Protein AF-0000000079569475 (afdb_homodimer)

Radius of gyration: 32.29 Å; Cα contacts (8 Å, |Δi|>4): 1795; chains: 2; bounding box: 72×107×86 Å

Organism: NCBI:txid1891644

Foldseek 3Di:
DDDLVCLVVPVVLLLVQCVLLVHHSVLSVQLNVLVVQLVVLVVQLVVLVVVLVVLVVCLVVDDPVCNVVSVVVNVVSVVVNVVSVVSNVVSVVSNVVSLLRRFFGADPPFGGDDQPRWAFDDWDADFDDAPDQFDFLLVLCVQLQQKAQVVLCVVPRAQGIGGDDVNVLLLQLLVVLLCVLQVVVPAAEAEFEQKDAVLLCSLQSCPDPNVQFWDADPVVRITGAQDQQSRVLLVQFQHADAQVVHKHKHWYKDKHATPCPPCPPPPRRFNQDGGIFIFTKMKIKGALVCLVVVQVVLVVLLVVLCVQQVFIWIKIWGGSNYQHRQFSTKIFTWTQFPNVRDTHTWKMKGWRRLRSQVSRVYWYQDPVGDTDRITMMMMTNGTSRNSSSRQLRRQADPQSKGAGRPSSCVSSVNDGISDRDD/DDDLVCLVVPVVLLLVQCVLLVHHSVLSVQLNVLVVQLVVLVVQLVVLVVVLVVLVVCCVVDDPVCNVVSVVVNVVSVVVNVVSVVSNVVSVVSNVVSLLRRFFGADPPFGGDDQPRWAFDDWDADFDDAPDQFDFLLVLCVQLQQKAQVVLCVVPRAQGIGGDDVNVLLLQLLVVLLCVLQVVVPAAEAEFEQKDAVLLCSLQSCPDPNVQFWDADPVVRITGAQDQASRVLLVQFQHADAQVVHKHKHWYKDKHATPCPPCPPPPRRFNQDGGIFIFTKMKIKGALVCLVVVQVVLVVLLVVLCVQQVFIWIKIWGGSNYQHRQFSTKIFTWTQFPNVRDTHTWKMKGWRRLRSQVSRVYWYQDPVGDTDRITMMMMTNGTSRNSSSRQLRRQADPQSKGAGRPSSCVSSVNDGISDRDD

InterPro domains:
  IPR002314 Aminoacyl-tRNA synthetase, class II (G/ P/ S/T) [PF00587] (218-395)
  IPR002317 Serine-tRNA ligase, type1 [MF_00176] (1-417)
  IPR002317 Serine-tRNA ligase, type1 [PIRSF001529] (1-419)
  IPR002317 Serine-tRNA ligase, type1 [PR00981] (260-272)
  IPR002317 Serine-tRNA ligase, type1 [PR00981] (272-285)
  IPR002317 Serine-tRNA ligase, type1 [PR00981] (312-325)
  IPR002317 Serine-tRNA ligase, type1 [PR00981] (329-345)
  IPR002317 Serine-tRNA ligase, type1 [PR00981] (347-363)
  IPR002317 Serine-tRNA ligase, type1 [PTHR11778] (1-419)
  IPR002317 Serine-tRNA ligase, type1 [TIGR00414] (1-412)
  IPR006195 Aminoacyl-tRNA synthetase, class II [PS50862] (186-405)
  IPR010978 Class I and II aminoacyl-tRNA synthetase, tRNA-binding arm [SSF46589] (1-111)
  IPR015866 Serine-tRNA synthetase, type1, N-terminal [PF02403] (1-99)
  IPR033729 Serine-tRNA ligase catalytic core domain [cd00770] (119-412)
  IPR042103 Serine-tRNA synthetase, type1, N-terminal domain superfamily [G3DSA:1.10.287.40] (1-99)
  IPR045864 Class II Aminoacyl-tRNA synthetase/Biotinyl protein ligase (BPL) and lipoyl protein ligase (LPL) [G3DSA:3.30.930.10] (105-421)
  IPR045864 Class II Aminoacyl-tRNA synthetase/Biotinyl protein ligase (BPL) and lipoyl protein ligase (LPL) [SSF55681] (115-414)

Solvent-accessible surface area (backbone atoms only — not comparable to full-atom values): 41611 Å² total; per-residue (Å²): 62,73,61,63,69,52,45,72,75,38,45,68,58,47,23,49,37,32,43,31,32,73,39,68,39,60,43,46,53,49,31,53,50,28,49,52,49,25,54,49,30,43,50,53,23,53,52,41,47,52,49,43,53,52,44,55,55,45,52,77,69,41,47,83,85,50,29,62,62,45,50,53,50,45,53,52,38,51,52,50,30,53,51,27,46,53,47,23,51,51,26,48,51,49,29,52,53,34,42,72,66,44,55,41,64,56,47,90,84,58,34,51,36,43,79,85,38,42,45,79,74,46,75,43,76,67,74,80,87,69,97,54,86,67,57,42,34,44,61,45,30,49,64,49,39,25,34,40,49,71,45,13,26,70,30,43,30,82,44,35,45,27,28,25,42,66,28,25,48,46,50,55,23,50,53,51,50,52,47,64,56,39,43,84,69,60,26,39,37,28,35,44,58,39,52,28,28,61,65,28,37,50,22,57,50,48,44,72,90,40,44,68,36,37,48,57,28,73,94,74,57,32,28,40,32,65,43,44,58,38,53,61,62,29,53,51,45,68,32,73,48,84,54,88,91,40,64,51,41,33,37,24,36,24,57,21,27,31,60,59,64,87,49,80,88,56,64,56,66,51,56,64,47,47,38,63,47,45,34,36,24,36,39,34,42,30,56,58,90,47,40,68,64,52,41,50,49,49,48,50,52,38,51,50,51,40,51,51,55,69,48,25,30,32,34,30,40,45,5,39,39,56,43,59,48,37,27,22,46,37,41,33,39,21,35,54,32,64,51,73,71,43,70,42,80,59,31,44,31,29,32,21,45,41,20,38,20,55,55,31,46,22,25,24,61,49,98,86,64,48,79,39,65,22,13,35,35,42,25,38,67,39,39,46,42,44,50,52,36,46,47,44,27,58,34,46,44,94,85,63,27,27,52,45,37,75,74,52,14,71,56,54,80,59,44,53,61,51,58,57,75,128,61,73,61,64,68,52,46,72,74,39,43,68,59,48,24,50,35,33,44,31,33,72,38,68,38,61,44,46,52,50,30,51,50,28,49,52,50,24,55,49,28,44,49,51,24,53,51,41,46,53,50,42,54,52,44,55,55,44,50,76,68,41,47,85,84,51,31,62,61,45,48,53,48,45,53,52,39,52,53,48,30,52,52,27,45,51,47,24,52,51,26,48,50,49,31,52,54,32,42,71,66,45,56,42,63,56,47,90,86,57,34,52,36,43,79,84,38,43,44,80,74,46,76,42,76,66,76,77,86,68,96,55,86,65,57,43,33,44,61,45,29,49,64,49,40,25,35,40,49,69,45,14,26,69,29,43,31,83,45,34,46,27,29,24,43,66,28,25,49,45,48,55,22,50,54,51,50,52,48,66,58,38,44,83,71,62,23,39,39,27,34,44,58,40,52,27,28,61,65,28,38,47,22,55,49,47,45,71,91,39,44,68,35,38,47,58,28,73,94,74,57,33,28,40,31,65,43,45,59,37,52,60,64,28,53,52,46,69,32,73,48,85,53,87,92,40,63,50,40,33,36,26,36,23,56,22,27,31,60,59,64,88,49,78,88,57,66,56,65,50,57,64,48,47,39,62,47,46,34,36,23,36,38,35,43,31,55,58,89,48,41,67,63,50,42,51,50,49,46,51,52,36,51,50,52,40,51,50,55,70,49,25,29,32,34,30,40,46,4,39,39,58,42,61,48,36,28,23,46,38,39,34,38,20,35,54,31,63,51,73,69,45,69,43,81,57,32,43,31,29,32,20,46,42,20,36,21,55,54,32,44,23,25,24,60,49,98,87,64,48,81,40,64,23,14,36,34,41,24,39,67,40,38,45,43,44,49,51,38,47,46,44,28,57,34,48,44,91,87,64,26,26,52,44,38,75,73,52,14,71,56,56,80,58,44,52,60,52,59,55,75,127

pLDDT: mean 95.94, std 5.84, range [53.47, 98.94]

Structure (mmCIF, N/CA/C/O backbone):
data_AF-0000000079569475-model_v1
#
loop_
_entity.id
_entity.type
_entity.pdbx_description
1 polymer 'Serine--tRNA ligase'
#
loop_
_atom_site.group_PDB
_atom_site.id
_atom_site.type_symbol
_atom_site.label_atom_id
_atom_site.label_alt_id
_atom_site.label_comp_id
_atom_site.label_asym_id
_atom_site.label_entity_id
_atom_site.label_seq_id
_atom_site.pdbx_PDB_ins_code
_atom_site.Cartn_x
_atom_site.Cartn_y
_atom_site.Cartn_z
_atom_site.occupancy
_atom_site.B_iso_or_equiv
_atom_site.auth_seq_id
_atom_site.auth_comp_id
_atom_site.auth_asym_id
_atom_site.auth_atom_id
_atom_site.pdbx_PDB_model_num
ATOM 1 N N . MET A 1 1 ? -2.961 20.125 18.625 1 87.81 1 MET A N 1
ATOM 2 C CA . MET A 1 1 ? -3.369 20.578 19.953 1 87.81 1 MET A CA 1
ATOM 3 C C . MET A 1 1 ? -3.922 21.984 19.906 1 87.81 1 MET A C 1
ATOM 5 O O . MET A 1 1 ? -3.766 22.688 18.891 1 87.81 1 MET A O 1
ATOM 9 N N . ILE A 1 2 ? -4.598 22.344 21.047 1 92.94 2 ILE A N 1
ATOM 10 C CA . ILE A 1 2 ? -5.164 23.672 21.156 1 92.94 2 ILE A CA 1
ATOM 11 C C . ILE A 1 2 ? -4.168 24.609 21.844 1 92.94 2 ILE A C 1
ATOM 13 O O . ILE A 1 2 ? -3.432 24.172 22.734 1 92.94 2 ILE A O 1
ATOM 17 N N . ASP A 1 3 ? -4.152 25.828 21.406 1 94.38 3 ASP A N 1
ATOM 18 C CA . ASP A 1 3 ? -3.318 26.844 22.031 1 94.38 3 ASP A CA 1
ATOM 19 C C . ASP A 1 3 ? -3.689 27.016 23.5 1 94.38 3 ASP A C 1
ATOM 21 O O . ASP A 1 3 ? -4.805 27.438 23.828 1 94.38 3 ASP A O 1
ATOM 25 N N . LEU A 1 4 ? -2.76 26.828 24.344 1 95.56 4 LEU A N 1
ATOM 26 C CA . LEU A 1 4 ? -3.023 26.859 25.781 1 95.56 4 LEU A CA 1
ATOM 27 C C . LEU A 1 4 ? -3.404 28.281 26.219 1 95.56 4 LEU A C 1
ATOM 29 O O . LEU A 1 4 ? -4.195 28.453 27.141 1 95.56 4 LEU A O 1
ATOM 33 N N . ARG A 1 5 ? -2.803 29.266 25.609 1 95.44 5 ARG A N 1
ATOM 34 C CA . ARG A 1 5 ? -3.193 30.625 25.906 1 95.44 5 ARG A CA 1
ATOM 35 C C . ARG A 1 5 ? -4.672 30.859 25.609 1 95.44 5 ARG A C 1
ATOM 37 O O . ARG A 1 5 ? -5.363 31.547 26.375 1 95.44 5 ARG A O 1
ATOM 44 N N . TYR A 1 6 ? -5.078 30.312 24.516 1 96.06 6 TYR A N 1
ATOM 45 C CA . TYR A 1 6 ? -6.492 30.422 24.172 1 96.06 6 TYR A CA 1
ATOM 46 C C . TYR A 1 6 ? -7.359 29.734 25.219 1 96.06 6 TYR A C 1
ATOM 48 O O . TYR A 1 6 ? -8.422 30.25 25.594 1 96.06 6 TYR A O 1
ATOM 56 N N . VAL A 1 7 ? -6.938 28.594 25.688 1 96.62 7 VAL A N 1
ATOM 57 C CA . VAL A 1 7 ? -7.668 27.844 26.688 1 96.62 7 VAL A CA 1
ATOM 58 C C . VAL A 1 7 ? -7.82 28.672 27.953 1 96.62 7 VAL A C 1
ATOM 60 O O . VAL A 1 7 ? -8.898 28.719 28.547 1 96.62 7 VAL A O 1
ATOM 63 N N . ARG A 1 8 ? -6.82 29.422 28.312 1 96.5 8 ARG A N 1
ATOM 64 C CA . ARG A 1 8 ? -6.832 30.234 29.516 1 96.5 8 ARG A CA 1
ATOM 65 C C . ARG A 1 8 ? -7.781 31.422 29.375 1 96.5 8 ARG A C 1
ATOM 67 O O . ARG A 1 8 ? -8.516 31.75 30.312 1 96.5 8 ARG A O 1
ATOM 74 N N . ASP A 1 9 ? -7.754 31.953 28.203 1 97.44 9 ASP A N 1
ATOM 75 C CA . ASP A 1 9 ? -8.469 33.188 27.984 1 97.44 9 ASP A CA 1
ATOM 76 C C . ASP A 1 9 ? -9.914 32.938 27.562 1 97.44 9 ASP A C 1
ATOM 78 O O . ASP A 1 9 ? -10.781 33.812 27.734 1 97.44 9 ASP A O 1
ATOM 82 N N . HIS A 1 10 ? -10.188 31.781 27 1 97.5 10 HIS A N 1
ATOM 83 C CA . HIS A 1 10 ? -11.5 31.516 26.422 1 97.5 10 HIS A CA 1
ATOM 84 C C . HIS A 1 10 ? -12 30.125 26.828 1 97.5 10 HIS A C 1
ATOM 86 O O . HIS A 1 10 ? -12.438 29.359 25.984 1 97.5 10 HIS A O 1
ATOM 92 N N . LEU A 1 11 ? -11.914 29.766 28.109 1 98 11 LEU A N 1
ATOM 93 C CA . LEU A 1 11 ? -12.25 28.438 28.609 1 98 11 LEU A CA 1
ATOM 94 C C . LEU A 1 11 ? -13.703 28.094 28.281 1 98 11 LEU A C 1
ATOM 96 O O . LEU A 1 11 ? -14.008 26.938 27.969 1 98 11 LEU A O 1
ATOM 100 N N . ASP A 1 12 ? -14.609 29.094 28.359 1 98.06 12 ASP A N 1
ATOM 101 C CA . ASP A 1 12 ? -16.031 28.859 28.094 1 98.06 12 ASP A CA 1
ATOM 102 C C . ASP A 1 12 ? -16.25 28.422 26.641 1 98.06 12 ASP A C 1
ATOM 104 O O . ASP A 1 12 ? -17.109 27.578 26.359 1 98.06 12 ASP A O 1
ATOM 108 N N . GLU A 1 13 ? -15.523 29.016 25.75 1 97.62 13 GLU A N 1
ATOM 109 C CA . GLU A 1 13 ? -15.617 28.656 24.344 1 97.62 13 GLU A CA 1
ATOM 110 C C . GLU A 1 13 ? -15.109 27.234 24.109 1 97.62 13 GLU A C 1
ATOM 112 O O . GLU A 1 13 ? -15.656 26.5 23.281 1 97.62 13 GLU A O 1
ATOM 117 N N . VAL A 1 14 ? -14.047 26.875 24.828 1 98.19 14 VAL A N 1
ATOM 118 C CA . VAL A 1 14 ? -13.492 25.531 24.703 1 98.19 14 VAL A CA 1
ATOM 119 C C . VAL A 1 14 ? -14.508 24.516 25.203 1 98.19 14 VAL A C 1
ATOM 121 O O . VAL A 1 14 ? -14.742 23.484 24.562 1 98.19 14 VAL A O 1
ATOM 124 N N . ARG A 1 15 ? -15.172 24.828 26.328 1 98.12 15 ARG A N 1
ATOM 125 C CA . ARG A 1 15 ? -16.219 23.984 26.891 1 98.12 15 ARG A CA 1
ATOM 126 C C . ARG A 1 15 ? -17.359 23.797 25.875 1 98.12 15 ARG A C 1
ATOM 128 O O . ARG A 1 15 ? -17.781 22.656 25.625 1 98.12 15 ARG A O 1
ATOM 135 N N . ALA A 1 16 ? -17.75 24.891 25.344 1 97.94 16 ALA A N 1
ATOM 136 C CA . ALA A 1 16 ? -18.891 24.875 24.438 1 97.94 16 ALA A CA 1
ATOM 137 C C . ALA A 1 16 ? -18.578 24.047 23.188 1 97.94 16 ALA A C 1
ATOM 139 O O . ALA A 1 16 ? -19.438 23.328 22.672 1 97.94 16 ALA A O 1
ATOM 140 N N . SER A 1 17 ? -17.375 24.219 22.672 1 98.06 17 SER A N 1
ATOM 141 C CA . SER A 1 17 ? -16.953 23.469 21.484 1 98.06 17 SER A CA 1
ATOM 142 C C . SER A 1 17 ? -16.953 21.969 21.766 1 98.06 17 SER A C 1
ATOM 144 O O . SER A 1 17 ? -17.469 21.188 20.953 1 98.06 17 SER A O 1
ATOM 146 N N . GLN A 1 18 ? -16.359 21.547 22.906 1 97.94 18 GLN A N 1
ATOM 147 C CA . GLN A 1 18 ? -16.344 20.141 23.266 1 97.94 18 GLN A CA 1
ATOM 148 C C . GLN A 1 18 ? -17.75 19.594 23.438 1 97.94 18 GLN A C 1
ATOM 150 O O . GLN A 1 18 ? -18.047 18.484 23 1 97.94 18 GLN A O 1
ATOM 155 N N . GLN A 1 19 ? -18.609 20.406 24 1 97.81 19 GLN A N 1
ATOM 156 C CA . GLN A 1 19 ? -20 20 24.188 1 97.81 19 GLN A CA 1
ATOM 157 C C . GLN A 1 19 ? -20.703 19.812 22.828 1 97.81 19 GLN A C 1
ATOM 159 O O . GLN A 1 19 ? -21.438 18.828 22.641 1 97.81 19 GLN A O 1
ATOM 164 N N . ALA A 1 20 ? -20.516 20.734 21.969 1 97.88 20 ALA A N 1
ATOM 165 C CA . ALA A 1 20 ? -21.109 20.641 20.641 1 97.88 20 ALA A CA 1
ATOM 166 C C . ALA A 1 20 ? -20.656 19.359 19.938 1 97.88 20 ALA A C 1
ATOM 168 O O . ALA A 1 20 ? -21.406 18.781 19.141 1 97.88 20 ALA A O 1
ATOM 169 N N . ARG A 1 21 ? -19.453 18.859 20.234 1 97.56 21 ARG A N 1
ATOM 170 C CA . ARG A 1 21 ? -18.875 17.656 19.625 1 97.56 21 ARG A CA 1
ATOM 171 C C . ARG A 1 21 ? -19.359 16.391 20.328 1 97.56 21 ARG A C 1
ATOM 173 O O . ARG A 1 21 ? -19.047 15.281 19.906 1 97.56 21 ARG A O 1
ATOM 180 N N . GLY A 1 22 ? -20.078 16.578 21.391 1 96.81 22 GLY A N 1
ATOM 181 C CA . GLY A 1 22 ? -20.516 15.438 22.172 1 96.81 22 GLY A CA 1
ATOM 182 C C . GLY A 1 22 ? -19.453 14.922 23.141 1 96.81 22 GLY A C 1
ATOM 183 O O . GLY A 1 22 ? -19.516 13.773 23.578 1 96.81 22 GLY A O 1
ATOM 184 N N . ILE A 1 23 ? -18.469 15.719 23.422 1 95.69 23 ILE A N 1
ATOM 185 C CA . ILE A 1 23 ? -17.406 15.383 24.344 1 95.69 23 ILE A CA 1
ATOM 186 C C . ILE A 1 23 ? -17.672 16.016 25.703 1 95.69 23 ILE A C 1
ATOM 188 O O . ILE A 1 23 ? -18.25 17.109 25.781 1 95.69 23 ILE A O 1
ATOM 192 N N . ASP A 1 24 ? -17.281 15.352 26.797 1 96.75 24 ASP A N 1
ATOM 193 C CA . ASP A 1 24 ? -17.422 15.898 28.141 1 96.75 24 ASP A CA 1
ATOM 194 C C . ASP A 1 24 ? -16.688 17.234 28.281 1 96.75 24 ASP A C 1
ATOM 196 O O . ASP A 1 24 ? -15.461 17.281 28.156 1 96.75 24 ASP A O 1
ATOM 200 N N . PRO A 1 25 ? -17.422 18.266 28.562 1 96.62 25 PRO A N 1
ATOM 201 C CA . PRO A 1 25 ? -16.781 19.578 28.688 1 96.62 25 PRO A CA 1
ATOM 202 C C . PRO A 1 25 ? -15.727 19.609 29.797 1 96.62 25 PRO A C 1
ATOM 204 O O . PRO A 1 25 ? -14.875 20.516 29.812 1 96.62 25 PRO A O 1
ATOM 207 N N . GLN A 1 26 ? -15.781 18.594 30.656 1 97.56 26 GLN A N 1
ATOM 208 C CA . GLN A 1 26 ? -14.797 18.5 31.719 1 97.56 26 GLN A CA 1
ATOM 209 C C . GLN A 1 26 ? -13.383 18.391 31.156 1 97.56 26 GLN A C 1
ATOM 211 O O . GLN A 1 26 ? -12.414 18.75 31.828 1 97.56 26 GLN A O 1
ATOM 216 N N . THR A 1 27 ? -13.312 17.938 29.938 1 97.19 27 THR A N 1
ATOM 217 C CA . THR A 1 27 ? -12.008 17.828 29.312 1 97.19 27 THR A CA 1
ATOM 218 C C . THR A 1 27 ? -11.336 19.203 29.203 1 97.19 27 THR A C 1
ATOM 220 O O . THR A 1 27 ? -10.117 19.312 29.359 1 97.19 27 THR A O 1
ATOM 223 N N . ALA A 1 28 ? -12.102 20.25 28.953 1 97.75 28 ALA A N 1
ATOM 224 C CA . ALA A 1 28 ? -11.586 21.609 28.875 1 97.75 28 ALA A CA 1
ATOM 225 C C . ALA A 1 28 ? -11.055 22.062 30.234 1 97.75 28 ALA A C 1
ATOM 227 O O . ALA A 1 28 ? -9.977 22.641 30.328 1 97.75 28 ALA A O 1
ATOM 228 N N . ASP A 1 29 ? -11.758 21.719 31.297 1 98.06 29 ASP A N 1
ATOM 229 C CA . ASP A 1 29 ? -11.352 22.078 32.656 1 98.06 29 ASP A CA 1
ATOM 230 C C . ASP A 1 29 ? -10.094 21.328 33.062 1 98.06 29 ASP A C 1
ATOM 232 O O . ASP A 1 29 ? -9.195 21.906 33.688 1 98.06 29 ASP A O 1
ATOM 236 N N . ASP A 1 30 ? -10.141 20.109 32.75 1 98.12 30 ASP A N 1
ATOM 237 C CA . ASP A 1 30 ? -8.977 19.297 33.062 1 98.12 30 ASP A CA 1
ATOM 238 C C . ASP A 1 30 ? -7.723 19.828 32.375 1 98.12 30 ASP A C 1
ATOM 240 O O . ASP A 1 30 ? -6.637 19.828 32.969 1 98.12 30 ASP A O 1
ATOM 244 N N . LEU A 1 31 ? -7.891 20.297 31.156 1 98.12 31 LEU A N 1
ATOM 245 C CA . LEU A 1 31 ? -6.758 20.875 30.438 1 98.12 31 LEU A CA 1
ATOM 246 C C . LEU A 1 31 ? -6.289 22.156 31.094 1 98.12 31 LEU A C 1
ATOM 248 O O . LEU A 1 31 ? -5.086 22.375 31.266 1 98.12 31 LEU A O 1
ATOM 252 N N . ALA A 1 32 ? -7.195 23 31.438 1 98.06 32 ALA A N 1
ATOM 253 C CA . ALA A 1 32 ? -6.852 24.25 32.125 1 98.06 32 ALA A CA 1
ATOM 254 C C . ALA A 1 32 ? -6.129 23.969 33.438 1 98.06 32 ALA A C 1
ATOM 256 O O . ALA A 1 32 ? -5.148 24.656 33.75 1 98.06 32 ALA A O 1
ATOM 257 N N . ALA A 1 33 ? -6.617 22.984 34.188 1 98.19 33 ALA A N 1
ATOM 258 C CA . ALA A 1 33 ? -6.012 22.625 35.469 1 98.19 33 ALA A CA 1
ATOM 259 C C . ALA A 1 33 ? -4.605 22.062 35.25 1 98.19 33 ALA A C 1
ATOM 261 O O . ALA A 1 33 ? -3.691 22.375 36.031 1 98.19 33 ALA A O 1
ATOM 262 N N . ALA A 1 34 ? -4.52 21.219 34.25 1 98.38 34 ALA A N 1
ATOM 263 C CA . ALA A 1 34 ? -3.211 20.641 33.969 1 98.38 34 ALA A CA 1
ATOM 264 C C . ALA A 1 34 ? -2.211 21.734 33.562 1 98.38 34 ALA A C 1
ATOM 266 O O . ALA A 1 34 ? -1.036 21.656 33.938 1 98.38 34 ALA A O 1
ATOM 267 N N . ASP A 1 35 ? -2.641 22.672 32.781 1 98.06 35 ASP A N 1
ATOM 268 C CA . ASP A 1 35 ? -1.786 23.781 32.375 1 98.06 35 ASP A CA 1
ATOM 269 C C . ASP A 1 35 ? -1.324 24.594 33.594 1 98.06 35 ASP A C 1
ATOM 271 O O . ASP A 1 35 ? -0.147 24.953 33.688 1 98.06 35 ASP A O 1
ATOM 275 N N . ALA A 1 36 ? -2.213 24.875 34.469 1 97.88 36 ALA A N 1
ATOM 276 C CA . ALA A 1 36 ? -1.89 25.625 35.688 1 97.88 36 ALA A CA 1
ATOM 277 C C . ALA A 1 36 ? -0.897 24.859 36.562 1 97.88 36 ALA A C 1
ATOM 279 O O . ALA A 1 36 ? 0.044 25.453 37.094 1 97.88 36 ALA A O 1
ATOM 280 N N . SER A 1 37 ? -1.201 23.609 36.719 1 98.12 37 SER A N 1
ATOM 281 C CA . SER A 1 37 ? -0.318 22.766 37.5 1 98.12 37 SER A CA 1
ATOM 282 C C . SER A 1 37 ? 1.093 22.734 36.938 1 98.12 37 SER A C 1
ATOM 284 O O . SER A 1 37 ? 2.076 22.797 37.656 1 98.12 37 SER A O 1
ATOM 286 N N . ARG A 1 38 ? 1.157 22.594 35.656 1 98.06 38 ARG A N 1
ATOM 287 C CA . ARG A 1 38 ? 2.457 22.562 35 1 98.06 38 ARG A CA 1
ATOM 288 C C . ARG A 1 38 ? 3.205 23.875 35.188 1 98.06 38 ARG A C 1
ATOM 290 O O . ARG A 1 38 ? 4.398 23.875 35.5 1 98.06 38 ARG A O 1
ATOM 297 N N . ARG A 1 39 ? 2.555 25 35 1 97.31 39 ARG A N 1
ATOM 298 C CA . ARG A 1 39 ? 3.174 26.312 35.156 1 97.31 39 ARG A CA 1
ATOM 299 C C . ARG A 1 39 ? 3.678 26.5 36.562 1 97.31 39 ARG A C 1
ATOM 301 O O . ARG A 1 39 ? 4.781 27.016 36.781 1 97.31 39 ARG A O 1
ATOM 308 N N . SER A 1 40 ? 2.961 26.047 37.531 1 97.94 40 SER A N 1
ATOM 309 C CA . SER A 1 40 ? 3.348 26.141 38.938 1 97.94 40 SER A CA 1
ATOM 310 C C . SER A 1 40 ? 4.555 25.266 39.25 1 97.94 40 SER A C 1
ATOM 312 O O . SER A 1 40 ? 5.48 25.688 39.938 1 97.94 40 SER A O 1
ATOM 314 N N . ALA A 1 41 ? 4.43 24.047 38.719 1 98 41 ALA A N 1
ATOM 315 C CA . ALA A 1 41 ? 5.516 23.109 38.969 1 98 41 ALA A CA 1
ATOM 316 C C . ALA A 1 41 ? 6.82 23.594 38.375 1 98 41 ALA A C 1
ATOM 318 O O . ALA A 1 41 ? 7.887 23.484 38.969 1 98 41 ALA A O 1
ATOM 319 N N . VAL A 1 42 ? 6.77 24.125 37.219 1 97.62 42 VAL A N 1
ATOM 320 C CA . VAL A 1 42 ? 7.949 24.625 36.531 1 97.62 42 VAL A CA 1
ATOM 321 C C . VAL A 1 42 ? 8.508 25.844 37.25 1 97.62 42 VAL A C 1
ATOM 323 O O . VAL A 1 42 ? 9.719 25.969 37.406 1 97.62 42 VAL A O 1
ATOM 326 N N . ALA A 1 43 ? 7.645 26.688 37.719 1 97.31 43 ALA A N 1
ATOM 327 C CA . ALA A 1 43 ? 8.07 27.859 38.469 1 97.31 43 ALA A CA 1
ATOM 328 C C . ALA A 1 43 ? 8.773 27.469 39.781 1 97.31 43 ALA A C 1
ATOM 330 O O . ALA A 1 43 ? 9.781 28.062 40.156 1 97.31 43 ALA A O 1
ATOM 331 N N . ALA A 1 44 ? 8.195 26.516 40.406 1 97.25 44 ALA A N 1
ATOM 332 C CA . ALA A 1 44 ? 8.797 26.016 41.656 1 97.25 44 ALA A CA 1
ATOM 333 C C . ALA A 1 44 ? 10.188 25.438 41.375 1 97.25 44 ALA A C 1
ATOM 335 O O . ALA A 1 44 ? 11.125 25.688 42.156 1 97.25 44 ALA A O 1
ATOM 336 N N . PHE A 1 45 ? 10.305 24.672 40.406 1 97.56 45 PHE A N 1
ATOM 337 C CA . PHE A 1 45 ? 11.57 24.047 40.031 1 97.56 45 PHE A CA 1
ATOM 338 C C . PHE A 1 45 ? 12.617 25.109 39.719 1 97.56 45 PHE A C 1
ATOM 340 O O . PHE A 1 45 ? 13.742 25.047 40.219 1 97.56 45 PHE A O 1
ATOM 347 N N . GLU A 1 46 ? 12.18 26.094 38.906 1 97.31 46 GLU A N 1
ATOM 348 C CA . GLU A 1 46 ? 13.109 27.141 38.5 1 97.31 46 GLU A CA 1
ATOM 349 C C . GLU A 1 46 ? 13.539 27.984 39.719 1 97.31 46 GLU A C 1
ATOM 351 O O . GLU A 1 46 ? 14.695 28.406 39.781 1 97.31 46 GLU A O 1
ATOM 356 N N . SER A 1 47 ? 12.664 28.234 40.594 1 97.44 47 SER A N 1
ATOM 357 C CA . SER A 1 47 ? 12.977 28.984 41.812 1 97.44 47 SER A CA 1
ATOM 358 C C . SER A 1 47 ? 13.984 28.25 42.688 1 97.44 47 SER A C 1
ATOM 360 O O . SER A 1 47 ? 14.938 28.859 43.188 1 97.44 47 SER A O 1
ATOM 362 N N . LEU A 1 48 ? 13.742 26.938 42.875 1 97 48 LEU A N 1
ATOM 363 C CA . LEU A 1 48 ? 14.641 26.125 43.688 1 97 48 LEU A CA 1
ATOM 364 C C . LEU A 1 48 ? 16.016 26.016 43.031 1 97 48 LEU A C 1
ATOM 366 O O . LEU A 1 48 ? 17.031 26.016 43.719 1 97 48 LEU A O 1
ATOM 370 N N . ARG A 1 49 ? 16.016 25.938 41.75 1 96.12 49 ARG A N 1
ATOM 371 C CA . ARG A 1 49 ? 17.281 25.875 41.031 1 96.12 49 ARG A CA 1
ATOM 372 C C . ARG A 1 49 ? 18.078 27.172 41.188 1 96.12 49 ARG A C 1
ATOM 374 O O . ARG A 1 49 ? 19.297 27.141 41.344 1 96.12 49 ARG A O 1
ATOM 381 N N . ALA A 1 50 ? 17.375 28.281 41.156 1 96.12 50 ALA A N 1
ATOM 382 C CA . ALA A 1 50 ? 18.016 29.578 41.375 1 96.12 50 ALA A CA 1
ATOM 383 C C . ALA A 1 50 ? 18.578 29.688 42.781 1 96.12 50 ALA A C 1
ATOM 385 O O . ALA A 1 50 ? 19.688 30.188 42.969 1 96.12 50 ALA A O 1
ATOM 386 N N . GLU A 1 51 ? 17.812 29.234 43.719 1 96 51 GLU A N 1
ATOM 387 C CA . GLU A 1 51 ? 18.281 29.219 45.094 1 96 51 GLU A CA 1
ATOM 388 C C . GLU A 1 51 ? 19.5 28.312 45.281 1 96 51 GLU A C 1
ATOM 390 O O . GLU A 1 51 ? 20.453 28.656 45.969 1 96 51 GLU A O 1
ATOM 395 N N . GLN A 1 52 ? 19.469 27.188 44.656 1 94.81 52 GLN A N 1
ATOM 396 C CA . GLN A 1 52 ? 20.578 26.25 44.719 1 94.81 52 GLN A CA 1
ATOM 397 C C . GLN A 1 52 ? 21.844 26.859 44.156 1 94.81 52 GLN A C 1
ATOM 399 O O . GLN A 1 52 ? 22.938 26.672 44.719 1 94.81 52 GLN A O 1
ATOM 404 N N . LYS A 1 53 ? 21.672 27.578 43.094 1 93.94 53 LYS A N 1
ATOM 405 C CA . LYS A 1 53 ? 22.812 28.25 42.5 1 93.94 53 LYS A CA 1
ATOM 406 C C . LYS A 1 53 ? 23.391 29.297 43.438 1 93.94 53 LYS A C 1
ATOM 408 O O . LYS A 1 53 ? 24.609 29.422 43.562 1 93.94 53 LYS A O 1
ATOM 413 N N . GLN A 1 54 ? 22.531 30 44.125 1 94.94 54 GLN A N 1
ATOM 414 C CA . GLN A 1 54 ? 22.953 31.016 45.094 1 94.94 54 GLN A CA 1
ATOM 415 C C . GLN A 1 54 ? 23.688 30.391 46.281 1 94.94 54 GLN A C 1
ATOM 417 O O . GLN A 1 54 ? 24.734 30.891 46.688 1 94.94 54 GLN A O 1
ATOM 422 N N . VAL A 1 55 ? 23.141 29.328 46.781 1 94.69 55 VAL A N 1
ATOM 423 C CA . VAL A 1 55 ? 23.75 28.641 47.906 1 94.69 55 VAL A CA 1
ATOM 424 C C . VAL A 1 55 ? 25.094 28.047 47.5 1 94.69 55 VAL A C 1
ATOM 426 O O . VAL A 1 55 ? 26.031 28.031 48.281 1 94.69 55 VAL A O 1
ATOM 429 N N . GLY A 1 56 ? 25.141 27.578 46.344 1 91.31 56 GLY A N 1
ATOM 430 C CA . GLY A 1 56 ? 26.406 27.062 45.812 1 91.31 56 GLY A CA 1
ATOM 431 C C . GLY A 1 56 ? 27.516 28.109 45.812 1 91.31 56 GLY A C 1
ATOM 432 O O . GLY A 1 56 ? 28.656 27.797 46.125 1 91.31 56 GLY A O 1
ATOM 433 N N . GLN A 1 57 ? 27.141 29.375 45.5 1 92.62 57 GLN A N 1
ATOM 434 C CA . GLN A 1 57 ? 28.094 30.469 45.5 1 92.62 57 GLN A CA 1
ATOM 435 C C . GLN A 1 57 ? 28.5 30.844 46.938 1 92.62 57 GLN A C 1
ATOM 437 O O . GLN A 1 57 ? 29.641 31.219 47.188 1 92.62 57 GLN A O 1
ATOM 442 N N . GLN A 1 58 ? 27.594 30.625 47.844 1 92.5 58 GLN A N 1
ATOM 443 C CA . GLN A 1 58 ? 27.875 30.922 49.25 1 92.5 58 GLN A CA 1
ATOM 444 C C . GLN A 1 58 ? 28.844 29.891 49.844 1 92.5 58 GLN A C 1
ATOM 446 O O . GLN A 1 58 ? 29.656 30.219 50.719 1 92.5 58 GLN A O 1
ATOM 451 N N . VAL A 1 59 ? 28.719 28.672 49.469 1 89.31 59 VAL A N 1
ATOM 452 C CA . VAL A 1 59 ? 29.609 27.625 49.938 1 89.31 59 VAL A CA 1
ATOM 453 C C . VAL A 1 59 ? 31.047 27.953 49.594 1 89.31 59 VAL A C 1
ATOM 455 O O . VAL A 1 59 ? 31.969 27.75 50.406 1 89.31 59 VAL A O 1
ATOM 458 N N . LYS A 1 60 ? 31.281 28.625 48.469 1 88 60 LYS A N 1
ATOM 459 C CA . LYS A 1 60 ? 32.625 28.938 47.969 1 88 60 LYS A CA 1
ATOM 460 C C . LYS A 1 60 ? 33.25 30.078 48.781 1 88 60 LYS A C 1
ATOM 462 O O . LYS A 1 60 ? 34.469 30.172 48.875 1 88 60 LYS A O 1
ATOM 467 N N . LYS A 1 61 ? 32.406 30.844 49.375 1 90.88 61 LYS A N 1
ATOM 468 C CA . LYS A 1 61 ? 32.875 32.031 50.062 1 90.88 61 LYS A CA 1
ATOM 469 C C . LYS A 1 61 ? 32.812 31.844 51.562 1 90.88 61 LYS A C 1
ATOM 471 O O . LYS A 1 61 ? 33.219 32.719 52.344 1 90.88 61 LYS A O 1
ATOM 476 N N . ALA A 1 62 ? 32.25 30.719 51.938 1 88.81 62 ALA A N 1
ATOM 477 C CA . ALA A 1 62 ? 31.922 30.516 53.344 1 88.81 62 ALA A CA 1
ATOM 478 C C . ALA A 1 62 ? 33.188 30.312 54.156 1 88.81 62 ALA A C 1
ATOM 480 O O . ALA A 1 62 ? 34.156 29.703 53.688 1 88.81 62 ALA A O 1
ATOM 481 N N . SER A 1 63 ? 33.125 30.828 55.312 1 91.38 63 SER A N 1
ATOM 482 C CA . SER A 1 63 ? 34.188 30.578 56.281 1 91.38 63 SER A CA 1
ATOM 483 C C . SER A 1 63 ? 34.125 29.156 56.812 1 91.38 63 SER A C 1
ATOM 485 O O . SER A 1 63 ? 33.125 28.469 56.625 1 91.38 63 SER A O 1
ATOM 487 N N . ALA A 1 64 ? 35.156 28.734 57.281 1 87.94 64 ALA A N 1
ATOM 488 C CA . ALA A 1 64 ? 35.25 27.375 57.812 1 87.94 64 ALA A CA 1
ATOM 489 C C . ALA A 1 64 ? 34.156 27.094 58.844 1 87.94 64 ALA A C 1
ATOM 491 O O . ALA A 1 64 ? 33.656 25.969 58.938 1 87.94 64 ALA A O 1
ATOM 492 N N . GLU A 1 65 ? 33.906 28.203 59.594 1 91.19 65 GLU A N 1
ATOM 493 C CA . GLU A 1 65 ? 32.906 28.094 60.656 1 91.19 65 GLU A CA 1
ATOM 494 C C . GLU A 1 65 ? 31.5 28 60.094 1 91.19 65 GLU A C 1
ATOM 496 O O . GLU A 1 65 ? 30.672 27.25 60.625 1 91.19 65 GLU A O 1
ATOM 501 N N . GLU A 1 66 ? 31.203 28.672 59 1 91.56 66 GLU A N 1
ATOM 502 C CA . GLU A 1 66 ? 29.875 28.766 58.438 1 91.56 66 GLU A CA 1
ATOM 503 C C . GLU A 1 66 ? 29.625 27.641 57.438 1 91.56 66 GLU A C 1
ATOM 505 O O . GLU A 1 66 ? 28.469 27.328 57.125 1 91.56 66 GLU A O 1
ATOM 510 N N . ARG A 1 67 ? 30.641 27 56.969 1 90.44 67 ARG A N 1
ATOM 511 C CA . ARG A 1 67 ? 30.609 26.094 55.812 1 90.44 67 ARG A CA 1
ATOM 512 C C . ARG A 1 67 ? 29.75 24.875 56.094 1 90.44 67 ARG A C 1
ATOM 514 O O . ARG A 1 67 ? 28.953 24.469 55.25 1 90.44 67 ARG A O 1
ATOM 521 N N . PRO A 1 68 ? 29.844 24.359 57.312 1 91.69 68 PRO A N 1
ATOM 522 C CA . PRO A 1 68 ? 29.031 23.156 57.531 1 91.69 68 PRO A CA 1
ATOM 523 C C . PRO A 1 68 ? 27.531 23.422 57.438 1 91.69 68 PRO A C 1
ATOM 525 O O . PRO A 1 68 ? 26.797 22.625 56.844 1 91.69 68 PRO A O 1
ATOM 528 N N . ALA A 1 69 ? 27.078 24.531 57.844 1 91.44 69 ALA A N 1
ATOM 529 C CA . ALA A 1 69 ? 25.656 24.891 57.781 1 91.44 69 ALA A CA 1
ATOM 530 C C . ALA A 1 69 ? 25.219 25.156 56.344 1 91.44 69 ALA A C 1
ATOM 532 O O . ALA A 1 69 ? 24.109 24.781 55.938 1 91.44 69 ALA A O 1
ATOM 533 N N . ILE A 1 70 ? 26.031 25.719 55.594 1 93.56 70 ILE A N 1
ATOM 534 C CA . ILE A 1 70 ? 25.734 26.031 54.188 1 93.56 70 ILE A CA 1
ATOM 535 C C . ILE A 1 70 ? 25.719 24.766 53.375 1 93.56 70 ILE A C 1
ATOM 537 O O . ILE A 1 70 ? 24.891 24.594 52.469 1 93.56 70 ILE A O 1
ATOM 541 N N . LEU A 1 71 ? 26.547 23.875 53.781 1 92.88 71 LEU A N 1
ATOM 542 C CA . LEU A 1 71 ? 26.625 22.594 53.062 1 92.88 71 LEU A CA 1
ATOM 543 C C . LEU A 1 71 ? 25.375 21.75 53.344 1 92.88 71 LEU A C 1
ATOM 545 O O . LEU A 1 71 ? 24.891 21.062 52.438 1 92.88 71 LEU A O 1
ATOM 549 N N . GLU A 1 72 ? 24.922 21.844 54.531 1 93 72 GLU A N 1
ATOM 550 C CA . GLU A 1 72 ? 23.688 21.141 54.844 1 93 72 GLU A CA 1
ATOM 551 C C . GLU A 1 72 ? 22.5 21.703 54.094 1 93 72 GLU A C 1
ATOM 553 O O . GLU A 1 72 ? 21.641 20.953 53.625 1 93 72 GLU A O 1
ATOM 558 N N . ARG A 1 73 ? 22.5 22.938 53.969 1 93 73 ARG A N 1
ATOM 559 C CA . ARG A 1 73 ? 21.453 23.594 53.188 1 93 73 ARG A CA 1
ATOM 560 C C . ARG A 1 73 ? 21.562 23.25 51.719 1 93 73 ARG A C 1
ATOM 562 O O . ARG A 1 73 ? 20.54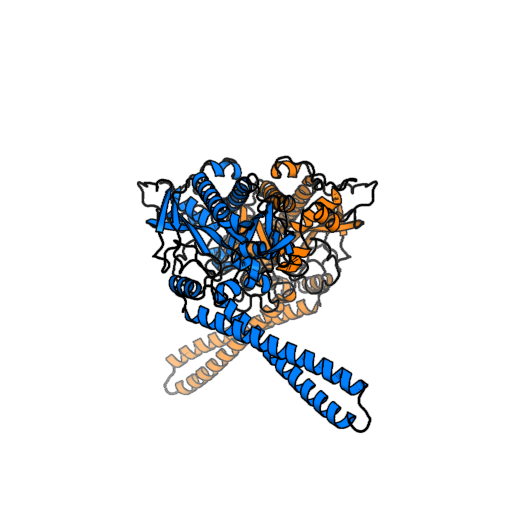7 23.016 51.031 1 93 73 ARG A O 1
ATOM 569 N N . ALA A 1 74 ? 22.734 23.203 51.25 1 91.81 74 ALA A N 1
ATOM 570 C CA . ALA A 1 74 ? 22.969 22.859 49.844 1 91.81 74 ALA A CA 1
ATOM 571 C C . ALA A 1 74 ? 22.5 21.438 49.531 1 91.81 74 ALA A C 1
ATOM 573 O O . ALA A 1 74 ? 21.922 21.188 48.469 1 91.81 74 ALA A O 1
ATOM 574 N N . LYS A 1 75 ? 22.703 20.609 50.5 1 92.81 75 LYS A N 1
ATOM 575 C CA . LYS A 1 75 ? 22.281 19.219 50.312 1 92.81 75 LYS A CA 1
ATOM 576 C C . LYS A 1 75 ? 20.75 19.109 50.312 1 92.81 75 LYS A C 1
ATOM 578 O O . LYS A 1 75 ? 20.188 18.406 49.469 1 92.81 75 LYS A O 1
ATOM 583 N N . SER A 1 76 ? 20.172 19.828 51.188 1 94.69 76 SER A N 1
ATOM 584 C CA . SER A 1 76 ? 18.719 19.844 51.25 1 94.69 76 SER A CA 1
ATOM 585 C C . SER A 1 76 ? 18.125 20.438 49.969 1 94.69 76 SER A C 1
ATOM 587 O O . SER A 1 76 ? 17.125 19.938 49.438 1 94.69 76 SER A O 1
ATOM 589 N N . LEU A 1 77 ? 18.734 21.453 49.469 1 95.5 77 LEU A N 1
ATOM 590 C CA . LEU A 1 77 ? 18.266 22.125 48.281 1 95.5 77 LEU A CA 1
ATOM 591 C C . LEU A 1 77 ? 18.422 21.219 47.031 1 95.5 77 LEU A C 1
ATOM 593 O O . LEU A 1 77 ? 17.578 21.25 46.125 1 95.5 77 LEU A O 1
ATOM 597 N N . ALA A 1 78 ? 19.469 20.484 47.062 1 94.62 78 ALA A N 1
ATOM 598 C CA . ALA A 1 78 ? 19.672 19.547 45.938 1 94.62 78 ALA A CA 1
ATOM 599 C C . ALA A 1 78 ? 18.562 18.516 45.875 1 94.62 78 ALA A C 1
ATOM 601 O O . ALA A 1 78 ? 18.094 18.156 44.812 1 94.62 78 ALA A O 1
ATOM 602 N N . ALA A 1 79 ? 18.156 18.062 47.031 1 96.31 79 ALA A N 1
ATOM 603 C CA . ALA A 1 79 ? 17.062 17.109 47.094 1 96.31 79 ALA A CA 1
ATOM 604 C C . ALA A 1 79 ? 15.742 17.75 46.688 1 96.31 79 ALA A C 1
ATOM 606 O O . ALA A 1 79 ? 14.922 17.125 46 1 96.31 79 ALA A O 1
ATOM 607 N N . ASP A 1 80 ? 15.594 18.969 47.062 1 96.62 80 ASP A N 1
ATOM 608 C CA . ASP A 1 80 ? 14.375 19.703 46.719 1 96.62 80 ASP A CA 1
ATOM 609 C C . ASP A 1 80 ? 14.305 19.953 45.188 1 96.62 80 ASP A C 1
ATOM 611 O O . ASP A 1 80 ? 13.227 19.859 44.594 1 96.62 80 ASP A O 1
ATOM 615 N N . VAL A 1 81 ? 15.398 20.266 44.625 1 97.06 81 VAL A N 1
ATOM 616 C CA . VAL A 1 81 ? 15.461 20.531 43.188 1 97.06 81 VAL A CA 1
ATOM 617 C C . VAL A 1 81 ? 15.125 19.25 42.406 1 97.06 81 VAL A C 1
ATOM 619 O O . VAL A 1 81 ? 14.375 19.297 41.438 1 97.06 81 VAL A O 1
ATOM 622 N N . LYS A 1 82 ? 15.664 18.156 42.906 1 97.06 82 LYS A N 1
ATOM 623 C CA . LYS A 1 82 ? 15.383 16.891 42.25 1 97.06 82 LYS A CA 1
ATOM 624 C C . LYS A 1 82 ? 13.898 16.547 42.344 1 97.06 82 LYS A C 1
ATOM 626 O O . LYS A 1 82 ? 13.312 16.094 41.344 1 97.06 82 LYS A O 1
ATOM 631 N N . SER A 1 83 ? 13.359 16.781 43.469 1 97.62 83 SER A N 1
ATOM 632 C CA . SER A 1 83 ? 11.93 16.516 43.656 1 97.62 83 SER A CA 1
ATOM 633 C C . SER A 1 83 ? 11.078 17.453 42.781 1 97.62 83 SER A C 1
ATOM 635 O O . SER A 1 83 ? 10.078 17.016 42.219 1 97.62 83 SER A O 1
ATOM 637 N N . ALA A 1 84 ? 11.461 18.703 42.688 1 97.56 84 ALA A N 1
ATOM 638 C CA . ALA A 1 84 ? 10.719 19.672 41.906 1 97.56 84 ALA A CA 1
ATOM 639 C C . ALA A 1 84 ? 10.836 19.359 40.406 1 97.56 84 ALA A C 1
ATOM 641 O O . ALA A 1 84 ? 9.891 19.562 39.656 1 97.56 84 ALA A O 1
ATOM 642 N N . GLU A 1 85 ? 11.945 18.891 40.062 1 97.06 85 GLU A N 1
ATOM 643 C CA . GLU A 1 85 ? 12.133 18.484 38.656 1 97.06 85 GLU A CA 1
ATOM 644 C C . GLU A 1 85 ? 11.219 17.312 38.312 1 97.06 85 GLU A C 1
ATOM 646 O O . GLU A 1 85 ? 10.594 17.312 37.25 1 97.06 85 GLU A O 1
ATOM 651 N N . ALA A 1 86 ? 11.172 16.391 39.156 1 97.88 86 ALA A N 1
ATOM 652 C CA . ALA A 1 86 ? 10.297 15.227 38.969 1 97.88 86 ALA A CA 1
ATOM 653 C C . ALA A 1 86 ? 8.836 15.656 38.875 1 97.88 86 ALA A C 1
ATOM 655 O O . ALA A 1 86 ? 8.07 15.109 38.094 1 97.88 86 ALA A O 1
ATOM 656 N N . ALA A 1 87 ? 8.516 16.562 39.719 1 97.38 87 ALA A N 1
ATOM 657 C CA . ALA A 1 87 ? 7.145 17.078 39.719 1 97.38 87 ALA A CA 1
ATOM 658 C C . ALA A 1 87 ? 6.84 17.828 38.406 1 97.38 87 ALA A C 1
ATOM 660 O O . ALA A 1 87 ? 5.734 17.719 37.875 1 97.38 87 ALA A O 1
ATOM 661 N N . ALA A 1 88 ? 7.754 18.578 37.938 1 97.69 88 ALA A N 1
ATOM 662 C CA . ALA A 1 88 ? 7.594 19.297 36.688 1 97.69 88 ALA A CA 1
ATOM 663 C C . ALA A 1 88 ? 7.445 18.328 35.531 1 97.69 88 ALA A C 1
ATOM 665 O O . ALA A 1 88 ? 6.617 18.547 34.625 1 97.69 88 ALA A O 1
ATOM 666 N N . ASP A 1 89 ? 8.188 17.312 35.562 1 97.81 89 ASP A N 1
ATOM 667 C CA . ASP A 1 89 ? 8.117 16.312 34.5 1 97.81 89 ASP A CA 1
ATOM 668 C C . ASP A 1 89 ? 6.77 15.594 34.531 1 97.81 89 ASP A C 1
ATOM 670 O O . ASP A 1 89 ? 6.18 15.352 33.469 1 97.81 89 ASP A O 1
ATOM 674 N N . ALA A 1 90 ? 6.379 15.266 35.656 1 97.81 90 ALA A N 1
ATOM 675 C CA . ALA A 1 90 ? 5.078 14.617 35.812 1 97.81 90 ALA A CA 1
ATOM 676 C C . ALA A 1 90 ? 3.953 15.531 35.312 1 97.81 90 ALA A C 1
ATOM 678 O O . ALA A 1 90 ? 2.994 15.078 34.688 1 97.81 90 ALA A O 1
ATOM 679 N N . ALA A 1 91 ? 4.07 16.797 35.688 1 97.88 91 ALA A N 1
ATOM 680 C CA . ALA A 1 91 ? 3.068 17.781 35.25 1 97.88 91 ALA A CA 1
ATOM 681 C C . ALA A 1 91 ? 3.072 17.938 33.75 1 97.88 91 ALA A C 1
ATOM 683 O O . ALA A 1 91 ? 2.021 18.156 33.125 1 97.88 91 ALA A O 1
ATOM 684 N N . ASP A 1 92 ? 4.191 17.844 33.219 1 97.12 92 ASP A N 1
ATOM 685 C CA . ASP A 1 92 ? 4.309 17.906 31.766 1 97.12 92 ASP A CA 1
ATOM 686 C C . ASP A 1 92 ? 3.586 16.719 31.109 1 97.12 92 ASP A C 1
ATOM 688 O O . ASP A 1 92 ? 2.889 16.891 30.109 1 97.12 92 ASP A O 1
ATOM 692 N N . GLY A 1 93 ? 3.791 15.625 31.641 1 96.5 93 GLY A N 1
ATOM 693 C CA . GLY A 1 93 ? 3.107 14.438 31.156 1 96.5 93 GLY A CA 1
ATOM 694 C C . GLY A 1 93 ? 1.597 14.531 31.266 1 96.5 93 GLY A C 1
ATOM 695 O O . GLY A 1 93 ? 0.875 14.164 30.344 1 96.5 93 GLY A O 1
ATOM 696 N N . ALA A 1 94 ? 1.177 15.008 32.344 1 96.88 94 ALA A N 1
ATOM 697 C CA . ALA A 1 94 ? -0.256 15.18 32.562 1 96.88 94 ALA A CA 1
ATOM 698 C C . ALA A 1 94 ? -0.847 16.188 31.594 1 96.88 94 ALA A C 1
ATOM 700 O O . ALA A 1 94 ? -1.978 16.031 31.141 1 96.88 94 ALA A O 1
ATOM 701 N N . LEU A 1 95 ? -0.101 17.219 31.375 1 97.06 95 LEU A N 1
ATOM 702 C CA . LEU A 1 95 ? -0.549 18.219 30.422 1 97.06 95 LEU A CA 1
ATOM 703 C C . LEU A 1 95 ? -0.685 17.609 29.016 1 97.06 95 LEU A C 1
ATOM 705 O O . LEU A 1 95 ? -1.677 17.859 28.328 1 97.06 95 LEU A O 1
ATOM 709 N N . ARG A 1 96 ? 0.242 16.828 28.625 1 93.81 96 ARG A N 1
ATOM 710 C CA . ARG A 1 96 ? 0.212 16.203 27.312 1 93.81 96 ARG A CA 1
ATOM 711 C C . ARG A 1 96 ? -0.995 15.273 27.172 1 93.81 96 ARG A C 1
ATOM 713 O O . ARG A 1 96 ? -1.645 15.242 26.125 1 93.81 96 ARG A O 1
ATOM 720 N N . GLU A 1 97 ? -1.211 14.602 28.172 1 93 97 GLU A N 1
ATOM 721 C CA . GLU A 1 97 ? -2.361 13.703 28.172 1 93 97 GLU A CA 1
ATOM 722 C C . GLU A 1 97 ? -3.668 14.477 28.047 1 93 97 GLU A C 1
ATOM 724 O O . GLU A 1 97 ? -4.547 14.102 27.266 1 93 97 GLU A O 1
ATOM 729 N N . ALA A 1 98 ? -3.787 15.5 28.844 1 95.56 98 ALA A N 1
ATOM 730 C CA . ALA A 1 98 ? -4.992 16.328 28.812 1 95.56 98 ALA A CA 1
ATOM 731 C C . ALA A 1 98 ? -5.164 16.984 27.438 1 95.56 98 ALA A C 1
ATOM 733 O O . ALA A 1 98 ? -6.285 17.109 26.938 1 95.56 98 ALA A O 1
ATOM 734 N N . GLN A 1 99 ? -4.074 17.422 26.891 1 94.38 99 GLN A N 1
ATOM 735 C CA . GLN A 1 99 ? -4.098 18.031 25.562 1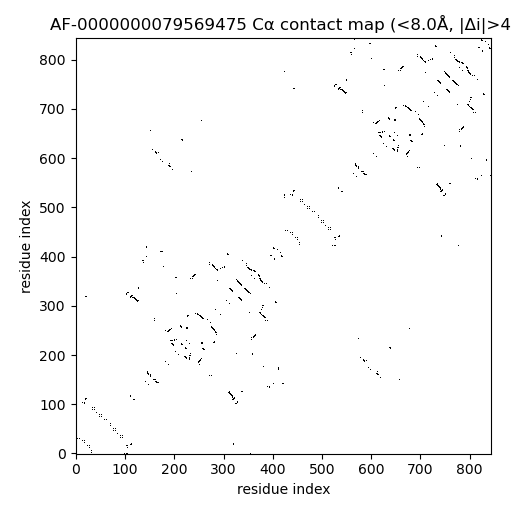 94.38 99 GLN A CA 1
ATOM 736 C C . GLN A 1 99 ? -4.617 17.047 24.516 1 94.38 99 GLN A C 1
ATOM 738 O O . GLN A 1 99 ? -5.355 17.438 23.609 1 94.38 99 GLN A O 1
ATOM 743 N N . GLY A 1 100 ? -4.266 15.828 24.641 1 91.44 100 GLY A N 1
ATOM 744 C CA . GLY A 1 100 ? -4.648 14.797 23.688 1 91.44 100 GLY A CA 1
ATOM 745 C C . GLY A 1 100 ? -6.137 14.5 23.688 1 91.44 100 GLY A C 1
ATOM 746 O O . GLY A 1 100 ? -6.68 14.016 22.703 1 91.44 100 GLY A O 1
ATOM 747 N N . LEU A 1 101 ? -6.816 14.906 24.75 1 92.5 101 LEU A N 1
ATOM 748 C CA . LEU A 1 101 ? -8.219 14.562 24.922 1 92.5 101 LEU A CA 1
ATOM 749 C C . LEU A 1 101 ? -9.125 15.688 24.422 1 92.5 101 LEU A C 1
ATOM 751 O O . LEU A 1 101 ? -10.328 15.484 24.234 1 92.5 101 LEU A O 1
ATOM 755 N N . VAL A 1 102 ? -8.562 16.828 24.25 1 95.31 102 VAL A N 1
ATOM 756 C CA . VAL A 1 102 ? -9.344 17.953 23.766 1 95.31 102 VAL A CA 1
ATOM 757 C C . VAL A 1 102 ? -9.281 18.031 22.25 1 95.31 102 VAL A C 1
ATOM 759 O O . VAL A 1 102 ? -8.195 18.094 21.672 1 95.31 102 VAL A O 1
ATOM 762 N N . HIS A 1 103 ? -10.445 17.969 21.641 1 96.06 103 HIS A N 1
ATOM 763 C CA . HIS A 1 103 ? -10.539 18.047 20.188 1 96.06 103 HIS A CA 1
ATOM 764 C C . HIS A 1 103 ? -10.445 19.5 19.719 1 96.06 103 HIS A C 1
ATOM 766 O O . HIS A 1 103 ? -10.602 20.422 20.516 1 96.06 103 HIS A O 1
ATOM 772 N N . ASN A 1 104 ? -10.102 19.656 18.484 1 97.38 104 ASN A N 1
ATOM 773 C CA . ASN A 1 104 ? -9.992 21 17.891 1 97.38 104 ASN A CA 1
ATOM 774 C C . ASN A 1 104 ? -11.258 21.812 18.125 1 97.38 104 ASN A C 1
ATOM 776 O O . ASN A 1 104 ? -12.344 21.25 18.281 1 97.38 104 ASN A O 1
ATOM 780 N N . LEU A 1 105 ? -11.109 23.141 18.234 1 97.69 105 LEU A N 1
ATOM 781 C CA . LEU A 1 105 ? -12.258 24.031 18.406 1 97.69 105 LEU A CA 1
ATOM 782 C C . LEU A 1 105 ? -13.047 24.141 17.109 1 97.69 105 LEU A C 1
ATOM 784 O O . LEU A 1 105 ? -12.469 24.312 16.031 1 97.69 105 LEU A O 1
ATOM 788 N N . ILE A 1 106 ? -14.344 24.031 17.203 1 98.12 106 ILE A N 1
ATOM 789 C CA . ILE A 1 106 ? -15.172 24.141 16 1 98.12 106 ILE A CA 1
ATOM 790 C C . ILE A 1 106 ? -15.242 25.594 15.539 1 98.12 106 ILE A C 1
ATOM 792 O O . ILE A 1 106 ? -15.156 26.5 16.359 1 98.12 106 ILE A O 1
ATOM 796 N N . ILE A 1 107 ? -15.297 25.797 14.289 1 97.62 107 ILE A N 1
ATOM 797 C CA . ILE A 1 107 ? -15.531 27.125 13.719 1 97.62 107 ILE A CA 1
ATOM 798 C C . ILE A 1 107 ? -16.984 27.531 13.93 1 97.62 107 ILE A C 1
ATOM 800 O O . ILE A 1 107 ? -17.891 26.672 13.922 1 97.62 107 ILE A O 1
ATOM 804 N N . ASP A 1 108 ? -17.188 28.797 14.117 1 96.12 108 ASP A N 1
ATOM 805 C CA . ASP A 1 108 ? -18.531 29.312 14.328 1 96.12 108 ASP A CA 1
ATOM 806 C C . ASP A 1 108 ? -19.469 28.891 13.203 1 96.12 108 ASP A C 1
ATOM 808 O O . ASP A 1 108 ? -19.078 28.906 12.031 1 96.12 108 ASP A O 1
ATOM 812 N N . GLY A 1 109 ? -20.625 28.422 13.602 1 96.75 109 GLY A N 1
ATOM 813 C CA . GLY A 1 109 ? -21.625 28.062 12.602 1 96.75 109 GLY A CA 1
ATOM 814 C C . GLY A 1 109 ? -21.703 26.578 12.328 1 96.75 109 GLY A C 1
ATOM 815 O O . GLY A 1 109 ? -22.672 26.094 11.734 1 96.75 109 GLY A O 1
ATOM 816 N N . VAL A 1 110 ? -20.719 25.766 12.758 1 98.31 110 VAL A N 1
ATOM 817 C CA . VAL A 1 110 ? -20.766 24.312 12.594 1 98.31 110 VAL A CA 1
ATOM 818 C C . VAL A 1 110 ? -21.938 23.75 13.375 1 98.31 110 VAL A C 1
ATOM 820 O O . VAL A 1 110 ? -22.109 24.047 14.562 1 98.31 110 VAL A O 1
ATOM 823 N N . PRO A 1 111 ? -22.75 22.969 12.703 1 98.19 111 PRO A N 1
ATOM 824 C CA . PRO A 1 111 ? -23.891 22.391 13.422 1 98.19 111 PRO A CA 1
ATOM 825 C C . PRO A 1 111 ? -23.453 21.469 14.57 1 98.19 111 PRO A C 1
ATOM 827 O O . PRO A 1 111 ? -22.531 20.672 14.414 1 98.19 111 PRO A O 1
ATOM 830 N N . ALA A 1 112 ? -24.141 21.594 15.695 1 97.56 112 ALA A N 1
ATOM 831 C CA . ALA A 1 112 ? -23.875 20.703 16.812 1 97.56 112 ALA A CA 1
ATOM 832 C C . ALA A 1 112 ? -24.547 19.344 16.609 1 97.56 112 ALA A C 1
ATOM 834 O O . ALA A 1 112 ? -25.5 19.234 15.836 1 97.56 112 ALA A O 1
ATOM 835 N N . GLY A 1 113 ? -24 18.344 17.25 1 96.12 113 GLY A N 1
ATOM 836 C CA . GLY A 1 113 ? -24.672 17.047 17.25 1 96.12 113 GLY A CA 1
ATOM 837 C C . GLY A 1 113 ? -23.891 15.969 16.531 1 96.12 113 GLY A C 1
ATOM 838 O O . GLY A 1 113 ? -22.672 16.094 16.359 1 96.12 113 GLY A O 1
ATOM 839 N N . GLY A 1 114 ? -24.625 14.883 16.266 1 94.69 114 GLY A N 1
ATOM 840 C CA . GLY A 1 114 ? -23.984 13.703 15.727 1 94.69 114 GLY A CA 1
ATOM 841 C C . GLY A 1 114 ? -24.141 13.57 14.227 1 94.69 114 GLY A C 1
ATOM 842 O O . GLY A 1 114 ? -24.406 14.562 13.539 1 94.69 114 GLY A O 1
ATOM 843 N N . GLU A 1 115 ? -23.922 12.43 13.711 1 94.06 115 GLU A N 1
ATOM 844 C CA . GLU A 1 115 ? -23.781 12.102 12.289 1 94.06 115 GLU A CA 1
ATOM 845 C C . GLU A 1 115 ? -25 12.586 11.5 1 94.06 115 GLU A C 1
ATOM 847 O O . GLU A 1 115 ? -24.875 13 10.352 1 94.06 115 GLU A O 1
ATOM 852 N N . ASP A 1 116 ? -26.172 12.648 12.117 1 96 116 ASP A N 1
ATOM 853 C CA . ASP A 1 116 ? -27.406 12.953 11.383 1 96 116 ASP A CA 1
ATOM 854 C C . ASP A 1 116 ? -27.766 14.43 11.516 1 96 116 ASP A C 1
ATOM 856 O O . ASP A 1 116 ? -28.734 14.891 10.906 1 96 116 ASP A O 1
ATOM 860 N N . ASP A 1 117 ? -26.984 15.203 12.188 1 98.12 117 ASP A N 1
ATOM 861 C CA . ASP A 1 117 ? -27.328 16.594 12.469 1 98.12 117 ASP A CA 1
ATOM 862 C C . ASP A 1 117 ? -26.609 17.547 11.5 1 98.12 117 ASP A C 1
ATOM 864 O O . ASP A 1 117 ? -26.422 18.719 11.805 1 98.12 117 ASP A O 1
ATOM 868 N N . PHE A 1 118 ? -26.188 16.969 10.375 1 98.5 118 PHE A N 1
ATOM 869 C CA . PHE A 1 118 ? -25.531 17.781 9.375 1 98.5 118 PHE A CA 1
ATOM 870 C C . PHE A 1 118 ? -26.516 18.75 8.727 1 98.5 118 PHE A C 1
ATOM 872 O O . PHE A 1 118 ? -27.734 18.594 8.875 1 98.5 118 PHE A O 1
ATOM 879 N N . VAL A 1 119 ? -26.016 19.828 8.07 1 98.62 119 VAL A N 1
ATOM 880 C CA . VAL A 1 119 ? -26.812 20.766 7.293 1 98.62 119 VAL A CA 1
ATOM 881 C C . VAL A 1 119 ? -26.484 20.625 5.809 1 98.62 119 VAL A C 1
ATOM 883 O O . VAL A 1 119 ? -25.312 20.688 5.422 1 98.62 119 VAL A O 1
ATOM 886 N N . THR A 1 120 ? -27.453 20.375 4.984 1 98.62 120 THR A N 1
ATOM 887 C CA . THR A 1 120 ? -27.234 20.344 3.539 1 98.62 120 THR A CA 1
ATOM 888 C C . THR A 1 120 ? -27.062 21.766 2.99 1 98.62 120 THR A C 1
ATOM 890 O O . THR A 1 120 ? -27.922 22.625 3.174 1 98.62 120 THR A O 1
ATOM 893 N N . LEU A 1 121 ? -25.953 21.938 2.387 1 98.56 121 LEU A N 1
ATOM 894 C CA . LEU A 1 121 ? -25.625 23.266 1.876 1 98.56 121 LEU A CA 1
ATOM 895 C C . LEU A 1 121 ? -26.094 23.422 0.435 1 98.56 121 LEU A C 1
ATOM 897 O O . LEU A 1 121 ? -26.562 24.5 0.044 1 98.56 121 LEU A O 1
ATOM 901 N N . GLU A 1 122 ? -25.906 22.391 -0.344 1 98.38 122 GLU A N 1
ATOM 902 C CA . GLU A 1 122 ? -26.172 22.453 -1.776 1 98.38 122 GLU A CA 1
ATOM 903 C C . GLU A 1 122 ? -26.406 21.062 -2.354 1 98.38 122 GLU A C 1
ATOM 905 O O . GLU A 1 122 ? -25.844 20.078 -1.855 1 98.38 122 GLU A O 1
ATOM 910 N N . THR A 1 123 ? -27.281 20.938 -3.307 1 98.44 123 THR A N 1
ATOM 911 C CA . THR A 1 123 ? -27.422 19.75 -4.141 1 98.44 123 THR A CA 1
ATOM 912 C C . THR A 1 123 ? -26.984 20.031 -5.574 1 98.44 123 THR A C 1
ATOM 914 O O . THR A 1 123 ? -27.438 21.016 -6.18 1 98.44 123 THR A O 1
ATOM 917 N N . VAL A 1 124 ? -26.094 19.25 -6.066 1 98.38 124 VAL A N 1
ATOM 918 C CA . VAL A 1 124 ? -25.5 19.469 -7.383 1 98.38 124 VAL A CA 1
ATOM 919 C C . VAL A 1 124 ? -25.828 18.297 -8.305 1 98.38 124 VAL A C 1
ATOM 921 O O . VAL A 1 124 ? -25.625 17.141 -7.934 1 98.38 124 VAL A O 1
ATOM 924 N N . GLY A 1 125 ? -26.281 18.594 -9.516 1 97.44 125 GLY A N 1
ATOM 925 C CA . GLY A 1 125 ? -26.656 17.547 -10.445 1 97.44 125 GLY A CA 1
ATOM 926 C C . GLY A 1 125 ? -28.016 16.953 -10.148 1 97.44 125 GLY A C 1
ATOM 927 O O . GLY A 1 125 ? -28.688 17.359 -9.203 1 97.44 125 GLY A O 1
ATOM 928 N N . THR A 1 126 ? -28.438 16.078 -11.039 1 96.69 126 THR A N 1
ATOM 929 C CA . THR A 1 126 ? -29.734 15.422 -10.922 1 96.69 126 THR A CA 1
ATOM 930 C C . THR A 1 126 ? -29.578 13.906 -10.898 1 96.69 126 THR A C 1
ATOM 932 O O . THR A 1 126 ? -28.984 13.328 -11.805 1 96.69 126 THR A O 1
ATOM 935 N N . PRO A 1 127 ? -30.062 13.367 -9.781 1 96.56 127 PRO A N 1
ATOM 936 C CA . PRO A 1 127 ? -30.062 11.906 -9.789 1 96.56 127 PRO A CA 1
ATOM 937 C C . PRO A 1 127 ? -30.703 11.32 -11.047 1 96.56 127 PRO A C 1
ATOM 939 O O . PRO A 1 127 ? -31.719 11.836 -11.516 1 96.56 127 PRO A O 1
ATOM 942 N N . PRO A 1 128 ? -30.109 10.32 -11.562 1 95.19 128 PRO A N 1
ATOM 943 C CA . PRO A 1 128 ? -30.703 9.742 -12.773 1 95.19 128 PRO A CA 1
ATOM 944 C C . PRO A 1 128 ? -32.031 9.062 -12.516 1 95.19 128 PRO A C 1
ATOM 946 O O . PRO A 1 128 ? -32.25 8.445 -11.461 1 95.19 128 PRO A O 1
ATOM 949 N N . GLU A 1 129 ? -32.938 9.219 -13.484 1 93.38 129 GLU A N 1
ATOM 950 C CA . GLU A 1 129 ? -34.188 8.477 -13.492 1 93.38 129 GLU A CA 1
ATOM 951 C C . GLU A 1 129 ? -34.062 7.191 -14.312 1 93.38 129 GLU A C 1
ATOM 953 O O . GLU A 1 129 ? -34.062 7.234 -15.539 1 93.38 129 GLU A O 1
ATOM 958 N N . LEU A 1 130 ? -34 6.109 -13.586 1 95.38 130 LEU A N 1
ATOM 959 C CA . LEU A 1 130 ? -33.812 4.828 -14.258 1 95.38 130 LEU A CA 1
ATOM 960 C C . LEU A 1 130 ? -35.156 4.148 -14.484 1 95.38 130 LEU A C 1
ATOM 962 O O . LEU A 1 130 ? -36 4.09 -13.578 1 95.38 130 LEU A O 1
ATOM 966 N N . ASP A 1 131 ? -35.438 3.693 -15.695 1 95.5 131 ASP A N 1
ATOM 967 C CA . ASP A 1 131 ? -36.719 3.033 -16.031 1 95.5 131 ASP A CA 1
ATOM 968 C C . ASP A 1 131 ? -36.594 1.521 -15.852 1 95.5 131 ASP A C 1
ATOM 970 O O . ASP A 1 131 ? -37.375 0.762 -16.422 1 95.5 131 ASP A O 1
ATOM 974 N N . PHE A 1 132 ? -35.594 1.125 -15.203 1 97.38 132 PHE A N 1
ATOM 975 C CA . PHE A 1 132 ? -35.375 -0.264 -14.836 1 97.38 132 PHE A CA 1
ATOM 976 C C . PHE A 1 132 ? -34.906 -0.363 -13.383 1 97.38 132 PHE A C 1
ATOM 978 O O . PHE A 1 132 ? -34.594 0.651 -12.758 1 97.38 132 PHE A O 1
ATOM 985 N N . GLU A 1 133 ? -34.969 -1.545 -12.875 1 96.81 133 GLU A N 1
ATOM 986 C CA . GLU A 1 133 ? -34.5 -1.752 -11.516 1 96.81 133 GLU A CA 1
ATOM 987 C C . GLU A 1 133 ? -32.969 -1.674 -11.453 1 96.81 133 GLU A C 1
ATOM 989 O O . GLU A 1 133 ? -32.281 -2.5 -12.047 1 96.81 133 GLU A O 1
ATOM 994 N N . PRO A 1 134 ? -32.469 -0.709 -10.758 1 97 134 PRO A N 1
ATOM 995 C CA . PRO A 1 134 ? -31 -0.575 -10.703 1 97 134 PRO A CA 1
ATOM 996 C C . PRO A 1 134 ? -30.328 -1.719 -9.945 1 97 134 PRO A C 1
ATOM 998 O O . PRO A 1 134 ? -30.859 -2.197 -8.945 1 97 134 PRO A O 1
ATOM 1001 N N . LYS A 1 135 ? -29.234 -2.166 -10.461 1 96.81 135 LYS A N 1
ATOM 1002 C CA . LYS A 1 135 ? -28.344 -3.084 -9.742 1 96.81 135 LYS A CA 1
ATOM 1003 C C . LYS A 1 135 ? -27.328 -2.322 -8.898 1 96.81 135 LYS A C 1
ATOM 1005 O O . LYS A 1 135 ? -26.938 -1.206 -9.25 1 96.81 135 LYS A O 1
ATOM 1010 N N . ASP A 1 136 ? -26.969 -2.83 -7.77 1 96.88 136 ASP A N 1
ATOM 1011 C CA . ASP A 1 136 ? -25.953 -2.148 -6.977 1 96.88 136 ASP A CA 1
ATOM 1012 C C . ASP A 1 136 ? -24.562 -2.383 -7.551 1 96.88 136 ASP A C 1
ATOM 1014 O O . ASP A 1 136 ? -24.391 -3.191 -8.469 1 96.88 136 ASP A O 1
ATOM 1018 N N . HIS A 1 137 ? -23.609 -1.671 -7.035 1 97.62 137 HIS A N 1
ATOM 1019 C CA . HIS A 1 137 ? -22.266 -1.707 -7.605 1 97.62 137 HIS A CA 1
ATOM 1020 C C . HIS A 1 137 ? -21.641 -3.088 -7.449 1 97.62 137 HIS A C 1
ATOM 1022 O O . HIS A 1 137 ? -20.797 -3.488 -8.258 1 97.62 137 HIS A O 1
ATOM 1028 N N . ASP A 1 138 ? -22 -3.824 -6.367 1 97 138 ASP A N 1
ATOM 1029 C CA . ASP A 1 138 ? -21.469 -5.168 -6.16 1 97 138 ASP A CA 1
ATOM 1030 C C . ASP A 1 138 ? -21.875 -6.105 -7.293 1 97 138 ASP A C 1
ATOM 1032 O O . ASP A 1 138 ? -21.031 -6.801 -7.867 1 97 138 ASP A O 1
ATOM 1036 N N . GLU A 1 139 ? -23.156 -6.098 -7.578 1 96.25 139 GLU A N 1
ATOM 1037 C CA . GLU A 1 139 ? -23.688 -6.934 -8.648 1 96.25 139 GLU A CA 1
ATOM 1038 C C . GLU A 1 139 ? -23.109 -6.539 -10 1 96.25 139 GLU A C 1
ATOM 1040 O O . GLU A 1 139 ? -22.688 -7.398 -10.773 1 96.25 139 GLU A O 1
ATOM 1045 N N . LEU A 1 140 ? -23.109 -5.293 -10.289 1 97.25 140 LEU A N 1
ATOM 1046 C CA . LEU A 1 140 ? -22.641 -4.789 -11.578 1 97.25 140 LEU A CA 1
ATOM 1047 C C . LEU A 1 140 ? -21.156 -5.059 -11.758 1 97.25 140 LEU A C 1
ATOM 1049 O O . LEU A 1 140 ? -20.734 -5.57 -12.805 1 97.25 140 LEU A O 1
ATOM 1053 N N . GLY A 1 141 ? -20.359 -4.648 -10.695 1 97.88 141 GLY A N 1
ATOM 1054 C CA . GLY A 1 141 ? -18.922 -4.812 -10.789 1 97.88 141 GLY A CA 1
ATOM 1055 C C . GLY A 1 141 ? -18.5 -6.258 -10.938 1 97.88 141 GLY A C 1
ATOM 1056 O O . GLY A 1 141 ? -17.562 -6.562 -11.68 1 97.88 141 GLY A O 1
ATOM 1057 N N . SER A 1 142 ? -19.156 -7.137 -10.234 1 96.56 142 SER A N 1
ATOM 1058 C CA . SER A 1 142 ? -18.859 -8.562 -10.352 1 96.56 142 SER A CA 1
ATOM 1059 C C . SER A 1 142 ? -19.219 -9.086 -11.734 1 96.56 142 SER A C 1
ATOM 1061 O O . SER A 1 142 ? -18.422 -9.82 -12.344 1 96.56 142 SER A O 1
ATOM 1063 N N . ALA A 1 143 ? -20.359 -8.695 -12.234 1 96.75 143 ALA A N 1
ATOM 1064 C CA . ALA A 1 143 ? -20.812 -9.172 -13.539 1 96.75 143 ALA A CA 1
ATOM 1065 C C . ALA A 1 143 ? -19.922 -8.656 -14.656 1 96.75 143 ALA A C 1
ATOM 1067 O O . ALA A 1 143 ? -19.703 -9.352 -15.656 1 96.75 143 ALA A O 1
ATOM 1068 N N . LEU A 1 144 ? -19.375 -7.488 -14.484 1 97.94 144 LEU A N 1
ATOM 1069 C CA . LEU A 1 144 ? -18.594 -6.828 -15.523 1 97.94 144 LEU A CA 1
ATOM 1070 C C . LEU A 1 144 ? -17.109 -7.168 -15.375 1 97.94 144 LEU A C 1
ATOM 1072 O O . LEU A 1 144 ? -16.312 -6.82 -16.25 1 97.94 144 LEU A O 1
ATOM 1076 N N . GLY A 1 145 ? -16.734 -7.848 -14.312 1 97.25 145 GLY A N 1
ATOM 1077 C CA . GLY A 1 145 ? -15.352 -8.203 -14.078 1 97.25 145 GLY A CA 1
ATOM 1078 C C . GLY A 1 145 ? -14.508 -7.027 -13.617 1 97.25 145 GLY A C 1
ATOM 1079 O O . GLY A 1 145 ? -13.305 -6.984 -13.875 1 97.25 145 GLY A O 1
ATOM 1080 N N . VAL A 1 146 ? -15.172 -6.078 -12.969 1 98.5 146 VAL A N 1
ATOM 1081 C CA . VAL A 1 146 ? -14.477 -4.898 -12.461 1 98.5 146 VAL A CA 1
ATOM 1082 C C . VAL A 1 146 ? -13.641 -5.273 -11.242 1 98.5 146 VAL A C 1
ATOM 1084 O O . VAL A 1 146 ? -12.531 -4.773 -11.062 1 98.5 146 VAL A O 1
ATOM 1087 N N . PHE A 1 147 ? -14.188 -6.105 -10.406 1 98.56 147 PHE A N 1
ATOM 1088 C CA . PHE A 1 147 ? -13.453 -6.582 -9.234 1 98.56 147 PHE A CA 1
ATOM 1089 C C . PHE A 1 147 ? -13.836 -8.023 -8.906 1 98.56 147 PHE A C 1
ATOM 1091 O O . PHE A 1 147 ? -14.82 -8.547 -9.438 1 98.56 147 PHE A O 1
ATOM 1098 N N . ASP A 1 148 ? -13.062 -8.703 -8.164 1 98.5 148 ASP A N 1
ATOM 1099 C CA . ASP A 1 148 ? -13.273 -10.062 -7.676 1 98.5 148 ASP A CA 1
ATOM 1100 C C . ASP A 1 148 ? -13.227 -10.117 -6.148 1 98.5 148 ASP A C 1
ATOM 1102 O O . ASP A 1 148 ? -12.148 -10.055 -5.555 1 98.5 148 ASP A O 1
ATOM 1106 N N . ILE A 1 149 ? -14.344 -10.242 -5.531 1 97.75 149 ILE A N 1
ATOM 1107 C CA . ILE A 1 149 ? -14.461 -10.164 -4.078 1 97.75 149 ILE A CA 1
ATOM 1108 C C . ILE A 1 149 ? -14.219 -11.547 -3.471 1 97.75 149 ILE A C 1
ATOM 1110 O O . ILE A 1 149 ? -13.461 -11.68 -2.506 1 97.75 149 ILE A O 1
ATOM 1114 N N . PRO A 1 150 ? -14.781 -12.633 -4.059 1 97.81 150 PRO A N 1
ATOM 1115 C CA . PRO A 1 150 ? -14.516 -13.953 -3.488 1 97.81 150 PRO A CA 1
ATOM 1116 C C . PRO A 1 150 ? -13.031 -14.289 -3.449 1 97.81 150 PRO A C 1
ATOM 1118 O O . PRO A 1 150 ? -12.531 -14.789 -2.436 1 97.81 150 PRO A O 1
ATOM 1121 N N . ARG A 1 151 ? -12.32 -14.023 -4.48 1 98.5 151 ARG A N 1
ATOM 1122 C CA . ARG A 1 151 ? -10.891 -14.328 -4.484 1 98.5 151 ARG A CA 1
ATOM 1123 C C . ARG A 1 151 ? -10.125 -13.375 -3.564 1 98.5 151 ARG A C 1
ATOM 1125 O O . ARG A 1 151 ? -9.133 -13.766 -2.951 1 98.5 151 ARG A O 1
ATOM 1132 N N . GLY A 1 152 ? -10.617 -12.07 -3.445 1 98.31 152 GLY A N 1
ATOM 1133 C CA . GLY A 1 152 ? -10.055 -11.195 -2.43 1 98.31 152 GLY A CA 1
ATOM 1134 C C . GLY A 1 152 ? -10.18 -11.75 -1.023 1 98.31 152 GLY A C 1
ATOM 1135 O O . GLY A 1 152 ? -9.219 -11.727 -0.253 1 98.31 152 GLY A O 1
ATOM 1136 N N . ALA A 1 153 ? -11.367 -12.227 -0.76 1 97.5 153 ALA A N 1
ATOM 1137 C CA . ALA A 1 153 ? -11.617 -12.805 0.559 1 97.5 153 ALA A CA 1
ATOM 1138 C C . ALA A 1 153 ? -10.758 -14.039 0.789 1 97.5 153 ALA A C 1
ATOM 1140 O O . ALA A 1 153 ? -10.266 -14.266 1.896 1 97.5 153 ALA A O 1
ATOM 1141 N N . LYS A 1 154 ? -10.586 -14.797 -0.202 1 98.19 154 LYS A N 1
ATOM 1142 C CA . LYS A 1 154 ? -9.781 -16.016 -0.122 1 98.19 154 LYS A CA 1
ATOM 1143 C C . LYS A 1 154 ? -8.328 -15.688 0.199 1 98.19 154 LYS A C 1
ATOM 1145 O O . LYS A 1 154 ? -7.727 -16.312 1.079 1 98.19 154 LYS A O 1
ATOM 1150 N N . VAL A 1 155 ? -7.785 -14.727 -0.423 1 98.38 155 VAL A N 1
ATOM 1151 C CA . VAL A 1 155 ? -6.355 -14.445 -0.377 1 98.38 155 VAL A CA 1
ATOM 1152 C C . VAL A 1 155 ? -6.039 -13.57 0.835 1 98.38 155 VAL A C 1
ATOM 1154 O O . VAL A 1 155 ? -4.992 -13.734 1.468 1 98.38 155 VAL A O 1
ATOM 1157 N N . SER A 1 156 ? -6.98 -12.641 1.19 1 98.25 156 SER A N 1
ATOM 1158 C CA . SER A 1 156 ? -6.637 -11.609 2.164 1 98.25 156 SER A CA 1
ATOM 1159 C C . SER A 1 156 ? -7.668 -11.539 3.283 1 98.25 156 SER A C 1
ATOM 1161 O O . SER A 1 156 ? -7.453 -10.867 4.297 1 98.25 156 SER A O 1
ATOM 1163 N N . GLY A 1 157 ? -8.781 -12.188 3.164 1 96.62 157 GLY A N 1
ATOM 1164 C CA . GLY A 1 157 ? -9.852 -12.102 4.148 1 96.62 157 GLY A CA 1
ATOM 1165 C C . GLY A 1 157 ? -11.031 -11.273 3.676 1 96.62 157 GLY A C 1
ATOM 1166 O O . GLY A 1 157 ? -10.961 -10.625 2.631 1 96.62 157 GLY A O 1
ATOM 1167 N N . ALA A 1 158 ? -12.047 -11.297 4.453 1 95.12 158 ALA A N 1
ATOM 1168 C CA . ALA A 1 158 ? -13.281 -10.594 4.121 1 95.12 158 ALA A CA 1
ATOM 1169 C C . ALA A 1 158 ? -13.016 -9.102 3.916 1 95.12 158 ALA A C 1
ATOM 1171 O O . ALA A 1 158 ? -12.172 -8.516 4.594 1 95.12 158 ALA A O 1
ATOM 1172 N N . ARG A 1 159 ? -13.695 -8.469 2.951 1 96.06 159 ARG A N 1
ATOM 1173 C CA . ARG A 1 159 ? -13.695 -7.043 2.652 1 96.06 159 ARG A CA 1
ATOM 1174 C C . ARG A 1 159 ? -12.383 -6.625 1.998 1 96.06 159 ARG A C 1
ATOM 1176 O O . ARG A 1 159 ? -12.039 -5.441 1.99 1 96.06 159 ARG A O 1
ATOM 1183 N N . PHE A 1 160 ? -11.656 -7.609 1.588 1 97.69 160 PHE A N 1
ATOM 1184 C CA . PHE A 1 160 ? -10.617 -7.379 0.591 1 97.69 160 PHE A CA 1
ATOM 1185 C C . PHE A 1 160 ? -11.125 -7.719 -0.806 1 97.69 160 PHE A C 1
ATOM 1187 O O . PHE A 1 160 ? -12.188 -8.328 -0.957 1 97.69 160 PHE A O 1
ATOM 1194 N N . TYR A 1 161 ? -10.383 -7.305 -1.825 1 98.44 161 TYR A N 1
ATOM 1195 C CA . TYR A 1 161 ? -10.805 -7.469 -3.211 1 98.44 161 TYR A CA 1
ATOM 1196 C C . TYR A 1 161 ? -9.617 -7.379 -4.16 1 98.44 161 TYR A C 1
ATOM 1198 O O . TYR A 1 161 ? -8.523 -6.984 -3.758 1 98.44 161 TYR A O 1
ATOM 1206 N N . PHE A 1 162 ? -9.805 -7.887 -5.375 1 98.81 162 PHE A N 1
ATOM 1207 C CA . PHE A 1 162 ? -8.953 -7.578 -6.516 1 98.81 162 PHE A CA 1
ATOM 1208 C C . PHE A 1 162 ? -9.688 -6.684 -7.508 1 98.81 162 PHE A C 1
ATOM 1210 O O . PHE A 1 162 ? -10.867 -6.895 -7.797 1 98.81 162 PHE A O 1
ATOM 1217 N N . LEU A 1 163 ? -9.07 -5.609 -7.969 1 98.88 163 LEU A N 1
ATOM 1218 C CA . LEU A 1 163 ? -9.547 -5.023 -9.219 1 98.88 163 LEU A CA 1
ATOM 1219 C C . LEU A 1 163 ? -8.984 -5.77 -10.422 1 98.88 163 LEU A C 1
ATOM 1221 O O . LEU A 1 163 ? -7.797 -6.082 -10.461 1 98.88 163 LEU A O 1
ATOM 1225 N N . THR A 1 164 ? -9.852 -6.07 -11.406 1 98.56 164 THR A N 1
ATOM 1226 C CA . THR A 1 164 ? -9.43 -6.91 -12.516 1 98.56 164 THR A CA 1
ATOM 1227 C C . THR A 1 164 ? -9.836 -6.285 -13.852 1 98.56 164 THR A C 1
ATOM 1229 O O . THR A 1 164 ? -10.883 -5.637 -13.945 1 98.56 164 THR A O 1
ATOM 1232 N N . GLY A 1 165 ? -8.984 -6.484 -14.875 1 98 165 GLY A N 1
ATOM 1233 C CA . GLY A 1 165 ? -9.336 -6.02 -16.203 1 98 165 GLY A CA 1
ATOM 1234 C C . GLY A 1 165 ? -9.711 -4.551 -16.25 1 98 165 GLY A C 1
ATOM 1235 O O . GLY A 1 165 ? -8.906 -3.693 -15.867 1 98 165 GLY A O 1
ATOM 1236 N N . ILE A 1 166 ? -10.93 -4.277 -16.531 1 98.12 166 ILE A N 1
ATOM 1237 C CA . ILE A 1 166 ? -11.398 -2.908 -16.688 1 98.12 166 ILE A CA 1
ATOM 1238 C C . ILE A 1 166 ? -11.406 -2.203 -15.328 1 98.12 166 ILE A C 1
ATOM 1240 O O . ILE A 1 166 ? -11.203 -0.99 -15.25 1 98.12 166 ILE A O 1
ATOM 1244 N N . GLY A 1 167 ? -11.594 -3.02 -14.242 1 98.62 167 GLY A N 1
ATOM 1245 C CA . GLY A 1 167 ? -11.523 -2.436 -12.906 1 98.62 167 GLY A CA 1
ATOM 1246 C C . GLY A 1 167 ? -10.148 -1.878 -12.578 1 98.62 167 GLY A C 1
ATOM 1247 O O . GLY A 1 167 ? -10.039 -0.777 -12.031 1 98.62 167 GLY A O 1
ATOM 1248 N N . ALA A 1 168 ? -9.117 -2.648 -12.914 1 98.75 168 ALA A N 1
ATOM 1249 C CA . ALA A 1 168 ? -7.754 -2.17 -12.719 1 98.75 168 ALA A CA 1
ATOM 1250 C C . ALA A 1 168 ? -7.473 -0.948 -13.594 1 98.75 168 ALA A C 1
ATOM 1252 O O . ALA A 1 168 ? -6.867 0.021 -13.133 1 98.75 168 ALA A O 1
ATOM 1253 N N . GLN A 1 169 ? -7.906 -0.963 -14.789 1 98.56 169 GLN A N 1
ATOM 1254 C CA . GLN A 1 169 ? -7.715 0.165 -15.695 1 98.56 169 GLN A CA 1
ATOM 1255 C C . GLN A 1 169 ? -8.43 1.411 -15.18 1 98.56 169 GLN A C 1
ATOM 1257 O O . GLN A 1 169 ? -7.926 2.527 -15.32 1 98.56 169 GLN A O 1
ATOM 1262 N N . LEU A 1 170 ? -9.586 1.208 -14.562 1 98.75 170 LEU A N 1
ATOM 1263 C CA . LEU A 1 170 ? -10.328 2.316 -13.977 1 98.75 170 LEU A CA 1
ATOM 1264 C C . LEU A 1 170 ? -9.539 2.969 -12.852 1 98.75 170 LEU A C 1
ATOM 1266 O O . LEU A 1 170 ? -9.547 4.191 -12.711 1 98.75 170 LEU A O 1
ATOM 1270 N N . GLU A 1 171 ? -8.922 2.17 -12.062 1 98.69 171 GLU A N 1
ATOM 1271 C CA . GLU A 1 171 ? -8.109 2.736 -10.984 1 98.69 171 GLU A CA 1
ATOM 1272 C C . GLU A 1 171 ? -7.012 3.637 -11.539 1 98.69 171 GLU A C 1
ATOM 1274 O O . GLU A 1 171 ? -6.84 4.77 -11.086 1 98.69 171 GLU A O 1
ATOM 1279 N N . PHE A 1 172 ? -6.266 3.17 -12.523 1 98.69 172 PHE A N 1
ATOM 1280 C CA . PHE A 1 172 ? -5.188 3.967 -13.102 1 98.69 172 PHE A CA 1
ATOM 1281 C C . PHE A 1 172 ? -5.738 5.227 -13.758 1 98.69 172 PHE A C 1
ATOM 1283 O O . PHE A 1 172 ? -5.148 6.301 -13.641 1 98.69 172 PHE A O 1
ATOM 1290 N N . ALA A 1 173 ? -6.883 5.066 -14.391 1 98.81 173 ALA A N 1
ATOM 1291 C CA . ALA A 1 173 ? -7.516 6.207 -15.039 1 98.81 173 ALA A CA 1
ATOM 1292 C C . ALA A 1 173 ? -7.902 7.277 -14.023 1 98.81 173 ALA A C 1
ATOM 1294 O O . ALA A 1 173 ? -7.68 8.469 -14.258 1 98.81 173 ALA A O 1
ATOM 1295 N N . LEU A 1 174 ? -8.453 6.836 -12.938 1 98.88 174 LEU A N 1
ATOM 1296 C CA . LEU A 1 174 ? -8.914 7.762 -11.906 1 98.88 174 LEU A CA 1
ATOM 1297 C C . LEU A 1 174 ? -7.738 8.477 -11.258 1 98.88 174 LEU A C 1
ATOM 1299 O O . LEU A 1 174 ? -7.812 9.68 -10.977 1 98.88 174 LEU A O 1
ATOM 1303 N N . ILE A 1 175 ? -6.648 7.762 -11 1 98.81 175 ILE A N 1
ATOM 1304 C CA . ILE A 1 175 ? -5.445 8.375 -10.438 1 98.81 175 ILE A CA 1
ATOM 1305 C C . ILE A 1 175 ? -4.918 9.445 -11.391 1 98.81 175 ILE A C 1
ATOM 1307 O O . ILE A 1 175 ? -4.656 10.57 -10.977 1 98.81 175 ILE A O 1
ATOM 1311 N N . ASN A 1 176 ? -4.809 9.094 -12.641 1 98.69 176 ASN A N 1
ATOM 1312 C CA . ASN A 1 176 ? -4.273 10.016 -13.641 1 98.69 176 ASN A CA 1
ATOM 1313 C C . ASN A 1 176 ? -5.191 11.227 -13.836 1 98.69 176 ASN A C 1
ATOM 1315 O O . ASN A 1 176 ? -4.715 12.352 -14 1 98.69 176 ASN A O 1
ATOM 1319 N N . PHE A 1 177 ? -6.465 10.977 -13.844 1 98.81 177 PHE A N 1
ATOM 1320 C CA . PHE A 1 177 ? -7.426 12.062 -13.961 1 98.81 177 PHE A CA 1
ATOM 1321 C C . PHE A 1 177 ? -7.312 13.016 -12.781 1 98.81 177 PHE A C 1
ATOM 1323 O O . PHE A 1 177 ? -7.273 14.234 -12.961 1 98.81 177 PHE A O 1
ATOM 1330 N N . ALA A 1 178 ? -7.258 12.453 -11.578 1 98.81 178 ALA A N 1
ATOM 1331 C CA . ALA A 1 178 ? -7.105 13.266 -10.375 1 98.81 178 ALA A CA 1
ATOM 1332 C C . ALA A 1 178 ? -5.852 14.133 -10.453 1 98.81 178 ALA A C 1
ATOM 1334 O O . ALA A 1 178 ? -5.898 15.328 -10.156 1 98.81 178 ALA A O 1
ATOM 1335 N N . MET A 1 179 ? -4.75 13.57 -10.867 1 98.69 179 MET A N 1
ATOM 1336 C CA . MET A 1 179 ? -3.492 14.297 -10.961 1 98.69 179 MET A CA 1
ATOM 1337 C C . MET A 1 179 ? -3.568 15.375 -12.039 1 98.69 179 MET A C 1
ATOM 1339 O O . MET A 1 179 ? -3.021 16.469 -11.867 1 98.69 179 MET A O 1
ATOM 1343 N N . SER A 1 180 ? -4.258 15.047 -13.117 1 98.12 180 SER A N 1
ATOM 1344 C CA . SER A 1 180 ? -4.402 16 -14.211 1 98.12 180 SER A CA 1
ATOM 1345 C C . SER A 1 180 ? -5.191 17.234 -13.773 1 98.12 180 SER A C 1
ATOM 1347 O O . SER A 1 180 ? -5.051 18.312 -14.352 1 98.12 180 SER A O 1
ATOM 1349 N N . LYS A 1 181 ? -6.031 17.078 -12.75 1 98.06 181 LYS A N 1
ATOM 1350 C CA . LYS A 1 181 ? -6.781 18.203 -12.195 1 98.06 181 LYS A CA 1
ATOM 1351 C C . LYS A 1 181 ? -5.961 18.953 -11.141 1 98.06 181 LYS A C 1
ATOM 1353 O O . LYS A 1 181 ? -5.969 20.188 -11.102 1 98.06 181 LYS A O 1
ATOM 1358 N N . ALA A 1 182 ? -5.191 18.25 -10.367 1 98.5 182 ALA A N 1
ATOM 1359 C CA . ALA A 1 182 ? -4.496 18.812 -9.211 1 98.5 182 ALA A CA 1
ATOM 1360 C C . ALA A 1 182 ? -3.281 19.625 -9.648 1 98.5 182 ALA A C 1
ATOM 1362 O O . ALA A 1 182 ? -3.068 20.734 -9.164 1 98.5 182 ALA A O 1
ATOM 1363 N N . ILE A 1 183 ? -2.514 19.125 -10.586 1 97.94 183 ILE A N 1
ATOM 1364 C CA . ILE A 1 183 ? -1.204 19.672 -10.898 1 97.94 183 ILE A CA 1
ATOM 1365 C C . ILE A 1 183 ? -1.368 21.078 -11.5 1 97.94 183 ILE A C 1
ATOM 1367 O O . ILE A 1 183 ? -0.732 22.031 -11.055 1 97.94 183 ILE A O 1
ATOM 1371 N N . PRO A 1 184 ? -2.307 21.297 -12.477 1 97.38 184 PRO A N 1
ATOM 1372 C CA . PRO A 1 184 ? -2.486 22.656 -13.016 1 97.38 184 PRO A CA 1
ATOM 1373 C C . PRO A 1 184 ? -3.008 23.641 -11.977 1 97.38 184 PRO A C 1
ATOM 1375 O O . PRO A 1 184 ? -2.887 24.859 -12.156 1 97.38 184 PRO A O 1
ATOM 1378 N N . ASN A 1 185 ? -3.541 23.125 -10.883 1 97.06 185 ASN A N 1
ATOM 1379 C CA . ASN A 1 185 ? -4.059 23.984 -9.828 1 97.06 185 ASN A CA 1
ATOM 1380 C C . ASN A 1 185 ? -3.02 24.219 -8.727 1 97.06 185 ASN A C 1
ATOM 1382 O O . ASN A 1 185 ? -3.365 24.609 -7.613 1 97.06 185 ASN A O 1
ATOM 1386 N N . GLY A 1 186 ? -1.84 23.906 -9.047 1 97.25 186 GLY A N 1
ATOM 1387 C CA . GLY A 1 186 ? -0.737 24.312 -8.188 1 97.25 186 GLY A CA 1
ATOM 13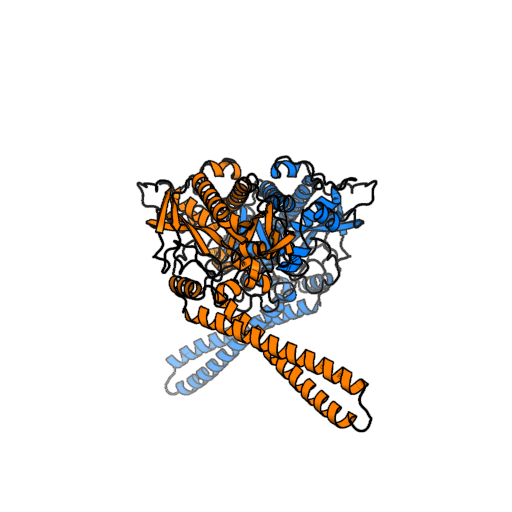88 C C . GLY A 1 186 ? -0.354 23.25 -7.172 1 97.25 186 GLY A C 1
ATOM 1389 O O . GLY A 1 186 ? 0.454 23.5 -6.273 1 97.25 186 GLY A O 1
ATOM 1390 N N . PHE A 1 187 ? -0.864 22.078 -7.254 1 98.75 187 PHE A N 1
ATOM 1391 C CA . PHE A 1 187 ? -0.503 21 -6.332 1 98.75 187 PHE A CA 1
ATOM 1392 C C . PHE A 1 187 ? 0.779 20.312 -6.777 1 98.75 187 PHE A C 1
ATOM 1394 O O . PHE A 1 187 ? 0.968 20.047 -7.969 1 98.75 187 PHE A O 1
ATOM 1401 N N . THR A 1 188 ? 1.692 20.062 -5.855 1 98.69 188 THR A N 1
ATOM 1402 C CA . THR A 1 188 ? 2.822 19.172 -6.074 1 98.69 188 THR A CA 1
ATOM 1403 C C . THR A 1 188 ? 2.41 17.719 -5.867 1 98.69 188 THR A C 1
ATOM 1405 O O . THR A 1 188 ? 1.948 17.344 -4.785 1 98.69 188 THR A O 1
ATOM 1408 N N . PRO A 1 189 ? 2.506 16.906 -6.926 1 98.75 189 PRO A N 1
ATOM 1409 C CA . PRO A 1 189 ? 2.184 15.492 -6.711 1 98.75 189 PRO A CA 1
ATOM 1410 C C . PRO A 1 189 ? 3.178 14.797 -5.789 1 98.75 189 PRO A C 1
ATOM 1412 O O . PRO A 1 189 ? 4.379 15.078 -5.844 1 98.75 189 PRO A O 1
ATOM 1415 N N . ILE A 1 190 ? 2.656 13.938 -4.922 1 98.88 190 ILE A N 1
ATOM 1416 C CA . ILE A 1 190 ? 3.457 13.188 -3.965 1 98.88 190 ILE A CA 1
ATOM 1417 C C . ILE A 1 190 ? 3.008 11.727 -3.955 1 98.88 190 ILE A C 1
ATOM 1419 O O . ILE A 1 190 ? 1.811 11.438 -4.027 1 98.88 190 ILE A O 1
ATOM 1423 N N . VAL A 1 191 ? 3.916 10.789 -4.031 1 98.88 191 VAL A N 1
ATOM 1424 C CA . VAL A 1 191 ? 3.664 9.414 -3.613 1 98.88 191 VAL A CA 1
ATOM 1425 C C . VAL A 1 191 ? 4.223 9.188 -2.211 1 98.88 191 VAL A C 1
ATOM 1427 O O . VAL A 1 191 ? 5.43 9.305 -1.988 1 98.88 191 VAL A O 1
ATOM 1430 N N . ALA A 1 192 ? 3.373 8.906 -1.284 1 98.62 192 ALA A N 1
ATOM 1431 C CA . ALA A 1 192 ? 3.732 8.875 0.131 1 98.62 192 ALA A CA 1
ATOM 1432 C C . ALA A 1 192 ? 3.762 7.445 0.657 1 98.62 192 ALA A C 1
ATOM 1434 O O . ALA A 1 192 ? 3.037 6.578 0.158 1 98.62 192 ALA A O 1
ATOM 1435 N N . PRO A 1 193 ? 4.609 7.145 1.626 1 98 193 PRO A N 1
ATOM 1436 C CA . PRO A 1 193 ? 4.613 5.812 2.236 1 98 193 PRO A CA 1
ATOM 1437 C C . PRO A 1 193 ? 3.32 5.5 2.982 1 98 193 PRO A C 1
ATOM 1439 O O . PRO A 1 193 ? 2.648 6.414 3.471 1 98 193 PRO A O 1
ATOM 1442 N N . ALA A 1 194 ? 3.049 4.207 3.043 1 97.44 194 ALA A N 1
ATOM 1443 C CA . ALA A 1 194 ? 1.827 3.768 3.713 1 97.44 194 ALA A CA 1
ATOM 1444 C C . ALA A 1 194 ? 2.115 3.316 5.141 1 97.44 194 ALA A C 1
ATOM 1446 O O . ALA A 1 194 ? 1.193 3.002 5.898 1 97.44 194 ALA A O 1
ATOM 1447 N N . LEU A 1 195 ? 3.377 3.217 5.57 1 98.19 195 LEU A N 1
ATOM 1448 C CA . LEU A 1 195 ? 3.826 2.941 6.93 1 98.19 195 LEU A CA 1
ATOM 1449 C C . LEU A 1 195 ? 4.43 4.188 7.566 1 98.19 195 LEU A C 1
ATOM 1451 O O . LEU A 1 195 ? 5.309 4.824 6.984 1 98.19 195 LEU A O 1
ATOM 1455 N N . VAL A 1 196 ? 3.955 4.488 8.766 1 98.19 196 VAL A N 1
ATOM 1456 C CA . VAL A 1 196 ? 4.465 5.695 9.414 1 98.19 196 VAL A CA 1
ATOM 1457 C C . VAL A 1 196 ? 4.773 5.398 10.883 1 98.19 196 VAL A C 1
ATOM 1459 O O . VAL A 1 196 ? 4.25 4.441 11.453 1 98.19 196 VAL A O 1
ATOM 1462 N N . ARG A 1 197 ? 5.578 6.227 11.422 1 97.88 197 ARG A N 1
ATOM 1463 C CA . ARG A 1 197 ? 5.906 6.168 12.844 1 97.88 197 ARG A CA 1
ATOM 1464 C C . ARG A 1 197 ? 4.746 6.668 13.695 1 97.88 197 ARG A C 1
ATOM 1466 O O . ARG A 1 197 ? 3.867 7.379 13.203 1 97.88 197 ARG A O 1
ATOM 1473 N N . PRO A 1 198 ? 4.762 6.309 14.984 1 96.06 198 PRO A N 1
ATOM 1474 C CA . PRO A 1 198 ? 3.691 6.75 15.883 1 96.06 198 PRO A CA 1
ATOM 1475 C C . PRO A 1 198 ? 3.549 8.266 15.93 1 96.06 198 PRO A C 1
ATOM 1477 O O . PRO A 1 198 ? 2.438 8.781 16.062 1 96.06 198 PRO A O 1
ATOM 1480 N N . GLU A 1 199 ? 4.594 8.984 15.789 1 95.31 199 GLU A N 1
ATOM 1481 C CA . GLU A 1 199 ? 4.578 10.438 15.891 1 95.31 199 GLU A CA 1
ATOM 1482 C C . GLU A 1 199 ? 3.707 11.055 14.797 1 95.31 199 GLU A C 1
ATOM 1484 O O . GLU A 1 199 ? 2.992 12.031 15.047 1 95.31 199 GLU A O 1
ATOM 1489 N N . ALA A 1 200 ? 3.783 10.469 13.633 1 95.62 200 ALA A N 1
ATOM 1490 C CA . ALA A 1 200 ? 2.969 10.969 12.531 1 95.62 200 ALA A CA 1
ATOM 1491 C C . ALA A 1 200 ? 1.486 10.703 12.773 1 95.62 200 ALA A C 1
ATOM 1493 O O . ALA A 1 200 ? 0.641 11.555 12.477 1 95.62 200 ALA A O 1
ATOM 1494 N N . MET A 1 201 ? 1.207 9.562 13.328 1 94.06 201 MET A N 1
ATOM 1495 C CA . MET A 1 201 ? -0.174 9.219 13.656 1 94.06 201 MET A CA 1
ATOM 1496 C C . MET A 1 201 ? -0.718 10.133 14.75 1 94.06 201 MET A C 1
ATOM 1498 O O . MET A 1 201 ? -1.814 10.68 14.617 1 94.06 201 MET A O 1
ATOM 1502 N N . GLU A 1 202 ? 0.034 10.297 15.766 1 92.12 202 GLU A N 1
ATOM 1503 C CA . GLU A 1 202 ? -0.362 11.141 16.891 1 92.12 202 GLU A CA 1
ATOM 1504 C C . GLU A 1 202 ? -0.534 12.594 16.453 1 92.12 202 GLU A C 1
ATOM 1506 O O . GLU A 1 202 ? -1.44 13.281 16.938 1 92.12 202 GLU A O 1
ATOM 1511 N N . GLY A 1 203 ? 0.357 12.953 15.594 1 92.31 203 GLY A N 1
ATOM 1512 C CA . GLY A 1 203 ? 0.343 14.336 15.141 1 92.31 203 GLY A CA 1
ATOM 1513 C C . GLY A 1 203 ? -0.921 14.703 14.391 1 92.31 203 GLY A C 1
ATOM 1514 O O . GLY A 1 203 ? -1.335 15.867 14.391 1 92.31 203 GLY A O 1
ATOM 1515 N N . THR A 1 204 ? -1.521 13.734 13.805 1 92.38 204 THR A N 1
ATOM 1516 C CA . THR A 1 204 ? -2.723 14.008 13.023 1 92.38 204 THR A CA 1
ATOM 1517 C C . THR A 1 204 ? -3.977 13.711 13.836 1 92.38 204 THR A C 1
ATOM 1519 O O . THR A 1 204 ? -5.098 13.938 13.375 1 92.38 204 THR A O 1
ATOM 1522 N N . GLY A 1 205 ? -3.809 13.18 14.992 1 87.12 205 GLY A N 1
ATOM 1523 C CA . GLY A 1 205 ? -4.934 12.906 15.875 1 87.12 205 GLY A CA 1
ATOM 1524 C C . GLY A 1 205 ? -5.531 11.523 15.664 1 87.12 205 GLY A C 1
ATOM 1525 O O . GLY A 1 205 ? -6.668 11.266 16.062 1 87.12 205 GLY A O 1
ATOM 1526 N N . PHE A 1 206 ? -4.773 10.656 15.062 1 84.12 206 PHE A N 1
ATOM 1527 C CA . PHE A 1 206 ? -5.375 9.383 14.703 1 84.12 206 PHE A CA 1
ATOM 1528 C C . PHE A 1 206 ? -4.98 8.297 15.703 1 84.12 206 PHE A C 1
ATOM 1530 O O . PHE A 1 206 ? -5.406 7.148 15.578 1 84.12 206 PHE A O 1
ATOM 1537 N N . LEU A 1 207 ? -4.137 8.719 16.547 1 80 207 LEU A N 1
ATOM 1538 C CA . LEU A 1 207 ? -3.85 7.777 17.625 1 80 207 LEU A CA 1
ATOM 1539 C C . LEU A 1 207 ? -4.688 8.094 18.859 1 80 207 LEU A C 1
ATOM 1541 O O . LEU A 1 207 ? -5.312 9.148 18.938 1 80 207 LEU A O 1
ATOM 1545 N N . GLY A 1 208 ? -4.953 7.168 19.734 1 71.31 208 GLY A N 1
ATOM 1546 C CA . GLY A 1 208 ? -5.848 7.305 20.875 1 71.31 208 GLY A CA 1
ATOM 1547 C C . GLY A 1 208 ? -7.172 6.59 20.688 1 71.31 208 GLY A C 1
ATOM 1548 O O . GLY A 1 208 ? -7.215 5.359 20.625 1 71.31 208 GLY A O 1
ATOM 1549 N N . ALA A 1 209 ? -8.141 7.574 20.344 1 62.5 209 ALA A N 1
ATOM 1550 C CA . ALA A 1 209 ? -9.484 7.031 20.203 1 62.5 209 ALA A CA 1
ATOM 1551 C C . ALA A 1 209 ? -9.617 6.184 18.938 1 62.5 209 ALA A C 1
ATOM 1553 O O . ALA A 1 209 ? -10.461 5.285 18.875 1 62.5 209 ALA A O 1
ATOM 1554 N N . HIS A 1 210 ? -8.727 6.379 17.984 1 70.94 210 HIS A N 1
ATOM 1555 C CA . HIS A 1 210 ? -8.867 5.711 16.703 1 70.94 210 HIS A CA 1
ATOM 1556 C C . HIS A 1 210 ? -7.875 4.562 16.562 1 70.94 210 HIS A C 1
ATOM 1558 O O . HIS A 1 210 ? -7.746 3.971 15.492 1 70.94 210 HIS A O 1
ATOM 1564 N N . ALA A 1 211 ? -7.309 4.184 17.641 1 75.94 211 ALA A N 1
ATOM 1565 C CA . ALA A 1 211 ? -6.254 3.174 17.609 1 75.94 211 ALA A CA 1
ATOM 1566 C C . ALA A 1 211 ? -6.793 1.829 17.125 1 75.94 211 ALA A C 1
ATOM 1568 O O . ALA A 1 211 ? -6.09 1.084 16.438 1 75.94 211 ALA A O 1
ATOM 1569 N N . ASP A 1 212 ? -8.016 1.649 17.328 1 81.19 212 ASP A N 1
ATOM 1570 C CA . ASP A 1 212 ? -8.609 0.372 16.938 1 81.19 212 ASP A CA 1
ATOM 1571 C C . ASP A 1 212 ? -8.883 0.329 15.445 1 81.19 212 ASP A C 1
ATOM 1573 O O . ASP A 1 212 ? -9.102 -0.744 14.875 1 81.19 212 ASP A O 1
ATOM 1577 N N . GLU A 1 213 ? -8.836 1.486 14.805 1 87.25 213 GLU A N 1
ATOM 1578 C CA . GLU A 1 213 ? -9.203 1.577 13.391 1 87.25 213 GLU A CA 1
ATOM 1579 C C . GLU A 1 213 ? -7.969 1.47 12.5 1 87.25 213 GLU A C 1
ATOM 1581 O O . GLU A 1 213 ? -8.086 1.382 11.273 1 87.25 213 GLU A O 1
ATOM 1586 N N . VAL A 1 214 ? -6.84 1.368 13.156 1 91.81 214 VAL A N 1
ATOM 1587 C CA . VAL A 1 214 ? -5.633 1.365 12.336 1 91.81 214 VAL A CA 1
ATOM 1588 C C . VAL A 1 214 ? -4.844 0.082 12.586 1 91.81 214 VAL A C 1
ATOM 1590 O O . VAL A 1 214 ? -4.957 -0.528 13.648 1 91.81 214 VAL A O 1
ATOM 1593 N N . TYR A 1 215 ? -4.113 -0.363 11.594 1 96.25 215 TYR A N 1
ATOM 1594 C CA . TYR A 1 215 ? -3.229 -1.519 11.695 1 96.25 215 TYR A CA 1
ATOM 1595 C C . TYR A 1 215 ? -1.891 -1.127 12.312 1 96.25 215 TYR A C 1
ATOM 1597 O O . TYR A 1 215 ? -1.283 -0.131 11.914 1 96.25 215 TYR A O 1
ATOM 1605 N N . HIS A 1 216 ? -1.495 -1.889 13.312 1 95.69 216 HIS A N 1
ATOM 1606 C CA . HIS A 1 216 ? -0.227 -1.651 13.992 1 95.69 216 HIS A CA 1
ATOM 1607 C C . HIS A 1 216 ? 0.715 -2.84 13.828 1 95.69 216 HIS A C 1
ATOM 1609 O O . HIS A 1 216 ? 0.312 -3.988 14.023 1 95.69 216 HIS A O 1
ATOM 1615 N N . LEU A 1 217 ? 1.943 -2.596 13.336 1 96.19 217 LEU A N 1
ATOM 1616 C CA . LEU A 1 217 ? 3.02 -3.58 13.312 1 96.19 217 LEU A CA 1
ATOM 1617 C C . LEU A 1 217 ? 3.822 -3.537 14.602 1 96.19 217 LEU A C 1
ATOM 1619 O O . LEU A 1 217 ? 4.801 -2.791 14.711 1 96.19 217 LEU A O 1
ATOM 1623 N N . GLU A 1 218 ? 3.574 -4.379 15.484 1 93.12 218 GLU A N 1
ATOM 1624 C CA . GLU A 1 218 ? 4.078 -4.309 16.859 1 93.12 218 GLU A CA 1
ATOM 1625 C C . GLU A 1 218 ? 5.594 -4.457 16.891 1 93.12 218 GLU A C 1
ATOM 1627 O O . GLU A 1 218 ? 6.277 -3.721 17.609 1 93.12 218 GLU A O 1
ATOM 1632 N N . ASN A 1 219 ? 6.137 -5.391 16.078 1 91.25 219 ASN A N 1
ATOM 1633 C CA . ASN A 1 219 ? 7.566 -5.68 16.094 1 91.25 219 ASN A CA 1
ATOM 1634 C C . ASN A 1 219 ? 8.383 -4.512 15.562 1 91.25 219 ASN A C 1
ATOM 1636 O O . ASN A 1 219 ? 9.547 -4.336 15.93 1 91.25 219 ASN A O 1
ATOM 1640 N N . ASP A 1 220 ? 7.762 -3.678 14.781 1 93.88 220 ASP A N 1
ATOM 1641 C CA . ASP A 1 220 ? 8.469 -2.584 14.117 1 93.88 220 ASP A CA 1
ATOM 1642 C C . ASP A 1 220 ? 8.031 -1.231 14.68 1 93.88 220 ASP A C 1
ATOM 1644 O O . ASP A 1 220 ? 8.688 -0.215 14.445 1 93.88 220 ASP A O 1
ATOM 1648 N N . ASP A 1 221 ? 6.977 -1.22 15.406 1 95.75 221 ASP A N 1
ATOM 1649 C CA . ASP A 1 221 ? 6.324 -0.033 15.953 1 95.75 221 ASP A CA 1
ATOM 1650 C C . ASP A 1 221 ? 5.98 0.96 14.844 1 95.75 221 ASP A C 1
ATOM 1652 O O . ASP A 1 221 ? 6.352 2.133 14.914 1 95.75 221 ASP A O 1
ATOM 1656 N N . LEU A 1 222 ? 5.418 0.503 13.773 1 97.25 222 LEU A N 1
ATOM 1657 C CA . LEU A 1 222 ? 4.91 1.271 12.641 1 97.25 222 LEU A CA 1
ATOM 1658 C C . LEU A 1 222 ? 3.406 1.077 12.484 1 97.25 222 LEU A C 1
ATOM 1660 O O . LEU A 1 222 ? 2.84 0.117 13.016 1 97.25 222 LEU A O 1
ATOM 1664 N N . TYR A 1 223 ? 2.801 2.023 11.844 1 97.25 223 TYR A N 1
ATOM 1665 C CA . TYR A 1 223 ? 1.365 1.969 11.586 1 97.25 223 TYR A CA 1
ATOM 1666 C C . TYR A 1 223 ? 1.072 2.062 10.094 1 97.25 223 TYR A C 1
ATOM 1668 O O . TYR A 1 223 ? 1.726 2.818 9.375 1 97.25 223 TYR A O 1
ATOM 1676 N N . LEU A 1 224 ? 0.152 1.229 9.609 1 97.81 224 LEU A N 1
ATOM 1677 C CA . LEU A 1 224 ? -0.438 1.46 8.297 1 97.81 224 LEU A CA 1
ATOM 1678 C C . LEU A 1 224 ? -1.44 2.607 8.344 1 97.81 224 LEU A C 1
ATOM 1680 O O . LEU A 1 224 ? -2.273 2.67 9.258 1 97.81 224 LEU A O 1
ATOM 1684 N N . VAL A 1 225 ? -1.388 3.502 7.402 1 97.06 225 VAL A N 1
ATOM 1685 C CA . VAL A 1 225 ? -2.189 4.719 7.484 1 97.06 225 VAL A CA 1
ATOM 1686 C C . VAL A 1 225 ? -3.586 4.453 6.926 1 97.06 225 VAL A C 1
ATOM 1688 O O . VAL A 1 225 ? -3.744 3.711 5.953 1 97.06 225 VAL A O 1
ATOM 1691 N N . GLY A 1 226 ? -4.578 5.078 7.52 1 96 226 GLY A N 1
ATOM 1692 C CA . GLY A 1 226 ? -5.953 4.965 7.051 1 96 226 GLY A CA 1
ATOM 1693 C C . GLY A 1 226 ? -6.316 6.012 6.02 1 96 226 GLY A C 1
ATOM 1694 O O . GLY A 1 226 ? -7.418 5.992 5.469 1 96 226 GLY A O 1
ATOM 1695 N N . THR A 1 227 ? -5.422 6.961 5.836 1 96.19 227 THR A N 1
ATOM 1696 C CA . THR A 1 227 ? -5.562 8.039 4.863 1 96.19 227 THR A CA 1
ATOM 1697 C C . THR A 1 227 ? -4.199 8.609 4.488 1 96.19 227 THR A C 1
ATOM 1699 O O . THR A 1 227 ? -3.293 8.672 5.32 1 96.19 227 THR A O 1
ATOM 1702 N N . SER A 1 228 ? -4.102 9.078 3.24 1 97.19 228 SER A N 1
ATOM 1703 C CA . SER A 1 228 ? -2.865 9.703 2.783 1 97.19 228 SER A CA 1
ATOM 1704 C C . SER A 1 228 ? -2.602 11.008 3.523 1 97.19 228 SER A C 1
ATOM 1706 O O . SER A 1 228 ? -1.488 11.539 3.482 1 97.19 228 SER A O 1
ATOM 1708 N N . GLU A 1 229 ? -3.533 11.539 4.293 1 97.62 229 GLU A N 1
ATOM 1709 C CA . GLU A 1 229 ? -3.404 12.742 5.109 1 97.62 229 GLU A CA 1
ATOM 1710 C C . GLU A 1 229 ? -2.26 12.609 6.109 1 97.62 229 GLU A C 1
ATOM 1712 O O . GLU A 1 229 ? -1.528 13.57 6.355 1 97.62 229 GLU A O 1
ATOM 1717 N N . VAL A 1 230 ? -2.053 11.406 6.609 1 97.62 230 VAL A N 1
ATOM 1718 C CA . VAL A 1 230 ? -1.146 11.203 7.734 1 97.62 230 VAL A CA 1
ATOM 1719 C C . VAL A 1 230 ? 0.292 11.461 7.289 1 97.62 230 VAL A C 1
ATOM 1721 O O . VAL A 1 230 ? 0.98 12.312 7.859 1 97.62 230 VAL A O 1
ATOM 1724 N N . PRO A 1 231 ? 0.735 10.75 6.219 1 98.56 231 PRO A N 1
ATOM 1725 C CA . PRO A 1 231 ? 2.109 11.055 5.812 1 98.56 231 PRO A CA 1
ATOM 1726 C C . PRO A 1 231 ? 2.268 12.469 5.258 1 98.56 231 PRO A C 1
ATOM 1728 O O . PRO A 1 231 ? 3.326 13.078 5.414 1 98.56 231 PRO A O 1
ATOM 1731 N N . LEU A 1 232 ? 1.282 13.039 4.633 1 98.75 232 LEU A N 1
ATOM 1732 C CA . LEU A 1 232 ? 1.368 14.398 4.105 1 98.75 232 LEU A CA 1
ATOM 1733 C C . LEU A 1 232 ? 1.461 15.414 5.234 1 98.75 232 LEU A C 1
ATOM 1735 O O . LEU A 1 232 ? 2.213 16.391 5.141 1 98.75 232 LEU A O 1
ATOM 1739 N N . ALA A 1 233 ? 0.687 15.164 6.293 1 98.44 233 ALA A N 1
ATOM 1740 C CA . ALA A 1 233 ? 0.77 16.031 7.461 1 98.44 233 ALA A CA 1
A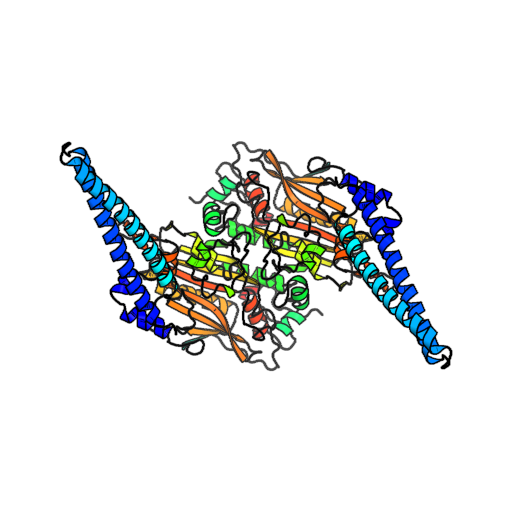TOM 1741 C C . ALA A 1 233 ? 2.154 15.969 8.094 1 98.44 233 ALA A C 1
ATOM 1743 O O . ALA A 1 233 ? 2.678 16.984 8.562 1 98.44 233 ALA A O 1
ATOM 1744 N N . GLY A 1 234 ? 2.73 14.797 8.141 1 98.5 234 GLY A N 1
ATOM 1745 C CA . GLY A 1 234 ? 4.035 14.594 8.75 1 98.5 234 GLY A CA 1
ATOM 1746 C C . GLY A 1 234 ? 5.18 15.086 7.879 1 98.5 234 GLY A C 1
ATOM 1747 O O . GLY A 1 234 ? 6.309 15.227 8.352 1 98.5 234 GLY A O 1
ATOM 1748 N N . PHE A 1 235 ? 4.953 15.445 6.598 1 98.81 235 PHE A N 1
ATOM 1749 C CA . PHE A 1 235 ? 5.969 15.758 5.602 1 98.81 235 PHE A CA 1
ATOM 1750 C C . PHE A 1 235 ? 6.859 16.906 6.078 1 98.81 235 PHE A C 1
ATOM 1752 O O . PHE A 1 235 ? 8.086 16.812 5.98 1 98.81 235 PHE A O 1
ATOM 1759 N N . HIS A 1 236 ? 6.277 17.938 6.695 1 98.81 236 HIS A N 1
ATOM 1760 C CA . HIS A 1 236 ? 7.027 19.094 7.148 1 98.81 236 HIS A CA 1
ATOM 1761 C C . HIS A 1 236 ? 7.098 19.156 8.672 1 98.81 236 HIS A C 1
ATOM 1763 O O . HIS A 1 236 ? 7.273 20.219 9.25 1 98.81 236 HIS A O 1
ATOM 1769 N N . SER A 1 237 ? 6.887 18.016 9.383 1 98.62 237 SER A N 1
ATOM 1770 C CA . SER A 1 237 ? 6.949 18 10.844 1 98.62 237 SER A CA 1
ATOM 1771 C C . SER A 1 237 ? 8.281 18.547 11.344 1 98.62 237 SER A C 1
ATOM 1773 O O . SER A 1 237 ? 9.336 18.25 10.781 1 98.62 237 SER A O 1
ATOM 1775 N N . GLY A 1 238 ? 8.211 19.453 12.297 1 98.25 238 GLY A N 1
ATOM 1776 C CA . GLY A 1 238 ? 9.391 20.016 12.938 1 98.25 238 GLY A CA 1
ATOM 1777 C C . GLY A 1 238 ? 10.07 21.094 12.109 1 98.25 238 GLY A C 1
ATOM 1778 O O . GLY A 1 238 ? 11.172 21.531 12.438 1 98.25 238 GLY A O 1
ATOM 1779 N N . GLU A 1 239 ? 9.383 21.531 11.062 1 98.69 239 GLU A N 1
ATOM 1780 C CA . GLU A 1 239 ? 10.039 22.469 10.164 1 98.69 239 GLU A CA 1
ATOM 1781 C C . GLU A 1 239 ? 9.391 23.859 10.242 1 98.69 239 GLU A C 1
ATOM 1783 O O . GLU A 1 239 ? 8.258 23.984 10.719 1 98.69 239 GLU A O 1
ATOM 1788 N N . ILE A 1 240 ? 10.133 24.844 9.922 1 98.62 240 ILE A N 1
ATOM 1789 C CA . ILE A 1 240 ? 9.602 26.156 9.578 1 98.62 240 ILE A CA 1
ATOM 1790 C C . ILE A 1 240 ? 9.469 26.281 8.062 1 98.62 240 ILE A C 1
ATOM 1792 O O . ILE A 1 240 ? 10.469 26.422 7.355 1 98.62 240 ILE A O 1
ATOM 1796 N N . VAL A 1 241 ? 8.305 26.25 7.531 1 98.5 241 VAL A N 1
ATOM 1797 C CA . VAL A 1 241 ? 8.07 26.25 6.094 1 98.5 241 VAL A CA 1
ATOM 1798 C C . VAL A 1 241 ? 7.957 27.688 5.586 1 98.5 241 VAL A C 1
ATOM 1800 O O . VAL A 1 241 ? 7.648 28.609 6.352 1 98.5 241 VAL A O 1
ATOM 1803 N N . ASP A 1 242 ? 8.227 27.859 4.348 1 97.69 242 ASP A N 1
ATOM 1804 C CA . ASP A 1 242 ? 8.125 29.172 3.699 1 97.69 242 ASP A CA 1
ATOM 1805 C C . ASP A 1 242 ? 6.746 29.359 3.07 1 97.69 242 ASP A C 1
ATOM 1807 O O . ASP A 1 242 ? 6.422 28.719 2.068 1 97.69 242 ASP A O 1
ATOM 1811 N N . LEU A 1 243 ? 5.949 30.234 3.592 1 98.06 243 LEU A N 1
ATOM 1812 C CA . LEU A 1 243 ? 4.609 30.5 3.082 1 98.06 243 LEU A CA 1
ATOM 1813 C C . LEU A 1 243 ? 4.52 31.922 2.504 1 98.06 243 LEU A C 1
ATOM 1815 O O . LEU A 1 243 ? 3.426 32.469 2.355 1 98.06 243 LEU A O 1
ATOM 1819 N N . ALA A 1 244 ? 5.672 32.5 2.195 1 95.44 244 ALA A N 1
ATOM 1820 C CA . ALA A 1 244 ? 5.715 33.875 1.702 1 95.44 244 ALA A CA 1
ATOM 1821 C C . ALA A 1 244 ? 4.988 34 0.366 1 95.44 244 ALA A C 1
ATOM 1823 O O . ALA A 1 244 ? 4.344 35.031 0.094 1 95.44 244 ALA A O 1
ATOM 1824 N N . ASP A 1 245 ? 5.09 32.969 -0.479 1 93.94 245 ASP A N 1
ATOM 1825 C CA . ASP A 1 245 ? 4.5 33 -1.812 1 93.94 245 ASP A CA 1
ATOM 1826 C C . ASP A 1 245 ? 3.141 32.281 -1.831 1 93.94 245 ASP A C 1
ATOM 1828 O O . ASP A 1 245 ? 2.648 31.906 -2.895 1 93.94 245 ASP A O 1
ATOM 1832 N N . GLY A 1 246 ? 2.572 32.094 -0.656 1 96.5 246 GLY A N 1
ATOM 1833 C CA . GLY A 1 246 ? 1.27 31.469 -0.59 1 96.5 246 GLY A CA 1
ATOM 1834 C C . GLY A 1 246 ? 1.317 30.078 0.025 1 96.5 246 GLY A C 1
ATOM 1835 O O . GLY A 1 246 ? 2.361 29.656 0.524 1 96.5 246 GLY A O 1
ATOM 1836 N N . PRO A 1 247 ? 0.188 29.422 -0.026 1 98.56 247 PRO A N 1
ATOM 1837 C CA . PRO A 1 247 ? 0.088 28.094 0.585 1 98.56 247 PRO A CA 1
ATOM 1838 C C . PRO A 1 247 ? 0.929 27.047 -0.14 1 98.56 247 PRO A C 1
ATOM 1840 O O . PRO A 1 247 ? 1.188 27.172 -1.339 1 98.56 247 PRO A O 1
ATOM 1843 N N . LEU A 1 248 ? 1.434 26.047 0.579 1 98.75 248 LEU A N 1
ATOM 1844 C CA . LEU A 1 248 ? 1.985 24.828 0.005 1 98.75 248 LEU A CA 1
ATOM 1845 C C . LEU A 1 248 ? 0.89 23.797 -0.223 1 98.75 248 LEU A C 1
ATOM 1847 O O . LEU A 1 248 ? 0.191 23.406 0.717 1 98.75 248 LEU A O 1
ATOM 1851 N N . ARG A 1 249 ? 0.692 23.391 -1.451 1 98.81 249 ARG A N 1
ATOM 1852 C CA . ARG A 1 249 ? -0.361 22.438 -1.814 1 98.81 249 ARG A CA 1
ATOM 1853 C C . ARG A 1 249 ? 0.228 21.141 -2.354 1 98.81 249 ARG A C 1
ATOM 1855 O O . ARG A 1 249 ? 1.047 21.156 -3.275 1 98.81 249 ARG A O 1
ATOM 1862 N N . TYR A 1 250 ? -0.217 20.016 -1.798 1 98.88 250 TYR A N 1
ATOM 1863 C CA . TYR A 1 250 ? 0.238 18.688 -2.219 1 98.88 250 TYR A CA 1
ATOM 1864 C C . TYR A 1 250 ? -0.94 17.812 -2.619 1 98.88 250 TYR A C 1
ATOM 1866 O O . TYR A 1 250 ? -2.014 17.891 -2.018 1 98.88 250 TYR A O 1
ATOM 1874 N N . ALA A 1 251 ? -0.798 17.031 -3.686 1 98.88 251 ALA A N 1
ATOM 1875 C CA . ALA A 1 251 ? -1.682 15.93 -4.047 1 98.88 251 ALA A CA 1
ATOM 1876 C C . ALA A 1 251 ? -0.999 14.578 -3.818 1 98.88 251 ALA A C 1
ATOM 1878 O O . ALA A 1 251 ? -0.149 14.164 -4.609 1 98.88 251 ALA A O 1
ATOM 1879 N N . GLY A 1 252 ? -1.398 13.922 -2.734 1 98.81 252 GLY A N 1
ATOM 1880 C CA . GLY A 1 252 ? -0.691 12.727 -2.303 1 98.81 252 GLY A CA 1
ATOM 1881 C C . GLY A 1 252 ? -1.433 11.438 -2.625 1 98.81 252 GLY A C 1
ATOM 1882 O O . GLY A 1 252 ? -2.607 11.297 -2.281 1 98.81 252 GLY A O 1
ATOM 1883 N N . PHE A 1 253 ? -0.732 10.578 -3.34 1 98.75 253 PHE A N 1
ATOM 1884 C CA . PHE A 1 253 ? -1.218 9.219 -3.562 1 98.75 253 PHE A CA 1
ATOM 1885 C C . PHE A 1 253 ? -0.618 8.258 -2.547 1 98.75 253 PHE A C 1
ATOM 1887 O O . PHE A 1 253 ? 0.586 8.297 -2.283 1 98.75 253 PHE A O 1
ATOM 1894 N N . SER A 1 254 ? -1.454 7.395 -1.987 1 97.94 254 SER A N 1
ATOM 1895 C CA . SER A 1 254 ? -0.982 6.293 -1.159 1 97.94 254 SER A CA 1
ATOM 1896 C C . SER A 1 254 ? -2.047 5.207 -1.021 1 97.94 254 SER A C 1
ATOM 1898 O O . SER A 1 254 ? -3.234 5.469 -1.233 1 97.94 254 SER A O 1
ATOM 1900 N N . SER A 1 255 ? -1.605 4.008 -0.737 1 97.94 255 SER A N 1
ATOM 1901 C CA . SER A 1 255 ? -2.527 2.996 -0.228 1 97.94 255 SER A CA 1
ATOM 1902 C C . SER A 1 255 ? -2.945 3.303 1.206 1 97.94 255 SER A C 1
ATOM 1904 O O . SER A 1 255 ? -2.145 3.801 2 1 97.94 255 SER A O 1
ATOM 1906 N N . CYS A 1 256 ? -4.129 3.043 1.467 1 97.88 256 CYS A N 1
ATOM 1907 C CA . CYS A 1 256 ? -4.699 3.258 2.791 1 97.88 256 CYS A CA 1
ATOM 1908 C C . CYS A 1 256 ? -5.301 1.971 3.342 1 97.88 256 CYS A C 1
ATOM 1910 O O . CYS A 1 256 ? -5.781 1.129 2.582 1 97.88 256 CYS A O 1
ATOM 1912 N N . PHE A 1 257 ? -5.273 1.839 4.648 1 97.5 257 PHE A N 1
ATOM 1913 C CA . PHE A 1 257 ? -5.688 0.626 5.344 1 97.5 257 PHE A CA 1
ATOM 1914 C C . PHE A 1 257 ? -6.566 0.963 6.543 1 97.5 257 PHE A C 1
ATOM 1916 O O . PHE A 1 257 ? -6.184 1.767 7.395 1 97.5 257 PHE A O 1
ATOM 1923 N N . ARG A 1 258 ? -7.742 0.38 6.613 1 95.62 258 ARG A N 1
ATOM 1924 C CA . ARG A 1 258 ? -8.656 0.58 7.734 1 95.62 258 ARG A CA 1
ATOM 1925 C C . ARG A 1 258 ? -9.148 -0.755 8.281 1 95.62 258 ARG A C 1
ATOM 1927 O O . ARG A 1 258 ? -9.602 -1.614 7.52 1 95.62 258 ARG A O 1
ATOM 1934 N N . ARG A 1 259 ? -9.07 -0.926 9.539 1 92.94 259 ARG A N 1
ATOM 1935 C CA . ARG A 1 259 ? -9.5 -2.172 10.164 1 92.94 259 ARG A CA 1
ATOM 1936 C C . ARG A 1 259 ? -11.023 -2.283 10.172 1 92.94 259 ARG A C 1
ATOM 1938 O O . ARG A 1 259 ? -11.57 -3.385 10.25 1 92.94 259 ARG A O 1
ATOM 1945 N N . GLU A 1 260 ? -11.672 -1.071 10.078 1 88.19 260 GLU A N 1
ATOM 1946 C CA . GLU A 1 260 ? -13.133 -1.028 10.133 1 88.19 260 GLU A CA 1
ATOM 1947 C C . GLU A 1 260 ? -13.664 -1.778 11.352 1 88.19 260 GLU A C 1
ATOM 1949 O O . GLU A 1 260 ? -14.609 -2.557 11.242 1 88.19 260 GLU A O 1
ATOM 1954 N N . ALA A 1 261 ? -13.039 -1.528 12.445 1 76.62 261 ALA A N 1
ATOM 1955 C CA . ALA A 1 261 ? -13.438 -2.217 13.672 1 76.62 261 ALA A CA 1
ATOM 1956 C C . ALA A 1 261 ? -14.875 -1.876 14.055 1 76.62 261 ALA A C 1
ATOM 1958 O O . ALA A 1 261 ? -15.266 -0.707 14.031 1 76.62 261 ALA A O 1
ATOM 1959 N N . GLY A 1 262 ? -15.703 -2.838 14.297 1 67.38 262 GLY A N 1
ATOM 1960 C CA . GLY A 1 262 ? -17.047 -2.604 14.789 1 67.38 262 GLY A CA 1
ATOM 1961 C C . GLY A 1 262 ? -18.078 -2.502 13.68 1 67.38 262 GLY A C 1
ATOM 1962 O O . GLY A 1 262 ? -19.266 -2.27 13.938 1 67.38 262 GLY A O 1
ATOM 1963 N N . SER A 1 263 ? -17.656 -2.445 12.438 1 68.62 263 SER A N 1
ATOM 1964 C CA . SER A 1 263 ? -18.578 -2.273 11.328 1 68.62 263 SER A CA 1
ATOM 1965 C C . SER A 1 263 ? -19.125 -3.615 10.844 1 68.62 263 SER A C 1
ATOM 1967 O O . SER A 1 263 ? -19.547 -3.744 9.695 1 68.62 263 SER A O 1
ATOM 1969 N N . TYR A 1 264 ? -19.344 -4.484 11.758 1 64.56 264 TYR A N 1
ATOM 1970 C CA . TYR A 1 264 ? -19.828 -5.801 11.359 1 64.56 264 TYR A CA 1
ATOM 1971 C C . TYR A 1 264 ? -21.25 -5.707 10.812 1 64.56 264 TYR A C 1
ATOM 1973 O O . TYR A 1 264 ? -22.109 -5.055 11.406 1 64.56 264 TYR A O 1
ATOM 1981 N N . GLY A 1 265 ? -21.469 -6.16 9.477 1 62.78 265 GLY A N 1
ATOM 1982 C CA . GLY A 1 265 ? -22.781 -6.277 8.883 1 62.78 265 GLY A CA 1
ATOM 1983 C C . GLY A 1 265 ? -23.188 -5.047 8.094 1 62.78 265 GLY A C 1
ATOM 1984 O O . GLY A 1 265 ? -24.125 -5.098 7.285 1 62.78 265 GLY A O 1
ATOM 1985 N N . LYS A 1 266 ? -22.578 -3.955 8.289 1 66.75 266 LYS A N 1
ATOM 1986 C CA . LYS A 1 266 ? -23.016 -2.73 7.625 1 66.75 266 LYS A CA 1
ATOM 1987 C C . LYS A 1 266 ? -22.188 -2.461 6.375 1 66.75 266 LYS A C 1
ATOM 1989 O O . LYS A 1 266 ? -20.953 -2.424 6.438 1 66.75 266 LYS A O 1
ATOM 1994 N N . ASP A 1 267 ? -22.859 -2.254 5.207 1 74 267 ASP A N 1
ATOM 1995 C CA . ASP A 1 267 ? -22.297 -1.803 3.941 1 74 267 ASP A CA 1
ATOM 1996 C C . ASP A 1 267 ? -21.109 -2.672 3.533 1 74 267 ASP A C 1
ATOM 1998 O O . ASP A 1 267 ? -20.047 -2.156 3.156 1 74 267 ASP A O 1
ATOM 2002 N N . THR A 1 268 ? -21.281 -3.947 3.719 1 78.12 268 THR A N 1
ATOM 2003 C CA . THR A 1 268 ? -20.156 -4.852 3.492 1 78.12 268 THR A CA 1
ATOM 2004 C C . THR A 1 268 ? -20.172 -5.375 2.059 1 78.12 268 THR A C 1
ATOM 2006 O O . THR A 1 268 ? -19.203 -6.012 1.618 1 78.12 268 THR A O 1
ATOM 2009 N N . LYS A 1 269 ? -21.203 -4.957 1.457 1 86.88 269 LYS A N 1
ATOM 2010 C CA . LYS A 1 269 ? -21.25 -5.461 0.088 1 86.88 269 LYS A CA 1
ATOM 2011 C C . LYS A 1 269 ? -20.375 -4.633 -0.839 1 86.88 269 LYS A C 1
ATOM 2013 O O . LYS A 1 269 ? -20.312 -3.406 -0.726 1 86.88 269 LYS A O 1
ATOM 2018 N N . GLY A 1 270 ? -19.641 -5.348 -1.669 1 94.56 270 GLY A N 1
ATOM 2019 C CA . GLY A 1 270 ? -18.875 -4.676 -2.709 1 94.56 270 GLY A CA 1
ATOM 2020 C C . GLY A 1 270 ? -17.578 -4.062 -2.199 1 94.56 270 GLY A C 1
ATOM 2021 O O . GLY A 1 270 ? -16.859 -4.68 -1.412 1 94.56 270 GLY A O 1
ATOM 2022 N N . ILE A 1 271 ? -17.281 -2.891 -2.771 1 97.44 271 ILE A N 1
ATOM 2023 C CA . ILE A 1 271 ? -15.961 -2.346 -2.482 1 97.44 271 ILE A CA 1
ATOM 2024 C C . ILE A 1 271 ? -16.094 -0.957 -1.864 1 97.44 271 ILE A C 1
ATOM 2026 O O . ILE A 1 271 ? -15.172 -0.145 -1.933 1 97.44 271 ILE A O 1
ATOM 2030 N N . PHE A 1 272 ? -17.266 -0.646 -1.266 1 96.06 272 PHE A N 1
ATOM 2031 C CA . PHE A 1 272 ? -17.5 0.672 -0.688 1 96.06 272 PHE A CA 1
ATOM 2032 C C . PHE A 1 272 ? -16.812 0.804 0.662 1 96.06 272 PHE A C 1
ATOM 2034 O O . PHE A 1 272 ? -16.234 1.851 0.971 1 96.06 272 PHE A O 1
ATOM 2041 N N . ARG A 1 273 ? -16.922 -0.167 1.546 1 95.19 273 ARG A N 1
ATOM 2042 C CA . ARG A 1 273 ? -16.266 -0.248 2.84 1 95.19 273 ARG A CA 1
ATOM 2043 C C . ARG A 1 273 ? -15.305 -1.438 2.891 1 95.19 273 ARG A C 1
ATOM 2045 O O . ARG A 1 273 ? -15.742 -2.586 2.982 1 95.19 273 ARG A O 1
ATOM 2052 N N . VAL A 1 274 ? -14 -1.135 2.781 1 96.81 274 VAL A N 1
ATOM 2053 C CA . VAL A 1 274 ? -13 -2.184 2.611 1 96.81 274 VAL A CA 1
ATOM 2054 C C . VAL A 1 274 ? -11.805 -1.916 3.523 1 96.81 274 VAL A C 1
ATOM 2056 O O . VAL A 1 274 ? -11.664 -0.817 4.066 1 96.81 274 VAL A O 1
ATOM 2059 N N . HIS A 1 275 ? -10.961 -2.863 3.695 1 96.88 275 HIS A N 1
ATOM 2060 C CA . HIS A 1 275 ? -9.797 -2.771 4.574 1 96.88 275 HIS A CA 1
ATOM 2061 C C . HIS A 1 275 ? -8.617 -2.111 3.865 1 96.88 275 HIS A C 1
ATOM 2063 O O . HIS A 1 275 ? -7.688 -1.637 4.516 1 96.88 275 HIS A O 1
ATOM 2069 N N . TRP A 1 276 ? -8.695 -2.086 2.57 1 97.31 276 TRP A N 1
ATOM 2070 C CA . TRP A 1 276 ? -7.59 -1.579 1.764 1 97.31 276 TRP A CA 1
ATOM 2071 C C . TRP A 1 276 ? -8.109 -0.868 0.518 1 97.31 276 TRP A C 1
ATOM 2073 O O . TRP A 1 276 ? -9.016 -1.359 -0.153 1 97.31 276 TRP A O 1
ATOM 2083 N N . PHE A 1 277 ? -7.594 0.31 0.254 1 97.94 277 PHE A N 1
ATOM 2084 C CA . PHE A 1 277 ? -7.93 1.054 -0.955 1 97.94 277 PHE A CA 1
ATOM 2085 C C . PHE A 1 277 ? -6.863 2.1 -1.26 1 97.94 277 PHE A C 1
ATOM 2087 O O . PHE A 1 277 ? -6.051 2.434 -0.397 1 97.94 277 PHE A O 1
ATOM 2094 N N . ASP A 1 278 ? -6.84 2.619 -2.457 1 98.44 278 ASP A N 1
ATOM 2095 C CA . ASP A 1 278 ? -5.941 3.705 -2.836 1 98.44 278 ASP A CA 1
ATOM 2096 C C . ASP A 1 278 ? -6.684 5.039 -2.877 1 98.44 278 ASP A C 1
ATOM 2098 O O . ASP A 1 278 ? -7.902 5.078 -3.061 1 98.44 278 ASP A O 1
ATOM 2102 N N . LYS A 1 279 ? -5.906 6.047 -2.586 1 98.31 279 LYS A N 1
ATOM 2103 C CA . LYS A 1 279 ? -6.539 7.359 -2.477 1 98.31 279 LYS A CA 1
ATOM 2104 C C . LYS A 1 279 ? -5.598 8.461 -2.955 1 98.31 279 LYS A C 1
ATOM 2106 O O . LYS A 1 279 ? -4.379 8.359 -2.803 1 98.31 279 LYS A O 1
ATOM 2111 N N . VAL A 1 280 ? -6.164 9.484 -3.643 1 98.81 280 VAL A N 1
ATOM 2112 C CA . VAL A 1 280 ? -5.48 10.75 -3.871 1 98.81 280 VAL A CA 1
ATOM 2113 C C . VAL A 1 280 ? -6.023 11.812 -2.916 1 98.81 280 VAL A C 1
ATOM 2115 O O . VAL A 1 280 ? -7.203 12.156 -2.971 1 98.81 280 VAL A O 1
ATOM 2118 N N . GLU A 1 281 ? -5.133 12.32 -2.082 1 98.69 281 GLU A N 1
ATOM 2119 C CA . GLU A 1 281 ? -5.488 13.289 -1.047 1 98.69 281 GLU A CA 1
ATOM 2120 C C . GLU A 1 281 ? -4.871 14.656 -1.333 1 98.69 281 GLU A C 1
ATOM 2122 O O . GLU A 1 281 ? -3.705 14.742 -1.725 1 98.69 281 GLU A O 1
ATOM 2127 N N . MET A 1 282 ? -5.703 15.672 -1.24 1 98.94 282 MET A N 1
ATOM 2128 C CA . MET A 1 282 ? -5.172 17.031 -1.234 1 98.94 282 MET A CA 1
ATOM 2129 C C . MET A 1 282 ? -4.777 17.453 0.176 1 98.94 282 MET A C 1
ATOM 2131 O O . MET A 1 282 ? -5.477 17.141 1.142 1 98.94 282 MET A O 1
ATOM 2135 N N . PHE A 1 283 ? -3.674 18.109 0.325 1 98.94 283 PHE A N 1
ATOM 2136 C CA . PHE A 1 283 ? -3.205 18.594 1.618 1 98.94 283 PHE A CA 1
ATOM 2137 C C . PHE A 1 283 ? -2.549 19.953 1.479 1 98.94 283 PHE A C 1
ATOM 2139 O O . PHE A 1 283 ? -1.745 20.172 0.572 1 98.94 283 PHE A O 1
ATOM 2146 N N . VAL A 1 284 ? -2.873 20.875 2.395 1 98.88 284 VAL A N 1
ATOM 2147 C CA . VAL A 1 284 ? -2.416 22.25 2.277 1 98.88 284 VAL A CA 1
ATOM 2148 C C . VAL A 1 284 ? -1.82 22.719 3.605 1 98.88 284 VAL A C 1
ATOM 2150 O O . VAL A 1 284 ? -2.377 22.438 4.672 1 98.88 284 VAL A O 1
ATOM 2153 N N . TYR A 1 285 ? -0.635 23.312 3.574 1 98.88 285 TYR A N 1
ATOM 2154 C CA . TYR A 1 285 ? -0.107 24.172 4.633 1 98.88 285 TYR A CA 1
ATOM 2155 C C . TYR A 1 285 ? -0.306 25.641 4.293 1 98.88 285 TYR A C 1
ATOM 2157 O O . TYR A 1 285 ? 0.05 26.094 3.199 1 98.88 285 TYR A O 1
ATOM 2165 N N . CYS A 1 286 ? -0.82 26.422 5.195 1 98.81 286 CYS A N 1
ATOM 2166 C CA . CYS A 1 286 ? -1.024 27.828 4.895 1 98.81 286 CYS A CA 1
ATOM 2167 C C . CYS A 1 286 ? -1.01 28.672 6.168 1 98.81 286 CYS A C 1
ATOM 2169 O O . CYS A 1 286 ? -0.845 28.141 7.266 1 98.81 286 CYS A O 1
ATOM 2171 N N . LYS A 1 287 ? -1.023 30 5.996 1 98.5 287 LYS A N 1
ATOM 2172 C CA . LYS A 1 287 ? -1.244 30.891 7.137 1 98.5 287 LYS A CA 1
ATOM 2173 C C . LYS A 1 287 ? -2.658 30.734 7.688 1 98.5 287 LYS A C 1
ATOM 2175 O O . LYS A 1 287 ? -3.613 30.562 6.926 1 98.5 287 LYS A O 1
ATOM 2180 N N . PRO A 1 288 ? -2.787 30.781 9.039 1 98 288 PRO A N 1
ATOM 2181 C CA . PRO A 1 288 ? -4.113 30.609 9.633 1 98 288 PRO A CA 1
ATOM 2182 C C . PRO A 1 288 ? -5.164 31.531 9.031 1 98 288 PRO A C 1
ATOM 2184 O O . PRO A 1 288 ? -6.32 31.141 8.859 1 98 288 PRO A O 1
ATOM 2187 N N . GLU A 1 289 ? -4.777 32.719 8.617 1 97.62 289 GLU A N 1
ATOM 2188 C CA . GLU A 1 289 ? -5.73 33.688 8.094 1 97.62 289 GLU A CA 1
ATOM 2189 C C . GLU A 1 289 ? -6.23 33.281 6.711 1 97.62 289 GLU A C 1
ATOM 2191 O O . GLU A 1 289 ? -7.258 33.781 6.242 1 97.62 289 GLU A O 1
ATOM 2196 N N . ASP A 1 290 ? -5.512 32.344 5.992 1 98.19 290 ASP A N 1
ATOM 2197 C CA . ASP A 1 290 ? -5.879 31.891 4.652 1 98.19 290 ASP A CA 1
ATOM 2198 C C . ASP A 1 290 ? -6.676 30.578 4.715 1 98.19 290 ASP A C 1
ATOM 2200 O O . ASP A 1 290 ? -7.199 30.125 3.697 1 98.19 290 ASP A O 1
ATOM 2204 N N . ALA A 1 291 ? -6.84 30.016 5.879 1 98.69 291 ALA A N 1
ATOM 2205 C CA . ALA A 1 291 ? -7.316 28.641 6.023 1 98.69 291 ALA A CA 1
ATOM 2206 C C . ALA A 1 291 ? -8.758 28.5 5.535 1 98.69 291 ALA A C 1
ATOM 2208 O O . ALA A 1 291 ? -9.102 27.531 4.852 1 98.69 291 ALA A O 1
ATOM 2209 N N . GLU A 1 292 ? -9.617 29.453 5.883 1 98.44 292 GLU A N 1
ATOM 2210 C CA . GLU A 1 292 ? -11.023 29.359 5.48 1 98.44 292 GLU A CA 1
ATOM 2211 C C . GLU A 1 292 ? -11.164 29.438 3.961 1 98.44 292 GLU A C 1
ATOM 2213 O O . GLU A 1 292 ? -11.938 28.688 3.367 1 98.44 292 GLU A O 1
ATOM 2218 N N . ALA A 1 293 ? -10.453 30.359 3.34 1 98.56 293 ALA A N 1
ATOM 2219 C CA . ALA A 1 293 ? -10.492 30.469 1.884 1 98.56 293 ALA A CA 1
ATOM 2220 C C . ALA A 1 293 ? -9.938 29.219 1.216 1 98.56 293 ALA A C 1
ATOM 2222 O O . ALA A 1 293 ? -10.453 28.781 0.191 1 98.56 293 ALA A O 1
ATOM 2223 N N . GLU A 1 294 ? -8.836 28.672 1.757 1 98.69 294 GLU A N 1
ATOM 2224 C CA . GLU A 1 294 ? -8.258 27.438 1.221 1 98.69 294 GLU A CA 1
ATOM 2225 C C . GLU A 1 294 ? -9.219 26.266 1.361 1 98.69 294 GLU A C 1
ATOM 2227 O O . GLU A 1 294 ? -9.273 25.391 0.497 1 98.69 294 GLU A O 1
ATOM 2232 N N . HIS A 1 295 ? -9.938 26.25 2.453 1 98.88 295 HIS A N 1
ATOM 2233 C CA . HIS A 1 295 ? -10.938 25.219 2.662 1 98.88 295 HIS A CA 1
ATOM 2234 C C . HIS A 1 295 ? -12 25.25 1.566 1 98.88 295 HIS A C 1
ATOM 2236 O O . HIS A 1 295 ? -12.367 24.203 1.022 1 98.88 295 HIS A O 1
ATOM 2242 N N . GLN A 1 296 ? -12.438 26.438 1.276 1 98.75 296 GLN A N 1
ATOM 2243 C CA . GLN A 1 296 ? -13.422 26.594 0.21 1 98.75 296 GLN A CA 1
ATOM 2244 C C . GLN A 1 296 ? -12.852 26.156 -1.136 1 98.75 296 GLN A C 1
ATOM 2246 O O . GLN A 1 296 ? -13.547 25.531 -1.945 1 98.75 296 GLN A O 1
ATOM 2251 N N . ARG A 1 297 ? -11.617 26.453 -1.43 1 98.69 297 ARG A N 1
ATOM 2252 C CA . ARG A 1 297 ? -10.977 26.031 -2.674 1 98.69 297 ARG A CA 1
ATOM 2253 C C . ARG A 1 297 ? -10.938 24.516 -2.789 1 98.69 297 ARG A C 1
ATOM 2255 O O . ARG A 1 297 ? -11.188 23.969 -3.861 1 98.69 297 ARG A O 1
ATOM 2262 N N . LEU A 1 298 ? -10.578 23.859 -1.669 1 98.88 298 LEU A N 1
ATOM 2263 C CA . LEU A 1 298 ? -10.57 22.391 -1.671 1 98.88 298 LEU A CA 1
ATOM 2264 C C . LEU A 1 298 ? -11.945 21.844 -2.018 1 98.88 298 LEU A C 1
ATOM 2266 O O . LEU A 1 298 ? -12.062 20.922 -2.828 1 98.88 298 LEU A O 1
ATOM 2270 N N . LEU A 1 299 ? -12.945 22.422 -1.376 1 98.81 299 LEU A N 1
ATOM 2271 C CA . LEU A 1 299 ? -14.312 21.984 -1.664 1 98.81 299 LEU A CA 1
ATOM 2272 C C . LEU A 1 299 ? -14.648 22.203 -3.135 1 98.81 299 LEU A C 1
ATOM 2274 O O . LEU A 1 299 ? -15.289 21.359 -3.76 1 98.81 299 LEU A O 1
ATOM 2278 N N . ASP A 1 300 ? -14.242 23.344 -3.682 1 98.75 300 ASP A N 1
ATOM 2279 C CA . ASP A 1 300 ? -14.523 23.672 -5.078 1 98.75 300 ASP A CA 1
ATOM 2280 C C . ASP A 1 300 ? -13.859 22.656 -6.016 1 98.75 300 ASP A C 1
ATOM 2282 O O . ASP A 1 300 ? -14.438 22.281 -7.035 1 98.75 300 ASP A O 1
ATOM 2286 N N . TRP A 1 301 ? -12.688 22.25 -5.695 1 98.56 301 TRP A N 1
ATOM 2287 C CA . TRP A 1 301 ? -12 21.25 -6.523 1 98.56 301 TRP A CA 1
ATOM 2288 C C . TRP A 1 301 ? -12.688 19.906 -6.434 1 98.56 301 TRP A C 1
ATOM 2290 O O . TRP A 1 301 ? -12.758 19.172 -7.422 1 98.56 301 TRP A O 1
ATOM 2300 N N . GLU A 1 302 ? -13.172 19.531 -5.207 1 98.69 302 GLU A N 1
ATOM 2301 C CA . GLU A 1 302 ? -13.969 18.312 -5.078 1 98.69 302 GLU A CA 1
ATOM 2302 C C . GLU A 1 302 ? -15.227 18.391 -5.938 1 98.69 302 GLU A C 1
ATOM 2304 O O . GLU A 1 302 ? -15.562 17.422 -6.637 1 98.69 302 GLU A O 1
ATOM 2309 N N . ARG A 1 303 ? -15.883 19.547 -5.863 1 98.38 303 ARG A N 1
ATOM 2310 C CA . ARG A 1 303 ? -17.094 19.766 -6.656 1 98.38 303 ARG A CA 1
ATOM 2311 C C . ARG A 1 303 ? -16.797 19.609 -8.148 1 98.38 303 ARG A C 1
ATOM 2313 O O . ARG A 1 303 ? -17.531 18.938 -8.859 1 98.38 303 ARG A O 1
ATOM 2320 N N . GLU A 1 304 ? -15.727 20.203 -8.586 1 98.38 304 GLU A N 1
ATOM 2321 C CA . GLU A 1 304 ? -15.336 20.125 -9.984 1 98.38 304 GLU A CA 1
ATOM 2322 C C . GLU A 1 304 ? -15.055 18.688 -10.406 1 98.38 304 GLU A C 1
ATOM 2324 O O . GLU A 1 304 ? -15.461 18.25 -11.484 1 98.38 304 GLU A O 1
ATOM 2329 N N . PHE A 1 305 ? -14.359 17.984 -9.594 1 98.75 305 PHE A N 1
ATOM 2330 C CA . PHE A 1 305 ? -13.984 16.594 -9.883 1 98.75 305 PHE A CA 1
ATOM 2331 C C . PHE A 1 305 ? -15.219 15.719 -10.023 1 98.75 305 PHE A C 1
ATOM 2333 O O . PHE A 1 305 ? -15.352 14.969 -10.992 1 98.75 305 PHE A O 1
ATOM 2340 N N . LEU A 1 306 ? -16.141 15.797 -9.078 1 98.81 306 LEU A N 1
ATOM 2341 C CA . LEU A 1 306 ? -17.344 14.984 -9.086 1 98.81 306 LEU A CA 1
ATOM 2342 C C . LEU A 1 306 ? -18.25 15.367 -10.242 1 98.81 306 LEU A C 1
ATOM 2344 O O . LEU A 1 306 ? -18.875 14.508 -10.867 1 98.81 306 LEU A O 1
ATOM 2348 N N . THR A 1 307 ? -18.312 16.688 -10.531 1 98.75 307 THR A N 1
ATOM 2349 C CA . THR A 1 307 ? -19.109 17.156 -11.664 1 98.75 307 THR A CA 1
ATOM 2350 C C . THR A 1 307 ? -18.547 16.609 -12.977 1 98.75 307 THR A C 1
ATOM 2352 O O . THR A 1 307 ? -19.297 16.203 -13.852 1 98.75 307 THR A O 1
ATOM 2355 N N . ALA A 1 308 ? -17.219 16.594 -13.078 1 98.81 308 ALA A N 1
ATOM 2356 C CA . ALA A 1 308 ? -16.578 16.078 -14.281 1 98.81 308 ALA A CA 1
ATOM 2357 C C . ALA A 1 308 ? -16.875 14.594 -14.469 1 98.81 308 ALA A C 1
ATOM 2359 O O . ALA A 1 308 ? -16.969 14.109 -15.594 1 98.81 308 ALA A O 1
ATOM 2360 N N . LEU A 1 309 ? -17.078 13.867 -13.383 1 98.81 309 LEU A N 1
ATOM 2361 C CA . LEU A 1 309 ? -17.391 12.438 -13.438 1 98.81 309 LEU A CA 1
ATOM 2362 C C . LEU A 1 309 ? -18.891 12.211 -13.609 1 98.81 309 LEU A C 1
ATOM 2364 O O . LEU A 1 309 ? -19.344 11.07 -13.641 1 98.81 309 LEU A O 1
ATOM 2368 N N . GLU A 1 310 ? -19.656 13.344 -13.719 1 98.69 310 GLU A N 1
ATOM 2369 C CA . GLU A 1 310 ? -21.094 13.305 -13.945 1 98.69 310 GLU A CA 1
ATOM 2370 C C . GLU A 1 310 ? -21.812 12.539 -12.836 1 98.69 310 GLU A C 1
ATOM 2372 O O . GLU A 1 310 ? -22.672 11.695 -13.117 1 98.69 310 GLU A O 1
ATOM 2377 N N . LEU A 1 311 ? -21.422 12.812 -11.609 1 98.88 311 LEU A N 1
ATOM 2378 C CA . LEU A 1 311 ? -22.062 12.227 -10.43 1 98.88 311 LEU A CA 1
ATOM 2379 C C . LEU A 1 311 ? -22.938 13.242 -9.727 1 98.88 311 LEU A C 1
ATOM 2381 O O . LEU A 1 311 ? -22.484 14.352 -9.406 1 98.88 311 LEU A O 1
ATOM 2385 N N . PRO A 1 312 ? -24.203 12.938 -9.492 1 98.81 312 PRO A N 1
ATOM 2386 C CA . PRO A 1 312 ? -25.031 13.812 -8.664 1 98.81 312 PRO A CA 1
ATOM 2387 C C . PRO A 1 312 ? -24.688 13.727 -7.176 1 98.81 312 PRO A C 1
ATOM 2389 O O . PRO A 1 312 ? -24.547 12.625 -6.641 1 98.81 312 PRO A O 1
ATOM 2392 N N . PHE A 1 313 ? -24.547 14.891 -6.535 1 98.81 313 PHE A N 1
ATOM 2393 C CA . PHE A 1 313 ? -24.141 14.844 -5.133 1 98.81 313 PHE A CA 1
ATOM 2394 C C . PHE A 1 313 ? -24.719 16.016 -4.359 1 98.81 313 PHE A C 1
ATOM 2396 O O . PHE A 1 313 ? -25.25 16.953 -4.957 1 98.81 313 PHE A O 1
ATOM 2403 N N . ARG A 1 314 ? -24.703 15.898 -3.084 1 98.81 314 ARG A N 1
ATOM 2404 C CA . ARG A 1 314 ? -25 17.016 -2.184 1 98.81 314 ARG A CA 1
ATOM 2405 C C . ARG A 1 314 ? -23.781 17.359 -1.322 1 98.81 314 ARG A C 1
ATOM 2407 O O . ARG A 1 314 ? -22.922 16.5 -1.098 1 98.81 314 ARG A O 1
ATOM 2414 N N . ILE A 1 315 ? -23.703 18.594 -0.979 1 98.88 315 ILE A N 1
ATOM 2415 C CA . ILE A 1 315 ? -22.656 19.078 -0.075 1 98.88 315 ILE A CA 1
ATOM 2416 C C . ILE A 1 315 ? -23.25 19.312 1.311 1 98.88 315 ILE A C 1
ATOM 2418 O O . ILE A 1 315 ? -24.25 20.031 1.451 1 98.88 315 ILE A O 1
ATOM 2422 N N . ILE A 1 316 ? -22.672 18.719 2.283 1 98.81 316 ILE A N 1
ATOM 2423 C CA . ILE A 1 316 ? -23.188 18.906 3.631 1 98.81 316 ILE A CA 1
ATOM 2424 C C . ILE A 1 316 ? -22.109 19.516 4.523 1 98.81 316 ILE A C 1
ATOM 2426 O O . ILE A 1 316 ? -20.922 19.312 4.293 1 98.81 316 ILE A O 1
ATOM 2430 N N . ASP A 1 317 ? -22.547 20.328 5.453 1 98.81 317 ASP A N 1
ATOM 2431 C CA . ASP A 1 317 ? -21.734 20.766 6.586 1 98.81 317 ASP A CA 1
ATOM 2432 C C . ASP A 1 317 ? -21.812 19.766 7.738 1 98.81 317 ASP A C 1
ATOM 2434 O O . ASP A 1 317 ? -22.859 19.672 8.398 1 98.81 317 ASP A O 1
ATOM 2438 N N . VAL A 1 318 ? -20.75 19.062 7.969 1 98.75 318 VAL A N 1
ATOM 2439 C CA . VAL A 1 318 ? -20.75 17.953 8.906 1 98.75 318 VAL A CA 1
ATOM 2440 C C . VAL A 1 318 ? -20.953 18.469 10.328 1 98.75 318 VAL A C 1
ATOM 2442 O O . VAL A 1 318 ? -20.391 19.5 10.711 1 98.75 318 VAL A O 1
ATOM 2445 N N . ALA A 1 319 ? -21.703 17.781 11.094 1 98.69 319 ALA A N 1
ATOM 2446 C CA . ALA A 1 319 ? -21.969 18.172 12.477 1 98.69 319 ALA A CA 1
ATOM 2447 C C . ALA A 1 319 ? -20.734 17.969 13.352 1 98.69 319 ALA A C 1
ATOM 2449 O O . ALA A 1 319 ? -19.922 17.094 13.078 1 98.69 319 ALA A O 1
ATOM 2450 N N . ALA A 1 320 ? -20.688 18.672 14.391 1 98.38 320 ALA A N 1
ATOM 2451 C CA . ALA A 1 320 ? -19.516 18.766 15.25 1 98.38 320 ALA A CA 1
ATOM 2452 C C . ALA A 1 320 ? -19.125 17.391 15.789 1 98.38 320 ALA A C 1
ATOM 2454 O O . ALA A 1 320 ? -17.938 17.062 15.898 1 98.38 320 ALA A O 1
ATOM 2455 N N . GLY A 1 321 ? -20.109 16.609 16.109 1 97.38 321 GLY A N 1
ATOM 2456 C CA . GLY A 1 321 ? -19.844 15.305 16.688 1 97.38 321 GLY A CA 1
ATOM 2457 C C . GLY A 1 321 ? -19.234 14.32 15.711 1 97.38 321 GLY A C 1
ATOM 2458 O O . GLY A 1 321 ? -18.703 13.281 16.109 1 97.38 321 GLY A O 1
ATOM 2459 N N . ASP A 1 322 ? -19.219 14.703 14.414 1 96.81 322 ASP A N 1
ATOM 2460 C CA . ASP A 1 322 ? -18.734 13.797 13.375 1 96.81 322 ASP A CA 1
ATOM 2461 C C . ASP A 1 322 ? -17.516 14.367 12.672 1 96.81 322 ASP A C 1
ATOM 2463 O O . ASP A 1 322 ? -17.125 13.891 11.609 1 96.81 322 ASP A O 1
ATOM 2467 N N . LEU A 1 323 ? -16.891 15.32 13.242 1 96.88 323 LEU A N 1
ATOM 2468 C CA . LEU A 1 323 ? -15.766 15.992 12.602 1 96.88 323 LEU A CA 1
ATOM 2469 C C . LEU A 1 323 ? -14.484 15.203 12.781 1 96.88 323 LEU A C 1
ATOM 2471 O O . LEU A 1 323 ? -13.523 15.375 12.023 1 96.88 323 LEU A O 1
ATOM 2475 N N . GLY A 1 324 ? -14.438 14.359 13.734 1 93.06 324 GLY A N 1
ATOM 2476 C CA . GLY A 1 324 ? -13.156 13.828 14.188 1 93.06 324 GLY A CA 1
ATOM 2477 C C . GLY A 1 324 ? -12.406 14.789 15.094 1 93.06 324 GLY A C 1
ATOM 2478 O O . GLY A 1 324 ? -12.852 15.914 15.32 1 93.06 324 GLY A O 1
ATOM 2479 N N . SER A 1 325 ? -11.266 14.438 15.555 1 94.31 325 SER A N 1
ATOM 2480 C CA . SER A 1 325 ? -10.555 15.203 16.578 1 94.31 325 SER A CA 1
ATOM 2481 C C . SER A 1 325 ? -9.891 16.438 15.969 1 94.31 325 SER A C 1
ATOM 2483 O O . SER A 1 325 ? -9.781 17.469 16.625 1 94.31 325 SER A O 1
ATOM 2485 N N . SER A 1 326 ? -9.492 16.344 14.688 1 95.81 326 SER A N 1
ATOM 2486 C CA . SER A 1 326 ? -8.594 17.359 14.148 1 95.81 326 SER A CA 1
ATOM 2487 C C . SER A 1 326 ? -9.375 18.469 13.43 1 95.81 326 SER A C 1
ATOM 2489 O O . SER A 1 326 ? -8.977 19.641 13.469 1 95.81 326 SER A O 1
ATOM 2491 N N . ALA A 1 327 ? -10.469 18.172 12.781 1 97.81 327 ALA A N 1
ATOM 2492 C CA . ALA A 1 327 ? -11.172 19.125 11.922 1 97.81 327 ALA A CA 1
ATOM 2493 C C . ALA A 1 327 ? -11.961 20.141 12.75 1 97.81 327 ALA A C 1
ATOM 2495 O O . ALA A 1 327 ? -12.664 19.766 13.695 1 97.81 327 ALA A O 1
ATOM 2496 N N . ALA A 1 328 ? -11.82 21.406 12.438 1 98.5 328 ALA A N 1
ATOM 2497 C CA . ALA A 1 328 ? -12.641 22.469 13.016 1 98.5 328 ALA A CA 1
ATOM 2498 C C . ALA A 1 328 ? -13.945 22.641 12.242 1 98.5 328 ALA A C 1
ATOM 2500 O O . ALA A 1 328 ? -14.953 23.078 12.797 1 98.5 328 ALA A O 1
ATOM 2501 N N . ARG A 1 329 ? -13.898 22.344 11.008 1 98.81 329 ARG A N 1
ATOM 2502 C CA . ARG A 1 329 ? -15.031 22.266 10.094 1 98.81 329 ARG A CA 1
ATOM 2503 C C . ARG A 1 329 ? -14.75 21.281 8.961 1 98.81 329 ARG A C 1
ATOM 2505 O O . ARG A 1 329 ? -13.602 21.141 8.531 1 98.81 329 ARG A O 1
ATOM 2512 N N . LYS A 1 330 ? -15.75 20.625 8.492 1 98.75 330 LYS A N 1
ATOM 2513 C CA . LYS A 1 330 ? -15.648 19.609 7.441 1 98.75 330 LYS A CA 1
ATOM 2514 C C . LYS A 1 330 ? -16.844 19.672 6.504 1 98.75 330 LYS A C 1
ATOM 2516 O O . LYS A 1 330 ? -17.984 19.828 6.953 1 98.75 330 LYS A O 1
ATOM 2521 N N . TYR A 1 331 ? -16.594 19.625 5.23 1 98.88 331 TYR A N 1
ATOM 2522 C CA . TYR A 1 331 ? -17.625 19.438 4.219 1 98.88 331 TYR A CA 1
ATOM 2523 C C . TYR A 1 331 ? -17.5 18.062 3.564 1 98.88 331 TYR A C 1
ATOM 2525 O O . TYR A 1 331 ? -16.406 17.625 3.236 1 98.88 331 TYR A O 1
ATOM 2533 N N . ASP A 1 332 ? -18.625 17.406 3.455 1 98.75 332 ASP A N 1
ATOM 2534 C CA . ASP A 1 332 ? -18.656 16.156 2.699 1 98.75 332 ASP A CA 1
ATOM 2535 C C . ASP A 1 332 ? -19.438 16.328 1.392 1 98.75 332 ASP A C 1
ATOM 2537 O O . ASP A 1 332 ? -20.438 17.031 1.353 1 98.75 332 ASP A O 1
ATOM 2541 N N . CYS A 1 333 ? -18.922 15.797 0.359 1 98.88 333 CYS A N 1
ATOM 2542 C CA . CYS A 1 333 ? -19.703 15.562 -0.849 1 98.88 333 CYS A CA 1
ATOM 2543 C C . CYS A 1 333 ? -20.234 14.133 -0.885 1 98.88 333 CYS A C 1
ATOM 2545 O O . CYS A 1 333 ? -19.453 13.18 -0.912 1 98.88 333 CYS A O 1
ATOM 2547 N N . GLU A 1 334 ? -21.547 14.055 -0.816 1 98.81 334 GLU A N 1
ATOM 2548 C CA . GLU A 1 334 ? -22.203 12.75 -0.823 1 98.81 334 GLU A CA 1
ATOM 2549 C C . GLU A 1 334 ? -22.906 12.5 -2.15 1 98.81 334 GLU A C 1
ATOM 2551 O O . GLU A 1 334 ? -23.75 13.297 -2.572 1 98.81 334 GLU A O 1
ATOM 2556 N N . VAL A 1 335 ? -22.609 11.406 -2.811 1 98.81 335 VAL A N 1
ATOM 2557 C CA . VAL A 1 335 ? -23.141 11.078 -4.125 1 98.81 335 VAL A CA 1
ATOM 2558 C C . VAL A 1 335 ? -24.406 10.234 -3.969 1 98.81 335 VAL A C 1
ATOM 2560 O O . VAL A 1 335 ? -24.484 9.391 -3.076 1 98.81 335 VAL A O 1
ATOM 2563 N N . TRP A 1 336 ? -25.344 10.516 -4.809 1 98.44 336 TRP A N 1
ATOM 2564 C CA . TRP A 1 336 ? -26.578 9.734 -4.836 1 98.44 336 TRP A CA 1
ATOM 2565 C C . TRP A 1 336 ? -26.344 8.359 -5.445 1 98.44 336 TRP A C 1
ATOM 2567 O O . TRP A 1 336 ? -25.812 8.25 -6.559 1 98.44 336 TRP A O 1
ATOM 2577 N N . PHE A 1 337 ? -26.656 7.336 -4.711 1 97.75 337 PHE A N 1
ATOM 2578 C CA . PHE A 1 337 ? -26.625 5.969 -5.223 1 97.75 337 PHE A CA 1
ATOM 2579 C C . PHE A 1 337 ? -28.031 5.496 -5.594 1 97.75 337 PHE A C 1
ATOM 2581 O O . PHE A 1 337 ? -28.812 5.125 -4.719 1 97.75 337 PHE A O 1
ATOM 2588 N N . PRO A 1 338 ? -28.312 5.383 -6.84 1 97.94 338 PRO A N 1
ATOM 2589 C CA . PRO A 1 338 ? -29.656 4.977 -7.277 1 97.94 338 PRO A CA 1
ATOM 2590 C C . PRO A 1 338 ? -30.078 3.629 -6.703 1 97.94 338 PRO A C 1
ATOM 2592 O O . PRO A 1 338 ? -31.234 3.467 -6.293 1 97.94 338 PRO A O 1
ATOM 2595 N N . SER A 1 339 ? -29.219 2.699 -6.633 1 96.56 339 SER A N 1
ATOM 2596 C CA . SER A 1 339 ? -29.562 1.362 -6.16 1 96.56 339 SER A CA 1
ATOM 2597 C C . SER A 1 339 ? -29.938 1.376 -4.684 1 96.56 339 SER A C 1
ATOM 2599 O O . SER A 1 339 ? -30.75 0.561 -4.234 1 96.56 339 SER A O 1
ATOM 2601 N N . GLN A 1 340 ? -29.359 2.266 -3.967 1 95.56 340 GLN A N 1
ATOM 2602 C CA . GLN A 1 340 ? -29.594 2.352 -2.527 1 95.56 340 GLN A CA 1
ATOM 2603 C C . GLN A 1 340 ? -30.594 3.453 -2.193 1 95.56 340 GLN A C 1
ATOM 2605 O O . GLN A 1 340 ? -31.094 3.521 -1.068 1 95.56 340 GLN A O 1
ATOM 2610 N N . GLN A 1 341 ? -30.844 4.242 -3.084 1 96.25 341 GLN A N 1
ATOM 2611 C CA . GLN A 1 341 ? -31.75 5.379 -2.916 1 96.25 341 GLN A CA 1
ATOM 2612 C C . GLN A 1 341 ? -31.344 6.238 -1.723 1 96.25 341 GLN A C 1
ATOM 2614 O O . GLN A 1 341 ? -32.188 6.574 -0.877 1 96.25 341 GLN A O 1
ATOM 2619 N N . ARG A 1 342 ? -30.062 6.555 -1.675 1 96.56 342 ARG A N 1
ATOM 2620 C CA . ARG A 1 342 ? -29.547 7.43 -0.625 1 96.56 342 ARG A CA 1
ATOM 2621 C C . ARG A 1 342 ? -28.219 8.047 -1.026 1 96.56 342 ARG A C 1
ATOM 2623 O O . ARG A 1 342 ? -27.578 7.59 -1.973 1 96.56 342 ARG A O 1
ATOM 2630 N N . TYR A 1 343 ? -27.891 9.086 -0.347 1 97.81 343 TYR A N 1
ATOM 2631 C CA . TYR A 1 343 ? -26.594 9.742 -0.502 1 97.81 343 TYR A CA 1
ATOM 2632 C C . TYR A 1 343 ? -25.531 9.047 0.331 1 97.81 343 TYR A C 1
ATOM 2634 O O . TYR A 1 343 ? -25.781 8.633 1.465 1 97.81 343 TYR A O 1
ATOM 2642 N N . ARG A 1 344 ? -24.344 8.852 -0.286 1 97.38 344 ARG A N 1
ATOM 2643 C CA . ARG A 1 344 ? -23.188 8.281 0.397 1 97.38 344 ARG A CA 1
ATOM 2644 C C . ARG A 1 344 ? -21.969 9.188 0.25 1 97.38 344 ARG A C 1
ATOM 2646 O O . ARG A 1 344 ? -21.734 9.75 -0.82 1 97.38 344 ARG A O 1
ATOM 2653 N N . GLU A 1 345 ? -21.188 9.25 1.304 1 97.56 345 GLU A N 1
ATOM 2654 C CA . GLU A 1 345 ? -20 10.109 1.299 1 97.56 345 GLU A CA 1
ATOM 2655 C C . GLU A 1 345 ? -18.953 9.602 0.305 1 97.56 345 GLU A C 1
ATOM 2657 O O . GLU A 1 345 ? -18.531 8.445 0.374 1 97.56 345 GLU A O 1
ATOM 2662 N N . LEU A 1 346 ? -18.5 10.484 -0.528 1 98.25 346 LEU A N 1
ATOM 2663 C CA . LEU A 1 346 ? -17.422 10.141 -1.461 1 98.25 346 LEU A CA 1
ATOM 2664 C C . LEU A 1 346 ? -16.172 10.953 -1.171 1 98.25 346 LEU A C 1
ATOM 2666 O O . LEU A 1 346 ? -15.055 10.438 -1.279 1 98.25 346 LEU A O 1
ATOM 2670 N N . THR A 1 347 ? -16.328 12.219 -0.948 1 98.56 347 THR A N 1
ATOM 2671 C CA . THR A 1 347 ? -15.195 13.07 -0.61 1 98.56 347 THR A CA 1
ATOM 2672 C C . THR A 1 347 ? -15.492 13.898 0.635 1 98.56 347 THR A C 1
ATOM 2674 O O . THR A 1 347 ? -16.656 14.094 0.993 1 98.56 347 THR A O 1
ATOM 2677 N N . SER A 1 348 ? -14.406 14.242 1.302 1 98.44 348 SER A N 1
ATOM 2678 C CA . SER A 1 348 ? -14.469 15.133 2.457 1 98.44 348 SER A CA 1
ATOM 2679 C C . SER A 1 348 ? -13.281 16.094 2.475 1 98.44 348 SER A C 1
ATOM 2681 O O . SER A 1 348 ? -12.211 15.781 1.952 1 98.44 348 SER A O 1
ATOM 2683 N N . THR A 1 349 ? -13.5 17.297 2.908 1 98.75 349 THR A N 1
ATOM 2684 C CA . THR A 1 349 ? -12.414 18.25 3.117 1 98.75 349 THR A CA 1
ATOM 2685 C C . THR A 1 349 ? -12.523 18.906 4.492 1 98.75 349 THR A C 1
ATOM 2687 O O . THR A 1 349 ? -13.625 19.156 4.973 1 98.75 349 THR A O 1
ATOM 2690 N N . SER A 1 350 ? -11.391 19.109 5.133 1 98.75 350 SER A N 1
ATOM 2691 C CA . SER A 1 350 ? -11.367 19.578 6.516 1 98.75 350 SER A CA 1
ATOM 2692 C C . SER A 1 350 ? -10.422 20.75 6.695 1 98.75 350 SER A C 1
ATOM 2694 O O . SER A 1 350 ? -9.352 20.781 6.082 1 98.75 350 SER A O 1
ATOM 2696 N N . ASN A 1 351 ? -10.875 21.703 7.441 1 98.81 351 ASN A N 1
ATOM 2697 C CA . ASN A 1 351 ? -10.023 22.734 8.016 1 98.81 351 ASN A CA 1
ATOM 2698 C C . ASN A 1 351 ? -9.57 22.375 9.422 1 98.81 351 ASN A C 1
ATOM 2700 O O . ASN A 1 351 ? -10.383 22.328 10.352 1 98.81 351 ASN A O 1
ATOM 2704 N N . CYS A 1 352 ? -8.281 22.172 9.594 1 98.56 352 CYS A N 1
ATOM 2705 C CA . CYS A 1 352 ? -7.789 21.734 10.891 1 98.56 352 CYS A CA 1
ATOM 2706 C C . CYS A 1 352 ? -7.133 22.875 11.648 1 98.56 352 CYS A C 1
ATOM 2708 O O . CYS A 1 352 ? -6.492 22.672 12.68 1 98.56 352 CYS A O 1
ATOM 2710 N N . THR A 1 353 ? -7.27 24.109 11.086 1 98.31 353 THR A N 1
ATOM 2711 C CA . THR A 1 353 ? -6.652 25.281 11.719 1 98.31 353 THR A CA 1
ATOM 2712 C C . THR A 1 353 ? -5.211 24.969 12.117 1 98.31 353 THR A C 1
ATOM 2714 O O . THR A 1 353 ? -4.441 24.438 11.32 1 98.31 353 THR A O 1
ATOM 2717 N N . THR A 1 354 ? -4.828 25.312 13.305 1 98.19 354 THR A N 1
ATOM 2718 C CA . THR A 1 354 ? -3.436 25.109 13.688 1 98.19 354 THR A CA 1
ATOM 2719 C C . THR A 1 354 ? -3.279 23.828 14.5 1 98.19 354 THR A C 1
ATOM 2721 O O . THR A 1 354 ? -2.199 23.547 15.023 1 98.19 354 THR A O 1
ATOM 2724 N N . TYR A 1 355 ? -4.332 22.984 14.656 1 97.56 355 TYR A N 1
ATOM 2725 C CA . TYR A 1 355 ? -4.414 21.844 15.555 1 97.56 355 TYR A CA 1
ATOM 2726 C C . TYR A 1 355 ? -3.33 20.812 15.227 1 97.56 355 TYR A C 1
ATOM 2728 O O . TYR A 1 355 ? -2.545 20.438 16.109 1 97.56 355 TYR A O 1
ATOM 2736 N N . GLN A 1 356 ? -3.232 20.375 13.938 1 97.62 356 GLN A N 1
ATOM 2737 C CA . GLN A 1 356 ? -2.246 19.375 13.531 1 97.62 356 GLN A CA 1
ATOM 2738 C C . GLN A 1 356 ? -0.84 19.969 13.523 1 97.62 356 GLN A C 1
ATOM 2740 O O . GLN A 1 356 ? 0.116 19.328 13.953 1 97.62 356 GLN A O 1
ATOM 2745 N N . ALA A 1 357 ? -0.764 21.188 13.023 1 98.31 357 ALA A N 1
ATOM 2746 C CA . ALA A 1 357 ? 0.543 21.828 12.898 1 98.31 357 ALA A CA 1
ATOM 2747 C C . ALA A 1 357 ? 1.188 22.031 14.266 1 98.31 357 ALA A C 1
ATOM 2749 O O . ALA A 1 357 ? 2.408 21.938 14.406 1 98.31 357 ALA A O 1
ATOM 2750 N N . ARG A 1 358 ? 0.407 22.359 15.297 1 96.81 358 ARG A N 1
ATOM 2751 C CA . ARG A 1 358 ? 0.931 22.5 16.656 1 96.81 358 ARG A CA 1
ATOM 2752 C C . ARG A 1 358 ? 1.484 21.172 17.156 1 96.81 358 ARG A C 1
ATOM 2754 O O . ARG A 1 358 ? 2.537 21.141 17.797 1 96.81 358 ARG A O 1
ATOM 2761 N N . ARG A 1 359 ? 0.759 20.141 16.906 1 95.81 359 ARG A N 1
ATOM 2762 C CA . ARG A 1 359 ? 1.159 18.812 17.359 1 95.81 359 ARG A CA 1
ATOM 2763 C C . ARG A 1 359 ? 2.416 18.344 16.625 1 95.81 359 ARG A C 1
ATOM 2765 O O . ARG A 1 359 ? 3.238 17.625 17.203 1 95.81 359 ARG A O 1
ATOM 2772 N N . LEU A 1 360 ? 2.592 18.812 15.359 1 97.88 360 LEU A N 1
ATOM 2773 C CA . LEU A 1 360 ? 3.676 18.328 14.508 1 97.88 360 LEU A CA 1
ATOM 2774 C C . LEU A 1 360 ? 4.82 19.328 14.461 1 97.88 360 LEU A C 1
ATOM 2776 O O . LEU A 1 360 ? 5.852 19.078 13.836 1 97.88 360 LEU A O 1
ATOM 2780 N N . GLY A 1 361 ? 4.652 20.422 15.148 1 97.81 361 GLY A N 1
ATOM 2781 C CA . GLY A 1 361 ? 5.695 21.438 15.211 1 97.81 361 GLY A CA 1
ATOM 2782 C C . GLY A 1 361 ? 5.945 22.125 13.875 1 97.81 361 GLY A C 1
ATOM 2783 O O . GLY A 1 361 ? 7.094 22.359 13.5 1 97.81 361 GLY A O 1
ATOM 2784 N N . ILE A 1 362 ? 4.906 22.375 13.109 1 98.69 362 ILE A N 1
ATOM 2785 C CA . ILE A 1 362 ? 5.039 23.016 11.805 1 98.69 362 ILE A CA 1
ATOM 2786 C C . ILE A 1 362 ? 4.758 24.516 11.938 1 98.69 362 ILE A C 1
ATOM 2788 O O . ILE A 1 362 ? 3.658 24.922 12.328 1 98.69 362 ILE A O 1
ATOM 2792 N N . ARG A 1 363 ? 5.719 25.312 11.57 1 98.75 363 ARG A N 1
ATOM 2793 C CA . ARG A 1 363 ? 5.621 26.766 11.734 1 98.75 363 ARG A CA 1
ATOM 2794 C C . ARG A 1 363 ? 6 27.484 10.445 1 98.75 363 ARG A C 1
ATOM 2796 O O . ARG A 1 363 ? 6.375 26.859 9.461 1 98.75 363 ARG A O 1
ATOM 2803 N N . TYR A 1 364 ? 5.73 28.75 10.344 1 98.69 364 TYR A N 1
ATOM 2804 C CA . TYR A 1 364 ? 6.172 29.672 9.312 1 98.69 364 TYR A CA 1
ATOM 2805 C C . TYR A 1 364 ? 6.59 31 9.914 1 98.69 364 TYR A C 1
ATOM 2807 O O . TYR A 1 364 ? 6.309 31.281 11.086 1 98.69 364 TYR A O 1
ATOM 2815 N N . ARG A 1 365 ? 7.363 31.766 9.227 1 97.94 365 ARG A N 1
ATOM 2816 C CA . ARG A 1 365 ? 7.742 33.094 9.695 1 97.94 365 ARG A CA 1
ATOM 2817 C C . ARG A 1 365 ? 6.785 34.156 9.164 1 97.94 365 ARG A C 1
ATOM 2819 O O . ARG A 1 365 ? 6.52 34.219 7.965 1 97.94 365 ARG A O 1
ATOM 2826 N N . ASP A 1 366 ? 6.289 34.969 10.055 1 95.81 366 ASP A N 1
ATOM 2827 C CA . ASP A 1 366 ? 5.391 36.031 9.641 1 95.81 366 ASP A CA 1
ATOM 2828 C C . ASP A 1 366 ? 6.172 37.219 9.086 1 95.81 366 ASP A C 1
ATOM 2830 O O . ASP A 1 366 ? 7.367 37.094 8.805 1 95.81 366 ASP A O 1
ATOM 2834 N N . ALA A 1 367 ? 5.488 38.312 8.844 1 93.88 367 ALA A N 1
ATOM 2835 C CA . ALA A 1 367 ? 6.086 39.5 8.219 1 93.88 367 ALA A CA 1
ATOM 2836 C C . ALA A 1 367 ? 7.207 40.062 9.078 1 93.88 367 ALA A C 1
ATOM 2838 O O . ALA A 1 367 ? 8.148 40.688 8.562 1 93.88 367 ALA A O 1
ATOM 2839 N N . ASP A 1 368 ? 7.25 39.844 10.398 1 95.62 368 ASP A N 1
ATOM 2840 C CA . ASP A 1 368 ? 8.25 40.344 11.336 1 95.62 368 ASP A CA 1
ATOM 2841 C C . ASP A 1 368 ? 9.336 39.312 11.586 1 95.62 368 ASP A C 1
ATOM 2843 O O . ASP A 1 368 ? 10.211 39.5 12.438 1 95.62 368 ASP A O 1
ATOM 2847 N N . GLY A 1 369 ? 9.211 38.188 10.945 1 95.19 369 GLY A N 1
ATOM 2848 C CA . GLY A 1 369 ? 10.219 37.156 11.086 1 95.19 369 GLY A CA 1
ATOM 2849 C C . GLY A 1 369 ? 9.984 36.25 12.281 1 95.19 369 GLY A C 1
ATOM 2850 O O . GLY A 1 369 ? 10.82 35.406 12.586 1 95.19 369 GLY A O 1
ATOM 2851 N N . LYS A 1 370 ? 8.883 36.375 12.93 1 96.81 370 LYS A N 1
ATOM 2852 C CA . LYS A 1 370 ? 8.578 35.562 14.102 1 96.81 370 LYS A CA 1
ATOM 2853 C C . LYS A 1 370 ? 7.906 34.25 13.719 1 96.81 370 LYS A C 1
ATOM 2855 O O . LYS A 1 370 ? 7 34.25 12.883 1 96.81 370 LYS A O 1
ATOM 2860 N N . PRO A 1 371 ? 8.289 33.25 14.359 1 97.75 371 PRO A N 1
ATOM 2861 C CA . PRO A 1 371 ? 7.648 31.969 14.07 1 97.75 371 PRO A CA 1
ATOM 2862 C C . PRO A 1 371 ? 6.199 31.922 14.539 1 97.75 371 PRO A C 1
ATOM 2864 O O . PRO A 1 371 ? 5.887 32.344 15.648 1 97.75 371 PRO A O 1
ATOM 2867 N N . GLN A 1 372 ? 5.363 31.516 13.641 1 98 372 GLN A N 1
ATOM 2868 C CA . GLN A 1 372 ? 3.951 31.266 13.914 1 98 372 GLN A CA 1
ATOM 2869 C C . GLN A 1 372 ? 3.555 29.844 13.516 1 98 372 GLN A C 1
ATOM 2871 O O . GLN A 1 372 ? 4.18 29.25 12.641 1 98 372 GLN A O 1
ATOM 2876 N N . VAL A 1 373 ? 2.562 29.344 14.172 1 98.44 373 VAL A N 1
ATOM 2877 C CA . VAL A 1 373 ? 2.094 28 13.844 1 98.44 373 VAL A CA 1
ATOM 2878 C C . VAL A 1 373 ? 1.28 28.047 12.555 1 98.44 373 VAL A C 1
ATOM 2880 O O . VAL A 1 373 ? 0.405 28.891 12.391 1 98.44 373 VAL A O 1
ATOM 2883 N N . ALA A 1 374 ? 1.528 27.156 11.594 1 98.75 374 ALA A N 1
ATOM 2884 C CA . ALA A 1 374 ? 0.798 27.062 10.328 1 98.75 374 ALA A CA 1
ATOM 2885 C C . ALA A 1 374 ? -0.571 26.422 10.531 1 98.75 374 ALA A C 1
ATOM 2887 O O . ALA A 1 374 ? -0.869 25.906 11.602 1 98.75 374 ALA A O 1
ATOM 2888 N N . ALA A 1 375 ? -1.406 26.562 9.57 1 98.75 375 ALA A N 1
ATOM 2889 C CA . ALA A 1 375 ? -2.654 25.812 9.492 1 98.75 375 ALA A CA 1
ATOM 2890 C C . ALA A 1 375 ? -2.549 24.688 8.469 1 98.75 375 ALA A C 1
ATOM 2892 O O . ALA A 1 375 ? -1.767 24.766 7.516 1 98.75 375 ALA A O 1
ATOM 2893 N N . THR A 1 376 ? -3.291 23.641 8.68 1 98.81 376 THR A N 1
ATOM 2894 C CA . THR A 1 376 ? -3.316 22.516 7.742 1 98.81 376 THR A CA 1
ATOM 2895 C C . THR A 1 376 ? -4.746 22.219 7.301 1 98.81 376 THR A C 1
ATOM 2897 O O . THR A 1 376 ? -5.691 22.406 8.062 1 98.81 376 THR A O 1
ATOM 2900 N N . LEU A 1 377 ? -4.91 21.891 6.09 1 98.88 377 LEU A N 1
ATOM 2901 C CA . LEU A 1 377 ? -6.172 21.453 5.504 1 98.88 377 LEU A CA 1
ATOM 2902 C C . LEU A 1 377 ? -5.977 20.188 4.68 1 98.88 377 LEU A C 1
ATOM 2904 O O . LEU A 1 377 ? -4.895 19.953 4.137 1 98.88 377 LEU A O 1
ATOM 2908 N N . ASN A 1 378 ? -6.953 19.375 4.66 1 98.69 378 ASN A N 1
ATOM 2909 C CA . ASN A 1 378 ? -6.949 18.172 3.826 1 98.69 378 ASN A CA 1
ATOM 2910 C C . ASN A 1 378 ? -8.266 18.016 3.066 1 98.69 378 ASN A C 1
ATOM 2912 O O . ASN A 1 378 ? -9.273 18.625 3.43 1 98.69 378 ASN A O 1
ATOM 2916 N N . GLY A 1 379 ? -8.234 17.266 1.997 1 98.75 379 GLY A N 1
ATOM 2917 C CA . GLY A 1 379 ? -9.398 16.953 1.195 1 98.75 379 GLY A CA 1
ATOM 2918 C C . GLY A 1 379 ? -9.203 15.742 0.304 1 98.75 379 GLY A C 1
ATOM 2919 O O . GLY A 1 379 ? -8.156 15.594 -0.329 1 98.75 379 GLY A O 1
ATOM 2920 N N . THR A 1 380 ? -10.188 14.883 0.291 1 98.62 380 THR A N 1
ATOM 2921 C CA . THR A 1 380 ? -10.18 13.75 -0.631 1 98.62 380 THR A CA 1
ATOM 2922 C C . THR A 1 380 ? -10.43 14.219 -2.062 1 98.62 380 THR A C 1
ATOM 2924 O O . THR A 1 380 ? -11.484 14.781 -2.355 1 98.62 380 THR A O 1
ATOM 2927 N N . LEU A 1 381 ? -9.477 14.023 -2.877 1 98.44 381 LEU A N 1
ATOM 2928 C CA . LEU A 1 381 ? -9.75 14.281 -4.285 1 98.44 381 LEU A CA 1
ATOM 2929 C C . LEU A 1 381 ? -10.383 13.062 -4.949 1 98.44 381 LEU A C 1
ATOM 2931 O O . LEU A 1 381 ? -11.398 13.18 -5.637 1 98.44 381 LEU A O 1
ATOM 2935 N N . CYS A 1 382 ? -9.805 11.891 -4.598 1 98.62 382 CYS A N 1
ATOM 2936 C CA . CYS A 1 382 ? -10.367 10.672 -5.164 1 98.62 382 CYS A CA 1
ATOM 2937 C C . CYS A 1 382 ? -10.125 9.484 -4.246 1 98.62 382 CYS A C 1
ATOM 2939 O O . CYS A 1 382 ? -8.977 9.078 -4.043 1 98.62 382 CYS A O 1
ATOM 2941 N N . ALA A 1 383 ? -11.148 8.961 -3.695 1 97.88 383 ALA A N 1
ATOM 2942 C CA . ALA A 1 383 ? -11.117 7.625 -3.105 1 97.88 383 ALA A CA 1
ATOM 2943 C C . ALA A 1 383 ? -11.492 6.562 -4.133 1 97.88 383 ALA A C 1
ATOM 2945 O O . ALA A 1 383 ? -12.656 6.445 -4.516 1 97.88 383 ALA A O 1
ATOM 2946 N N . ILE A 1 384 ? -10.578 5.73 -4.504 1 98.5 384 ILE A N 1
ATOM 2947 C CA . ILE A 1 384 ? -10.672 4.938 -5.727 1 98.5 384 ILE A CA 1
ATOM 2948 C C . ILE A 1 384 ? -11.883 4.016 -5.656 1 98.5 384 ILE A C 1
ATOM 2950 O O . ILE A 1 384 ? -12.734 4.035 -6.551 1 98.5 384 ILE A O 1
ATOM 2954 N N . THR A 1 385 ? -12.031 3.256 -4.57 1 98.25 385 THR A N 1
ATOM 2955 C CA . THR A 1 385 ? -13.055 2.219 -4.516 1 98.25 385 THR A CA 1
ATOM 2956 C C . THR A 1 385 ? -14.445 2.836 -4.441 1 98.25 385 THR A C 1
ATOM 2958 O O . THR A 1 385 ? -15.367 2.395 -5.133 1 98.25 385 THR A O 1
ATOM 2961 N N . ARG A 1 386 ? -14.648 3.887 -3.627 1 98.06 386 ARG A N 1
ATOM 2962 C CA . ARG A 1 386 ? -15.953 4.543 -3.543 1 98.06 386 ARG A CA 1
ATOM 2963 C C . ARG A 1 386 ? -16.328 5.191 -4.871 1 98.06 386 ARG A C 1
ATOM 2965 O O . ARG A 1 386 ? -17.5 5.203 -5.254 1 98.06 386 ARG A O 1
ATOM 2972 N N . THR A 1 387 ? -15.328 5.723 -5.535 1 98.88 387 THR A N 1
ATOM 2973 C CA . THR A 1 387 ? -15.578 6.371 -6.816 1 98.88 387 THR A CA 1
ATOM 2974 C C . THR A 1 387 ? -15.977 5.348 -7.875 1 98.88 387 THR A C 1
ATOM 2976 O O . THR A 1 387 ? -16.906 5.578 -8.648 1 98.88 387 THR A O 1
ATOM 2979 N N . ILE A 1 388 ? -15.266 4.199 -7.891 1 98.88 388 ILE A N 1
ATOM 2980 C CA . ILE A 1 388 ? -15.641 3.135 -8.82 1 98.88 388 ILE A CA 1
ATOM 2981 C C . ILE A 1 388 ? -17.062 2.676 -8.523 1 98.88 388 ILE A C 1
ATOM 2983 O O . ILE A 1 388 ? -17.875 2.51 -9.445 1 98.88 388 ILE A O 1
ATOM 2987 N N . ALA A 1 389 ? -17.391 2.492 -7.242 1 98.62 389 ALA A N 1
ATOM 2988 C CA . ALA A 1 389 ? -18.734 2.078 -6.859 1 98.62 389 ALA A CA 1
ATOM 2989 C C . ALA A 1 389 ? -19.781 3.08 -7.348 1 98.62 389 ALA A C 1
ATOM 2991 O O . ALA A 1 389 ? -20.828 2.689 -7.867 1 98.62 389 ALA A O 1
ATOM 2992 N N . ALA A 1 390 ? -19.5 4.359 -7.184 1 98.75 390 ALA A N 1
ATOM 2993 C CA . ALA A 1 390 ? -20.422 5.41 -7.609 1 98.75 390 ALA A CA 1
ATOM 2994 C C . ALA A 1 390 ? -20.594 5.395 -9.125 1 98.75 390 ALA A C 1
ATOM 2996 O O . ALA A 1 390 ? -21.719 5.516 -9.617 1 98.75 390 ALA A O 1
ATOM 2997 N N . LEU A 1 391 ? -19.516 5.258 -9.867 1 98.81 391 LEU A N 1
ATOM 2998 C CA . LEU A 1 391 ? -19.578 5.227 -11.32 1 98.81 391 LEU A CA 1
ATOM 2999 C C . LEU A 1 391 ? -20.453 4.074 -11.805 1 98.81 391 LEU A C 1
ATOM 3001 O O . LEU A 1 391 ? -21.297 4.258 -12.688 1 98.81 391 LEU A O 1
ATOM 3005 N N . LEU A 1 392 ? -20.234 2.893 -11.219 1 98.69 392 LEU A N 1
ATOM 3006 C CA . LEU A 1 392 ? -21.016 1.715 -11.594 1 98.69 392 LEU A CA 1
ATOM 3007 C C . LEU A 1 392 ? -22.5 1.925 -11.312 1 98.69 392 LEU A C 1
ATOM 3009 O O . LEU A 1 392 ? -23.344 1.587 -12.141 1 98.69 392 LEU A O 1
ATOM 3013 N N . ASP A 1 393 ? -22.812 2.527 -10.148 1 98.31 393 ASP A N 1
ATOM 3014 C CA . ASP A 1 393 ? -24.188 2.674 -9.68 1 98.31 393 ASP A CA 1
ATOM 3015 C C . ASP A 1 393 ? -24.922 3.746 -10.477 1 98.31 393 ASP A C 1
ATOM 3017 O O . ASP A 1 393 ? -26.062 3.533 -10.914 1 98.31 393 ASP A O 1
ATOM 3021 N N . VAL A 1 394 ? -24.297 4.828 -10.727 1 98.56 394 VAL A N 1
ATOM 3022 C CA . VAL A 1 394 ? -24.938 6.012 -11.281 1 98.56 394 VAL A CA 1
ATOM 3023 C C . VAL A 1 394 ? -25.062 5.879 -12.797 1 98.56 394 VAL A C 1
ATOM 3025 O O . VAL A 1 394 ? -26.062 6.277 -13.391 1 98.56 394 VAL A O 1
ATOM 3028 N N . HIS A 1 395 ? -24.078 5.293 -13.469 1 98.56 395 HIS A N 1
ATOM 3029 C CA . HIS A 1 395 ? -24.016 5.348 -14.922 1 98.56 395 HIS A CA 1
ATOM 3030 C C . HIS A 1 395 ? -24.453 4.023 -15.539 1 98.56 395 HIS A C 1
ATOM 3032 O O . HIS A 1 395 ? -24.219 3.783 -16.734 1 98.56 395 HIS A O 1
ATOM 3038 N N . GLN A 1 396 ? -25.078 3.15 -14.727 1 98.5 396 GLN A N 1
ATOM 3039 C CA . GLN A 1 396 ? -25.531 1.859 -15.234 1 98.5 396 GLN A CA 1
ATOM 3040 C C . GLN A 1 396 ? -26.609 2.035 -16.297 1 98.5 396 GLN A C 1
ATOM 3042 O O . GLN A 1 396 ? -27.359 3.012 -16.266 1 98.5 396 GLN A O 1
ATOM 3047 N N . GLN A 1 397 ? -26.625 1.099 -17.203 1 97.38 397 GLN A N 1
ATOM 3048 C CA . GLN A 1 397 ? -27.641 1.05 -18.25 1 97.38 397 GLN A CA 1
ATOM 3049 C C . GLN A 1 397 ? -28.531 -0.18 -18.094 1 97.38 397 GLN A C 1
ATOM 3051 O O . GLN A 1 397 ? -28.203 -1.104 -17.344 1 97.38 397 GLN A O 1
ATOM 3056 N N . ALA A 1 398 ? -29.594 -0.153 -18.828 1 96.56 398 ALA A N 1
ATOM 3057 C CA . ALA A 1 398 ? -30.594 -1.208 -18.703 1 96.56 398 ALA A CA 1
ATOM 3058 C C . ALA A 1 398 ? -30.016 -2.568 -19.062 1 96.56 398 ALA A C 1
ATOM 3060 O O . ALA A 1 398 ? -30.391 -3.59 -18.484 1 96.56 398 ALA A O 1
ATOM 3061 N N . ASP A 1 399 ? -29.078 -2.57 -19.938 1 96.25 399 ASP A N 1
ATOM 3062 C CA . ASP A 1 399 ? -28.516 -3.836 -20.422 1 96.25 399 ASP A CA 1
ATOM 3063 C C . ASP A 1 399 ? -27.375 -4.309 -19.531 1 96.25 399 ASP A C 1
ATOM 3065 O O . ASP A 1 399 ? -26.719 -5.309 -19.828 1 96.25 399 ASP A O 1
ATOM 3069 N N . GLY A 1 400 ? -27.078 -3.588 -18.484 1 96.19 400 GLY A N 1
ATOM 3070 C CA . GLY A 1 400 ? -26.031 -3.986 -17.547 1 96.19 400 GLY A CA 1
ATOM 3071 C C . GLY A 1 400 ? -24.688 -3.344 -17.844 1 96.19 400 GLY A C 1
ATOM 3072 O O . GLY A 1 400 ? -23.75 -3.479 -17.062 1 96.19 400 GLY A O 1
ATOM 3073 N N . SER A 1 401 ? -24.578 -2.674 -18.984 1 98 401 SER A N 1
ATOM 3074 C CA . SER A 1 401 ? -23.375 -1.913 -19.266 1 98 401 SER A CA 1
ATOM 3075 C C . SER A 1 401 ? -23.312 -0.633 -18.438 1 98 401 SER A C 1
ATOM 3077 O O . SER A 1 401 ? -24.297 -0.263 -17.797 1 98 401 SER A O 1
ATOM 3079 N N . VAL A 1 402 ? -22.141 -0.089 -18.375 1 98.62 402 VAL A N 1
ATOM 3080 C CA . VAL A 1 402 ? -21.938 1.148 -17.625 1 98.62 402 VAL A CA 1
ATOM 3081 C C . VAL A 1 402 ? -21.281 2.197 -18.531 1 98.62 402 VAL A C 1
ATOM 3083 O O . VAL A 1 402 ? -20.219 1.957 -19.094 1 98.62 402 VAL A O 1
ATOM 3086 N N . ARG A 1 403 ? -21.922 3.332 -18.656 1 98.56 403 ARG A N 1
ATOM 3087 C CA . ARG A 1 403 ? -21.359 4.434 -19.422 1 98.56 403 ARG A CA 1
ATOM 3088 C C . ARG A 1 403 ? -20.172 5.07 -18.688 1 98.56 403 ARG A C 1
ATOM 3090 O O . ARG A 1 403 ? -20.203 5.227 -17.469 1 98.56 403 ARG A O 1
ATOM 3097 N N . ILE A 1 404 ? -19.109 5.367 -19.406 1 98.75 404 ILE A N 1
ATOM 3098 C CA . ILE A 1 404 ? -17.953 6.055 -18.844 1 98.75 404 ILE A CA 1
ATOM 3099 C C . ILE A 1 404 ? -18.078 7.559 -19.078 1 98.75 404 ILE A C 1
ATOM 3101 O O . ILE A 1 404 ? -18.266 8.008 -20.219 1 98.75 404 ILE A O 1
ATOM 3105 N N . PRO A 1 405 ? -18 8.352 -17.984 1 98.69 405 PRO A N 1
ATOM 3106 C CA . PRO A 1 405 ? -18.062 9.805 -18.156 1 98.69 405 PRO A CA 1
ATOM 3107 C C . PRO A 1 405 ? -17.047 10.328 -19.156 1 98.69 405 PRO A C 1
ATOM 3109 O O . PRO A 1 405 ? -15.922 9.828 -19.234 1 98.69 405 PRO A O 1
ATOM 3112 N N . GLN A 1 406 ? -17.422 11.383 -19.859 1 98.62 406 GLN A N 1
ATOM 3113 C CA . GLN A 1 406 ? -16.609 11.93 -20.953 1 98.62 406 GLN A CA 1
ATOM 3114 C C . GLN A 1 406 ? -15.211 12.297 -20.469 1 98.62 406 GLN A C 1
ATOM 3116 O O . GLN A 1 406 ? -14.219 12.016 -21.141 1 98.62 406 GLN A O 1
ATOM 3121 N N . ALA A 1 407 ? -15.117 12.844 -19.344 1 98.62 407 ALA A N 1
ATOM 3122 C CA . ALA A 1 407 ? -13.852 13.359 -18.812 1 98.62 407 ALA A CA 1
ATOM 3123 C C . ALA A 1 407 ? -12.875 12.227 -18.531 1 98.62 407 ALA A C 1
ATOM 3125 O O . ALA A 1 407 ? -11.664 12.43 -18.516 1 98.62 407 ALA A O 1
ATOM 3126 N N . LEU A 1 408 ? -13.406 11.031 -18.312 1 98.56 408 LEU A N 1
ATOM 3127 C CA . LEU A 1 408 ? -12.578 9.898 -17.922 1 98.56 408 LEU A CA 1
ATOM 3128 C C . LEU A 1 408 ? -12.148 9.086 -19.125 1 98.56 408 LEU A C 1
ATOM 3130 O O . LEU A 1 408 ? -11.203 8.305 -19.062 1 98.56 408 LEU A O 1
ATOM 3134 N N . GLN A 1 409 ? -12.852 9.234 -20.266 1 98.75 409 GLN A N 1
ATOM 3135 C CA . GLN A 1 409 ? -12.688 8.406 -21.453 1 98.75 409 GLN A CA 1
ATOM 3136 C C . GLN A 1 409 ? -11.266 8.492 -22 1 98.75 409 GLN A C 1
ATOM 3138 O O . GLN A 1 409 ? -10.672 7.477 -22.375 1 98.75 409 GLN A O 1
ATOM 3143 N N . PRO A 1 410 ? -10.594 9.703 -22 1 98.12 410 PRO A N 1
ATOM 3144 C CA . PRO A 1 410 ? -9.227 9.766 -22.516 1 98.12 410 PRO A CA 1
ATOM 3145 C C . PRO A 1 410 ? -8.25 8.906 -21.719 1 98.12 410 PRO A C 1
ATOM 3147 O O . PRO A 1 410 ? -7.254 8.422 -22.25 1 98.12 410 PRO A O 1
ATOM 3150 N N . PHE A 1 411 ? -8.508 8.664 -20.484 1 98.25 411 PHE A N 1
ATOM 3151 C CA . PHE A 1 411 ? -7.613 7.922 -19.609 1 98.25 411 PHE A CA 1
ATOM 3152 C C . PHE A 1 411 ? -7.863 6.422 -19.734 1 98.25 411 PHE A C 1
ATOM 3154 O O . PHE A 1 411 ? -7.137 5.621 -19.141 1 98.25 411 PHE A O 1
ATOM 3161 N N . LEU A 1 412 ? -8.906 6.074 -20.469 1 98.06 412 LEU A N 1
ATOM 3162 C CA . LEU A 1 412 ? -9.234 4.676 -20.719 1 98.06 412 LEU A CA 1
ATOM 3163 C C . LEU A 1 412 ? -9.164 4.359 -22.203 1 98.06 412 LEU A C 1
ATOM 3165 O O . LEU A 1 412 ? -9.891 3.488 -22.688 1 98.06 412 LEU A O 1
ATOM 3169 N N . GLY A 1 413 ? -8.367 5.113 -22.969 1 95.88 413 GLY A N 1
ATOM 3170 C CA . GLY A 1 413 ? -8.172 4.871 -24.375 1 95.88 413 GLY A CA 1
ATOM 3171 C C . GLY A 1 413 ? -9.375 5.238 -25.219 1 95.88 413 GLY A C 1
ATOM 3172 O O . GLY A 1 413 ? -9.578 4.684 -26.312 1 95.88 413 GLY A O 1
ATOM 3173 N N . GLY A 1 414 ? -10.227 6.055 -24.719 1 97.88 414 GLY A N 1
ATOM 3174 C CA . GLY A 1 414 ? -11.398 6.492 -25.453 1 97.88 414 GLY A CA 1
ATOM 3175 C C . GLY A 1 414 ? -12.602 5.594 -25.25 1 97.88 414 GLY A C 1
ATOM 3176 O O . GLY A 1 414 ? -13.648 5.801 -25.859 1 97.88 414 GLY A O 1
ATOM 3177 N N . LEU A 1 415 ? -12.492 4.633 -24.328 1 97.62 415 LEU A N 1
ATOM 3178 C CA . LEU A 1 415 ? -13.594 3.719 -24.062 1 97.62 415 LEU A CA 1
ATOM 3179 C C . LEU A 1 415 ? -14.812 4.473 -23.531 1 97.62 415 LEU A C 1
ATOM 3181 O O . LEU A 1 415 ? -14.688 5.285 -22.609 1 97.62 415 LEU A O 1
ATOM 3185 N N . GLU A 1 416 ? -15.977 4.184 -24.062 1 98.38 416 GLU A N 1
ATOM 3186 C CA . GLU A 1 416 ? -17.172 4.949 -23.719 1 98.38 416 GLU A CA 1
ATOM 3187 C C . GLU A 1 416 ? -18.094 4.148 -22.812 1 98.38 416 GLU A C 1
ATOM 3189 O O . GLU A 1 416 ? -18.969 4.719 -22.156 1 98.38 416 GLU A O 1
ATOM 3194 N N . THR A 1 417 ? -17.938 2.814 -22.922 1 98.31 417 THR A N 1
ATOM 3195 C CA . THR A 1 417 ? -18.859 1.953 -22.172 1 98.31 417 THR A CA 1
ATOM 3196 C C . THR A 1 417 ? -18.141 0.687 -21.703 1 98.31 417 THR A C 1
ATOM 3198 O O . THR A 1 417 ? -17.328 0.123 -22.438 1 98.31 417 THR A O 1
ATOM 3201 N N . ILE A 1 418 ? -18.359 0.348 -20.453 1 98.19 418 ILE A N 1
ATOM 3202 C CA . ILE A 1 418 ? -17.969 -0.97 -19.984 1 98.19 418 ILE A CA 1
ATOM 3203 C C . ILE A 1 418 ? -19.047 -1.99 -20.297 1 98.19 418 ILE A C 1
ATOM 3205 O O . ILE A 1 418 ? -20.172 -1.886 -19.781 1 98.19 418 ILE A O 1
ATOM 3209 N N . GLU A 1 419 ? -18.734 -2.959 -21.031 1 95.19 419 GLU A N 1
ATOM 3210 C CA . GLU A 1 419 ? -19.734 -3.922 -21.484 1 95.19 419 GLU A CA 1
ATOM 3211 C C . GLU A 1 419 ? -19.531 -5.281 -20.812 1 95.19 419 GLU A C 1
ATOM 3213 O O . GLU A 1 419 ? -18.406 -5.672 -20.531 1 95.19 419 GLU A O 1
ATOM 3218 N N . PRO A 1 420 ? -20.672 -5.848 -20.547 1 85 420 PRO A N 1
ATOM 3219 C CA . PRO A 1 420 ? -20.531 -7.219 -20.047 1 85 420 PRO A CA 1
ATOM 3220 C C . PRO A 1 420 ? -19.75 -8.109 -21.016 1 85 420 PRO A C 1
ATOM 3222 O O . PRO A 1 420 ? -19.812 -7.902 -22.234 1 85 420 PRO A O 1
ATOM 3225 N N . ARG A 1 421 ? -18.938 -8.922 -20.391 1 68.56 421 ARG A N 1
ATOM 3226 C CA . ARG A 1 421 ? -18.219 -9.867 -21.234 1 68.56 421 ARG A CA 1
ATOM 3227 C C . ARG A 1 421 ? -19.172 -10.828 -21.922 1 68.56 421 ARG A C 1
ATOM 3229 O O . ARG A 1 421 ? -20.094 -11.352 -21.281 1 68.56 421 ARG A O 1
ATOM 3236 N N . ARG A 1 422 ? -19.359 -10.75 -23.344 1 53.47 422 ARG A N 1
ATOM 3237 C CA . ARG A 1 422 ? -20.172 -11.719 -24.078 1 53.47 422 ARG A CA 1
ATOM 3238 C C . ARG A 1 422 ? -19.656 -13.133 -23.875 1 53.47 422 ARG A C 1
ATOM 3240 O O . ARG A 1 422 ? -18.453 -13.344 -23.688 1 53.47 422 ARG A O 1
ATOM 3247 N N . MET B 1 1 ? 5.309 -27.281 -3.451 1 87.94 1 MET B N 1
ATOM 3248 C CA . MET B 1 1 ? 5.934 -28.516 -2.996 1 87.94 1 MET B CA 1
ATOM 3249 C C . MET B 1 1 ? 6.352 -29.391 -4.18 1 87.94 1 MET B C 1
ATOM 3251 O O . MET B 1 1 ? 5.961 -29.125 -5.316 1 87.94 1 MET B O 1
ATOM 3255 N N . ILE B 1 2 ? 7.195 -30.406 -3.807 1 92.94 2 ILE B N 1
ATOM 3256 C CA . ILE B 1 2 ? 7.656 -31.344 -4.832 1 92.94 2 ILE B CA 1
ATOM 3257 C C . ILE B 1 2 ? 6.738 -32.562 -4.867 1 92.94 2 ILE B C 1
ATOM 3259 O O . ILE B 1 2 ? 6.238 -33 -3.832 1 92.94 2 ILE B O 1
ATOM 3263 N N . ASP B 1 3 ? 6.523 -33.062 -6.066 1 94.38 3 ASP B N 1
ATOM 3264 C CA . ASP B 1 3 ? 5.746 -34.281 -6.234 1 94.38 3 ASP B CA 1
ATOM 3265 C C . ASP B 1 3 ? 6.383 -35.438 -5.477 1 94.38 3 ASP B C 1
ATOM 3267 O O . ASP B 1 3 ? 7.496 -35.844 -5.797 1 94.38 3 ASP B O 1
ATOM 3271 N N . LEU B 1 4 ? 5.66 -36 -4.602 1 95.62 4 LEU B N 1
ATOM 3272 C CA . LEU B 1 4 ? 6.195 -37.062 -3.756 1 95.62 4 LEU B CA 1
ATOM 3273 C C . LEU B 1 4 ? 6.527 -38.312 -4.582 1 95.62 4 LEU B C 1
ATOM 3275 O O . LEU B 1 4 ? 7.465 -39.031 -4.258 1 95.62 4 LEU B O 1
ATOM 3279 N N . ARG B 1 5 ? 5.734 -38.562 -5.586 1 95.38 5 ARG B N 1
ATOM 3280 C CA . ARG B 1 5 ? 6.059 -39.656 -6.473 1 95.38 5 ARG B CA 1
ATOM 3281 C C . ARG B 1 5 ? 7.426 -39.469 -7.117 1 95.38 5 ARG B C 1
ATOM 3283 O O . ARG B 1 5 ? 8.188 -40.438 -7.258 1 95.38 5 ARG B O 1
ATOM 3290 N N . TYR B 1 6 ? 7.66 -38.281 -7.508 1 96 6 TYR B N 1
ATOM 3291 C CA . TYR B 1 6 ? 8.961 -37.969 -8.086 1 96 6 TYR B CA 1
ATOM 3292 C C . TYR B 1 6 ? 10.078 -38.188 -7.066 1 96 6 TYR B C 1
ATOM 3294 O O . TYR B 1 6 ? 11.141 -38.719 -7.402 1 96 6 TYR B O 1
ATOM 3302 N N . VAL B 1 7 ? 9.852 -37.812 -5.855 1 96.62 7 VAL B N 1
ATOM 3303 C CA . VAL B 1 7 ? 10.82 -37.969 -4.781 1 96.62 7 VAL B CA 1
ATOM 3304 C C . VAL B 1 7 ? 11.148 -39.469 -4.609 1 96.62 7 VAL B C 1
ATOM 3306 O O . VAL B 1 7 ? 12.312 -39.844 -4.461 1 96.62 7 VAL B O 1
ATOM 3309 N N . ARG B 1 8 ? 10.18 -40.312 -4.727 1 96.44 8 ARG B N 1
ATOM 3310 C CA . ARG B 1 8 ? 10.352 -41.75 -4.547 1 96.44 8 ARG B CA 1
ATOM 3311 C C . ARG B 1 8 ? 11.148 -42.344 -5.695 1 96.44 8 ARG B C 1
ATOM 3313 O O . ARG B 1 8 ? 12.023 -43.188 -5.477 1 96.44 8 ARG B O 1
ATOM 3320 N N . ASP B 1 9 ? 10.844 -41.844 -6.84 1 97.44 9 ASP B N 1
ATOM 3321 C CA . ASP B 1 9 ? 11.391 -42.469 -8.039 1 97.44 9 ASP B CA 1
ATOM 3322 C C . ASP B 1 9 ? 12.75 -41.844 -8.406 1 97.44 9 ASP B C 1
ATOM 3324 O O . ASP B 1 9 ? 13.547 -42.5 -9.109 1 97.44 9 ASP B O 1
ATOM 3328 N N . HIS B 1 10 ? 12.992 -40.656 -7.977 1 97.5 10 HIS B N 1
ATOM 3329 C CA . HIS B 1 10 ? 14.188 -39.938 -8.406 1 97.5 10 HIS B CA 1
ATOM 3330 C C . HIS B 1 10 ? 14.883 -39.25 -7.23 1 97.5 10 HIS B C 1
ATOM 3332 O O . HIS B 1 10 ? 15.203 -38.062 -7.301 1 97.5 10 HIS B O 1
ATOM 3338 N N . LEU B 1 11 ? 15.078 -39.969 -6.113 1 98 11 LEU B N 1
ATOM 3339 C CA . LEU B 1 11 ? 15.625 -39.406 -4.883 1 98 11 LEU B CA 1
ATOM 3340 C C . LEU B 1 11 ? 17 -38.781 -5.117 1 98 11 LEU B C 1
ATOM 3342 O O . LEU B 1 11 ? 17.344 -37.75 -4.539 1 98 11 LEU B O 1
ATOM 3346 N N . ASP B 1 12 ? 17.812 -39.438 -5.98 1 98.06 12 ASP B N 1
ATOM 3347 C CA . ASP B 1 12 ? 19.172 -38.969 -6.262 1 98.06 12 ASP B CA 1
ATOM 3348 C C . ASP B 1 12 ? 19.141 -37.594 -6.93 1 98.06 12 ASP B C 1
ATOM 3350 O O . ASP B 1 12 ? 19.984 -36.75 -6.656 1 98.06 12 ASP B O 1
ATOM 3354 N N . GLU B 1 13 ? 18.203 -37.375 -7.801 1 97.62 13 GLU B N 1
ATOM 3355 C CA . GLU B 1 13 ? 18.047 -36.094 -8.461 1 97.62 13 GLU B CA 1
ATOM 3356 C C . GLU B 1 13 ? 17.625 -35 -7.473 1 97.62 13 GLU B C 1
ATOM 3358 O O . GLU B 1 13 ? 18.062 -33.875 -7.57 1 97.62 13 GLU B O 1
ATOM 3363 N N . VAL B 1 14 ? 16.766 -35.406 -6.539 1 98.12 14 VAL B N 1
ATOM 3364 C CA . VAL B 1 14 ? 16.312 -34.469 -5.52 1 98.12 14 VAL B CA 1
ATOM 3365 C C . VAL B 1 14 ? 17.5 -34.062 -4.641 1 98.12 14 VAL B C 1
ATOM 3367 O O . VAL B 1 14 ? 17.688 -32.875 -4.355 1 98.12 14 VAL B O 1
ATOM 3370 N N . ARG B 1 15 ? 18.328 -35.031 -4.273 1 98.12 15 ARG B N 1
ATOM 3371 C CA . ARG B 1 15 ? 19.531 -34.781 -3.496 1 98.12 15 ARG B CA 1
ATOM 3372 C C . ARG B 1 15 ? 20.469 -33.812 -4.23 1 98.12 15 ARG B C 1
ATOM 3374 O O . ARG B 1 15 ? 20.938 -32.812 -3.65 1 98.12 15 ARG B O 1
ATOM 3381 N N . ALA B 1 16 ? 20.656 -34.125 -5.465 1 97.94 16 ALA B N 1
ATOM 3382 C CA . ALA B 1 16 ? 21.594 -33.344 -6.27 1 97.94 16 ALA B CA 1
ATOM 3383 C C . ALA B 1 16 ? 21.109 -31.891 -6.418 1 97.94 16 ALA B C 1
ATOM 3385 O O . ALA B 1 16 ? 21.906 -30.953 -6.395 1 97.94 16 ALA B O 1
ATOM 3386 N N . SER B 1 17 ? 19.828 -31.734 -6.641 1 98.06 17 SER B N 1
ATOM 3387 C CA . SER B 1 17 ? 19.234 -30.406 -6.766 1 98.06 17 SER B CA 1
ATOM 3388 C C . SER B 1 17 ? 19.422 -29.594 -5.488 1 98.06 17 SER B C 1
ATOM 3390 O O . SER B 1 17 ? 19.828 -28.422 -5.539 1 98.06 17 SER B O 1
ATOM 3392 N N . GLN B 1 18 ? 19.094 -30.203 -4.32 1 97.94 18 GLN B N 1
ATOM 3393 C CA . GLN B 1 18 ? 19.281 -29.516 -3.049 1 97.94 18 GLN B CA 1
ATOM 3394 C C . GLN B 1 18 ? 20.734 -29.156 -2.824 1 97.94 18 GLN B C 1
ATOM 3396 O O . GLN B 1 18 ? 21.047 -28.062 -2.35 1 97.94 18 GLN B O 1
ATOM 3401 N N . GLN B 1 19 ? 21.625 -30.031 -3.209 1 97.81 19 GLN B N 1
ATOM 3402 C CA . GLN B 1 19 ? 23.047 -29.766 -3.08 1 97.81 19 GLN B CA 1
ATOM 3403 C C . GLN B 1 19 ? 23.484 -28.578 -3.941 1 97.81 19 GLN B C 1
ATOM 3405 O O . GLN B 1 19 ? 24.25 -27.734 -3.492 1 97.81 19 GLN B O 1
ATOM 3410 N N . ALA B 1 20 ? 23.047 -28.594 -5.152 1 97.88 20 ALA B N 1
ATOM 3411 C CA . ALA B 1 20 ? 23.375 -27.5 -6.059 1 97.88 20 ALA B CA 1
ATOM 3412 C C . ALA B 1 20 ? 22.906 -26.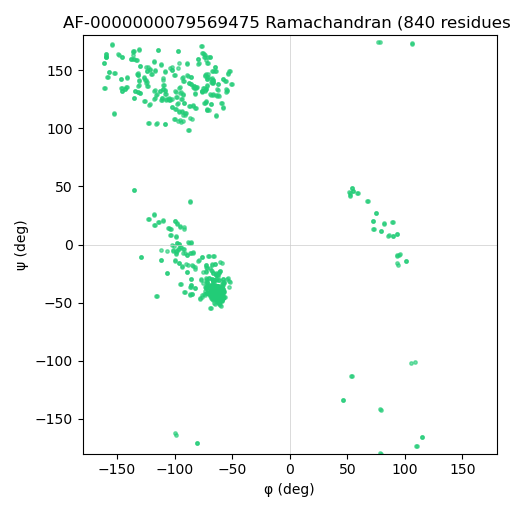172 -5.492 1 97.88 20 ALA B C 1
ATOM 3414 O O . ALA B 1 20 ? 23.531 -25.125 -5.73 1 97.88 20 ALA B O 1
ATOM 3415 N N . ARG B 1 21 ? 21.828 -26.156 -4.688 1 97.5 21 ARG B N 1
ATOM 3416 C CA . ARG B 1 21 ? 21.234 -24.953 -4.09 1 97.5 21 ARG B CA 1
ATOM 3417 C C . ARG B 1 21 ? 21.969 -24.578 -2.799 1 97.5 21 ARG B C 1
ATOM 3419 O O . ARG B 1 21 ? 21.672 -23.547 -2.197 1 97.5 21 ARG B O 1
ATOM 3426 N N . GLY B 1 22 ? 22.859 -25.422 -2.385 1 96.75 22 GLY B N 1
ATOM 3427 C CA . GLY B 1 22 ? 23.531 -25.188 -1.123 1 96.75 22 GLY B CA 1
ATOM 3428 C C . GLY B 1 22 ? 22.734 -25.641 0.082 1 96.75 22 GLY B C 1
ATOM 3429 O O . GLY B 1 22 ? 22.969 -25.188 1.201 1 96.75 22 GLY B O 1
ATOM 3430 N N . ILE B 1 23 ? 21.766 -26.484 -0.124 1 95.62 23 ILE B N 1
ATOM 3431 C CA . ILE B 1 23 ? 20.938 -27.031 0.934 1 95.62 23 ILE B CA 1
ATOM 3432 C C . ILE B 1 23 ? 21.422 -28.438 1.29 1 95.62 23 ILE B C 1
ATOM 3434 O O . ILE B 1 23 ? 21.891 -29.172 0.424 1 95.62 23 ILE B O 1
ATOM 3438 N N . ASP B 1 24 ? 21.312 -28.812 2.578 1 96.75 24 ASP B N 1
ATOM 3439 C CA . ASP B 1 24 ? 21.672 -30.156 3.018 1 96.75 24 ASP B CA 1
ATOM 3440 C C . ASP B 1 24 ? 20.859 -31.219 2.273 1 96.75 24 ASP B C 1
ATOM 3442 O O . ASP B 1 24 ? 19.625 -31.266 2.396 1 96.75 24 ASP B O 1
ATOM 3446 N N . PRO B 1 25 ? 21.547 -32.062 1.535 1 96.69 25 PRO B N 1
ATOM 3447 C CA . PRO B 1 25 ? 20.828 -33.094 0.784 1 96.69 25 PRO B CA 1
ATOM 3448 C C . PRO B 1 25 ? 20.016 -34 1.686 1 96.69 25 PRO B C 1
ATOM 3450 O O . PRO B 1 25 ? 19.109 -34.719 1.213 1 96.69 25 PRO B O 1
ATOM 3453 N N . GLN B 1 26 ? 20.328 -33.938 2.982 1 97.62 26 GLN B N 1
ATOM 3454 C CA . GLN B 1 26 ? 19.578 -34.75 3.941 1 97.62 26 GLN B CA 1
ATOM 3455 C C . GLN B 1 26 ? 18.109 -34.406 3.938 1 97.62 26 GLN B C 1
ATOM 3457 O O . GLN B 1 26 ? 17.25 -35.219 4.297 1 97.62 26 GLN B O 1
ATOM 3462 N N . THR B 1 27 ? 17.828 -33.219 3.486 1 97.19 27 THR B N 1
ATOM 3463 C CA . THR B 1 27 ? 16.438 -32.781 3.416 1 97.19 27 THR B CA 1
ATOM 3464 C C . THR B 1 27 ? 15.648 -33.688 2.475 1 97.19 27 THR B C 1
ATOM 3466 O O . THR B 1 27 ? 14.477 -34 2.725 1 97.19 27 THR B O 1
ATOM 3469 N N . ALA B 1 28 ? 16.25 -34.125 1.388 1 97.75 28 ALA B N 1
ATOM 3470 C CA . ALA B 1 28 ? 15.617 -35.062 0.443 1 97.75 28 ALA B CA 1
ATOM 3471 C C . ALA B 1 28 ? 15.32 -36.406 1.096 1 97.75 28 ALA B C 1
ATOM 3473 O O . ALA B 1 28 ? 14.234 -36.969 0.934 1 97.75 28 ALA B O 1
ATOM 3474 N N . ASP B 1 29 ? 16.25 -36.875 1.896 1 98.06 29 ASP B N 1
ATOM 3475 C CA . ASP B 1 29 ? 16.094 -38.156 2.584 1 98.06 29 ASP B CA 1
ATOM 3476 C C . ASP B 1 29 ? 15.008 -38.062 3.656 1 98.06 29 ASP B C 1
ATOM 3478 O O . ASP B 1 29 ? 14.211 -39 3.82 1 98.06 29 ASP B O 1
ATOM 3482 N N . ASP B 1 30 ? 15.102 -37 4.336 1 98.12 30 ASP B N 1
ATOM 3483 C CA . ASP B 1 30 ? 14.094 -36.812 5.371 1 98.12 30 ASP B CA 1
ATOM 3484 C C . ASP B 1 30 ? 12.695 -36.781 4.773 1 98.12 30 ASP B C 1
ATOM 3486 O O . ASP B 1 30 ? 11.75 -37.281 5.367 1 98.12 30 ASP B O 1
ATOM 3490 N N . LEU B 1 31 ? 12.57 -36.156 3.604 1 98.12 31 LEU B N 1
ATOM 3491 C CA . LEU B 1 31 ? 11.273 -36.125 2.938 1 98.12 31 LEU B CA 1
ATOM 3492 C C . LEU B 1 31 ? 10.828 -37.5 2.51 1 98.12 31 LEU B C 1
ATOM 3494 O O . LEU B 1 31 ? 9.672 -37.875 2.709 1 98.12 31 LEU B O 1
ATOM 3498 N N . ALA B 1 32 ? 11.711 -38.25 1.947 1 98.06 32 ALA B N 1
ATOM 3499 C CA . ALA B 1 32 ? 11.398 -39.594 1.532 1 98.06 32 ALA B CA 1
ATOM 3500 C C . ALA B 1 32 ? 10.977 -40.469 2.725 1 98.06 32 ALA B C 1
ATOM 3502 O O . ALA B 1 32 ? 10.016 -41.219 2.633 1 98.06 32 ALA B O 1
ATOM 3503 N N . ALA B 1 33 ? 11.688 -40.312 3.834 1 98.19 33 ALA B N 1
ATOM 3504 C CA . ALA B 1 33 ? 11.375 -41.062 5.051 1 98.19 33 ALA B CA 1
ATOM 3505 C C . ALA B 1 33 ? 10.008 -40.656 5.605 1 98.19 33 ALA B C 1
ATOM 3507 O O . ALA B 1 33 ? 9.242 -41.5 6.055 1 98.19 33 ALA B O 1
ATOM 3508 N N . ALA B 1 34 ? 9.805 -39.344 5.602 1 98.38 34 ALA B N 1
ATOM 3509 C CA . ALA B 1 34 ? 8.523 -38.875 6.094 1 98.38 34 ALA B CA 1
ATOM 3510 C C . ALA B 1 34 ? 7.371 -39.406 5.234 1 98.38 34 ALA B C 1
ATOM 3512 O O . ALA B 1 34 ? 6.305 -39.719 5.758 1 98.38 34 ALA B O 1
ATOM 3513 N N . ASP B 1 35 ? 7.559 -39.406 3.951 1 98.06 35 ASP B N 1
ATOM 3514 C CA . ASP B 1 35 ? 6.547 -39.938 3.035 1 98.06 35 ASP B CA 1
ATOM 3515 C C . ASP B 1 35 ? 6.262 -41.406 3.311 1 98.06 35 ASP B C 1
ATOM 3517 O O . ASP B 1 35 ? 5.102 -41.812 3.359 1 98.06 35 ASP B O 1
ATOM 3521 N N . ALA B 1 36 ? 7.285 -42.156 3.51 1 97.88 36 ALA B N 1
ATOM 3522 C CA . ALA B 1 36 ? 7.141 -43.594 3.805 1 97.88 36 ALA B CA 1
ATOM 3523 C C . ALA B 1 36 ? 6.41 -43.812 5.129 1 97.88 36 ALA B C 1
ATOM 3525 O O . ALA B 1 36 ? 5.547 -44.688 5.23 1 97.88 36 ALA B O 1
ATOM 3526 N N . SER B 1 37 ? 6.848 -43.062 6.09 1 98.12 37 SER B N 1
ATOM 3527 C CA . SER B 1 37 ? 6.215 -43.156 7.402 1 98.12 37 SER B CA 1
ATOM 3528 C C . SER B 1 37 ? 4.727 -42.812 7.328 1 98.12 37 SER B C 1
ATOM 3530 O O . SER B 1 37 ? 3.908 -43.5 7.957 1 98.12 37 SER B O 1
ATOM 3532 N N . ARG B 1 38 ? 4.426 -41.812 6.625 1 98.12 38 ARG B N 1
ATOM 3533 C CA . ARG B 1 38 ? 3.031 -41.406 6.484 1 98.12 38 ARG B CA 1
ATOM 3534 C C . ARG B 1 38 ? 2.221 -42.5 5.777 1 98.12 38 ARG B C 1
ATOM 3536 O O . ARG B 1 38 ? 1.115 -42.844 6.211 1 98.12 38 ARG B O 1
ATOM 3543 N N . ARG B 1 39 ? 2.727 -43.031 4.699 1 97.38 39 ARG B N 1
ATOM 3544 C CA . ARG B 1 39 ? 2.041 -44.094 3.963 1 97.38 39 ARG B CA 1
ATOM 3545 C C . ARG B 1 39 ? 1.812 -45.312 4.848 1 97.38 39 ARG B C 1
ATOM 3547 O O . ARG B 1 39 ? 0.732 -45.906 4.824 1 97.38 39 ARG B O 1
ATOM 3554 N N . SER B 1 40 ? 2.74 -45.656 5.656 1 97.94 40 SER B N 1
ATOM 3555 C CA . SER B 1 40 ? 2.631 -46.781 6.574 1 97.94 40 SER B CA 1
ATOM 3556 C C . SER B 1 40 ? 1.588 -46.531 7.652 1 97.94 40 SER B C 1
ATOM 3558 O O . SER B 1 40 ? 0.781 -47.406 7.973 1 97.94 40 SER B O 1
ATOM 3560 N N . ALA B 1 41 ? 1.707 -45.344 8.195 1 98 41 ALA B N 1
ATOM 3561 C CA . ALA B 1 41 ? 0.778 -44.969 9.258 1 98 41 ALA B CA 1
ATOM 3562 C C . ALA B 1 41 ? -0.661 -44.969 8.758 1 98 41 ALA B C 1
ATOM 3564 O O . ALA B 1 41 ? -1.573 -45.438 9.445 1 98 41 ALA B O 1
ATOM 3565 N N . VAL B 1 42 ? -0.886 -44.469 7.629 1 97.69 42 VAL B N 1
ATOM 3566 C CA . VAL B 1 42 ? -2.221 -44.375 7.047 1 97.69 42 VAL B CA 1
ATOM 3567 C C . VAL B 1 42 ? -2.727 -45.781 6.73 1 97.69 42 VAL B C 1
ATOM 3569 O O . VAL B 1 42 ? -3.893 -46.125 6.98 1 97.69 42 VAL B O 1
ATOM 3572 N N . ALA B 1 43 ? -1.852 -46.625 6.238 1 97.44 43 ALA B N 1
ATOM 3573 C CA . ALA B 1 43 ? -2.223 -48.031 5.945 1 97.44 43 ALA B CA 1
ATOM 3574 C C . ALA B 1 43 ? -2.621 -48.75 7.215 1 97.44 43 ALA B C 1
ATOM 3576 O O . ALA B 1 43 ? -3.588 -49.531 7.219 1 97.44 43 ALA B O 1
ATOM 3577 N N . ALA B 1 44 ? -1.843 -48.5 8.203 1 97.19 44 ALA B N 1
ATOM 3578 C CA . ALA B 1 44 ? -2.145 -49.156 9.492 1 97.19 44 ALA B CA 1
ATOM 3579 C C . ALA B 1 44 ? -3.496 -48.688 10.023 1 97.19 44 ALA B C 1
ATOM 3581 O O . ALA B 1 44 ? -4.285 -49.469 10.523 1 97.19 44 ALA B O 1
ATOM 3582 N N . PHE B 1 45 ? -3.719 -47.438 9.945 1 97.44 45 PHE B N 1
ATOM 3583 C CA . PHE B 1 45 ? -4.977 -46.844 10.398 1 97.44 45 PHE B CA 1
ATOM 3584 C C . PHE B 1 45 ? -6.152 -47.438 9.625 1 97.44 45 PHE B C 1
ATOM 3586 O O . PHE B 1 45 ? -7.141 -47.875 10.219 1 97.44 45 PHE B O 1
ATOM 3593 N N . GLU B 1 46 ? -6 -47.5 8.336 1 97.31 46 GLU B N 1
ATOM 3594 C CA . GLU B 1 46 ? -7.078 -48 7.484 1 97.31 46 GLU B CA 1
ATOM 3595 C C . GLU B 1 46 ? -7.336 -49.469 7.73 1 97.31 46 GLU B C 1
ATOM 3597 O O . GLU B 1 46 ? -8.484 -49.938 7.699 1 97.31 46 GLU B O 1
ATOM 3602 N N . SER B 1 47 ? -6.332 -50.219 7.961 1 97.44 47 SER B N 1
ATOM 3603 C CA . SER B 1 47 ? -6.461 -51.656 8.25 1 97.44 47 SER B CA 1
ATOM 3604 C C . SER B 1 47 ? -7.215 -51.875 9.555 1 97.44 47 SER B C 1
ATOM 3606 O O . SER B 1 47 ? -8.109 -52.719 9.617 1 97.44 47 SER B O 1
ATOM 3608 N N . LEU B 1 48 ? -6.836 -51.094 10.57 1 97 48 LEU B N 1
ATOM 3609 C CA . LEU B 1 48 ? -7.484 -51.219 11.875 1 97 48 LEU B CA 1
ATOM 3610 C C . LEU B 1 48 ? -8.945 -50.812 11.797 1 97 48 LEU B C 1
ATOM 3612 O O . LEU B 1 48 ? -9.805 -51.406 12.438 1 97 48 LEU B O 1
ATOM 3616 N N . ARG B 1 49 ? -9.195 -49.812 11.039 1 96.12 49 ARG B N 1
ATOM 3617 C CA . ARG B 1 49 ? -10.57 -49.344 10.859 1 96.12 49 ARG B CA 1
ATOM 3618 C C . ARG B 1 49 ? -11.422 -50.406 10.164 1 96.12 49 ARG B C 1
ATOM 3620 O O . ARG B 1 49 ? -12.586 -50.594 10.531 1 96.12 49 ARG B O 1
ATOM 3627 N N . ALA B 1 50 ? -10.836 -51.094 9.211 1 96.12 50 ALA B N 1
ATOM 3628 C CA . ALA B 1 50 ? -11.531 -52.156 8.516 1 96.12 50 ALA B CA 1
ATOM 3629 C C . ALA B 1 50 ? -11.82 -53.312 9.469 1 96.1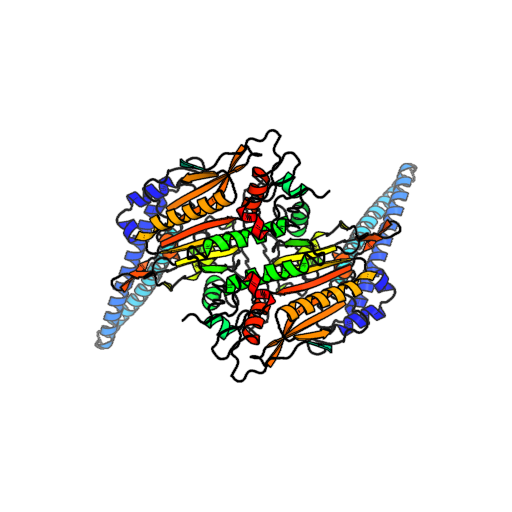2 50 ALA B C 1
ATOM 3631 O O . ALA B 1 50 ? -12.914 -53.906 9.438 1 96.12 50 ALA B O 1
ATOM 3632 N N . GLU B 1 51 ? -10.852 -53.625 10.25 1 96 51 GLU B N 1
ATOM 3633 C CA . GLU B 1 51 ? -11.031 -54.688 11.242 1 96 51 GLU B CA 1
ATOM 3634 C C . GLU B 1 51 ? -12.109 -54.281 12.258 1 96 51 GLU B C 1
ATOM 3636 O O . GLU B 1 51 ? -12.93 -55.125 12.648 1 96 51 GLU B O 1
ATOM 3641 N N . GLN B 1 52 ? -12.086 -53.062 12.688 1 94.81 52 GLN B N 1
ATOM 3642 C CA . GLN B 1 52 ? -13.078 -52.594 13.641 1 94.81 52 GLN B CA 1
ATOM 3643 C C . GLN B 1 52 ? -14.484 -52.688 13.07 1 94.81 52 GLN B C 1
ATOM 3645 O O . GLN B 1 52 ? -15.422 -53.062 13.781 1 94.81 52 GLN B O 1
ATOM 3650 N N . LYS B 1 53 ? -14.578 -52.406 11.828 1 93.88 53 LYS B N 1
ATOM 3651 C CA . LYS B 1 53 ? -15.875 -52.5 11.172 1 93.88 53 LYS B CA 1
ATOM 3652 C C . LYS B 1 53 ? -16.359 -53.938 11.125 1 93.88 53 LYS B C 1
ATOM 3654 O O . LYS B 1 53 ? -17.531 -54.219 11.352 1 93.88 53 LYS B O 1
ATOM 3659 N N . GLN B 1 54 ? -15.43 -54.844 10.891 1 95 54 GLN B N 1
ATOM 3660 C CA . GLN B 1 54 ? -15.758 -56.25 10.836 1 95 54 GLN B CA 1
ATOM 3661 C C . GLN B 1 54 ? -16.188 -56.781 12.203 1 95 54 GLN B C 1
ATOM 3663 O O . GLN B 1 54 ? -17.156 -57.531 12.32 1 95 54 GLN B O 1
ATOM 3668 N N . VAL B 1 55 ? -15.445 -56.375 13.211 1 94.69 55 VAL B N 1
ATOM 3669 C CA . VAL B 1 55 ? -15.758 -56.812 14.57 1 94.69 55 VAL B CA 1
ATOM 3670 C C . VAL B 1 55 ? -17.094 -56.219 15.008 1 94.69 55 VAL B C 1
ATOM 3672 O O . VAL B 1 55 ? -17.875 -56.875 15.711 1 94.69 55 VAL B O 1
ATOM 3675 N N . GLY B 1 56 ? -17.328 -55.062 14.625 1 91.19 56 GLY B N 1
ATOM 3676 C CA . GLY B 1 56 ? -18.609 -54.438 14.922 1 91.19 56 GLY B CA 1
ATOM 3677 C C . GLY B 1 56 ? -19.781 -55.219 14.359 1 91.19 56 GLY B C 1
ATOM 3678 O O . GLY B 1 56 ? -20.812 -55.375 15.023 1 91.19 56 GLY B O 1
ATOM 3679 N N . GLN B 1 57 ? -19.594 -55.844 13.156 1 92.69 57 GLN B N 1
ATOM 3680 C CA . GLN B 1 57 ? -20.625 -56.656 12.531 1 92.69 57 GLN B CA 1
ATOM 3681 C C . GLN B 1 57 ? -20.781 -57.969 13.266 1 92.69 57 GLN B C 1
ATOM 3683 O O . GLN B 1 57 ? -21.891 -58.531 13.359 1 92.69 57 GLN B O 1
ATOM 3688 N N . GLN B 1 58 ? -19.719 -58.406 13.852 1 92.44 58 GLN B N 1
ATOM 3689 C CA . GLN B 1 58 ? -19.734 -59.656 14.594 1 92.44 58 GLN B CA 1
ATOM 3690 C C . GLN B 1 58 ? -20.469 -59.5 15.93 1 92.44 58 GLN B C 1
ATOM 3692 O O . GLN B 1 58 ? -21.109 -60.438 16.406 1 92.44 58 GLN B O 1
ATOM 3697 N N . VAL B 1 59 ? -20.297 -58.344 16.547 1 88.81 59 VAL B N 1
ATOM 3698 C CA . VAL B 1 59 ? -20.969 -58.062 17.812 1 88.81 59 VAL B CA 1
ATOM 3699 C C . VAL B 1 59 ? -22.484 -58.156 17.625 1 88.81 59 VAL B C 1
ATOM 3701 O O . VAL B 1 59 ? -23.203 -58.688 18.469 1 88.81 59 VAL B O 1
ATOM 3704 N N . LYS B 1 60 ? -22.906 -57.688 16.406 1 85.19 60 LYS B N 1
ATOM 3705 C CA . LYS B 1 60 ? -24.344 -57.688 16.109 1 85.19 60 LYS B CA 1
ATOM 3706 C C . LYS B 1 60 ? -24.891 -59.094 15.945 1 85.19 60 LYS B C 1
ATOM 3708 O O . LYS B 1 60 ? -26.078 -59.312 16.141 1 85.19 60 LYS B O 1
ATOM 3713 N N . LYS B 1 61 ? -24.094 -60.094 15.672 1 90.31 61 LYS B N 1
ATOM 3714 C CA . LYS B 1 61 ? -24.531 -61.469 15.352 1 90.31 61 LYS B CA 1
ATOM 3715 C C . LYS B 1 61 ? -24.141 -62.438 16.453 1 90.31 61 LYS B C 1
ATOM 3717 O O . LYS B 1 61 ? -24.469 -63.625 16.375 1 90.31 61 LYS B O 1
ATOM 3722 N N . ALA B 1 62 ? -23.453 -61.938 17.359 1 88.75 62 ALA B N 1
ATOM 3723 C CA . ALA B 1 62 ? -22.859 -62.812 18.359 1 88.75 62 ALA B CA 1
ATOM 3724 C C . ALA B 1 62 ? -23.922 -63.375 19.297 1 88.75 62 ALA B C 1
ATOM 3726 O O . ALA B 1 62 ? -24.906 -62.719 19.609 1 88.75 62 ALA B O 1
ATOM 3727 N N . SER B 1 63 ? -23.656 -64.625 19.656 1 91.38 63 SER B N 1
ATOM 3728 C CA . SER B 1 63 ? -24.5 -65.25 20.672 1 91.38 63 SER B CA 1
ATOM 3729 C C . SER B 1 63 ? -24.219 -64.625 22.047 1 91.38 63 SER B C 1
ATOM 3731 O O . SER B 1 63 ? -23.203 -63.969 22.25 1 91.38 63 SER B O 1
ATOM 3733 N N . ALA B 1 64 ? -25.094 -64.812 22.875 1 87.56 64 ALA B N 1
ATOM 3734 C CA . ALA B 1 64 ? -24.969 -64.25 24.234 1 87.56 64 ALA B CA 1
ATOM 3735 C C . ALA B 1 64 ? -23.672 -64.75 24.891 1 87.56 64 ALA B C 1
ATOM 3737 O O . ALA B 1 64 ? -23.078 -64 25.688 1 87.56 64 ALA B O 1
ATOM 3738 N N . GLU B 1 65 ? -23.375 -66 24.484 1 91.44 65 GLU B N 1
ATOM 3739 C CA . GLU B 1 65 ? -22.188 -66.625 25.078 1 91.44 65 GLU B CA 1
ATOM 3740 C C . GLU B 1 65 ? -20.906 -66.062 24.5 1 91.44 65 GLU B C 1
ATOM 3742 O O . GLU B 1 65 ? -19.922 -65.812 25.219 1 91.44 65 GLU B O 1
ATOM 3747 N N . GLU B 1 66 ? -20.891 -65.688 23.234 1 91.62 66 GLU B N 1
ATOM 3748 C CA . GLU B 1 66 ? -19.719 -65.188 22.516 1 91.62 66 GLU B CA 1
ATOM 3749 C C . GLU B 1 66 ? -19.562 -63.688 22.656 1 91.62 66 GLU B C 1
ATOM 3751 O O . GLU B 1 66 ? -18.469 -63.156 22.469 1 91.62 66 GLU B O 1
ATOM 3756 N N . ARG B 1 67 ? -20.578 -63 23.047 1 90.38 67 ARG B N 1
ATOM 3757 C CA . ARG B 1 67 ? -20.703 -61.531 22.969 1 90.38 67 ARG B CA 1
ATOM 3758 C C . ARG B 1 67 ? -19.688 -60.844 23.875 1 90.38 67 ARG B C 1
ATOM 3760 O O . ARG B 1 67 ? -19.031 -59.875 23.469 1 90.38 67 ARG B O 1
ATOM 3767 N N . PRO B 1 68 ? -19.484 -61.406 25.031 1 91.88 68 PRO B N 1
ATOM 3768 C CA . PRO B 1 68 ? -18.531 -60.688 25.906 1 91.88 68 PRO B CA 1
ATOM 3769 C C . PRO B 1 68 ? -17.125 -60.656 25.344 1 91.88 68 PRO B C 1
ATOM 3771 O O . PRO B 1 68 ? -16.453 -59.625 25.406 1 91.88 68 PRO B O 1
ATOM 3774 N N . ALA B 1 69 ? -16.703 -61.656 24.703 1 91.5 69 ALA B N 1
ATOM 3775 C CA . ALA B 1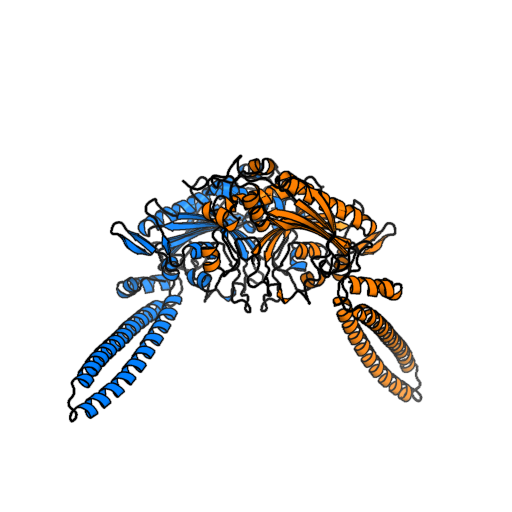 69 ? -15.359 -61.719 24.125 1 91.5 69 ALA B CA 1
ATOM 3776 C C . ALA B 1 69 ? -15.234 -60.812 22.906 1 91.5 69 ALA B C 1
ATOM 3778 O O . ALA B 1 69 ? -14.195 -60.188 22.703 1 91.5 69 ALA B O 1
ATOM 3779 N N . ILE B 1 70 ? -16.234 -60.719 22.172 1 93.44 70 ILE B N 1
ATOM 3780 C CA . ILE B 1 70 ? -16.234 -59.875 20.969 1 93.44 70 ILE B CA 1
ATOM 3781 C C . ILE B 1 70 ? -16.281 -58.406 21.375 1 93.44 70 ILE B C 1
ATOM 3783 O O . ILE B 1 70 ? -15.625 -57.594 20.734 1 93.44 70 ILE B O 1
ATOM 3787 N N . LEU B 1 71 ? -16.891 -58.188 22.453 1 92.69 71 LEU B N 1
ATOM 3788 C CA . LEU B 1 71 ? -16.984 -56.812 22.953 1 92.69 71 LEU B CA 1
ATOM 3789 C C . LEU B 1 71 ? -15.641 -56.344 23.484 1 92.69 71 LEU B C 1
ATOM 3791 O O . LEU B 1 71 ? -15.273 -55.188 23.312 1 92.69 71 LEU B O 1
ATOM 3795 N N . GLU B 1 72 ? -14.977 -57.219 24.094 1 93.19 72 GLU B N 1
ATOM 3796 C CA . GLU B 1 72 ? -13.648 -56.875 24.578 1 93.19 72 GLU B CA 1
ATOM 3797 C C . GLU B 1 72 ? -12.688 -56.594 23.438 1 93.19 72 GLU B C 1
ATOM 3799 O O . GLU B 1 72 ? -11.867 -55.688 23.516 1 93.19 72 GLU B O 1
ATOM 3804 N N . ARG B 1 73 ? -12.844 -57.344 22.453 1 93 73 ARG B N 1
ATOM 3805 C CA . ARG B 1 73 ? -12.031 -57.125 21.25 1 93 73 ARG B CA 1
ATOM 3806 C C . ARG B 1 73 ? -12.398 -55.812 20.562 1 93 73 ARG B C 1
ATOM 3808 O O . ARG B 1 73 ? -11.516 -55.094 20.125 1 93 73 ARG B O 1
ATOM 3815 N N . ALA B 1 74 ? -13.609 -55.562 20.547 1 91.75 74 ALA B N 1
ATOM 3816 C CA . ALA B 1 74 ? -14.094 -54.312 19.938 1 91.75 74 ALA B CA 1
ATOM 3817 C C . ALA B 1 74 ? -13.555 -53.094 20.688 1 91.75 74 ALA B C 1
ATOM 3819 O O . ALA B 1 74 ? -13.188 -52.094 20.062 1 91.75 74 ALA B O 1
ATOM 3820 N N . LYS B 1 75 ? -13.508 -53.25 21.953 1 92.88 75 LYS B N 1
ATOM 3821 C CA . LYS B 1 75 ? -13 -52.156 22.781 1 92.88 75 LYS B CA 1
ATOM 3822 C C . LYS B 1 75 ? -11.508 -51.938 22.547 1 92.88 75 LYS B C 1
ATOM 3824 O O . LYS B 1 75 ? -11.055 -50.781 22.406 1 92.88 75 LYS B O 1
ATOM 3829 N N . SER B 1 76 ? -10.844 -53 22.469 1 94.75 76 SER B N 1
ATOM 3830 C CA . SER B 1 76 ? -9.406 -52.906 22.203 1 94.75 76 SER B CA 1
ATOM 3831 C C . SER B 1 76 ? -9.133 -52.344 20.828 1 94.75 76 SER B C 1
ATOM 3833 O O . SER B 1 76 ? -8.227 -51.531 20.656 1 94.75 76 SER B O 1
ATOM 3835 N N . LEU B 1 77 ? -9.922 -52.719 19.891 1 95.38 77 LEU B N 1
ATOM 3836 C CA . LEU B 1 77 ? -9.742 -52.25 18.516 1 95.38 77 LEU B CA 1
ATOM 3837 C C . LEU B 1 77 ? -10.062 -50.75 18.406 1 95.38 77 LEU B C 1
ATOM 3839 O O . LEU B 1 77 ? -9.422 -50.031 17.641 1 95.38 77 LEU B O 1
ATOM 3843 N N . ALA B 1 78 ? -11.008 -50.344 19.172 1 94.5 78 ALA B N 1
ATOM 3844 C CA . ALA B 1 78 ? -11.352 -48.938 19.172 1 94.5 78 ALA B CA 1
ATOM 3845 C C . ALA B 1 78 ? -10.18 -48.094 19.688 1 94.5 78 ALA B C 1
ATOM 3847 O O . ALA B 1 78 ? -9.906 -47 19.156 1 94.5 78 ALA B O 1
ATOM 3848 N N . ALA B 1 79 ? -9.539 -48.594 20.672 1 96.25 79 ALA B N 1
ATOM 3849 C CA . ALA B 1 79 ? -8.367 -47.906 21.203 1 96.25 79 ALA B CA 1
ATOM 3850 C C . ALA B 1 79 ? -7.215 -47.906 20.203 1 96.25 79 ALA B C 1
ATOM 3852 O O . ALA B 1 79 ? -6.488 -46.938 20.078 1 96.25 79 ALA B O 1
ATOM 3853 N N . ASP B 1 80 ? -7.117 -49 19.516 1 96.56 80 ASP B N 1
ATOM 3854 C CA . ASP B 1 80 ? -6.066 -49.125 18.516 1 96.56 80 ASP B CA 1
ATOM 3855 C C . ASP B 1 80 ? -6.309 -48.188 17.344 1 96.56 80 ASP B C 1
ATOM 3857 O O . ASP B 1 80 ? -5.371 -47.594 16.812 1 96.56 80 ASP B O 1
ATOM 3861 N N . VAL B 1 81 ? -7.52 -48.062 16.938 1 97 81 VAL B N 1
ATOM 3862 C CA . VAL B 1 81 ? -7.887 -47.188 15.836 1 97 81 VAL B CA 1
ATOM 3863 C C . VAL B 1 81 ? -7.598 -45.75 16.203 1 97 81 VAL B C 1
ATOM 3865 O O . VAL B 1 81 ? -7.059 -44.969 15.398 1 97 81 VAL B O 1
ATOM 3868 N N . LYS B 1 82 ? -7.914 -45.406 17.422 1 97 82 LYS B N 1
ATOM 3869 C CA . LYS B 1 82 ? -7.652 -44.062 17.891 1 97 82 LYS B CA 1
ATOM 3870 C C . LYS B 1 82 ? -6.156 -43.75 17.906 1 97 82 LYS B C 1
ATOM 3872 O O . LYS B 1 82 ? -5.734 -42.656 17.484 1 97 82 LYS B O 1
ATOM 3877 N N . SER B 1 83 ? -5.445 -44.688 18.344 1 97.69 83 SER B N 1
ATOM 3878 C CA . SER B 1 83 ? -3.996 -44.531 18.391 1 97.69 83 SER B CA 1
ATOM 3879 C C . SER B 1 83 ? -3.412 -44.438 16.984 1 97.69 83 SER B C 1
ATOM 3881 O O . SER B 1 83 ? -2.514 -43.625 16.734 1 97.69 83 SER B O 1
ATOM 3883 N N . ALA B 1 84 ? -3.902 -45.25 16.094 1 97.56 84 ALA B N 1
ATOM 3884 C CA . ALA B 1 84 ? -3.428 -45.25 14.703 1 97.56 84 ALA B CA 1
ATOM 3885 C C . ALA B 1 84 ? -3.803 -43.969 13.992 1 97.56 84 ALA B C 1
ATOM 3887 O O . ALA B 1 84 ? -3.045 -43.469 13.156 1 97.56 84 ALA B O 1
ATOM 3888 N N . GLU B 1 85 ? -4.922 -43.469 14.32 1 97 85 GLU B N 1
ATOM 3889 C CA . GLU B 1 85 ? -5.34 -42.188 13.758 1 97 85 GLU B CA 1
ATOM 3890 C C . GLU B 1 85 ? -4.414 -41.062 14.211 1 97 85 GLU B C 1
ATOM 3892 O O . GLU B 1 85 ? -4.012 -40.219 13.398 1 97 85 GLU B O 1
ATOM 3897 N N . ALA B 1 86 ? -4.117 -41.094 15.438 1 97.88 86 ALA B N 1
ATOM 3898 C CA . ALA B 1 86 ? -3.203 -40.094 15.984 1 97.88 86 ALA B CA 1
ATOM 3899 C C . ALA B 1 86 ? -1.827 -40.188 15.336 1 97.88 86 ALA B C 1
ATOM 3901 O O . ALA B 1 86 ? -1.188 -39.156 15.055 1 97.88 86 ALA B O 1
ATOM 3902 N N . ALA B 1 87 ? -1.431 -41.375 15.125 1 97.38 87 ALA B N 1
ATOM 3903 C CA . ALA B 1 87 ? -0.141 -41.594 14.477 1 97.38 87 ALA B CA 1
ATOM 3904 C C . ALA B 1 87 ? -0.16 -41.125 13.031 1 97.38 87 ALA B C 1
ATOM 3906 O O . ALA B 1 87 ? 0.822 -40.562 12.547 1 97.38 87 ALA B O 1
ATOM 3907 N N . ALA B 1 88 ? -1.211 -41.344 12.359 1 97.69 88 ALA B N 1
ATOM 3908 C CA . ALA B 1 88 ? -1.364 -40.906 10.977 1 97.69 88 ALA B CA 1
ATOM 3909 C C . ALA B 1 88 ? -1.367 -39.375 10.898 1 97.69 88 ALA B C 1
ATOM 3911 O O . ALA B 1 88 ? -0.748 -38.812 10.008 1 97.69 88 ALA B O 1
ATOM 3912 N N . ASP B 1 89 ? -1.996 -38.812 11.82 1 97.81 89 ASP B N 1
ATOM 3913 C CA . ASP B 1 89 ? -2.043 -37.344 11.875 1 97.81 89 ASP B CA 1
ATOM 3914 C C . ASP B 1 89 ? -0.658 -36.75 12.141 1 97.81 89 ASP B C 1
ATOM 3916 O O . ASP B 1 89 ? -0.266 -35.75 11.523 1 97.81 89 ASP B O 1
ATOM 3920 N N . ALA B 1 90 ? -0.026 -37.344 13.039 1 97.88 90 ALA B N 1
ATOM 3921 C CA . ALA B 1 90 ? 1.331 -36.906 13.352 1 97.88 90 ALA B CA 1
ATOM 3922 C C . ALA B 1 90 ? 2.254 -37.062 12.148 1 97.88 90 ALA B C 1
ATOM 3924 O O . ALA B 1 90 ? 3.109 -36.219 11.891 1 97.88 90 ALA B O 1
ATOM 3925 N N . ALA B 1 91 ? 2.1 -38.188 11.469 1 97.94 91 ALA B N 1
ATOM 3926 C CA . ALA B 1 91 ? 2.908 -38.438 10.273 1 97.94 91 ALA B CA 1
ATOM 3927 C C . ALA B 1 91 ? 2.592 -37.438 9.172 1 97.94 91 ALA B C 1
ATOM 3929 O O . ALA B 1 91 ? 3.479 -37.031 8.414 1 97.94 91 ALA B O 1
ATOM 3930 N N . ASP B 1 92 ? 1.403 -37.094 9.125 1 97.12 92 ASP B N 1
ATOM 3931 C CA . ASP B 1 92 ? 0.998 -36.062 8.172 1 97.12 92 ASP B CA 1
ATOM 3932 C C . ASP B 1 92 ? 1.679 -34.719 8.469 1 97.12 92 ASP B C 1
ATOM 3934 O O . ASP B 1 92 ? 2.146 -34.062 7.559 1 97.12 92 ASP B O 1
ATOM 3938 N N . GLY B 1 93 ? 1.688 -34.406 9.672 1 96.5 93 GLY B N 1
ATOM 3939 C CA . GLY B 1 93 ? 2.363 -33.188 10.086 1 96.5 93 GLY B CA 1
ATOM 3940 C C . GLY B 1 93 ? 3.852 -33.188 9.789 1 96.5 93 GLY B C 1
ATOM 3941 O O . GLY B 1 93 ? 4.402 -32.219 9.305 1 96.5 93 GLY B O 1
ATOM 3942 N N . ALA B 1 94 ? 4.426 -34.281 10.055 1 96.88 94 ALA B N 1
ATOM 3943 C CA . ALA B 1 94 ? 5.852 -34.438 9.789 1 96.88 94 ALA B CA 1
ATOM 3944 C C . ALA B 1 94 ? 6.148 -34.344 8.297 1 96.88 94 ALA B C 1
ATOM 3946 O O . ALA B 1 94 ? 7.176 -33.781 7.891 1 96.88 94 ALA B O 1
ATOM 3947 N N . LEU B 1 95 ? 5.293 -34.938 7.543 1 97.12 95 LEU B N 1
ATOM 3948 C CA . LEU B 1 95 ? 5.453 -34.875 6.094 1 97.12 95 LEU B CA 1
ATOM 3949 C C . LEU B 1 95 ? 5.363 -33.438 5.609 1 97.12 95 LEU B C 1
ATOM 3951 O O . LEU B 1 95 ? 6.172 -33 4.785 1 97.12 95 LEU B O 1
ATOM 3955 N N . ARG B 1 96 ? 4.441 -32.688 6.113 1 93.81 96 ARG B N 1
ATOM 3956 C CA . ARG B 1 96 ? 4.27 -31.281 5.723 1 93.81 96 ARG B CA 1
ATOM 3957 C C . ARG B 1 96 ? 5.5 -30.453 6.074 1 93.81 96 ARG B C 1
ATOM 3959 O O . ARG B 1 96 ? 5.934 -29.609 5.289 1 93.81 96 ARG B O 1
ATOM 3966 N N . GLU B 1 97 ? 5.969 -30.734 7.184 1 93 97 GLU B N 1
ATOM 3967 C CA . GLU B 1 97 ? 7.168 -30.016 7.617 1 93 97 GLU B CA 1
ATOM 3968 C C . GLU B 1 97 ? 8.352 -30.328 6.707 1 93 97 GLU B C 1
ATOM 3970 O O . GLU B 1 97 ? 9.094 -29.438 6.305 1 93 97 GLU B O 1
ATOM 3975 N N . ALA B 1 98 ? 8.539 -31.594 6.441 1 95.56 98 ALA B N 1
ATOM 3976 C CA . ALA B 1 98 ? 9.633 -32 5.574 1 95.56 98 ALA B CA 1
ATOM 3977 C C . ALA B 1 98 ? 9.477 -31.438 4.168 1 95.56 98 ALA B C 1
ATOM 3979 O O . ALA B 1 98 ? 10.461 -31.062 3.531 1 95.56 98 ALA B O 1
ATOM 3980 N N . GLN B 1 99 ? 8.258 -31.422 3.705 1 94.44 99 GLN B N 1
ATOM 3981 C CA . GLN B 1 99 ? 7.973 -30.844 2.393 1 94.44 99 GLN B CA 1
ATOM 3982 C C . GLN B 1 99 ? 8.359 -29.375 2.336 1 94.44 99 GLN B C 1
ATOM 3984 O O . GLN B 1 99 ? 8.859 -28.891 1.317 1 94.44 99 GLN B O 1
ATOM 3989 N N . GLY B 1 100 ? 8.141 -28.672 3.395 1 91.38 100 GLY B N 1
ATOM 3990 C CA . GLY B 1 100 ? 8.422 -27.25 3.455 1 91.38 100 GLY B CA 1
ATOM 3991 C C . GLY B 1 100 ? 9.898 -26.922 3.387 1 91.38 100 GLY B C 1
ATOM 3992 O O . GLY B 1 100 ? 10.281 -25.828 2.998 1 91.38 100 GLY B O 1
ATOM 3993 N N . LEU B 1 101 ? 10.742 -27.922 3.635 1 92.5 101 LEU B N 1
ATOM 3994 C CA . LEU B 1 101 ? 12.18 -27.688 3.723 1 92.5 101 LEU B CA 1
ATOM 3995 C C . LEU B 1 101 ? 12.859 -28 2.393 1 92.5 101 LEU B C 1
ATOM 3997 O O . LEU B 1 101 ? 14.016 -27.625 2.18 1 92.5 101 LEU B O 1
ATOM 4001 N N . VAL B 1 102 ? 12.18 -28.688 1.555 1 95.31 102 VAL B N 1
ATOM 4002 C CA . VAL B 1 102 ? 12.75 -29.031 0.256 1 95.31 102 VAL B CA 1
ATOM 4003 C C . VAL B 1 102 ? 12.375 -27.969 -0.771 1 95.31 102 VAL B C 1
ATOM 4005 O O . VAL B 1 102 ? 11.195 -27.672 -0.979 1 95.31 102 VAL B O 1
ATOM 4008 N N . HIS B 1 103 ? 13.391 -27.375 -1.351 1 96 103 HIS B N 1
ATOM 4009 C CA . HIS B 1 103 ? 13.188 -26.359 -2.375 1 96 103 HIS B CA 1
ATOM 4010 C C . HIS B 1 103 ? 12.875 -27 -3.727 1 96 103 HIS B C 1
ATOM 4012 O O . HIS B 1 103 ? 13.102 -28.188 -3.92 1 96 103 HIS B O 1
ATOM 4018 N N . ASN B 1 104 ? 12.297 -26.234 -4.582 1 97.31 104 ASN B N 1
ATOM 4019 C CA . ASN B 1 104 ? 11.953 -26.703 -5.922 1 97.31 104 ASN B CA 1
ATOM 4020 C C . ASN B 1 104 ? 13.164 -27.312 -6.625 1 97.31 104 ASN B C 1
ATOM 4022 O O . ASN B 1 104 ? 14.305 -26.953 -6.332 1 97.31 104 ASN B O 1
ATOM 4026 N N . LEU B 1 105 ? 12.922 -28.297 -7.496 1 97.69 105 LEU B N 1
ATOM 4027 C CA . LEU B 1 105 ? 14 -28.922 -8.258 1 97.69 105 LEU B CA 1
ATOM 4028 C C . LEU B 1 105 ? 14.508 -27.984 -9.344 1 97.69 105 LEU B C 1
ATOM 4030 O O . LEU B 1 105 ? 13.711 -27.359 -10.055 1 97.69 105 LEU B O 1
ATOM 4034 N N . ILE B 1 106 ? 15.805 -27.859 -9.453 1 98.12 106 ILE B N 1
ATOM 4035 C CA . ILE B 1 106 ? 16.359 -26.984 -10.469 1 98.12 106 ILE B CA 1
ATOM 4036 C C . ILE B 1 106 ? 16.219 -27.609 -11.852 1 98.12 106 ILE B C 1
ATOM 4038 O O . ILE B 1 106 ? 16.203 -28.844 -11.977 1 98.12 106 ILE B O 1
ATOM 4042 N N . ILE B 1 107 ? 16 -26.844 -12.836 1 97.62 107 ILE B N 1
ATOM 4043 C CA . ILE B 1 107 ? 16 -27.281 -14.227 1 97.62 107 ILE B CA 1
ATOM 4044 C C . ILE B 1 107 ? 17.438 -27.594 -14.664 1 97.62 107 ILE B C 1
ATOM 4046 O O . ILE B 1 107 ? 18.375 -26.938 -14.227 1 97.62 107 ILE B O 1
ATOM 4050 N N . ASP B 1 108 ? 17.547 -28.562 -15.516 1 96.06 108 ASP B N 1
ATOM 4051 C CA . ASP B 1 108 ? 18.859 -28.953 -16.016 1 96.06 108 ASP B CA 1
ATOM 4052 C C . ASP B 1 108 ? 19.594 -27.75 -16.625 1 96.06 108 ASP B C 1
ATOM 4054 O O . ASP B 1 108 ? 18.984 -26.938 -17.312 1 96.06 108 ASP B O 1
ATOM 4058 N N . GLY B 1 109 ? 20.844 -27.625 -16.25 1 96.75 109 GLY B N 1
ATOM 4059 C CA . GLY B 1 109 ? 21.641 -26.578 -16.828 1 96.75 109 GLY B CA 1
ATOM 4060 C C . GLY B 1 109 ? 21.797 -25.359 -15.93 1 96.75 109 GLY B C 1
ATOM 4061 O O . GLY B 1 109 ? 22.672 -24.516 -16.156 1 96.75 109 GLY B O 1
ATOM 4062 N N . VAL B 1 110 ? 21 -25.219 -14.867 1 98.31 110 VAL B N 1
ATOM 4063 C CA . VAL B 1 110 ? 21.141 -24.109 -13.922 1 98.31 110 VAL B CA 1
ATOM 4064 C C . VAL B 1 110 ? 22.484 -24.203 -13.219 1 98.31 110 VAL B C 1
ATOM 4066 O O . VAL B 1 110 ? 22.859 -25.266 -12.703 1 98.31 110 VAL B O 1
ATOM 4069 N N . PRO B 1 111 ? 23.219 -23.109 -13.242 1 98.19 111 PRO B N 1
ATOM 4070 C CA . PRO B 1 111 ? 24.531 -23.156 -12.57 1 98.19 111 PRO B CA 1
ATOM 4071 C C . PRO B 1 111 ? 24.406 -23.422 -11.07 1 98.19 111 PRO B C 1
ATOM 4073 O O . PRO B 1 111 ? 23.531 -22.844 -10.406 1 98.19 111 PRO B O 1
ATOM 4076 N N . ALA B 1 112 ? 25.281 -24.281 -10.562 1 97.5 112 ALA B N 1
ATOM 4077 C CA . ALA B 1 112 ? 25.312 -24.516 -9.125 1 97.5 112 ALA B CA 1
ATOM 4078 C C . ALA B 1 112 ? 26.047 -23.391 -8.398 1 97.5 112 ALA B C 1
ATOM 4080 O O . ALA B 1 112 ? 26.844 -22.672 -9.008 1 97.5 112 ALA B O 1
ATOM 4081 N N . GLY B 1 113 ? 25.75 -23.219 -7.141 1 96.06 113 GLY B N 1
ATOM 4082 C CA . GLY B 1 113 ? 26.516 -22.297 -6.328 1 96.06 113 GLY B CA 1
ATOM 4083 C C . GLY B 1 113 ? 25.703 -21.109 -5.836 1 96.06 113 GLY B C 1
ATOM 4084 O O . GLY B 1 113 ? 24.469 -21.172 -5.816 1 96.06 113 GLY B O 1
ATOM 4085 N N . GLY B 1 114 ? 26.469 -20.125 -5.352 1 94.62 114 GLY B N 1
ATOM 4086 C CA . GLY B 1 114 ? 25.844 -18.984 -4.707 1 94.62 114 GLY B CA 1
ATOM 4087 C C . GLY B 1 114 ? 25.703 -17.781 -5.621 1 94.62 114 GLY B C 1
ATOM 4088 O O . GLY B 1 114 ? 25.75 -17.922 -6.848 1 94.62 114 GLY B O 1
ATOM 4089 N N . GLU B 1 115 ? 25.469 -16.656 -5.082 1 93.88 115 GLU B N 1
ATOM 4090 C CA . GLU B 1 115 ? 25.094 -15.414 -5.742 1 93.88 115 GLU B CA 1
ATOM 4091 C C . GLU B 1 115 ? 26.078 -15.047 -6.848 1 93.88 115 GLU B C 1
ATOM 4093 O O . GLU B 1 115 ? 25.688 -14.5 -7.879 1 93.88 115 GLU B O 1
ATOM 4098 N N . ASP B 1 116 ? 27.344 -15.445 -6.719 1 95.94 116 ASP B N 1
ATOM 4099 C CA . ASP B 1 116 ? 28.375 -15.008 -7.656 1 95.94 116 ASP B CA 1
ATOM 4100 C C . ASP B 1 116 ? 28.625 -16.062 -8.734 1 95.94 116 ASP B C 1
ATOM 4102 O O . ASP B 1 116 ? 29.406 -15.836 -9.656 1 95.94 116 ASP B O 1
ATOM 4106 N N . ASP B 1 117 ? 27.922 -17.141 -8.711 1 98.12 117 ASP B N 1
ATOM 4107 C CA . ASP B 1 117 ? 28.188 -18.266 -9.617 1 98.12 117 ASP B CA 1
ATOM 4108 C C . ASP B 1 117 ? 27.219 -18.25 -10.797 1 98.12 117 ASP B C 1
ATOM 4110 O O . ASP B 1 117 ? 26.984 -19.281 -11.43 1 98.12 117 ASP B O 1
ATOM 4114 N N . PHE B 1 118 ? 26.641 -17.078 -11.023 1 98.44 118 PHE B N 1
ATOM 4115 C CA . PHE B 1 118 ? 25.734 -16.953 -12.148 1 98.44 118 PHE B CA 1
ATOM 4116 C C . PHE B 1 118 ? 26.484 -17.047 -13.477 1 98.44 118 PHE B C 1
ATOM 4118 O O . PHE B 1 118 ? 27.703 -16.938 -13.5 1 98.44 118 PHE B O 1
ATOM 4125 N N . VAL B 1 119 ? 25.766 -17.328 -14.594 1 98.62 119 VAL B N 1
ATOM 4126 C CA . VAL B 1 119 ? 26.312 -17.312 -15.945 1 98.62 119 VAL B CA 1
ATOM 4127 C C . VAL B 1 119 ? 25.703 -16.156 -16.75 1 98.62 119 VAL B C 1
ATOM 4129 O O . VAL B 1 119 ? 24.484 -16.031 -16.812 1 98.62 119 VAL B O 1
ATOM 4132 N N . THR B 1 120 ? 26.516 -15.305 -17.297 1 98.62 120 THR B N 1
ATOM 4133 C CA . THR B 1 120 ? 26.031 -14.242 -18.172 1 98.62 120 THR B CA 1
ATOM 4134 C C . THR B 1 120 ? 25.625 -14.812 -19.516 1 98.62 120 THR B C 1
ATOM 4136 O O . THR B 1 120 ? 26.422 -15.445 -20.203 1 98.62 120 THR B O 1
ATOM 4139 N N . LEU B 1 121 ? 24.406 -14.586 -19.828 1 98.56 121 LEU B N 1
ATOM 4140 C CA . LEU B 1 121 ? 23.875 -15.133 -21.078 1 98.56 121 LEU B CA 1
ATOM 4141 C C . LEU B 1 121 ? 24.047 -14.141 -22.219 1 98.56 121 LEU B C 1
ATOM 4143 O O . LEU B 1 121 ? 24.328 -14.539 -23.344 1 98.56 121 LEU B O 1
ATOM 4147 N N . GLU B 1 122 ? 23.797 -12.891 -21.922 1 98.38 122 GLU B N 1
ATOM 4148 C CA . GLU B 1 122 ? 23.781 -11.859 -22.953 1 98.38 122 GLU B CA 1
ATOM 4149 C C . GLU B 1 122 ? 24 -10.477 -22.359 1 98.38 122 GLU B C 1
ATOM 4151 O O . GLU B 1 122 ? 23.641 -10.227 -21.203 1 98.38 122 GLU B O 1
ATOM 4156 N N . THR B 1 123 ? 24.688 -9.617 -23.062 1 98.44 123 THR B N 1
ATOM 4157 C CA . THR B 1 123 ? 24.766 -8.188 -22.75 1 98.44 123 THR B CA 1
ATOM 4158 C C . THR B 1 123 ? 24.031 -7.367 -23.812 1 98.44 123 THR B C 1
ATOM 4160 O O . THR B 1 123 ? 24.266 -7.543 -25.016 1 98.44 123 THR B O 1
ATOM 4163 N N . VAL B 1 124 ? 23.125 -6.559 -23.375 1 98.38 124 VAL B N 1
ATOM 4164 C CA . VAL B 1 124 ? 22.281 -5.793 -24.281 1 98.38 124 VAL B CA 1
ATOM 4165 C C . VAL B 1 124 ? 22.516 -4.297 -24.094 1 98.38 124 VAL B C 1
ATOM 4167 O O . VAL B 1 124 ? 22.5 -3.805 -22.953 1 98.38 124 VAL B O 1
ATOM 4170 N N . GLY B 1 125 ? 22.688 -3.576 -25.188 1 97.38 125 GLY B N 1
ATOM 4171 C CA . GLY B 1 125 ? 22.969 -2.15 -25.109 1 97.38 125 GLY B CA 1
ATOM 4172 C C . GLY B 1 125 ? 24.406 -1.843 -24.719 1 97.38 125 GLY B C 1
ATOM 4173 O O . GLY B 1 125 ? 25.219 -2.756 -24.547 1 97.38 125 GLY B O 1
ATOM 4174 N N . THR B 1 126 ? 24.734 -0.572 -24.75 1 96.69 126 THR B N 1
ATOM 4175 C CA . THR B 1 126 ? 26.078 -0.105 -24.438 1 96.69 126 THR B CA 1
ATOM 4176 C C . THR B 1 126 ? 26.062 0.885 -23.281 1 96.69 126 THR B C 1
ATOM 4178 O O . THR B 1 126 ? 25.359 1.895 -23.328 1 96.69 126 THR B O 1
ATOM 4181 N N . PRO B 1 127 ? 26.797 0.479 -22.25 1 96.56 127 PRO B N 1
ATOM 4182 C CA . PRO B 1 127 ? 26.922 1.473 -21.172 1 96.56 127 PRO B CA 1
ATOM 4183 C C . PRO B 1 127 ? 27.359 2.842 -21.688 1 96.56 127 PRO B C 1
ATOM 4185 O O . PRO B 1 127 ? 28.219 2.926 -22.578 1 96.56 127 PRO B O 1
ATOM 4188 N N . PRO B 1 128 ? 26.766 3.844 -21.172 1 95.12 128 PRO B N 1
ATOM 4189 C CA . PRO B 1 128 ? 27.156 5.168 -21.656 1 95.12 128 PRO B CA 1
ATOM 4190 C C . PRO B 1 128 ? 28.578 5.551 -21.266 1 95.12 128 PRO B C 1
ATOM 4192 O O . PRO B 1 128 ? 29.016 5.211 -20.156 1 95.12 128 PRO B O 1
ATOM 4195 N N . GLU B 1 129 ? 29.234 6.23 -22.172 1 93.38 129 GLU B N 1
ATOM 4196 C CA . GLU B 1 129 ? 30.531 6.848 -21.875 1 93.38 129 GLU B CA 1
ATOM 4197 C C . GLU B 1 129 ? 30.359 8.305 -21.453 1 93.38 129 GLU B C 1
ATOM 4199 O O . GLU B 1 129 ? 30.125 9.18 -22.281 1 93.38 129 GLU B O 1
ATOM 4204 N N . LEU B 1 130 ? 30.516 8.5 -20.172 1 95.38 130 LEU B N 1
ATOM 4205 C CA . LEU B 1 130 ? 30.328 9.844 -19.641 1 95.38 130 LEU B CA 1
ATOM 4206 C C . LEU B 1 130 ? 31.656 10.586 -19.562 1 95.38 130 LEU B C 1
ATOM 4208 O O . LEU B 1 130 ? 32.656 10.039 -19.078 1 95.38 130 LEU B O 1
ATOM 4212 N N . ASP B 1 131 ? 31.719 11.797 -20.062 1 95.5 131 ASP B N 1
ATOM 4213 C CA . ASP B 1 131 ? 32.938 12.602 -20.047 1 95.5 131 ASP B CA 1
ATOM 4214 C C . ASP B 1 131 ? 33 13.477 -18.797 1 95.5 131 ASP B C 1
ATOM 4216 O O . ASP B 1 131 ? 33.719 14.477 -18.766 1 95.5 131 ASP B O 1
ATOM 4220 N N . PHE B 1 132 ? 32.188 13.188 -17.891 1 97.38 132 PHE B N 1
ATOM 4221 C CA . PHE B 1 132 ? 32.156 13.828 -16.578 1 97.38 132 PHE B CA 1
ATOM 4222 C C . PHE B 1 132 ? 31.984 12.789 -15.469 1 97.38 132 PHE B C 1
ATOM 4224 O O . PHE B 1 132 ? 31.719 11.617 -15.742 1 97.38 132 PHE B O 1
ATOM 4231 N N . GLU B 1 133 ? 32.281 13.211 -14.289 1 96.81 133 GLU B N 1
ATOM 4232 C CA . GLU B 1 133 ? 32.094 12.312 -13.156 1 96.81 133 GLU B CA 1
ATOM 4233 C C . GLU B 1 133 ? 30.609 12.078 -12.875 1 96.81 133 GLU B C 1
ATOM 4235 O O . GLU B 1 133 ? 29.891 13.016 -12.523 1 96.81 133 GLU B O 1
ATOM 4240 N N . PRO B 1 134 ? 30.156 10.883 -13.023 1 97 134 PRO B N 1
ATOM 4241 C CA . PRO B 1 134 ? 28.734 10.633 -12.805 1 97 134 PRO B CA 1
ATOM 4242 C C . PRO B 1 134 ? 28.328 10.789 -11.344 1 97 134 PRO B C 1
ATOM 4244 O O . PRO B 1 134 ? 29.078 10.422 -10.445 1 97 134 PRO B O 1
ATOM 4247 N N . LYS B 1 135 ? 27.188 11.367 -11.141 1 96.88 135 LYS B N 1
ATOM 4248 C CA . LYS B 1 135 ? 26.547 11.383 -9.828 1 96.88 135 LYS B CA 1
ATOM 4249 C C . LYS B 1 135 ? 25.656 10.164 -9.641 1 96.88 135 LYS B C 1
ATOM 4251 O O . LYS B 1 135 ? 25.109 9.633 -10.609 1 96.88 135 LYS B O 1
ATOM 4256 N N . ASP B 1 136 ? 25.562 9.648 -8.461 1 96.88 136 ASP B N 1
ATOM 4257 C CA . ASP B 1 136 ? 24.672 8.516 -8.242 1 96.88 136 ASP B CA 1
ATOM 4258 C C . ASP B 1 136 ? 23.219 8.977 -8.172 1 96.88 136 ASP B C 1
ATOM 4260 O O . ASP B 1 136 ? 22.938 10.18 -8.141 1 96.88 136 ASP B O 1
ATOM 4264 N N . HIS B 1 137 ? 22.328 8.031 -8.172 1 97.62 137 HIS B N 1
ATOM 4265 C CA . HIS B 1 137 ? 20.906 8.359 -8.25 1 97.62 137 HIS B CA 1
ATOM 4266 C C . HIS B 1 137 ? 20.438 9.117 -7.012 1 97.62 137 HIS B C 1
ATOM 4268 O O . HIS B 1 137 ? 19.5 9.914 -7.078 1 97.62 137 HIS B O 1
ATOM 4274 N N . ASP B 1 138 ? 21.078 8.852 -5.84 1 97.06 138 ASP B N 1
ATOM 4275 C CA . ASP B 1 138 ? 20.703 9.555 -4.613 1 97.06 138 ASP B CA 1
ATOM 4276 C C . ASP B 1 138 ? 20.969 11.055 -4.742 1 97.06 138 ASP B C 1
ATOM 4278 O O . ASP B 1 138 ? 20.094 11.867 -4.441 1 97.06 138 ASP B O 1
ATOM 4282 N N . GLU B 1 139 ? 22.172 11.375 -5.188 1 96.31 139 GLU B N 1
ATOM 4283 C CA . GLU B 1 139 ? 22.547 12.773 -5.375 1 96.31 139 GLU B CA 1
ATOM 4284 C C . GLU B 1 139 ? 21.688 13.445 -6.43 1 96.31 139 GLU B C 1
ATOM 4286 O O . GLU B 1 139 ? 21.188 14.562 -6.219 1 96.31 139 GLU B O 1
ATOM 4291 N N . LEU B 1 140 ? 21.5 12.82 -7.539 1 97.25 140 LEU B N 1
ATOM 4292 C CA . LEU B 1 140 ? 20.75 13.383 -8.648 1 97.25 140 LEU B CA 1
ATOM 4293 C C . LEU B 1 140 ? 19.281 13.57 -8.273 1 97.25 140 LEU B C 1
ATOM 4295 O O . LEU B 1 140 ? 18.719 14.641 -8.5 1 97.25 140 LEU B O 1
ATOM 4299 N N . GLY B 1 141 ? 18.703 12.438 -7.727 1 97.88 141 GLY B N 1
ATOM 4300 C CA . GLY B 1 141 ? 17.281 12.492 -7.383 1 97.88 141 GLY B CA 1
ATOM 4301 C C . GLY B 1 141 ? 16.969 13.539 -6.328 1 97.88 141 GLY B C 1
ATOM 4302 O O . GLY B 1 141 ? 15.93 14.203 -6.402 1 97.88 141 GLY B O 1
ATOM 4303 N N . SER B 1 142 ? 17.828 13.672 -5.355 1 96.56 142 SER B N 1
ATOM 4304 C CA . SER B 1 142 ? 17.641 14.688 -4.324 1 96.56 142 SER B CA 1
ATOM 4305 C C . SER B 1 142 ? 17.75 16.094 -4.91 1 96.56 142 SER B C 1
ATOM 4307 O O . SER B 1 142 ? 16.938 16.953 -4.613 1 96.56 142 SER B O 1
ATOM 4309 N N . ALA B 1 143 ? 18.734 16.297 -5.75 1 96.75 143 ALA B N 1
ATOM 4310 C CA . ALA B 1 143 ? 18.969 17.609 -6.34 1 96.75 143 ALA B CA 1
ATOM 4311 C C . ALA B 1 143 ? 17.828 18.016 -7.27 1 96.75 143 ALA B C 1
ATOM 4313 O O . ALA B 1 143 ? 17.484 19.188 -7.367 1 96.75 143 ALA B O 1
ATOM 4314 N N . LEU B 1 144 ? 17.234 17.047 -7.914 1 97.88 144 LEU B N 1
ATOM 4315 C CA . LEU B 1 144 ? 16.203 17.297 -8.914 1 97.88 144 LEU B CA 1
ATOM 4316 C C . LEU B 1 144 ? 14.82 17.297 -8.281 1 97.88 144 LEU B C 1
ATOM 4318 O O . LEU B 1 144 ? 13.836 17.625 -8.945 1 97.88 144 LEU B O 1
ATOM 4322 N N . GLY B 1 145 ? 14.719 16.938 -7.02 1 97.19 145 GLY B N 1
ATOM 4323 C CA . GLY B 1 145 ? 13.438 16.875 -6.336 1 97.19 145 GLY B CA 1
ATOM 4324 C C . GLY B 1 145 ? 12.602 15.672 -6.73 1 97.19 145 GLY B C 1
ATOM 4325 O O . GLY B 1 145 ? 11.375 15.727 -6.688 1 97.19 145 GLY B O 1
ATOM 4326 N N . VAL B 1 146 ? 13.297 14.625 -7.145 1 98.5 146 VAL B N 1
ATOM 4327 C CA . VAL B 1 146 ? 12.625 13.391 -7.547 1 98.5 146 VAL B CA 1
ATOM 4328 C C . VAL B 1 146 ? 12.078 12.68 -6.312 1 98.5 146 VAL B C 1
ATOM 4330 O O . VAL B 1 146 ? 10.984 12.102 -6.348 1 98.5 146 VAL B O 1
ATOM 4333 N N . PHE B 1 147 ? 12.852 12.664 -5.258 1 98.56 147 PHE B N 1
ATOM 4334 C CA . PHE B 1 147 ? 12.406 12.062 -4.008 1 98.56 147 PHE B CA 1
ATOM 4335 C C . PHE B 1 147 ? 12.969 12.828 -2.812 1 98.56 147 PHE B C 1
ATOM 4337 O O . PHE B 1 147 ? 13.875 13.648 -2.965 1 98.56 147 PHE B O 1
ATOM 4344 N N . ASP B 1 148 ? 12.414 12.68 -1.674 1 98.5 148 ASP B N 1
ATOM 4345 C CA . ASP B 1 148 ? 12.836 13.25 -0.4 1 98.5 148 ASP B CA 1
ATOM 4346 C C . ASP B 1 148 ? 13.094 12.164 0.636 1 98.5 148 ASP B C 1
ATOM 4348 O O . ASP B 1 148 ? 12.148 11.586 1.19 1 98.5 148 ASP B O 1
ATOM 4352 N N . ILE B 1 149 ? 14.312 11.891 0.91 1 97.75 149 ILE B N 1
ATOM 4353 C CA . ILE B 1 149 ? 14.711 10.781 1.777 1 97.75 149 ILE B CA 1
ATOM 4354 C C . ILE B 1 149 ? 14.711 11.242 3.232 1 97.75 149 ILE B C 1
ATOM 4356 O O . ILE B 1 149 ? 14.172 10.562 4.105 1 97.75 149 ILE B O 1
ATOM 4360 N N . PRO B 1 150 ? 15.242 12.461 3.543 1 97.81 150 PRO B N 1
ATOM 4361 C CA . PRO B 1 150 ? 15.211 12.906 4.938 1 97.81 150 PRO B CA 1
ATOM 4362 C C . PRO B 1 150 ? 13.797 12.977 5.504 1 97.81 150 PRO B C 1
ATOM 4364 O O . PRO B 1 150 ? 13.547 12.523 6.625 1 97.81 150 PRO B O 1
ATOM 4367 N N . ARG B 1 151 ? 12.867 13.492 4.773 1 98.5 151 ARG B N 1
ATOM 4368 C CA . ARG B 1 151 ? 11.5 13.57 5.273 1 98.5 151 ARG B CA 1
ATOM 4369 C C . ARG B 1 151 ? 10.852 12.188 5.324 1 98.5 151 ARG B C 1
ATOM 4371 O O . ARG B 1 151 ? 10.031 11.922 6.203 1 98.5 151 ARG B O 1
ATOM 4378 N N . GLY B 1 152 ? 11.242 11.266 4.348 1 98.31 152 GLY B N 1
ATOM 4379 C CA . GLY B 1 152 ? 10.812 9.883 4.477 1 98.31 152 GLY B CA 1
ATOM 4380 C C . GLY B 1 152 ? 11.258 9.234 5.777 1 98.31 152 GLY B C 1
ATOM 4381 O O . GLY B 1 152 ? 10.469 8.578 6.449 1 98.31 152 GLY B O 1
ATOM 4382 N N . ALA B 1 153 ? 12.516 9.461 6.059 1 97.56 153 ALA B N 1
ATOM 4383 C CA . ALA B 1 153 ? 13.07 8.906 7.289 1 97.56 153 ALA B CA 1
ATOM 4384 C C . ALA B 1 153 ? 12.383 9.492 8.516 1 97.56 153 ALA B C 1
ATOM 4386 O O . ALA B 1 153 ? 12.141 8.789 9.5 1 97.56 153 ALA B O 1
ATOM 4387 N N . LYS B 1 154 ? 12.086 10.719 8.477 1 98.19 154 LYS B N 1
ATOM 4388 C CA . LYS B 1 154 ? 11.422 11.414 9.57 1 98.19 154 LYS B CA 1
ATOM 4389 C C . LYS B 1 154 ? 10.031 10.828 9.828 1 98.19 154 LYS B C 1
ATOM 4391 O O . LYS B 1 154 ? 9.664 10.547 10.969 1 98.19 154 LYS B O 1
ATOM 4396 N N . VAL B 1 155 ? 9.297 10.594 8.82 1 98.38 155 VAL B N 1
ATOM 4397 C CA . VAL B 1 155 ? 7.883 10.242 8.922 1 98.38 155 VAL B CA 1
ATOM 4398 C C . VAL B 1 155 ? 7.734 8.734 9.125 1 98.38 155 VAL B C 1
ATOM 4400 O O . VAL B 1 155 ? 6.852 8.289 9.859 1 98.38 155 VAL B O 1
ATOM 4403 N N . SER B 1 156 ? 8.648 7.93 8.492 1 98.25 156 SER B N 1
ATOM 4404 C CA . SER B 1 156 ? 8.414 6.492 8.43 1 98.25 156 SER B CA 1
ATOM 4405 C C . SER B 1 156 ? 9.633 5.711 8.906 1 98.25 156 SER B C 1
ATOM 4407 O O . SER B 1 156 ? 9.562 4.5 9.109 1 98.25 156 SER B O 1
ATOM 4409 N N . GLY B 1 157 ? 10.75 6.336 9.086 1 96.62 157 GLY B N 1
ATOM 4410 C CA . GLY B 1 157 ? 11.984 5.652 9.461 1 96.62 157 GLY B CA 1
ATOM 4411 C C . GLY B 1 157 ? 12.969 5.547 8.312 1 96.62 157 GLY B C 1
ATOM 4412 O O . GLY B 1 157 ? 12.641 5.871 7.172 1 96.62 157 GLY B O 1
ATOM 4413 N N . ALA B 1 158 ? 14.117 5.07 8.633 1 95.12 158 ALA B N 1
ATOM 4414 C CA . ALA B 1 158 ? 15.195 4.945 7.656 1 95.12 158 ALA B CA 1
ATOM 4415 C C . ALA B 1 158 ? 14.766 4.074 6.477 1 95.12 158 ALA B C 1
ATOM 4417 O O . ALA B 1 158 ? 14.016 3.109 6.652 1 95.12 158 ALA B O 1
ATOM 4418 N N . ARG B 1 159 ? 15.195 4.422 5.254 1 96 159 ARG B N 1
ATOM 4419 C CA . ARG B 1 159 ? 15.008 3.684 4.012 1 96 159 ARG B CA 1
ATOM 4420 C C . ARG B 1 159 ? 13.562 3.764 3.537 1 96 159 ARG B C 1
ATOM 4422 O O . ARG B 1 159 ? 13.117 2.938 2.736 1 96 159 ARG B O 1
ATOM 4429 N N . PHE B 1 160 ? 12.859 4.664 4.133 1 97.62 160 PHE B N 1
ATOM 4430 C CA . PHE B 1 160 ? 11.625 5.148 3.523 1 97.62 160 PHE B CA 1
ATOM 4431 C C . PHE B 1 160 ? 11.875 6.445 2.766 1 97.62 160 PHE B C 1
ATOM 4433 O O . PHE B 1 160 ? 12.93 7.066 2.912 1 97.62 160 PHE B O 1
ATOM 4440 N N . TYR B 1 161 ? 10.922 6.844 1.945 1 98.44 161 TYR B N 1
ATOM 4441 C CA . TYR B 1 161 ? 11.078 8.008 1.083 1 98.44 161 TYR B CA 1
ATOM 4442 C C . TYR B 1 161 ? 9.727 8.539 0.63 1 98.44 161 TYR B C 1
ATOM 4444 O O . TYR B 1 161 ? 8.695 7.883 0.813 1 98.44 161 TYR B O 1
ATOM 4452 N N . PHE B 1 162 ? 9.711 9.789 0.175 1 98.81 162 PHE B N 1
ATOM 4453 C CA . PHE B 1 162 ? 8.625 10.344 -0.627 1 98.81 162 PHE B CA 1
ATOM 4454 C C . PHE B 1 162 ? 9.07 10.531 -2.074 1 98.81 162 PHE B C 1
ATOM 4456 O O . PHE B 1 162 ? 10.188 10.984 -2.334 1 98.81 162 PHE B O 1
ATOM 4463 N N . LEU B 1 163 ? 8.281 10.102 -3.041 1 98.88 163 LEU B N 1
ATOM 4464 C CA . LEU B 1 163 ? 8.461 10.664 -4.379 1 98.88 163 LEU B CA 1
ATOM 4465 C C . LEU B 1 163 ? 7.738 12 -4.504 1 98.88 163 LEU B C 1
ATOM 4467 O O . LEU B 1 163 ? 6.59 12.141 -4.074 1 98.88 163 LEU B O 1
ATOM 4471 N N . THR B 1 164 ? 8.414 13 -5.09 1 98.56 164 THR B N 1
ATOM 4472 C CA . THR B 1 164 ? 7.852 14.352 -5.117 1 98.56 164 THR B CA 1
ATOM 4473 C C . THR B 1 164 ? 7.938 14.945 -6.52 1 98.56 164 THR B C 1
ATOM 4475 O O . THR B 1 164 ? 8.883 14.672 -7.258 1 98.56 164 THR B O 1
ATOM 4478 N N . GLY B 1 165 ? 6.922 15.75 -6.875 1 98 165 GLY B N 1
ATOM 4479 C CA . GLY B 1 165 ? 6.969 16.453 -8.148 1 98 165 GLY B CA 1
ATOM 4480 C C . GLY B 1 165 ? 7.191 15.523 -9.328 1 98 165 GLY B C 1
ATOM 4481 O O . GLY B 1 165 ? 6.406 14.602 -9.555 1 98 165 GLY B O 1
ATOM 4482 N N . ILE B 1 166 ? 8.305 15.648 -9.953 1 98.12 166 ILE B N 1
ATOM 4483 C CA . ILE B 1 166 ? 8.617 14.883 -11.156 1 98.12 166 ILE B CA 1
ATOM 4484 C C . ILE B 1 166 ? 8.828 13.414 -10.789 1 98.12 166 ILE B C 1
ATOM 4486 O O . ILE B 1 166 ? 8.531 12.523 -11.594 1 98.12 166 ILE B O 1
ATOM 4490 N N . GLY B 1 167 ? 9.297 13.188 -9.523 1 98.62 167 GLY B N 1
ATOM 4491 C CA . GLY B 1 167 ? 9.438 11.805 -9.07 1 98.62 167 GLY B CA 1
ATOM 4492 C C . GLY B 1 167 ? 8.117 11.07 -8.992 1 98.62 167 GLY B C 1
ATOM 4493 O O . GLY B 1 167 ? 8.016 9.922 -9.43 1 98.62 167 GLY B O 1
ATOM 4494 N N . ALA B 1 168 ? 7.109 11.742 -8.438 1 98.81 168 ALA B N 1
ATOM 4495 C CA . ALA B 1 168 ? 5.77 11.156 -8.398 1 98.81 168 ALA B CA 1
ATOM 4496 C C . ALA B 1 168 ? 5.219 10.945 -9.805 1 98.81 168 ALA B C 1
ATOM 4498 O O . ALA B 1 168 ? 4.633 9.906 -10.102 1 98.81 168 ALA B O 1
ATOM 4499 N N . GLN B 1 169 ? 5.402 11.883 -10.656 1 98.56 169 GLN B N 1
ATOM 4500 C CA . GLN B 1 169 ? 4.941 11.766 -12.039 1 98.56 169 GLN B CA 1
ATOM 4501 C C . GLN B 1 169 ? 5.633 10.609 -12.758 1 98.56 169 GLN B C 1
ATOM 4503 O O . GLN B 1 169 ? 5.012 9.922 -13.57 1 98.56 169 GLN B O 1
ATOM 4508 N N . LEU B 1 170 ? 6.895 10.398 -12.438 1 98.75 170 LEU B N 1
ATOM 4509 C CA . LEU B 1 170 ? 7.645 9.289 -13.016 1 98.75 170 LEU B CA 1
ATOM 4510 C C . LEU B 1 170 ? 7.043 7.953 -12.609 1 98.75 170 LEU B C 1
ATOM 4512 O O . LEU B 1 170 ? 6.969 7.023 -13.414 1 98.75 170 LEU B O 1
ATOM 4516 N N . GLU B 1 171 ? 6.66 7.848 -11.383 1 98.69 171 GLU B N 1
ATOM 4517 C CA . GLU B 1 171 ? 6.035 6.605 -10.945 1 98.69 171 GLU B CA 1
ATOM 4518 C C . GLU B 1 171 ? 4.773 6.309 -11.75 1 98.69 171 GLU B C 1
ATOM 4520 O O . GLU B 1 171 ? 4.598 5.195 -12.258 1 98.69 171 GLU B O 1
ATOM 4525 N N . PHE B 1 172 ? 3.883 7.281 -11.898 1 98.69 172 PHE B N 1
ATOM 4526 C CA . PHE B 1 172 ? 2.646 7.066 -12.648 1 98.69 172 PHE B CA 1
ATOM 4527 C C . PHE B 1 172 ? 2.943 6.754 -14.109 1 98.69 172 PHE B C 1
ATOM 4529 O O . PHE B 1 172 ? 2.301 5.891 -14.703 1 98.69 172 PHE B O 1
ATOM 4536 N N . ALA B 1 173 ? 3.955 7.43 -14.625 1 98.81 173 ALA B N 1
ATOM 4537 C CA . ALA B 1 173 ? 4.348 7.195 -16.016 1 98.81 173 ALA B CA 1
ATOM 4538 C C . ALA B 1 173 ? 4.832 5.762 -16.219 1 98.81 173 ALA B C 1
ATOM 4540 O O . ALA B 1 173 ? 4.469 5.109 -17.188 1 98.81 173 ALA B O 1
ATOM 4541 N N . LEU B 1 174 ? 5.629 5.309 -15.289 1 98.88 174 LEU B N 1
ATOM 4542 C CA . LEU B 1 174 ? 6.199 3.969 -15.391 1 98.88 174 LEU B CA 1
ATOM 4543 C C . LEU B 1 174 ? 5.113 2.906 -15.266 1 98.88 174 LEU B C 1
ATOM 4545 O O . LEU B 1 174 ? 5.137 1.898 -15.977 1 98.88 174 LEU B O 1
ATOM 4549 N N . ILE B 1 175 ? 4.156 3.105 -14.352 1 98.81 175 ILE B N 1
ATOM 4550 C CA . ILE B 1 175 ? 3.043 2.176 -14.203 1 98.81 175 ILE B CA 1
ATOM 4551 C C . ILE B 1 175 ? 2.25 2.107 -15.508 1 98.81 175 ILE B C 1
ATOM 4553 O O . ILE B 1 175 ? 1.977 1.019 -16.016 1 98.81 175 ILE B O 1
ATOM 4557 N N . ASN B 1 176 ? 1.922 3.252 -16.047 1 98.69 176 ASN B N 1
ATOM 4558 C CA . ASN B 1 176 ? 1.126 3.316 -17.266 1 98.69 176 ASN B CA 1
ATOM 4559 C C . ASN B 1 176 ? 1.878 2.727 -18.453 1 98.69 176 ASN B C 1
ATOM 4561 O O . ASN B 1 176 ? 1.284 2.051 -19.297 1 98.69 176 ASN B O 1
ATOM 4565 N N . PHE B 1 177 ? 3.146 3.018 -18.531 1 98.81 177 PHE B N 1
ATOM 4566 C CA . PHE B 1 177 ? 3.971 2.455 -19.594 1 98.81 177 PHE B CA 1
ATOM 4567 C C . PHE B 1 177 ? 4.008 0.934 -19.5 1 98.81 177 PHE B C 1
ATOM 4569 O O . PHE B 1 177 ? 3.832 0.243 -20.5 1 98.81 177 PHE B O 1
ATOM 4576 N N . ALA B 1 178 ? 4.242 0.422 -18.297 1 98.81 178 ALA B N 1
ATOM 4577 C CA . ALA B 1 178 ? 4.258 -1.021 -18.078 1 98.81 178 ALA B CA 1
ATOM 4578 C C . ALA B 1 178 ? 2.945 -1.659 -18.516 1 98.81 178 ALA B C 1
ATOM 4580 O O . ALA B 1 178 ? 2.943 -2.676 -19.219 1 98.81 178 ALA B O 1
ATOM 4581 N N . MET B 1 179 ? 1.831 -1.064 -18.156 1 98.69 179 MET B N 1
ATOM 4582 C CA . MET B 1 179 ? 0.519 -1.601 -18.516 1 98.69 179 MET B CA 1
ATOM 4583 C C . MET B 1 179 ? 0.289 -1.531 -20.016 1 98.69 179 MET B C 1
ATOM 4585 O O . MET B 1 179 ? -0.306 -2.439 -20.609 1 98.69 179 MET B O 1
ATOM 4589 N N . SER B 1 180 ? 0.777 -0.45 -20.609 1 98.19 180 SER B N 1
ATOM 4590 C CA . SER B 1 180 ? 0.621 -0.28 -22.047 1 98.19 180 SER B CA 1
ATOM 4591 C C . SER B 1 180 ? 1.372 -1.361 -22.828 1 98.19 180 SER B C 1
ATOM 4593 O O . SER B 1 180 ? 1.026 -1.673 -23.969 1 98.19 180 SER B O 1
ATOM 4595 N N . LYS B 1 181 ? 2.414 -1.942 -22.219 1 98.12 181 LYS B N 1
ATOM 4596 C CA . LYS B 1 181 ? 3.16 -3.041 -22.828 1 98.12 181 LYS B CA 1
ATOM 4597 C C . LYS B 1 181 ? 2.5 -4.387 -22.516 1 98.12 181 LYS B C 1
ATOM 4599 O O . LYS B 1 181 ? 2.408 -5.246 -23.391 1 98.12 181 LYS B O 1
ATOM 4604 N N . ALA B 1 182 ? 1.958 -4.547 -21.359 1 98.56 182 ALA B N 1
ATOM 4605 C CA . ALA B 1 182 ? 1.456 -5.836 -20.875 1 98.56 182 ALA B CA 1
ATOM 4606 C C . ALA B 1 182 ? 0.116 -6.172 -21.531 1 98.56 182 ALA B C 1
ATOM 4608 O O . ALA B 1 182 ? -0.092 -7.297 -21.984 1 98.56 182 ALA B O 1
ATOM 4609 N N . ILE B 1 183 ? -0.784 -5.215 -21.609 1 97.94 183 ILE B N 1
ATOM 4610 C CA . ILE B 1 183 ? -2.172 -5.473 -21.969 1 97.94 183 ILE B CA 1
ATOM 4611 C C . ILE B 1 183 ? -2.248 -5.957 -23.422 1 97.94 183 ILE B C 1
ATOM 4613 O O . ILE B 1 183 ? -2.861 -6.984 -23.703 1 97.94 183 ILE B O 1
ATOM 4617 N N . PRO B 1 184 ? -1.535 -5.305 -24.406 1 97.44 184 PRO B N 1
ATOM 4618 C CA . PRO B 1 184 ? -1.58 -5.805 -25.781 1 97.44 184 PRO B CA 1
ATOM 4619 C C . PRO B 1 184 ? -0.953 -7.191 -25.922 1 97.44 184 PRO B C 1
ATOM 4621 O O . PRO B 1 184 ? -1.212 -7.887 -26.906 1 97.44 184 PRO B O 1
ATOM 4624 N N . ASN B 1 185 ? -0.171 -7.598 -24.938 1 97.12 185 ASN B N 1
ATOM 4625 C CA . ASN B 1 185 ? 0.463 -8.914 -24.984 1 97.12 185 ASN B CA 1
ATOM 4626 C C . ASN B 1 185 ? -0.359 -9.961 -24.234 1 97.12 185 ASN B C 1
ATOM 4628 O O . ASN B 1 185 ? 0.161 -11.016 -23.875 1 97.12 185 ASN B O 1
ATOM 4632 N N . GLY B 1 186 ? -1.543 -9.625 -23.984 1 97.31 186 GLY B N 1
ATOM 4633 C CA . GLY B 1 186 ? -2.488 -10.617 -23.5 1 97.31 186 GLY B CA 1
ATOM 4634 C C . GLY B 1 186 ? -2.576 -10.68 -21.984 1 97.31 186 GLY B C 1
ATOM 4635 O O . GLY B 1 186 ? -3.211 -11.578 -21.438 1 97.31 186 GLY B O 1
ATOM 4636 N N . PHE B 1 187 ? -1.992 -9.781 -21.281 1 98.75 187 PHE B N 1
ATOM 4637 C CA . PHE B 1 187 ? -2.074 -9.773 -19.828 1 98.75 187 PHE B CA 1
ATOM 4638 C C . PHE B 1 187 ? -3.355 -9.086 -19.375 1 98.75 187 PHE B C 1
ATOM 4640 O O . PHE B 1 187 ? -3.756 -8.062 -19.922 1 98.75 187 PHE B O 1
ATOM 4647 N N . THR B 1 188 ? -4.043 -9.68 -18.406 1 98.69 188 THR B N 1
ATOM 4648 C CA . THR B 1 188 ? -5.113 -9.008 -17.656 1 98.69 188 THR B CA 1
ATOM 4649 C C . THR B 1 188 ? -4.539 -8.148 -16.547 1 98.69 188 THR B C 1
ATOM 4651 O O . THR B 1 188 ? -3.846 -8.648 -15.656 1 98.69 188 THR B O 1
ATOM 4654 N N . PRO B 1 189 ? -4.76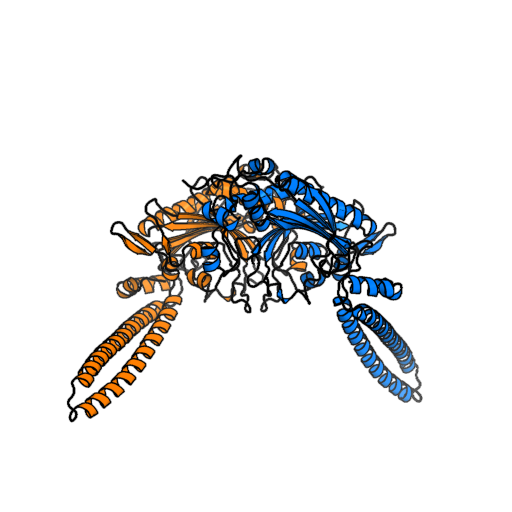6 -6.832 -16.625 1 98.75 189 PRO B N 1
ATOM 4655 C CA . PRO B 1 189 ? -4.285 -6.008 -15.516 1 98.75 189 PRO B CA 1
ATOM 4656 C C . PRO B 1 189 ? -5.02 -6.301 -14.211 1 98.75 189 PRO B C 1
ATOM 4658 O O . PRO B 1 189 ? -6.227 -6.555 -14.219 1 98.75 189 PRO B O 1
ATOM 4661 N N . ILE B 1 190 ? -4.262 -6.32 -13.109 1 98.88 190 ILE B N 1
ATOM 4662 C CA . ILE B 1 190 ? -4.793 -6.586 -11.781 1 98.88 190 ILE B CA 1
ATOM 4663 C C . ILE B 1 190 ? -4.227 -5.57 -10.789 1 98.88 190 ILE B C 1
ATOM 4665 O O . ILE B 1 190 ? -3.045 -5.219 -10.859 1 98.88 190 ILE B O 1
ATOM 4669 N N . VAL B 1 191 ? -5.051 -4.973 -9.969 1 98.88 191 VAL B N 1
ATOM 4670 C CA . VAL B 1 191 ? -4.602 -4.328 -8.742 1 98.88 191 VAL B CA 1
ATOM 4671 C C . VAL B 1 191 ? -4.855 -5.254 -7.551 1 98.88 191 VAL B C 1
ATOM 4673 O O . VAL B 1 191 ? -6.004 -5.605 -7.262 1 98.88 191 VAL B O 1
ATOM 4676 N N . ALA B 1 192 ? -3.826 -5.668 -6.914 1 98.62 192 ALA B N 1
ATOM 4677 C CA . ALA B 1 192 ? -3.896 -6.715 -5.898 1 98.62 192 ALA B CA 1
ATOM 4678 C C . ALA B 1 192 ? -3.699 -6.141 -4.5 1 98.62 192 ALA B C 1
ATOM 4680 O O . ALA B 1 192 ? -3.014 -5.129 -4.328 1 98.62 192 ALA B O 1
ATOM 4681 N N . PRO B 1 193 ? -4.309 -6.73 -3.482 1 98 193 PRO B N 1
ATOM 4682 C CA . PRO B 1 193 ? -4.082 -6.281 -2.107 1 98 193 PRO B CA 1
ATOM 4683 C C . PRO B 1 193 ? -2.645 -6.5 -1.645 1 98 193 PRO B C 1
ATOM 4685 O O . PRO B 1 193 ? -1.967 -7.41 -2.127 1 98 193 PRO B O 1
ATOM 4688 N N . ALA B 1 194 ? -2.256 -5.652 -0.712 1 97.44 194 ALA B N 1
ATOM 4689 C CA . ALA B 1 194 ? -0.892 -5.734 -0.193 1 97.44 194 ALA B CA 1
ATOM 4690 C C . ALA B 1 194 ? -0.852 -6.5 1.124 1 97.44 194 ALA B C 1
ATOM 4692 O O . ALA B 1 194 ? 0.225 -6.758 1.668 1 97.44 194 ALA B O 1
ATOM 4693 N N . LEU B 1 195 ? -1.992 -6.852 1.724 1 98.19 195 LEU B N 1
ATOM 4694 C CA . LEU B 1 195 ? -2.139 -7.707 2.898 1 98.19 195 LEU B CA 1
ATOM 4695 C C . LEU B 1 195 ? -2.709 -9.07 2.516 1 98.19 195 LEU B C 1
ATOM 4697 O O . LEU B 1 195 ? -3.742 -9.148 1.846 1 98.19 195 LEU B O 1
ATOM 4701 N N . VAL B 1 196 ? -2.041 -10.109 2.98 1 98.19 196 VAL B N 1
ATOM 4702 C CA . VAL B 1 196 ? -2.514 -11.445 2.617 1 98.19 196 VAL B CA 1
ATOM 4703 C C . VAL B 1 196 ? -2.506 -12.352 3.848 1 98.19 196 VAL B C 1
ATOM 4705 O O . VAL B 1 196 ? -1.794 -12.078 4.82 1 98.19 196 VAL B O 1
ATOM 4708 N N . ARG B 1 197 ? -3.246 -13.375 3.754 1 97.88 197 ARG B N 1
ATOM 4709 C CA . ARG B 1 197 ? -3.285 -14.406 4.785 1 97.88 197 ARG B CA 1
ATOM 4710 C C . ARG B 1 197 ? -2.029 -15.266 4.746 1 97.88 197 ARG B C 1
ATOM 4712 O O . ARG B 1 197 ? -1.33 -15.312 3.73 1 97.88 197 ARG B O 1
ATOM 4719 N N . PRO B 1 198 ? -1.767 -15.969 5.836 1 96 198 PRO B N 1
ATOM 4720 C CA . PRO B 1 198 ? -0.582 -16.828 5.887 1 96 198 PRO B CA 1
ATOM 4721 C C . PRO B 1 198 ? -0.566 -17.875 4.781 1 96 198 PRO B C 1
ATOM 4723 O O . PRO B 1 198 ? 0.501 -18.219 4.266 1 96 198 PRO B O 1
ATOM 4726 N N . GLU B 1 199 ? -1.676 -18.344 4.375 1 95.25 199 GLU B N 1
ATOM 4727 C CA . GLU B 1 199 ? -1.766 -19.406 3.369 1 95.25 199 GLU B CA 1
ATOM 4728 C C . GLU B 1 199 ? -1.184 -18.938 2.035 1 95.25 199 GLU B C 1
ATOM 4730 O O . GLU B 1 199 ? -0.524 -19.719 1.34 1 95.25 199 GLU B O 1
ATOM 4735 N N . ALA B 1 200 ? -1.438 -17.703 1.732 1 95.62 200 ALA B N 1
ATOM 4736 C CA . ALA B 1 200 ? -0.907 -17.156 0.484 1 95.62 200 ALA B CA 1
ATOM 4737 C C . ALA B 1 200 ? 0.613 -17.031 0.544 1 95.62 200 ALA B C 1
ATOM 4739 O O . ALA B 1 200 ? 1.306 -17.312 -0.436 1 95.62 200 ALA B O 1
ATOM 4740 N N . MET B 1 201 ? 1.1 -16.641 1.68 1 94 201 MET B N 1
ATOM 4741 C CA . MET B 1 201 ? 2.543 -16.531 1.87 1 94 201 MET B CA 1
ATOM 4742 C C . MET B 1 201 ? 3.211 -17.891 1.805 1 94 201 MET B C 1
ATOM 4744 O O . MET B 1 201 ? 4.207 -18.078 1.102 1 94 201 MET B O 1
ATOM 4748 N N . GLU B 1 202 ? 2.658 -18.812 2.492 1 92.06 202 GLU B N 1
ATOM 4749 C CA . GLU B 1 202 ? 3.195 -20.172 2.529 1 92.06 202 GLU B CA 1
ATOM 4750 C C . GLU B 1 202 ? 3.154 -20.812 1.149 1 92.06 202 GLU B C 1
ATOM 4752 O O . GLU B 1 202 ? 4.074 -21.547 0.772 1 92.06 202 GLU B O 1
ATOM 4757 N N . GLY B 1 203 ? 2.078 -20.516 0.503 1 92.25 203 GLY B N 1
ATOM 4758 C CA . GLY B 1 203 ? 1.884 -21.109 -0.809 1 92.25 203 GLY B CA 1
ATOM 4759 C C . GLY B 1 203 ? 2.939 -20.688 -1.815 1 92.25 203 GLY B C 1
ATOM 4760 O O . GLY B 1 203 ? 3.248 -21.438 -2.744 1 92.25 203 GLY B O 1
ATOM 4761 N N . THR B 1 204 ? 3.498 -19.562 -1.6 1 92.31 204 THR B N 1
ATOM 4762 C CA . THR B 1 204 ? 4.492 -19.062 -2.543 1 92.31 204 THR B CA 1
ATOM 4763 C C . THR B 1 204 ? 5.906 -19.344 -2.041 1 92.31 204 THR B C 1
ATOM 4765 O O . THR B 1 204 ? 6.887 -19.062 -2.732 1 92.31 204 THR B O 1
ATOM 4768 N N . GLY B 1 205 ? 6.016 -19.859 -0.867 1 87.06 205 GLY B N 1
ATOM 4769 C CA . GLY B 1 205 ? 7.312 -20.219 -0.314 1 87.06 205 GLY B CA 1
ATOM 4770 C C . GLY B 1 205 ? 7.973 -19.078 0.447 1 87.06 205 GLY B C 1
ATOM 4771 O O . GLY B 1 205 ? 9.18 -19.109 0.675 1 87.06 205 GLY B O 1
ATOM 4772 N N . PHE B 1 206 ? 7.188 -18.125 0.833 1 84.06 206 PHE B N 1
ATOM 4773 C CA . PHE B 1 206 ? 7.816 -16.953 1.421 1 84.06 206 PHE B CA 1
ATOM 4774 C C . PHE B 1 206 ? 7.711 -16.984 2.941 1 84.06 206 PHE B C 1
ATOM 4776 O O . PHE B 1 206 ? 8.188 -16.078 3.621 1 84.06 206 PHE B O 1
ATOM 4783 N N . LEU B 1 207 ? 7.016 -17.984 3.326 1 79.88 207 LEU B N 1
ATOM 4784 C CA . LEU B 1 207 ? 7.023 -18.172 4.773 1 79.88 207 LEU B CA 1
ATOM 4785 C C . LEU B 1 207 ? 8.047 -19.219 5.18 1 79.88 207 LEU B C 1
ATOM 4787 O O . LEU B 1 207 ? 8.547 -19.969 4.336 1 79.88 207 LEU B O 1
ATOM 4791 N N . GLY B 1 208 ? 8.617 -19.188 6.367 1 71.44 208 GLY B N 1
ATOM 4792 C CA . GLY B 1 208 ? 9.695 -20.031 6.828 1 71.44 208 GLY B CA 1
ATOM 4793 C C . GLY B 1 208 ? 11.016 -19.297 6.977 1 71.44 208 GLY B C 1
ATOM 4794 O O . GLY B 1 208 ? 11.164 -18.438 7.844 1 71.44 208 GLY B O 1
ATOM 4795 N N . ALA B 1 209 ? 11.805 -19.625 5.812 1 62.41 209 ALA B N 1
ATOM 4796 C CA . ALA B 1 209 ? 13.141 -19.047 5.867 1 62.41 209 ALA B CA 1
ATOM 4797 C C . ALA B 1 209 ? 13.094 -17.547 5.648 1 62.41 209 ALA B C 1
ATOM 4799 O O . ALA B 1 209 ? 13.977 -16.812 6.113 1 62.41 209 ALA B O 1
ATOM 4800 N N . HIS B 1 210 ? 12.008 -17.047 5.07 1 70.19 210 HIS B N 1
ATOM 4801 C CA . HIS B 1 210 ? 11.953 -15.641 4.699 1 70.19 210 HIS B CA 1
ATOM 4802 C C . HIS B 1 210 ? 11.055 -14.859 5.652 1 70.19 210 HIS B C 1
ATOM 4804 O O . HIS B 1 210 ? 10.75 -13.695 5.406 1 70.19 210 HIS B O 1
ATOM 4810 N N . ALA B 1 211 ? 10.742 -15.445 6.73 1 75.88 211 ALA B N 1
ATOM 4811 C CA . ALA B 1 211 ? 9.789 -14.844 7.656 1 75.88 211 ALA B CA 1
ATOM 4812 C C . ALA B 1 211 ? 10.336 -13.539 8.227 1 75.88 211 ALA B C 1
ATOM 4814 O O . ALA B 1 211 ? 9.586 -12.594 8.469 1 75.88 211 ALA B O 1
ATOM 4815 N N . ASP B 1 212 ? 11.594 -13.461 8.258 1 80.69 212 ASP B N 1
ATOM 4816 C CA . ASP B 1 212 ? 12.203 -12.266 8.836 1 80.69 212 ASP B CA 1
ATOM 4817 C C . ASP B 1 212 ? 12.18 -11.102 7.84 1 80.69 212 ASP B C 1
ATOM 4819 O O . ASP B 1 212 ? 12.375 -9.945 8.227 1 80.69 212 ASP B O 1
ATOM 4823 N N . GLU B 1 213 ? 11.898 -11.422 6.578 1 87.12 213 GLU B N 1
ATOM 4824 C CA . GLU B 1 213 ? 11.969 -10.406 5.527 1 87.12 213 GLU B CA 1
ATOM 4825 C C . GLU B 1 213 ? 10.594 -9.789 5.273 1 87.12 213 GLU B C 1
ATOM 4827 O O . GLU B 1 213 ? 10.477 -8.82 4.516 1 87.12 213 GLU B O 1
ATOM 4832 N N . VAL B 1 214 ? 9.641 -10.305 5.996 1 91.75 214 VAL B N 1
ATOM 4833 C CA . VAL B 1 214 ? 8.297 -9.812 5.707 1 91.75 214 VAL B CA 1
ATOM 4834 C C . VAL B 1 214 ? 7.691 -9.195 6.965 1 91.75 214 VAL B C 1
ATOM 4836 O O . VAL B 1 214 ? 8.07 -9.555 8.086 1 91.75 214 VAL B O 1
ATOM 4839 N N . TYR B 1 215 ? 6.824 -8.227 6.789 1 96.25 215 TYR B N 1
ATOM 4840 C CA . TYR B 1 215 ? 6.086 -7.598 7.879 1 96.25 215 TYR B CA 1
ATOM 4841 C C . TYR B 1 215 ? 4.863 -8.43 8.25 1 96.25 215 TYR B C 1
ATOM 4843 O O . TYR B 1 215 ? 4.105 -8.859 7.383 1 96.25 215 TYR B O 1
ATOM 4851 N N . HIS B 1 216 ? 4.734 -8.68 9.547 1 95.69 216 HIS B N 1
ATOM 4852 C CA . HIS B 1 216 ? 3.609 -9.453 10.07 1 95.69 216 HIS B CA 1
ATOM 4853 C C . HIS B 1 216 ? 2.76 -8.617 11.016 1 95.69 216 HIS B C 1
ATOM 4855 O O . HIS B 1 216 ? 3.291 -7.949 11.914 1 95.69 216 HIS B O 1
ATOM 4861 N N . LEU B 1 217 ? 1.441 -8.516 10.75 1 96.19 217 LEU B N 1
ATOM 4862 C CA . LEU B 1 217 ? 0.471 -7.938 11.672 1 96.19 217 LEU B CA 1
ATOM 4863 C C . LEU B 1 217 ? -0.06 -8.992 12.641 1 96.19 217 LEU B C 1
ATOM 4865 O O . LEU B 1 217 ? -1.062 -9.648 12.352 1 96.19 217 LEU B O 1
ATOM 4869 N N . GLU B 1 218 ? 0.433 -9.055 13.773 1 93.12 218 GLU B N 1
ATOM 4870 C CA . GLU B 1 218 ? 0.207 -10.148 14.703 1 93.12 218 GLU B CA 1
ATOM 4871 C C . GLU B 1 218 ? -1.254 -10.211 15.141 1 93.12 218 GLU B C 1
ATOM 4873 O O . GLU B 1 218 ? -1.845 -11.297 15.203 1 93.12 218 GLU B O 1
ATOM 4878 N N . ASN B 1 219 ? -1.864 -9.031 15.406 1 91.19 219 ASN B N 1
ATOM 4879 C CA . ASN B 1 219 ? -3.229 -8.984 15.914 1 91.19 219 ASN B CA 1
ATOM 4880 C C . ASN B 1 219 ? -4.238 -9.438 14.867 1 91.19 219 ASN B C 1
ATOM 4882 O O . ASN B 1 219 ? -5.316 -9.93 15.211 1 91.19 219 ASN B O 1
ATOM 4886 N N . ASP B 1 220 ? -3.863 -9.367 13.633 1 93.88 220 ASP B N 1
ATOM 4887 C CA . ASP B 1 220 ? -4.781 -9.68 12.539 1 93.88 220 ASP B CA 1
ATOM 4888 C C . ASP B 1 220 ? -4.367 -10.961 11.82 1 93.88 220 ASP B C 1
ATOM 4890 O O . ASP B 1 220 ? -5.145 -11.531 11.055 1 93.88 220 ASP B O 1
ATOM 4894 N N . ASP B 1 221 ? -3.184 -11.414 12.078 1 95.75 221 ASP B N 1
ATOM 4895 C CA . ASP B 1 221 ? -2.545 -12.555 11.422 1 95.75 221 ASP B CA 1
ATOM 4896 C C . ASP B 1 221 ? -2.518 -12.375 9.906 1 95.75 221 ASP B C 1
ATOM 4898 O O . ASP B 1 221 ? -2.971 -13.25 9.164 1 95.75 221 ASP B O 1
ATOM 4902 N N . LEU B 1 222 ? -2.137 -11.234 9.445 1 97.25 222 LEU B N 1
ATOM 4903 C CA . LEU B 1 222 ? -1.932 -10.875 8.047 1 97.25 222 LEU B CA 1
ATOM 4904 C C . LEU B 1 222 ? -0.476 -10.5 7.789 1 97.25 222 LEU B C 1
ATOM 4906 O O . LEU B 1 222 ? 0.263 -10.188 8.727 1 97.25 222 LEU B O 1
ATOM 4910 N N . TYR B 1 223 ? -0.091 -10.602 6.562 1 97.25 223 TYR B N 1
ATOM 4911 C CA . TYR B 1 223 ? 1.266 -10.258 6.156 1 97.25 223 TYR B CA 1
ATOM 4912 C C . TYR B 1 223 ? 1.251 -9.203 5.059 1 97.25 223 TYR B C 1
ATOM 4914 O O . TYR B 1 223 ? 0.406 -9.242 4.16 1 97.25 223 TYR B O 1
ATOM 4922 N N . LEU B 1 224 ? 2.131 -8.211 5.176 1 97.81 224 LEU B N 1
ATOM 4923 C CA . LEU B 1 224 ? 2.426 -7.352 4.035 1 97.81 224 LEU B CA 1
ATOM 4924 C C . LEU B 1 224 ? 3.314 -8.07 3.027 1 97.81 224 LEU B C 1
ATOM 4926 O O . LEU B 1 224 ? 4.301 -8.711 3.406 1 97.81 224 LEU B O 1
ATOM 4930 N N . VAL B 1 225 ? 3.002 -7.977 1.773 1 97.06 225 VAL B N 1
ATOM 4931 C CA . VAL B 1 225 ? 3.695 -8.789 0.776 1 97.06 225 VAL B CA 1
ATOM 4932 C C . VAL B 1 225 ? 4.973 -8.078 0.333 1 97.06 225 VAL B C 1
ATOM 4934 O O . VAL B 1 225 ? 5 -6.852 0.215 1 97.06 225 VAL B O 1
ATOM 4937 N N . GLY B 1 226 ? 6.008 -8.844 0.064 1 95.94 226 GLY B N 1
ATOM 4938 C CA . GLY B 1 226 ? 7.266 -8.305 -0.426 1 95.94 226 GLY B CA 1
ATOM 4939 C C . GLY B 1 226 ? 7.332 -8.219 -1.938 1 95.94 226 GLY B C 1
ATOM 4940 O O . GLY B 1 226 ? 8.305 -7.703 -2.496 1 95.94 226 GLY B O 1
ATOM 4941 N N . THR B 1 227 ? 6.344 -8.805 -2.58 1 96.19 227 THR B N 1
ATOM 4942 C CA . THR B 1 227 ? 6.199 -8.805 -4.031 1 96.19 227 THR B CA 1
ATOM 4943 C C . THR B 1 227 ? 4.746 -9.039 -4.43 1 96.19 227 THR B C 1
ATOM 4945 O O . THR B 1 227 ? 4.016 -9.758 -3.75 1 96.19 227 THR B O 1
ATOM 4948 N N . SER B 1 228 ? 4.359 -8.445 -5.559 1 97.19 228 SER B N 1
ATOM 4949 C CA . SER B 1 228 ? 3.008 -8.633 -6.074 1 97.19 228 SER B CA 1
ATOM 4950 C C . SER B 1 228 ? 2.777 -10.078 -6.5 1 97.19 228 SER B C 1
ATOM 4952 O O . SER B 1 228 ? 1.634 -10.5 -6.695 1 97.19 228 SER B O 1
ATOM 4954 N N . GLU B 1 229 ? 3.795 -10.922 -6.566 1 97.62 229 GLU B N 1
ATOM 4955 C CA . GLU B 1 229 ? 3.721 -12.336 -6.895 1 97.62 229 GLU B CA 1
ATOM 4956 C C . GLU B 1 229 ? 2.812 -13.086 -5.922 1 97.62 229 GLU B C 1
ATOM 4958 O O . GLU B 1 229 ? 2.062 -13.977 -6.324 1 97.62 229 GLU B O 1
ATOM 4963 N N . VAL B 1 230 ? 2.812 -12.664 -4.68 1 97.62 230 VAL B N 1
ATOM 4964 C CA . VAL B 1 230 ? 2.164 -13.43 -3.619 1 97.62 230 VAL B CA 1
ATOM 4965 C C . VAL B 1 230 ? 0.65 -13.398 -3.816 1 97.62 230 VAL B C 1
ATOM 4967 O O . VAL B 1 230 ? 0.014 -14.453 -3.938 1 97.62 230 VAL B O 1
ATOM 4970 N N . PRO B 1 231 ? 0.072 -12.172 -3.906 1 98.56 231 PRO B N 1
ATOM 4971 C CA . PRO B 1 231 ? -1.377 -12.195 -4.121 1 98.56 231 PRO B CA 1
ATOM 4972 C C . PRO B 1 231 ? -1.762 -12.758 -5.488 1 98.56 231 PRO B C 1
ATOM 4974 O O . PRO B 1 231 ? -2.82 -13.375 -5.629 1 98.56 231 PRO B O 1
ATOM 4977 N N . LEU B 1 232 ? -0.977 -12.609 -6.508 1 98.69 232 LEU B N 1
ATOM 4978 C CA . LEU B 1 232 ? -1.284 -13.141 -7.832 1 98.69 232 LEU B CA 1
ATOM 4979 C C . LEU B 1 232 ? -1.242 -14.664 -7.82 1 98.69 232 LEU B C 1
ATOM 4981 O O . LEU B 1 232 ? -2.08 -15.32 -8.445 1 98.69 232 LEU B O 1
ATOM 4985 N N . ALA B 1 233 ? -0.25 -15.203 -7.098 1 98.44 233 ALA B N 1
ATOM 4986 C CA . ALA B 1 233 ? -0.178 -16.656 -6.961 1 98.44 233 ALA B CA 1
ATOM 4987 C C . ALA B 1 233 ? -1.4 -17.203 -6.227 1 98.44 233 ALA B C 1
ATOM 4989 O O . ALA B 1 233 ? -1.907 -18.266 -6.562 1 98.44 233 ALA B O 1
ATOM 4990 N N . GLY B 1 234 ? -1.852 -16.5 -5.227 1 98.44 234 GLY B N 1
ATOM 4991 C CA . GLY B 1 234 ? -2.99 -16.922 -4.426 1 98.44 234 GLY B CA 1
ATOM 4992 C C . GLY B 1 234 ? -4.32 -16.703 -5.129 1 98.44 234 GLY B C 1
ATOM 4993 O O . GLY B 1 234 ? -5.344 -17.25 -4.707 1 98.44 234 GLY B O 1
ATOM 4994 N N . PHE B 1 235 ? -4.387 -15.984 -6.266 1 98.81 235 PHE B N 1
ATOM 4995 C CA . PHE B 1 235 ? -5.605 -15.555 -6.941 1 98.81 235 PHE B CA 1
ATOM 4996 C C . PHE B 1 235 ? -6.477 -16.75 -7.297 1 98.81 235 PHE B C 1
ATOM 4998 O O . PHE B 1 235 ? -7.684 -16.75 -7.055 1 98.81 235 PHE B O 1
ATOM 5005 N N . HIS B 1 236 ? -5.871 -17.844 -7.777 1 98.75 236 HIS B N 1
ATOM 5006 C CA . HIS B 1 236 ? -6.617 -19.031 -8.188 1 98.75 236 HIS B CA 1
ATOM 5007 C C . HIS B 1 236 ? -6.387 -20.188 -7.223 1 98.75 236 HIS B C 1
ATOM 5009 O O . HIS B 1 236 ? -6.535 -21.359 -7.602 1 98.75 236 HIS B O 1
ATOM 5015 N N . SER B 1 237 ? -5.941 -19.922 -5.969 1 98.62 237 SER B N 1
ATOM 5016 C CA . SER B 1 237 ? -5.715 -21 -4.996 1 98.62 237 SER B CA 1
ATOM 5017 C C . SER B 1 237 ? -6.961 -21.859 -4.816 1 98.62 237 SER B C 1
ATOM 5019 O O . SER B 1 237 ? -8.078 -21.328 -4.758 1 98.62 237 SER B O 1
ATOM 5021 N N . GLY B 1 238 ? -6.797 -23.156 -4.871 1 98.25 238 GLY B N 1
ATOM 5022 C CA . GLY B 1 238 ? -7.867 -24.109 -4.629 1 98.25 238 GLY B CA 1
ATOM 5023 C C . GLY B 1 238 ? -8.789 -24.281 -5.824 1 98.25 238 GLY B C 1
ATOM 5024 O O . GLY B 1 238 ? -9.836 -24.922 -5.719 1 98.25 238 GLY B O 1
ATOM 5025 N N . GLU B 1 239 ? -8.359 -23.75 -6.961 1 98.69 239 GLU B N 1
ATOM 5026 C CA . GLU B 1 239 ? -9.258 -23.781 -8.109 1 98.69 239 GLU B CA 1
ATOM 5027 C C . GLU B 1 239 ? -8.727 -24.719 -9.195 1 98.69 239 GLU B C 1
ATOM 5029 O O . GLU B 1 239 ? -7.547 -25.062 -9.203 1 98.69 239 GLU B O 1
ATOM 5034 N N . ILE B 1 240 ? -9.602 -25.203 -9.992 1 98.69 240 ILE B N 1
ATOM 5035 C CA . ILE B 1 240 ? -9.266 -25.797 -11.281 1 98.69 240 ILE B CA 1
ATOM 5036 C C . ILE B 1 240 ? -9.445 -24.766 -12.391 1 98.69 240 ILE B C 1
ATOM 5038 O O . ILE B 1 240 ? -10.57 -24.422 -12.742 1 98.69 240 ILE B O 1
ATOM 5042 N N . VAL B 1 241 ? -8.414 -24.25 -12.938 1 98.5 241 VAL B N 1
ATOM 5043 C CA . VAL B 1 241 ? -8.469 -23.172 -13.914 1 98.5 241 VAL B CA 1
ATOM 5044 C C . VAL B 1 241 ? -8.586 -23.75 -15.32 1 98.5 241 VAL B C 1
ATOM 5046 O O . VAL B 1 241 ? -8.203 -24.906 -15.555 1 98.5 241 VAL B O 1
ATOM 5049 N N . ASP B 1 242 ? -9.109 -23 -16.203 1 97.69 242 ASP B N 1
ATOM 5050 C CA . ASP B 1 242 ? -9.242 -23.391 -17.609 1 97.69 242 ASP B CA 1
ATOM 5051 C C . ASP B 1 242 ? -8.039 -22.953 -18.422 1 97.69 242 ASP B C 1
ATOM 5053 O O . ASP B 1 242 ? -7.863 -21.75 -18.672 1 97.69 242 ASP B O 1
ATOM 5057 N N . LEU B 1 243 ? -7.227 -23.844 -18.891 1 98.06 243 LEU B N 1
ATOM 5058 C CA . LEU B 1 243 ? -6.043 -23.531 -19.672 1 98.06 243 LEU B CA 1
ATOM 5059 C C . LEU B 1 243 ? -6.191 -24.062 -21.109 1 98.06 243 LEU B C 1
ATOM 5061 O O . LEU B 1 243 ? -5.199 -24.219 -21.812 1 98.06 243 LEU B O 1
ATOM 5065 N N . ALA B 1 244 ? -7.426 -24.328 -21.516 1 95.44 244 ALA B N 1
ATOM 5066 C CA . ALA B 1 244 ? -7.688 -24.891 -22.828 1 95.44 244 ALA B CA 1
ATOM 5067 C C . ALA B 1 244 ? -7.25 -23.922 -23.938 1 95.44 244 ALA B C 1
ATOM 5069 O O . ALA B 1 244 ? -6.762 -24.359 -24.984 1 95.44 244 ALA B O 1
ATOM 5070 N N . ASP B 1 245 ? -7.426 -22.609 -23.703 1 94 245 ASP B N 1
ATOM 5071 C CA . ASP B 1 245 ? -7.113 -21.609 -24.703 1 94 245 ASP B CA 1
ATOM 5072 C C . ASP B 1 245 ? -5.73 -21 -24.469 1 94 245 ASP B C 1
ATOM 5074 O O . ASP B 1 245 ? -5.426 -19.922 -24.984 1 94 245 ASP B O 1
ATOM 5078 N N . GLY B 1 246 ? -4.93 -21.703 -23.688 1 96.44 246 GLY B N 1
ATOM 5079 C CA . GLY B 1 246 ? -3.588 -21.203 -23.422 1 96.44 246 GLY B CA 1
ATOM 5080 C C . GLY B 1 246 ? -3.395 -20.719 -22 1 96.44 246 GLY B C 1
ATOM 5081 O O . GLY B 1 246 ? -4.277 -20.891 -21.156 1 96.44 246 GLY B O 1
ATOM 5082 N N . PRO B 1 247 ? -2.24 -20.141 -21.766 1 98.56 247 PRO B N 1
ATOM 5083 C CA . PRO B 1 247 ? -1.908 -19.672 -20.422 1 98.56 247 PRO B CA 1
ATOM 5084 C C . PRO B 1 247 ? -2.783 -18.516 -19.953 1 98.56 247 PRO B C 1
ATOM 5086 O O . PRO B 1 247 ? -3.287 -17.75 -20.781 1 98.56 247 PRO B O 1
ATOM 5089 N N . LEU B 1 248 ? -3.045 -18.406 -18.656 1 98.75 248 LEU B N 1
ATOM 5090 C CA . LEU B 1 248 ? -3.592 -17.219 -18.031 1 98.75 248 LEU B CA 1
ATOM 5091 C C . LEU B 1 248 ? -2.479 -16.25 -17.625 1 98.75 248 LEU B C 1
ATOM 5093 O O . LEU B 1 248 ? -1.578 -16.625 -16.875 1 98.75 248 LEU B O 1
ATOM 5097 N N . ARG B 1 249 ? -2.494 -15.062 -18.172 1 98.81 249 ARG B N 1
ATOM 5098 C CA . ARG B 1 249 ? -1.456 -14.07 -17.922 1 98.81 249 ARG B CA 1
ATOM 5099 C C . ARG B 1 249 ? -2.025 -12.852 -17.203 1 98.81 249 ARG B C 1
ATOM 5101 O O . ARG B 1 249 ? -3.012 -12.266 -17.656 1 98.81 249 ARG B O 1
ATOM 5108 N N . TYR B 1 250 ? -1.379 -12.453 -16.109 1 98.88 250 TYR B N 1
ATOM 5109 C CA . TYR B 1 250 ? -1.791 -11.297 -15.32 1 98.88 250 TYR B CA 1
ATOM 5110 C C . TYR B 1 250 ? -0.642 -10.305 -15.164 1 98.88 250 TYR B C 1
ATOM 5112 O O . TYR B 1 250 ? 0.519 -10.711 -15.047 1 98.88 250 TYR B O 1
ATOM 5120 N N . ALA B 1 251 ? -0.92 -9.016 -15.258 1 98.88 251 ALA B N 1
ATOM 5121 C CA . ALA B 1 251 ? -0.032 -7.93 -14.859 1 98.88 251 ALA B CA 1
ATOM 5122 C C . ALA B 1 251 ? -0.537 -7.25 -13.586 1 98.88 251 ALA B C 1
ATOM 5124 O O . ALA B 1 251 ? -1.484 -6.465 -13.633 1 98.88 251 ALA B O 1
ATOM 5125 N N . GLY B 1 252 ? 0.129 -7.562 -12.477 1 98.81 252 GLY B N 1
ATOM 5126 C CA . GLY B 1 252 ? -0.375 -7.137 -11.18 1 98.81 252 GLY B CA 1
ATOM 5127 C C . GLY B 1 252 ? 0.397 -5.973 -10.586 1 98.81 252 GLY B C 1
ATOM 5128 O O . GLY B 1 252 ? 1.625 -6.02 -10.492 1 98.81 252 GLY B O 1
ATOM 5129 N N . PHE B 1 253 ? -0.354 -4.93 -10.281 1 98.75 253 PHE B N 1
ATOM 5130 C CA . PHE B 1 253 ? 0.194 -3.809 -9.531 1 98.75 253 PHE B CA 1
ATOM 5131 C C . PHE B 1 253 ? -0.111 -3.957 -8.039 1 98.75 253 PHE B C 1
ATOM 5133 O O . PHE B 1 253 ? -1.239 -4.281 -7.664 1 98.75 253 PHE B O 1
ATOM 5140 N N . SER B 1 254 ? 0.885 -3.715 -7.203 1 97.94 254 SER B N 1
ATOM 5141 C CA . SER B 1 254 ? 0.68 -3.617 -5.762 1 97.94 254 SER B CA 1
ATOM 5142 C C . SER B 1 254 ? 1.841 -2.896 -5.082 1 97.94 254 SER B C 1
ATOM 5144 O O . SER B 1 254 ? 2.936 -2.811 -5.645 1 97.94 254 SER B O 1
ATOM 5146 N N . SER B 1 255 ? 1.571 -2.336 -3.934 1 97.94 255 SER B N 1
ATOM 5147 C CA . SER B 1 255 ? 2.66 -1.945 -3.043 1 97.94 255 SER B CA 1
ATOM 5148 C C . SER B 1 255 ? 3.326 -3.166 -2.416 1 97.94 255 SER B C 1
ATOM 5150 O O . SER B 1 255 ? 2.656 -4.152 -2.105 1 97.94 255 SER B O 1
ATOM 5152 N N . CYS B 1 256 ? 4.555 -3.078 -2.283 1 97.88 256 CYS B N 1
ATOM 5153 C CA . CYS B 1 256 ? 5.352 -4.145 -1.692 1 97.88 256 CYS B CA 1
ATOM 5154 C C . CYS B 1 256 ? 6.16 -3.631 -0.507 1 97.88 256 CYS B C 1
ATOM 5156 O O . CYS B 1 256 ? 6.555 -2.463 -0.479 1 97.88 256 CYS B O 1
ATOM 5158 N N . PHE B 1 257 ? 6.402 -4.504 0.443 1 97.44 257 PHE B N 1
ATOM 5159 C CA . PHE B 1 257 ? 7.047 -4.164 1.705 1 97.44 257 PHE B CA 1
ATOM 5160 C C . PHE B 1 257 ? 8.109 -5.191 2.064 1 97.44 257 PHE B C 1
ATOM 5162 O O . PHE B 1 257 ? 7.832 -6.395 2.102 1 97.44 257 PHE B O 1
ATOM 5169 N N . ARG B 1 258 ? 9.32 -4.75 2.307 1 95.56 258 ARG B N 1
ATOM 5170 C CA . ARG B 1 258 ? 10.414 -5.629 2.709 1 95.56 258 ARG B CA 1
ATOM 5171 C C . ARG B 1 258 ? 11.125 -5.09 3.951 1 95.56 258 ARG B C 1
ATOM 5173 O O . ARG B 1 258 ? 11.492 -3.914 4 1 95.56 258 ARG B O 1
ATOM 5180 N N . ARG B 1 259 ? 11.305 -5.91 4.91 1 92.81 259 ARG B N 1
ATOM 5181 C CA . ARG B 1 259 ? 11.961 -5.492 6.148 1 92.81 259 ARG B CA 1
ATOM 5182 C C . ARG B 1 259 ? 13.453 -5.293 5.934 1 92.81 259 ARG B C 1
ATOM 5184 O O . ARG B 1 259 ? 14.102 -4.566 6.691 1 92.81 259 ARG B O 1
ATOM 5191 N N . GLU B 1 260 ? 13.977 -5.98 4.871 1 87.81 260 GLU B N 1
ATOM 5192 C CA . GLU B 1 260 ? 15.406 -5.926 4.582 1 87.81 260 GLU B CA 1
ATOM 5193 C C . GLU B 1 260 ? 16.234 -6.27 5.82 1 87.81 260 GLU B C 1
ATOM 5195 O O . GLU B 1 260 ? 17.203 -5.582 6.137 1 87.81 260 GLU B O 1
ATOM 5200 N N . ALA B 1 261 ? 15.805 -7.293 6.473 1 76.38 261 ALA B N 1
ATOM 5201 C CA . ALA B 1 261 ? 16.484 -7.699 7.699 1 76.38 261 ALA B CA 1
ATOM 5202 C C . ALA B 1 261 ? 17.938 -8.086 7.41 1 76.38 261 ALA B C 1
ATOM 5204 O O . ALA B 1 261 ? 18.219 -8.828 6.461 1 76.38 261 ALA B O 1
ATOM 5205 N N . GLY B 1 262 ? 18.891 -7.543 8.102 1 67 262 GLY B N 1
ATOM 5206 C CA . GLY B 1 262 ? 20.281 -7.945 7.98 1 67 262 GLY B CA 1
ATOM 5207 C C . GLY B 1 262 ? 21.062 -7.109 6.98 1 67 262 GLY B C 1
ATOM 5208 O O . GLY B 1 262 ? 22.25 -7.352 6.75 1 67 262 GLY B O 1
ATOM 5209 N N . SER B 1 263 ? 20.391 -6.285 6.215 1 68.44 263 SER B N 1
ATOM 5210 C CA . SER B 1 263 ? 21.062 -5.504 5.18 1 68.44 263 SER B CA 1
ATOM 5211 C C . SER B 1 263 ? 21.609 -4.199 5.742 1 68.44 263 SER B C 1
ATOM 5213 O O . SER B 1 263 ? 21.812 -3.23 5.008 1 68.44 263 SER B O 1
ATOM 5215 N N . TYR B 1 264 ? 22.094 -4.266 6.926 1 64.38 264 TYR B N 1
ATOM 5216 C CA . TYR B 1 264 ? 22.625 -3.041 7.531 1 64.38 264 TYR B CA 1
ATOM 5217 C C . TYR B 1 264 ? 23.891 -2.584 6.824 1 64.38 264 TYR B C 1
ATOM 5219 O O . TYR B 1 264 ? 24.781 -3.389 6.562 1 64.38 264 TYR B O 1
ATOM 5227 N N . GLY B 1 265 ? 23.875 -1.268 6.246 1 62.84 265 GLY B N 1
ATOM 5228 C CA . GLY B 1 265 ? 25.047 -0.637 5.676 1 62.84 265 GLY B CA 1
ATOM 5229 C C . GLY B 1 265 ? 25.188 -0.858 4.18 1 62.84 265 GLY B C 1
ATOM 5230 O O . GLY B 1 265 ? 25.938 -0.15 3.508 1 62.84 265 GLY B O 1
ATOM 5231 N N . LYS B 1 266 ? 24.5 -1.775 3.643 1 66.94 266 LYS B N 1
ATOM 5232 C CA . LYS B 1 266 ? 24.672 -2.072 2.225 1 66.94 266 LYS B CA 1
ATOM 5233 C C . LYS B 1 266 ? 23.594 -1.398 1.38 1 66.94 266 LYS B C 1
ATOM 5235 O O . LYS B 1 266 ? 22.406 -1.566 1.639 1 66.94 266 LYS B O 1
ATOM 5240 N N . ASP B 1 267 ? 24.016 -0.636 0.351 1 74.06 267 ASP B N 1
ATOM 5241 C CA . ASP B 1 267 ? 23.172 -0.056 -0.689 1 74.06 267 ASP B CA 1
ATOM 5242 C C . ASP B 1 267 ? 22.016 0.731 -0.081 1 74.06 267 ASP B C 1
ATOM 5244 O O . ASP B 1 267 ? 20.875 0.579 -0.501 1 74.06 267 ASP B O 1
ATOM 5248 N N . THR B 1 268 ? 22.344 1.464 0.94 1 78.12 268 THR B N 1
ATOM 5249 C CA . THR B 1 268 ? 21.297 2.146 1.678 1 78.12 268 THR B CA 1
ATOM 5250 C C . THR B 1 268 ? 21.078 3.555 1.131 1 78.12 268 THR B C 1
ATOM 5252 O O . THR B 1 268 ? 20.109 4.227 1.502 1 78.12 268 THR B O 1
ATOM 5255 N N . LYS B 1 269 ? 21.922 3.799 0.225 1 86.94 269 LYS B N 1
ATOM 5256 C CA . LYS B 1 269 ? 21.766 5.148 -0.308 1 86.94 269 LYS B CA 1
ATOM 5257 C C . LYS B 1 269 ? 20.625 5.199 -1.336 1 86.94 269 LYS B C 1
ATOM 5259 O O . LYS B 1 269 ? 20.484 4.285 -2.148 1 86.94 269 LYS B O 1
ATOM 5264 N N . GLY B 1 270 ? 19.828 6.234 -1.205 1 94.62 270 GLY B N 1
ATOM 5265 C CA . GLY B 1 270 ? 18.812 6.484 -2.217 1 94.62 270 GLY B CA 1
ATOM 5266 C C . GLY B 1 270 ? 17.594 5.582 -2.082 1 94.62 270 GLY B C 1
ATOM 5267 O O . GLY B 1 270 ? 17.109 5.355 -0.973 1 94.62 270 GLY B O 1
ATOM 5268 N N . ILE B 1 271 ? 17.094 5.176 -3.256 1 97.44 271 ILE B N 1
ATOM 5269 C CA . ILE B 1 271 ? 15.812 4.48 -3.207 1 97.44 271 ILE B CA 1
ATOM 5270 C C . ILE B 1 271 ? 15.945 3.102 -3.846 1 97.44 271 ILE B C 1
ATOM 5272 O O . ILE B 1 271 ? 14.961 2.518 -4.293 1 97.44 271 ILE B O 1
ATOM 5276 N N . PHE B 1 272 ? 17.172 2.555 -3.922 1 96.06 272 PHE B N 1
ATOM 5277 C CA . PHE B 1 272 ? 17.406 1.262 -4.559 1 96.06 272 PHE B CA 1
ATOM 5278 C C . PHE B 1 272 ? 16.984 0.124 -3.639 1 96.06 272 PHE B C 1
ATOM 5280 O O . PHE B 1 272 ? 16.391 -0.858 -4.094 1 96.06 272 PHE B O 1
ATOM 5287 N N . ARG B 1 273 ? 17.359 0.139 -2.377 1 95.19 273 ARG B N 1
ATOM 5288 C CA . ARG B 1 273 ? 16.969 -0.814 -1.345 1 95.19 273 ARG B CA 1
ATOM 5289 C C . ARG B 1 273 ? 16.141 -0.132 -0.254 1 95.19 273 ARG B C 1
ATOM 5291 O O . ARG B 1 273 ? 16.688 0.622 0.557 1 95.19 273 ARG B O 1
ATOM 5298 N N . VAL B 1 274 ? 14.828 -0.376 -0.288 1 96.81 274 VAL B N 1
ATOM 5299 C CA . VAL B 1 274 ? 13.906 0.369 0.563 1 96.81 274 VAL B CA 1
ATOM 5300 C C . VAL B 1 274 ? 12.891 -0.587 1.195 1 96.81 274 VAL B C 1
ATOM 5302 O O . VAL B 1 274 ? 12.773 -1.74 0.774 1 96.81 274 VAL B O 1
ATOM 5305 N N . HIS B 1 275 ? 12.18 -0.149 2.164 1 96.88 275 HIS B N 1
ATOM 5306 C CA . HIS B 1 275 ? 11.211 -0.958 2.895 1 96.88 275 HIS B CA 1
ATOM 5307 C C . HIS B 1 275 ? 9.867 -0.984 2.182 1 96.88 275 HIS B C 1
ATOM 5309 O O . HIS B 1 275 ? 9.039 -1.859 2.443 1 96.88 275 HIS B O 1
ATOM 5315 N N . TRP B 1 276 ? 9.68 -0.045 1.301 1 97.25 276 TRP B N 1
ATOM 5316 C CA . TRP B 1 276 ? 8.398 0.11 0.622 1 97.25 276 TRP B CA 1
ATOM 5317 C C . TRP B 1 276 ? 8.594 0.591 -0.812 1 97.25 276 TRP B C 1
ATOM 5319 O O . TRP B 1 276 ? 9.398 1.492 -1.066 1 97.25 276 TRP B O 1
ATOM 5329 N N . PHE B 1 277 ? 7.941 -0.045 -1.745 1 97.94 277 PHE B N 1
ATOM 5330 C CA . PHE B 1 277 ? 7.965 0.372 -3.143 1 97.94 277 PHE B CA 1
ATOM 5331 C C . PHE B 1 277 ? 6.777 -0.205 -3.9 1 97.94 277 PHE B C 1
ATOM 5333 O O . PHE B 1 277 ? 6.125 -1.136 -3.426 1 97.94 277 PHE B O 1
ATOM 5340 N N . ASP B 1 278 ? 6.469 0.32 -5.055 1 98.44 278 ASP B N 1
ATOM 5341 C CA . ASP B 1 278 ? 5.422 -0.213 -5.926 1 98.44 278 ASP B CA 1
ATOM 5342 C C . ASP B 1 278 ? 6.023 -1.019 -7.074 1 98.44 278 ASP B C 1
ATOM 5344 O O . ASP B 1 278 ? 7.172 -0.802 -7.457 1 98.44 278 ASP B O 1
ATOM 5348 N N . LYS B 1 279 ? 5.238 -1.974 -7.473 1 98.31 279 LYS B N 1
ATOM 5349 C CA . LYS B 1 279 ? 5.766 -2.881 -8.484 1 98.31 279 LYS B CA 1
ATOM 5350 C C . LYS B 1 279 ? 4.656 -3.359 -9.422 1 98.31 279 LYS B C 1
ATOM 5352 O O . LYS B 1 279 ? 3.508 -3.518 -9.008 1 98.31 279 LYS B O 1
ATOM 5357 N N . VAL B 1 280 ? 4.984 -3.492 -10.734 1 98.81 280 VAL B N 1
ATOM 5358 C CA . VAL B 1 280 ? 4.16 -4.238 -11.68 1 98.81 280 VAL B CA 1
ATOM 5359 C C . VAL B 1 280 ? 4.789 -5.605 -11.945 1 98.81 280 VAL B C 1
ATOM 5361 O O . VAL B 1 280 ? 5.902 -5.695 -12.469 1 98.81 280 VAL B O 1
ATOM 5364 N N . GLU B 1 281 ? 4.043 -6.641 -11.602 1 98.75 281 GLU B N 1
ATOM 5365 C CA . GLU B 1 281 ? 4.512 -8.016 -11.711 1 98.75 281 GLU B CA 1
ATOM 5366 C C . GLU B 1 281 ? 3.73 -8.781 -12.781 1 98.75 281 GLU B C 1
ATOM 5368 O O . GLU B 1 281 ? 2.508 -8.656 -12.867 1 98.75 281 GLU B O 1
ATOM 5373 N N . MET B 1 282 ? 4.469 -9.469 -13.633 1 98.94 282 MET B N 1
ATOM 5374 C CA . MET B 1 282 ? 3.834 -10.438 -14.523 1 98.94 282 MET B CA 1
ATOM 5375 C C . MET B 1 282 ? 3.686 -11.789 -13.836 1 98.94 282 MET B C 1
ATOM 5377 O O . MET B 1 282 ? 4.586 -12.234 -13.117 1 98.94 282 MET B O 1
ATOM 5381 N N . PHE B 1 283 ? 2.58 -12.43 -14 1 98.94 283 PHE B N 1
ATOM 5382 C CA . PHE B 1 283 ? 2.332 -13.742 -13.422 1 98.94 283 PHE B CA 1
ATOM 5383 C C . PHE B 1 283 ? 1.546 -14.625 -14.391 1 98.94 283 PHE B C 1
ATOM 5385 O O . PHE B 1 283 ? 0.56 -14.18 -14.977 1 98.94 283 PHE B O 1
ATOM 5392 N N . VAL B 1 284 ? 1.966 -15.883 -14.523 1 98.94 284 VAL B N 1
ATOM 5393 C CA . VAL B 1 284 ? 1.377 -16.766 -15.523 1 98.94 284 VAL B CA 1
ATOM 5394 C C . VAL B 1 284 ? 1.017 -18.109 -14.883 1 98.94 284 VAL B C 1
ATOM 5396 O O . VAL B 1 284 ? 1.794 -18.656 -14.102 1 98.94 284 VAL B O 1
ATOM 5399 N N . TYR B 1 285 ? -0.2 -18.578 -15.117 1 98.88 285 TYR B N 1
ATOM 5400 C CA . TYR B 1 285 ? -0.583 -19.984 -14.953 1 98.88 285 TYR B CA 1
ATOM 5401 C C . TYR B 1 285 ? -0.583 -20.703 -16.297 1 98.88 285 TYR B C 1
ATOM 5403 O O . TYR B 1 285 ? -1.188 -20.234 -17.266 1 98.88 285 TYR B O 1
ATOM 5411 N N . CYS B 1 286 ? 0.03 -21.859 -16.375 1 98.81 286 CYS B N 1
ATOM 5412 C CA . CYS B 1 286 ? 0.048 -22.562 -17.641 1 98.81 286 CYS B CA 1
ATOM 5413 C C . CYS B 1 286 ? 0.209 -24.062 -17.422 1 98.81 286 CYS B C 1
ATOM 5415 O O . CYS B 1 286 ? 0.315 -24.531 -16.281 1 98.81 286 CYS B O 1
ATOM 5417 N N . LYS B 1 287 ? 0.074 -24.828 -18.516 1 98.5 287 LYS B N 1
ATOM 5418 C CA . LYS B 1 287 ? 0.437 -26.25 -18.469 1 98.5 287 LYS B CA 1
ATOM 5419 C C . LYS B 1 287 ? 1.94 -26.422 -18.281 1 98.5 287 LYS B C 1
ATOM 5421 O O . LYS B 1 287 ? 2.736 -25.656 -18.844 1 98.5 287 LYS B O 1
ATOM 5426 N N . PRO B 1 288 ? 2.328 -27.438 -17.469 1 98 288 PRO B N 1
ATOM 5427 C CA . PRO B 1 288 ? 3.754 -27.641 -17.203 1 98 288 PRO B CA 1
ATOM 5428 C C . PRO B 1 288 ? 4.586 -27.734 -18.469 1 98 288 PRO B C 1
ATOM 5430 O O . PRO B 1 288 ? 5.715 -27.234 -18.516 1 98 288 PRO B O 1
ATOM 5433 N N . GLU B 1 289 ? 4.02 -28.25 -19.547 1 97.62 289 GLU B N 1
ATOM 5434 C CA . GLU B 1 289 ? 4.766 -28.438 -20.797 1 97.62 289 GLU B CA 1
ATOM 5435 C C . GLU B 1 289 ? 5.02 -27.094 -21.484 1 97.62 289 GLU B C 1
ATOM 5437 O O . GLU B 1 289 ? 5.891 -27 -22.344 1 97.62 289 GLU B O 1
ATOM 5442 N N . ASP B 1 290 ? 4.258 -26 -21.109 1 98.19 290 ASP B N 1
ATOM 5443 C CA . ASP B 1 290 ? 4.391 -24.688 -21.719 1 98.19 290 ASP B CA 1
ATOM 5444 C C . ASP B 1 290 ? 5.293 -23.781 -20.875 1 98.19 290 ASP B C 1
ATOM 5446 O O . ASP B 1 290 ? 5.645 -22.688 -21.312 1 98.19 290 ASP B O 1
ATOM 5450 N N . ALA B 1 291 ? 5.73 -24.25 -19.734 1 98.62 291 ALA B N 1
ATOM 5451 C CA . ALA B 1 291 ? 6.348 -23.391 -18.719 1 98.62 291 ALA B CA 1
ATOM 5452 C C . ALA B 1 291 ? 7.668 -22.812 -19.234 1 98.62 291 ALA B C 1
ATOM 5454 O O . ALA B 1 291 ? 7.949 -21.625 -19.031 1 98.62 291 ALA B O 1
ATOM 5455 N N . GLU B 1 292 ? 8.5 -23.625 -19.859 1 98.44 292 GLU B N 1
ATOM 5456 C CA . GLU B 1 292 ? 9.797 -23.141 -20.328 1 98.44 292 GLU B CA 1
ATOM 5457 C C . GLU B 1 292 ? 9.633 -22.062 -21.406 1 98.44 292 GLU B C 1
ATOM 5459 O O . GLU B 1 292 ? 10.336 -21.062 -21.391 1 98.44 292 GLU B O 1
ATOM 5464 N N . ALA B 1 293 ? 8.734 -22.297 -22.344 1 98.56 293 ALA B N 1
ATOM 5465 C CA . ALA B 1 293 ? 8.469 -21.297 -23.391 1 98.56 293 ALA B CA 1
ATOM 5466 C C . ALA B 1 293 ? 7.906 -20.016 -22.797 1 98.56 293 ALA B C 1
ATOM 5468 O O . ALA B 1 293 ? 8.258 -18.922 -23.234 1 98.56 293 ALA B O 1
ATOM 5469 N N . GLU B 1 294 ? 6.988 -20.141 -21.812 1 98.69 294 GLU B N 1
ATOM 5470 C CA . GLU B 1 294 ? 6.426 -18.969 -21.156 1 98.69 294 GLU B CA 1
ATOM 5471 C C . GLU B 1 294 ? 7.5 -18.203 -20.391 1 98.69 294 GLU B C 1
ATOM 5473 O O . GLU B 1 294 ? 7.457 -16.969 -20.328 1 98.69 294 GLU B O 1
ATOM 5478 N N . HIS B 1 295 ? 8.406 -18.922 -19.812 1 98.88 295 HIS B N 1
ATOM 5479 C CA . HIS B 1 295 ? 9.523 -18.297 -19.109 1 98.88 295 HIS B CA 1
ATOM 5480 C C . HIS B 1 295 ? 10.344 -17.422 -20.062 1 98.88 295 HIS B C 1
ATOM 5482 O O . HIS B 1 295 ? 10.688 -16.297 -19.719 1 98.88 295 HIS B O 1
ATOM 5488 N N . GLN B 1 296 ? 10.609 -17.969 -21.203 1 98.75 296 GLN B N 1
ATOM 5489 C CA . GLN B 1 296 ? 11.352 -17.203 -22.203 1 98.75 296 GLN B CA 1
ATOM 5490 C C . GLN B 1 296 ? 10.562 -15.977 -22.641 1 98.75 296 GLN B C 1
ATOM 5492 O O . GLN B 1 296 ? 11.141 -14.906 -22.844 1 98.75 296 GLN B O 1
ATOM 5497 N N . ARG B 1 297 ? 9.281 -16.062 -22.812 1 98.69 297 ARG B N 1
ATOM 5498 C CA . ARG B 1 297 ? 8.445 -14.938 -23.188 1 98.69 297 ARG B CA 1
ATOM 5499 C C . ARG B 1 297 ? 8.516 -13.828 -22.141 1 98.69 297 ARG B C 1
ATOM 5501 O O . ARG B 1 297 ? 8.602 -12.648 -22.484 1 98.69 297 ARG B O 1
ATOM 5508 N N . LEU B 1 298 ? 8.445 -14.234 -20.859 1 98.88 298 LEU B N 1
ATOM 5509 C CA . LEU B 1 298 ? 8.562 -13.258 -19.781 1 98.88 298 LEU B CA 1
ATOM 5510 C C . LEU B 1 298 ? 9.891 -12.508 -19.875 1 98.88 298 LEU B C 1
ATOM 5512 O O . LEU B 1 298 ? 9.922 -11.281 -19.75 1 98.88 298 LEU B O 1
ATOM 5516 N N . LEU B 1 299 ? 10.945 -13.273 -20.078 1 98.88 299 LEU B N 1
ATOM 5517 C CA . LEU B 1 299 ? 12.258 -12.656 -20.219 1 98.88 299 LEU B CA 1
ATOM 5518 C C . LEU B 1 299 ? 12.281 -11.688 -21.406 1 98.88 299 LEU B C 1
ATOM 5520 O O . LEU B 1 299 ? 12.859 -10.602 -21.312 1 98.88 299 LEU B O 1
ATOM 5524 N N . ASP B 1 300 ? 11.68 -12.086 -22.516 1 98.75 300 ASP B N 1
ATOM 5525 C CA . ASP B 1 300 ? 11.648 -11.258 -23.719 1 98.75 300 ASP B CA 1
ATOM 5526 C C . ASP B 1 300 ? 10.898 -9.945 -23.453 1 98.75 300 ASP B C 1
ATOM 5528 O O . ASP B 1 300 ? 11.297 -8.891 -23.953 1 98.75 300 ASP B O 1
ATOM 5532 N N . TRP B 1 301 ? 9.844 -10.008 -22.719 1 98.62 301 TRP B N 1
ATOM 5533 C CA . TRP B 1 301 ? 9.102 -8.797 -22.391 1 98.62 301 TRP B CA 1
ATOM 5534 C C . TRP B 1 301 ? 9.906 -7.887 -21.469 1 98.62 301 TRP B C 1
ATOM 5536 O O . TRP B 1 301 ? 9.844 -6.66 -21.594 1 98.62 301 TRP B O 1
ATOM 5546 N N . GLU B 1 302 ? 10.648 -8.492 -20.5 1 98.69 302 GLU B N 1
ATOM 5547 C CA . GLU B 1 302 ? 11.562 -7.699 -19.672 1 98.69 302 GLU B CA 1
ATOM 5548 C C . GLU B 1 302 ? 12.617 -7.008 -20.531 1 98.69 302 GLU B C 1
ATOM 5550 O O . GLU B 1 302 ? 12.891 -5.82 -20.359 1 98.69 302 GLU B O 1
ATOM 5555 N N . ARG B 1 303 ? 13.18 -7.781 -21.453 1 98.38 303 ARG B N 1
ATOM 5556 C CA . ARG B 1 303 ? 14.18 -7.25 -22.375 1 98.38 303 ARG B CA 1
ATOM 5557 C C . ARG B 1 303 ? 13.617 -6.078 -23.172 1 98.38 303 ARG B C 1
ATOM 5559 O O . ARG B 1 303 ? 14.258 -5.031 -23.281 1 98.38 303 ARG B O 1
ATOM 5566 N N . GLU B 1 304 ? 12.43 -6.25 -23.688 1 98.38 304 GLU B N 1
ATOM 5567 C CA . GLU B 1 304 ? 11.781 -5.199 -24.469 1 98.38 304 GLU B CA 1
ATOM 5568 C C . GLU B 1 304 ? 11.547 -3.949 -23.625 1 98.38 304 GLU B C 1
ATOM 5570 O O . GLU B 1 304 ? 11.766 -2.83 -24.094 1 98.38 304 GLU B O 1
ATOM 5575 N N . PHE B 1 305 ? 11.086 -4.129 -22.438 1 98.75 305 PHE B N 1
ATOM 5576 C CA . PHE B 1 305 ? 10.781 -3.02 -21.547 1 98.75 305 PHE B CA 1
ATOM 5577 C C . PHE B 1 305 ? 12.039 -2.217 -21.234 1 98.75 305 PHE B C 1
ATOM 5579 O O . PHE B 1 305 ? 12.039 -0.988 -21.344 1 98.75 305 PHE B O 1
ATOM 5586 N N . LEU B 1 306 ? 13.125 -2.885 -20.859 1 98.81 306 LEU B N 1
ATOM 5587 C CA . LEU B 1 306 ? 14.375 -2.225 -20.5 1 98.81 306 LEU B CA 1
ATOM 5588 C C . LEU B 1 306 ? 15 -1.552 -21.719 1 98.81 306 LEU B C 1
ATOM 5590 O O . LEU B 1 306 ? 15.562 -0.46 -21.609 1 98.81 306 LEU B O 1
ATOM 5594 N N . THR B 1 307 ? 14.883 -2.219 -22.875 1 98.75 307 THR B N 1
ATOM 5595 C CA . THR B 1 307 ? 15.383 -1.637 -24.125 1 98.75 307 THR B CA 1
ATOM 5596 C C . THR B 1 307 ? 14.625 -0.359 -24.469 1 98.75 307 THR B C 1
ATOM 5598 O O . THR B 1 307 ? 15.227 0.634 -24.875 1 98.75 307 THR B O 1
ATOM 5601 N N . ALA B 1 308 ? 13.32 -0.391 -24.266 1 98.81 308 ALA B N 1
ATOM 5602 C CA . ALA B 1 308 ? 12.492 0.785 -24.531 1 98.81 308 ALA B CA 1
ATOM 5603 C C . ALA B 1 308 ? 12.883 1.947 -23.625 1 98.81 308 ALA B C 1
ATOM 5605 O O . ALA B 1 308 ? 12.797 3.111 -24.016 1 98.81 308 ALA B O 1
ATOM 5606 N N . LEU B 1 309 ? 13.359 1.663 -22.422 1 98.81 309 LEU B N 1
ATOM 5607 C CA . LEU B 1 309 ? 13.773 2.693 -21.469 1 98.81 309 LEU B CA 1
ATOM 5608 C C . LEU B 1 309 ? 15.227 3.1 -21.719 1 98.81 309 LEU B C 1
ATOM 5610 O O . LEU B 1 309 ? 15.773 3.934 -20.984 1 98.81 309 LEU B O 1
ATOM 5614 N N . GLU B 1 310 ? 15.859 2.484 -22.766 1 98.69 310 GLU B N 1
ATOM 5615 C CA . GLU B 1 310 ? 17.219 2.803 -23.172 1 98.69 310 GLU B CA 1
ATOM 5616 C C . GLU B 1 310 ? 18.203 2.568 -22.031 1 98.69 310 GLU B C 1
ATOM 5618 O O . GLU B 1 310 ? 19.062 3.412 -21.75 1 98.69 310 GLU B O 1
ATOM 5623 N N . LEU B 1 311 ? 18.047 1.453 -21.359 1 98.88 311 LEU B N 1
ATOM 5624 C CA . LEU B 1 311 ? 18.938 1.038 -20.281 1 98.88 311 LEU B CA 1
ATOM 5625 C C . LEU B 1 311 ? 19.844 -0.094 -20.734 1 98.88 311 LEU B C 1
ATOM 5627 O O . LEU B 1 311 ? 19.375 -1.109 -21.25 1 98.88 311 LEU B O 1
ATOM 5631 N N . PRO B 1 312 ? 21.156 0.046 -20.609 1 98.81 312 PRO B N 1
ATOM 5632 C CA . PRO B 1 312 ? 22.062 -1.079 -20.875 1 98.81 312 PRO B CA 1
ATOM 5633 C C . PRO B 1 312 ? 22.031 -2.137 -19.781 1 98.81 312 PRO B C 1
ATOM 5635 O O . PRO B 1 312 ? 22.078 -1.803 -18.594 1 98.81 312 PRO B O 1
ATOM 5638 N N . PHE B 1 313 ? 21.906 -3.408 -20.188 1 98.81 313 PHE B N 1
ATOM 5639 C CA . PHE B 1 313 ? 21.797 -4.438 -19.172 1 98.81 313 PHE B CA 1
ATOM 5640 C C . PHE B 1 313 ? 22.406 -5.746 -19.641 1 98.81 313 PHE B C 1
ATOM 5642 O O . PHE B 1 313 ? 22.734 -5.895 -20.828 1 98.81 313 PHE B O 1
ATOM 5649 N N . ARG B 1 314 ? 22.656 -6.602 -18.719 1 98.81 314 ARG B N 1
ATOM 5650 C CA . ARG B 1 314 ? 23.016 -7.988 -19 1 98.81 314 ARG B CA 1
ATOM 5651 C C . ARG B 1 314 ? 21.984 -8.953 -18.453 1 98.81 314 ARG B C 1
ATOM 5653 O O . ARG B 1 314 ? 21.25 -8.625 -17.516 1 98.81 314 ARG B O 1
ATOM 5660 N N . ILE B 1 315 ? 21.844 -10.047 -19.125 1 98.88 315 ILE B N 1
ATOM 5661 C CA . ILE B 1 315 ? 20.969 -11.133 -18.688 1 98.88 315 ILE B CA 1
ATOM 5662 C C . ILE B 1 315 ? 21.797 -12.258 -18.078 1 98.88 315 ILE B C 1
ATOM 5664 O O . ILE B 1 315 ? 22.734 -12.758 -18.719 1 98.88 315 ILE B O 1
ATOM 5668 N N . ILE B 1 316 ? 21.469 -12.617 -16.891 1 98.81 316 ILE B N 1
ATOM 5669 C CA . ILE B 1 316 ? 22.234 -13.688 -16.25 1 98.81 316 ILE B CA 1
ATOM 5670 C C . ILE B 1 316 ? 21.297 -14.852 -15.914 1 98.81 316 ILE B C 1
ATOM 5672 O O . ILE B 1 316 ? 20.109 -14.648 -15.672 1 98.81 316 ILE B O 1
ATOM 5676 N N . ASP B 1 317 ? 21.812 -16.047 -15.984 1 98.81 317 ASP B N 1
ATOM 5677 C CA . ASP B 1 317 ? 21.219 -17.25 -15.406 1 98.81 317 ASP B CA 1
ATOM 5678 C C . ASP B 1 317 ? 21.609 -17.406 -13.945 1 98.81 317 ASP B C 1
ATOM 5680 O O . ASP B 1 317 ? 22.766 -17.719 -13.641 1 98.81 317 ASP B O 1
ATOM 5684 N N . VAL B 1 318 ? 20.688 -17.188 -13.062 1 98.75 318 VAL B N 1
ATOM 5685 C CA . VAL B 1 318 ? 20.953 -17.125 -11.633 1 98.75 318 VAL B CA 1
ATOM 5686 C C . VAL B 1 318 ? 21.391 -18.5 -11.125 1 98.75 318 VAL B C 1
ATOM 5688 O O . VAL B 1 318 ? 20.828 -19.531 -11.523 1 98.75 318 VAL B O 1
ATOM 5691 N N . ALA B 1 319 ? 22.328 -18.531 -10.289 1 98.69 319 ALA B N 1
ATOM 5692 C CA . ALA B 1 319 ? 22.828 -19.781 -9.727 1 98.69 319 ALA B CA 1
ATOM 5693 C C . ALA B 1 319 ? 21.812 -20.391 -8.766 1 98.69 319 ALA B C 1
ATOM 5695 O O . ALA B 1 319 ? 21.047 -19.672 -8.133 1 98.69 319 ALA B O 1
ATOM 5696 N N . ALA B 1 320 ? 21.922 -21.641 -8.602 1 98.31 320 ALA B N 1
ATOM 5697 C CA . ALA B 1 320 ? 20.938 -22.438 -7.871 1 98.31 320 ALA B CA 1
ATOM 5698 C C . ALA B 1 320 ? 20.781 -21.938 -6.434 1 98.31 320 ALA B C 1
ATOM 5700 O O . ALA B 1 320 ? 19.672 -21.906 -5.898 1 98.31 320 ALA B O 1
ATOM 5701 N N . GLY B 1 321 ? 21.859 -21.547 -5.848 1 97.38 321 GLY B N 1
ATOM 5702 C CA . GLY B 1 321 ? 21.828 -21.125 -4.457 1 97.38 321 GLY B CA 1
ATOM 5703 C C . GLY B 1 321 ? 21.125 -19.797 -4.254 1 97.38 321 GLY B C 1
ATOM 5704 O O . GLY B 1 321 ? 20.781 -19.453 -3.125 1 97.38 321 GLY B O 1
ATOM 5705 N N . ASP B 1 322 ? 20.828 -19.109 -5.371 1 96.75 322 ASP B N 1
ATOM 5706 C CA . ASP B 1 322 ? 20.234 -17.781 -5.285 1 96.75 322 ASP B CA 1
ATOM 5707 C C . ASP B 1 322 ? 18.844 -17.766 -5.922 1 96.75 322 ASP B C 1
ATOM 5709 O O . ASP B 1 322 ? 18.297 -16.688 -6.191 1 96.75 322 ASP B O 1
ATOM 5713 N N . LEU B 1 323 ? 18.266 -18.875 -6.125 1 96.81 323 LEU B N 1
ATOM 5714 C CA . LEU B 1 323 ? 16.984 -18.953 -6.816 1 96.81 323 LEU B CA 1
ATOM 5715 C C . LEU B 1 323 ? 15.828 -18.672 -5.859 1 96.81 323 LEU B C 1
ATOM 5717 O O . LEU B 1 323 ? 14.727 -18.328 -6.293 1 96.81 323 LEU B O 1
ATOM 5721 N N . GLY B 1 324 ? 16.047 -18.797 -4.613 1 92.94 324 GLY B N 1
ATOM 5722 C CA . GLY B 1 324 ? 14.938 -18.891 -3.68 1 92.94 324 GLY B CA 1
ATOM 5723 C C . GLY B 1 324 ? 14.297 -20.266 -3.652 1 92.94 324 GLY B C 1
ATOM 5724 O O . GLY B 1 324 ? 14.68 -21.156 -4.418 1 92.94 324 GLY B O 1
ATOM 5725 N N . SER B 1 325 ? 13.305 -20.469 -2.875 1 94.25 325 SER B N 1
ATOM 5726 C CA . SER B 1 325 ? 12.734 -21.797 -2.643 1 94.25 325 SER B CA 1
ATOM 5727 C C . SER B 1 325 ? 11.859 -22.234 -3.809 1 94.25 325 SER B C 1
ATOM 5729 O O . SER B 1 325 ? 11.789 -23.422 -4.125 1 94.25 325 SER B O 1
ATOM 5731 N N . SER B 1 326 ? 11.234 -21.281 -4.5 1 95.75 326 SER B N 1
ATOM 5732 C CA . SER B 1 326 ? 10.164 -21.641 -5.418 1 95.75 326 SER B CA 1
ATOM 5733 C C . SER B 1 326 ? 10.68 -21.781 -6.844 1 95.75 326 SER B C 1
ATOM 5735 O O . SER B 1 326 ? 10.203 -22.641 -7.602 1 95.75 326 SER B O 1
ATOM 5737 N N . ALA B 1 327 ? 11.648 -21.016 -7.277 1 97.81 327 ALA B N 1
ATOM 5738 C CA . ALA B 1 327 ? 12.094 -20.969 -8.664 1 97.81 327 ALA B CA 1
ATOM 5739 C C . ALA B 1 327 ? 12.938 -22.188 -9.016 1 97.81 327 ALA B C 1
ATOM 5741 O O . ALA B 1 327 ? 13.828 -22.578 -8.266 1 97.81 327 ALA B O 1
ATOM 5742 N N . ALA B 1 328 ? 12.625 -22.828 -10.133 1 98.5 328 ALA B N 1
ATOM 5743 C CA . ALA B 1 328 ? 13.445 -23.891 -10.695 1 98.5 328 ALA B CA 1
ATOM 5744 C C . ALA B 1 328 ? 14.555 -23.328 -11.578 1 98.5 328 ALA B C 1
ATOM 5746 O O . ALA B 1 328 ? 15.609 -23.938 -11.734 1 98.5 328 ALA B O 1
ATOM 5747 N N . ARG B 1 329 ? 14.297 -22.234 -12.156 1 98.81 329 ARG B N 1
ATOM 5748 C CA . ARG B 1 329 ? 15.227 -21.406 -12.914 1 98.81 329 ARG B CA 1
ATOM 5749 C C . ARG B 1 329 ? 14.82 -19.938 -12.867 1 98.81 329 ARG B C 1
ATOM 5751 O O . ARG B 1 329 ? 13.625 -19.609 -12.828 1 98.81 329 ARG B O 1
ATOM 5758 N N . LYS B 1 330 ? 15.766 -19.062 -12.891 1 98.75 330 LYS B N 1
ATOM 5759 C CA . LYS B 1 330 ? 15.539 -17.625 -12.812 1 98.75 330 LYS B CA 1
ATOM 5760 C C . LYS B 1 330 ? 16.531 -16.859 -13.703 1 98.75 330 LYS B C 1
ATOM 5762 O O . LYS B 1 330 ? 17.703 -17.203 -13.75 1 98.75 330 LYS B O 1
ATOM 5767 N N . TYR B 1 331 ? 16.031 -15.922 -14.453 1 98.88 331 TYR B N 1
ATOM 5768 C CA . TYR B 1 331 ? 16.859 -14.953 -15.172 1 98.88 331 TYR B CA 1
ATOM 5769 C C . TYR B 1 331 ? 16.719 -13.562 -14.562 1 98.88 331 TYR B C 1
ATOM 5771 O O . TYR B 1 331 ? 15.617 -13.125 -14.234 1 98.88 331 TYR B O 1
ATOM 5779 N N . ASP B 1 332 ? 17.844 -12.938 -14.367 1 98.75 332 ASP B N 1
ATOM 5780 C CA . ASP B 1 332 ? 17.844 -11.539 -13.961 1 98.75 332 ASP B CA 1
ATOM 5781 C C . ASP B 1 332 ? 18.328 -10.633 -15.094 1 98.75 332 ASP B C 1
ATOM 5783 O O . ASP B 1 332 ? 19.25 -10.992 -15.828 1 98.75 332 ASP B O 1
ATOM 5787 N N . CYS B 1 333 ? 17.672 -9.562 -15.266 1 98.88 333 CYS B N 1
ATOM 5788 C CA . CYS B 1 333 ? 18.219 -8.445 -16.031 1 98.88 333 CYS B CA 1
ATOM 5789 C C . CYS B 1 333 ? 18.859 -7.414 -15.117 1 98.88 333 CYS B C 1
ATOM 5791 O O . CYS B 1 333 ? 18.188 -6.816 -14.281 1 98.88 333 CYS B O 1
ATOM 5793 N N . GLU B 1 334 ? 20.156 -7.301 -15.266 1 98.81 334 GLU B N 1
ATOM 5794 C CA . GLU B 1 334 ? 20.922 -6.363 -14.438 1 98.81 334 GLU B CA 1
ATOM 5795 C C . GLU B 1 334 ? 21.375 -5.156 -15.258 1 98.81 334 GLU B C 1
ATOM 5797 O O . GLU B 1 334 ? 22.047 -5.309 -16.281 1 98.81 334 GLU B O 1
ATOM 5802 N N . VAL B 1 335 ? 21.047 -3.971 -14.828 1 98.81 335 VAL B N 1
ATOM 5803 C CA . VAL B 1 335 ? 21.344 -2.738 -15.547 1 98.81 335 VAL B CA 1
ATOM 5804 C C . VAL B 1 335 ? 22.688 -2.176 -15.07 1 98.81 335 VAL B C 1
ATOM 5806 O O . VAL B 1 335 ? 23 -2.254 -13.883 1 98.81 335 VAL B O 1
ATOM 5809 N N . TRP B 1 336 ? 23.422 -1.672 -16 1 98.44 336 TRP B N 1
ATOM 5810 C CA . TRP B 1 336 ? 24.688 -1.016 -15.688 1 98.44 336 TRP B CA 1
ATOM 5811 C C . TRP B 1 336 ? 24.438 0.338 -15.023 1 98.44 336 TRP B C 1
ATOM 5813 O O . TRP B 1 336 ? 23.734 1.184 -15.57 1 98.44 336 TRP B O 1
ATOM 5823 N N . PHE B 1 337 ? 24.984 0.528 -13.867 1 97.75 337 PHE B N 1
ATOM 5824 C CA . PHE B 1 337 ? 24.969 1.821 -13.195 1 97.75 337 PHE B CA 1
ATOM 5825 C C . PHE B 1 337 ? 26.297 2.535 -13.359 1 97.75 337 PHE B C 1
ATOM 5827 O O . PHE B 1 337 ? 27.281 2.217 -12.672 1 97.75 337 PHE B O 1
ATOM 5834 N N . PRO B 1 338 ? 26.344 3.555 -14.141 1 97.94 338 PRO B N 1
ATOM 5835 C CA . PRO B 1 338 ? 27.609 4.266 -14.398 1 97.94 338 PRO B CA 1
ATOM 5836 C C . PRO B 1 338 ? 28.25 4.789 -13.117 1 97.94 338 PRO B C 1
ATOM 5838 O O . PRO B 1 338 ? 29.469 4.703 -12.961 1 97.94 338 PRO B O 1
ATOM 5841 N N . SER B 1 339 ? 27.516 5.293 -12.219 1 96.56 339 SER B N 1
ATOM 5842 C CA . SER B 1 339 ? 28.062 5.879 -11 1 96.56 339 SER B CA 1
ATOM 5843 C C . SER B 1 339 ? 28.703 4.816 -10.117 1 96.56 339 SER B C 1
ATOM 5845 O O . SER B 1 339 ? 29.656 5.105 -9.383 1 96.56 339 SER B O 1
ATOM 5847 N N . GLN B 1 340 ? 28.203 3.639 -10.188 1 95.56 340 GLN B N 1
ATOM 5848 C CA . GLN B 1 340 ? 28.703 2.543 -9.359 1 95.56 340 GLN B CA 1
ATOM 5849 C C . GLN B 1 340 ? 29.656 1.643 -10.141 1 95.56 340 GLN B C 1
ATOM 5851 O O . GLN B 1 340 ? 30.359 0.816 -9.562 1 95.56 340 GLN B O 1
ATOM 5856 N N . GLN B 1 341 ? 29.656 1.781 -11.352 1 96.25 341 GLN B N 1
ATOM 5857 C CA . GLN B 1 341 ? 30.469 0.973 -12.258 1 96.25 341 GLN B CA 1
ATOM 5858 C C . GLN B 1 341 ? 30.234 -0.517 -12.031 1 96.25 341 GLN B C 1
ATOM 5860 O O . GLN B 1 341 ? 31.188 -1.291 -11.891 1 96.25 341 GLN B O 1
ATOM 5865 N N . ARG B 1 342 ? 28.969 -0.888 -11.984 1 96.5 342 ARG B N 1
ATOM 5866 C CA . ARG B 1 342 ? 28.609 -2.293 -11.852 1 96.5 342 ARG B CA 1
ATOM 5867 C C . ARG B 1 342 ? 27.172 -2.533 -12.305 1 96.5 342 ARG B C 1
ATOM 5869 O O . ARG B 1 342 ? 26.391 -1.587 -12.453 1 96.5 342 ARG B O 1
ATOM 5876 N N . TYR B 1 343 ? 26.891 -3.754 -12.555 1 97.81 343 TYR B N 1
ATOM 5877 C CA . TYR B 1 343 ? 25.531 -4.195 -12.883 1 97.81 343 TYR B CA 1
ATOM 5878 C C . TYR B 1 343 ? 24.719 -4.43 -11.625 1 97.81 343 TYR B C 1
ATOM 5880 O O . TYR B 1 343 ? 25.219 -4.961 -10.633 1 97.81 343 TYR B O 1
ATOM 5888 N N . ARG B 1 344 ? 23.453 -3.945 -11.656 1 97.38 344 ARG B N 1
ATOM 5889 C CA . ARG B 1 344 ? 22.516 -4.164 -10.562 1 97.38 344 ARG B CA 1
ATOM 5890 C C . ARG B 1 344 ? 21.219 -4.77 -11.086 1 97.38 344 ARG B C 1
ATOM 5892 O O . ARG B 1 344 ? 20.719 -4.383 -12.148 1 97.38 344 ARG B O 1
ATOM 5899 N N . GLU B 1 345 ? 20.641 -5.652 -10.289 1 97.56 345 GLU B N 1
ATOM 5900 C CA . GLU B 1 345 ? 19.406 -6.328 -10.688 1 97.56 345 GLU B CA 1
ATOM 5901 C C . GLU B 1 345 ? 18.25 -5.352 -10.766 1 97.56 345 GLU B C 1
ATOM 5903 O O . GLU B 1 345 ? 17.938 -4.656 -9.789 1 97.56 345 GLU B O 1
ATOM 5908 N N . LEU B 1 346 ? 17.547 -5.375 -11.859 1 98.25 346 LEU B N 1
ATOM 5909 C CA . LEU B 1 346 ? 16.359 -4.551 -12.008 1 98.25 346 LEU B CA 1
ATOM 5910 C C . LEU B 1 346 ? 15.117 -5.418 -12.172 1 98.25 346 LEU B C 1
ATOM 5912 O O . LEU B 1 346 ? 14.047 -5.086 -11.656 1 98.25 346 LEU B O 1
ATOM 5916 N N . THR B 1 347 ? 15.203 -6.43 -12.984 1 98.56 347 THR B N 1
ATOM 5917 C CA . THR B 1 347 ? 14.086 -7.348 -13.172 1 98.56 347 THR B CA 1
ATOM 5918 C C . THR B 1 347 ? 14.547 -8.797 -13.016 1 98.56 347 THR B C 1
ATOM 5920 O O . THR B 1 347 ? 15.742 -9.086 -13.141 1 98.56 347 THR B O 1
ATOM 5923 N N . SER B 1 348 ? 13.586 -9.609 -12.633 1 98.5 348 SER B N 1
ATOM 5924 C CA . SER B 1 348 ? 13.789 -11.055 -12.539 1 98.5 348 SER B CA 1
ATOM 5925 C C . SER B 1 348 ? 12.555 -11.82 -13 1 98.5 348 SER B C 1
ATOM 5927 O O . SER B 1 348 ? 11.438 -11.32 -12.891 1 98.5 348 SER B O 1
ATOM 5929 N N . THR B 1 349 ? 12.75 -12.922 -13.648 1 98.75 349 THR B N 1
ATOM 5930 C CA . THR B 1 349 ? 11.648 -13.812 -14 1 98.75 349 THR B CA 1
ATOM 5931 C C . THR B 1 349 ? 11.969 -15.25 -13.609 1 98.75 349 THR B C 1
ATOM 5933 O O . THR B 1 349 ? 13.117 -15.68 -13.703 1 98.75 349 THR B O 1
ATOM 5936 N N . SER B 1 350 ? 10.969 -15.961 -13.125 1 98.75 350 SER B N 1
ATOM 5937 C CA . SER B 1 350 ? 11.18 -17.281 -12.555 1 98.75 350 SER B CA 1
ATOM 5938 C C . SER B 1 350 ? 10.188 -18.297 -13.109 1 98.75 350 SER B C 1
ATOM 5940 O O . SER B 1 350 ? 9.016 -17.969 -13.32 1 98.75 350 SER B O 1
ATOM 5942 N N . ASN B 1 351 ? 10.703 -19.438 -13.414 1 98.81 351 ASN B N 1
ATOM 5943 C CA . ASN B 1 351 ? 9.898 -20.641 -13.641 1 98.81 351 ASN B CA 1
ATOM 5944 C C . ASN B 1 351 ? 9.758 -21.469 -12.367 1 98.81 351 ASN B C 1
ATOM 5946 O O . ASN B 1 351 ? 10.742 -22.047 -11.883 1 98.81 351 ASN B O 1
ATOM 5950 N N . CYS B 1 352 ? 8.547 -21.562 -11.852 1 98.56 352 CYS B N 1
ATOM 5951 C CA . CYS B 1 352 ? 8.359 -22.266 -10.586 1 98.56 352 CYS B CA 1
ATOM 5952 C C . CYS B 1 352 ? 7.77 -23.656 -10.812 1 98.56 352 CYS B C 1
ATOM 5954 O O . CYS B 1 352 ? 7.363 -24.312 -9.859 1 98.56 352 CYS B O 1
ATOM 5956 N N . THR B 1 353 ? 7.695 -24.047 -12.109 1 98.31 353 THR B N 1
ATOM 5957 C CA . THR B 1 353 ? 7.113 -25.359 -12.43 1 98.31 353 THR B CA 1
ATOM 5958 C C . THR B 1 353 ? 5.809 -25.562 -11.664 1 98.31 353 THR B C 1
ATOM 5960 O O . THR B 1 353 ? 4.949 -24.688 -11.633 1 98.31 353 THR B O 1
ATOM 5963 N N . THR B 1 354 ? 5.637 -26.703 -11.07 1 98.19 354 THR B N 1
ATOM 5964 C CA . THR B 1 354 ? 4.371 -26.969 -10.398 1 98.19 354 THR B CA 1
ATOM 5965 C C . THR B 1 354 ? 4.488 -26.719 -8.898 1 98.19 354 THR B C 1
ATOM 5967 O O . THR B 1 354 ? 3.561 -27 -8.141 1 98.19 354 THR B O 1
ATOM 5970 N N . TYR B 1 355 ? 5.617 -26.172 -8.383 1 97.56 355 TYR B N 1
ATOM 5971 C CA . TYR B 1 355 ? 5.973 -26.047 -6.969 1 97.56 355 TYR B CA 1
ATOM 5972 C C . TYR B 1 355 ? 4.941 -25.219 -6.219 1 97.56 355 TYR B C 1
ATOM 5974 O O . TYR B 1 355 ? 4.375 -25.672 -5.219 1 97.56 355 TYR B O 1
ATOM 5982 N N . GLN B 1 356 ? 4.629 -23.984 -6.719 1 97.62 356 GLN B N 1
ATOM 5983 C CA . GLN B 1 356 ? 3.672 -23.094 -6.059 1 97.62 356 GLN B CA 1
ATOM 5984 C C . GLN B 1 356 ? 2.244 -23.609 -6.227 1 97.62 356 GLN B C 1
ATOM 5986 O O . GLN B 1 356 ? 1.45 -23.578 -5.285 1 97.62 356 GLN B O 1
ATOM 5991 N N . ALA B 1 357 ? 1.967 -24.078 -7.426 1 98.25 357 ALA B N 1
ATOM 5992 C CA . ALA B 1 357 ? 0.61 -24.531 -7.719 1 98.25 357 ALA B CA 1
ATOM 5993 C C . ALA B 1 357 ? 0.232 -25.734 -6.855 1 98.25 357 ALA B C 1
ATOM 5995 O O . ALA B 1 357 ? -0.923 -25.875 -6.445 1 98.25 357 ALA B O 1
ATOM 5996 N N . ARG B 1 358 ? 1.167 -26.641 -6.586 1 96.81 358 ARG B N 1
ATOM 5997 C CA . ARG B 1 358 ? 0.91 -27.766 -5.699 1 96.81 358 ARG B CA 1
ATOM 5998 C C . ARG B 1 358 ? 0.584 -27.297 -4.285 1 96.81 358 ARG B C 1
ATOM 6000 O O . ARG B 1 358 ? -0.315 -27.828 -3.637 1 96.81 358 ARG B O 1
ATOM 6007 N N . ARG B 1 359 ? 1.333 -26.359 -3.846 1 95.81 359 ARG B N 1
ATOM 6008 C CA . ARG B 1 359 ? 1.146 -25.828 -2.5 1 95.81 359 ARG B CA 1
ATOM 6009 C C . ARG B 1 359 ? -0.184 -25.094 -2.381 1 95.81 359 ARG B C 1
ATOM 6011 O O . ARG B 1 359 ? -0.812 -25.094 -1.32 1 95.81 359 ARG B O 1
ATOM 6018 N N . LEU B 1 360 ? -0.646 -24.469 -3.508 1 97.81 360 LEU B N 1
ATOM 6019 C CA . LEU B 1 360 ? -1.829 -23.625 -3.49 1 97.81 360 LEU B CA 1
ATOM 6020 C C . LEU B 1 360 ? -3.045 -24.359 -4.031 1 97.81 360 LEU B C 1
ATOM 6022 O O . LEU B 1 360 ? -4.152 -23.828 -4.047 1 97.81 360 LEU B O 1
ATOM 6026 N N . GLY B 1 361 ? -2.838 -25.594 -4.434 1 97.81 361 GLY B N 1
ATOM 6027 C CA . GLY B 1 361 ? -3.934 -26.406 -4.93 1 97.81 361 GLY B CA 1
ATOM 6028 C C . GLY B 1 361 ? -4.496 -25.922 -6.25 1 97.81 361 GLY B C 1
ATOM 6029 O O . GLY B 1 361 ? -5.715 -25.906 -6.449 1 97.81 361 GLY B O 1
ATOM 6030 N N . ILE B 1 362 ? -3.66 -25.438 -7.141 1 98.69 362 ILE B N 1
ATOM 6031 C CA . ILE B 1 362 ? -4.102 -24.922 -8.438 1 98.69 362 ILE B CA 1
ATOM 6032 C C . ILE B 1 362 ? -3.928 -26 -9.5 1 98.69 362 ILE B C 1
ATOM 6034 O O . ILE B 1 362 ? -2.812 -26.469 -9.75 1 98.69 362 ILE B O 1
ATOM 6038 N N . ARG B 1 363 ? -5.012 -26.359 -10.133 1 98.75 363 ARG B N 1
ATOM 6039 C CA . ARG B 1 363 ? -5.008 -27.438 -11.102 1 98.75 363 ARG B CA 1
ATOM 6040 C C . ARG B 1 363 ? -5.691 -27.016 -12.398 1 98.75 363 ARG B C 1
ATOM 6042 O O . ARG B 1 363 ? -6.191 -25.906 -12.508 1 98.75 363 ARG B O 1
ATOM 6049 N N . TYR B 1 364 ? -5.562 -27.781 -13.445 1 98.69 364 TYR B N 1
ATOM 6050 C CA . TYR B 1 364 ? -6.277 -27.688 -14.719 1 98.69 364 TYR B CA 1
ATOM 6051 C C . TYR B 1 364 ? -6.688 -29.062 -15.219 1 98.69 364 TYR B C 1
ATOM 6053 O O . TYR B 1 364 ? -6.207 -30.078 -14.711 1 98.69 364 TYR B O 1
ATOM 6061 N N . ARG B 1 365 ? -7.637 -29.125 -16.078 1 97.94 365 ARG B N 1
ATOM 6062 C CA . ARG B 1 365 ? -8.039 -30.391 -16.672 1 97.94 365 ARG B CA 1
ATOM 6063 C C . ARG B 1 365 ? -7.297 -30.641 -17.984 1 97.94 365 ARG B C 1
ATOM 6065 O O . ARG B 1 365 ? -7.277 -29.781 -18.859 1 97.94 365 ARG B O 1
ATOM 6072 N N . ASP B 1 366 ? -6.703 -31.797 -18.094 1 95.88 366 ASP B N 1
ATOM 6073 C CA . ASP B 1 366 ? -5.996 -32.125 -19.328 1 95.88 366 ASP B CA 1
ATOM 6074 C C . ASP B 1 366 ? -6.973 -32.594 -20.406 1 95.88 366 ASP B C 1
ATOM 6076 O O . ASP B 1 366 ? -8.188 -32.438 -20.266 1 95.88 366 ASP B O 1
ATOM 6080 N N . ALA B 1 367 ? -6.453 -33.094 -21.5 1 93.94 367 ALA B N 1
ATOM 6081 C CA . ALA B 1 367 ? -7.258 -33.5 -22.656 1 93.94 367 ALA B CA 1
ATOM 6082 C C . ALA B 1 367 ? -8.227 -34.625 -22.297 1 93.94 367 ALA B C 1
ATOM 6084 O O . ALA B 1 367 ? -9.305 -34.719 -22.891 1 93.94 367 ALA B O 1
ATOM 6085 N N . ASP B 1 368 ? -7.992 -35.438 -21.266 1 95.62 368 ASP B N 1
ATOM 6086 C CA . ASP B 1 368 ? -8.828 -36.531 -20.828 1 95.62 368 ASP B CA 1
ATOM 6087 C C . ASP B 1 368 ? -9.758 -36.125 -19.688 1 95.62 368 ASP B C 1
ATOM 6089 O O . ASP B 1 368 ? -10.453 -36.969 -19.109 1 95.62 368 ASP B O 1
ATOM 6093 N N . GLY B 1 369 ? -9.656 -34.875 -19.312 1 95.25 369 GLY B N 1
ATOM 6094 C CA . GLY B 1 369 ? -10.523 -34.375 -18.266 1 95.25 369 GLY B CA 1
ATOM 6095 C C . GLY B 1 369 ? -9.984 -34.625 -16.859 1 95.25 369 GLY B C 1
ATOM 6096 O O . GLY B 1 369 ? -10.664 -34.344 -15.875 1 95.25 369 GLY B O 1
ATOM 6097 N N . LYS B 1 370 ? -8.789 -35.094 -16.75 1 96.88 370 LYS B N 1
ATOM 6098 C CA . LYS B 1 370 ? -8.188 -35.375 -15.453 1 96.88 370 LYS B CA 1
ATOM 6099 C C . LYS B 1 370 ? -7.496 -34.156 -14.875 1 96.88 370 LYS B C 1
ATOM 6101 O O . LYS B 1 370 ? -6.777 -33.438 -15.586 1 96.88 370 LYS B O 1
ATOM 6106 N N . PRO B 1 371 ? -7.652 -33.969 -13.641 1 97.75 371 PRO B N 1
ATOM 6107 C CA . PRO B 1 371 ? -6.973 -32.844 -13.016 1 97.75 371 PRO B CA 1
ATOM 6108 C C . PRO B 1 371 ? -5.457 -33 -12.953 1 97.75 371 PRO B C 1
ATOM 6110 O O . PRO B 1 371 ? -4.973 -34.094 -12.609 1 97.75 371 PRO B O 1
ATOM 6113 N N . GLN B 1 372 ? -4.785 -32.031 -13.406 1 98 372 GLN B N 1
ATOM 6114 C CA . GLN B 1 372 ? -3.33 -31.922 -13.32 1 98 372 GLN B CA 1
ATOM 6115 C C . GLN B 1 372 ? -2.898 -30.641 -12.617 1 98 372 GLN B C 1
ATOM 6117 O O . GLN B 1 372 ? -3.631 -29.656 -12.625 1 98 372 GLN B O 1
ATOM 6122 N N . VAL B 1 373 ? -1.762 -30.703 -12.016 1 98.44 373 VAL B N 1
ATOM 6123 C CA . VAL B 1 373 ? -1.253 -29.516 -11.336 1 98.44 373 VAL B CA 1
ATOM 6124 C C . VAL B 1 373 ? -0.713 -28.516 -12.359 1 98.44 373 VAL B C 1
ATOM 6126 O O . VAL B 1 373 ? 0.034 -28.891 -13.266 1 98.44 373 VAL B O 1
ATOM 6129 N N . ALA B 1 374 ? -1.07 -27.234 -12.289 1 98.75 374 ALA B N 1
ATOM 6130 C CA . ALA B 1 374 ? -0.597 -26.188 -13.195 1 98.75 374 ALA B CA 1
ATOM 6131 C C . ALA B 1 374 ? 0.834 -25.781 -12.859 1 98.75 374 ALA B C 1
ATOM 6133 O O . ALA B 1 374 ? 1.377 -26.188 -11.828 1 98.75 374 ALA B O 1
ATOM 6134 N N . ALA B 1 375 ? 1.452 -25.109 -13.75 1 98.75 375 ALA B N 1
ATOM 6135 C CA . ALA B 1 375 ? 2.719 -24.422 -13.484 1 98.75 375 ALA B CA 1
ATOM 6136 C C . ALA B 1 375 ? 2.508 -22.922 -13.297 1 98.75 375 ALA B C 1
ATOM 6138 O O . ALA B 1 375 ? 1.545 -22.359 -13.82 1 98.75 375 ALA B O 1
ATOM 6139 N N . THR B 1 376 ? 3.369 -22.312 -12.547 1 98.81 376 THR B N 1
ATOM 6140 C CA . THR B 1 376 ? 3.307 -20.875 -12.336 1 98.81 376 THR B CA 1
ATOM 6141 C C . THR B 1 376 ? 4.641 -20.219 -12.688 1 98.81 376 THR B C 1
ATOM 6143 O O . THR B 1 376 ? 5.699 -20.828 -12.516 1 98.81 376 THR B O 1
ATOM 6146 N N . LEU B 1 377 ? 4.594 -19.094 -13.258 1 98.88 377 LEU B N 1
ATOM 6147 C CA . LEU B 1 377 ? 5.746 -18.25 -13.57 1 98.88 377 LEU B CA 1
ATOM 6148 C C . LEU B 1 377 ? 5.504 -16.812 -13.141 1 98.88 377 LEU B C 1
ATOM 6150 O O . LEU B 1 377 ? 4.363 -16.359 -13.117 1 98.88 377 LEU B O 1
ATOM 6154 N N . ASN B 1 378 ? 6.527 -16.172 -12.742 1 98.69 378 ASN B N 1
ATOM 6155 C CA . ASN B 1 378 ? 6.465 -14.75 -12.414 1 98.69 378 ASN B CA 1
ATOM 6156 C C . ASN B 1 378 ? 7.613 -13.977 -13.047 1 98.69 378 ASN B C 1
ATOM 6158 O O . ASN B 1 378 ? 8.617 -14.562 -13.461 1 98.69 378 ASN B O 1
ATOM 6162 N N . GLY B 1 379 ? 7.434 -12.688 -13.195 1 98.75 379 GLY B N 1
ATOM 6163 C CA . GLY B 1 379 ? 8.445 -11.781 -13.711 1 98.75 379 GLY B CA 1
ATOM 6164 C C . GLY B 1 379 ? 8.188 -10.328 -13.367 1 98.75 379 GLY B C 1
ATOM 6165 O O . GLY B 1 379 ? 7.051 -9.859 -13.453 1 98.75 379 GLY B O 1
ATOM 6166 N N . THR B 1 380 ? 9.219 -9.664 -12.945 1 98.62 380 THR B N 1
ATOM 6167 C CA . THR B 1 380 ? 9.133 -8.227 -12.711 1 98.62 380 THR B CA 1
ATOM 6168 C C . THR B 1 380 ? 9.055 -7.461 -14.031 1 98.62 380 THR B C 1
ATOM 6170 O O . THR B 1 380 ? 9.977 -7.527 -14.844 1 98.62 380 THR B O 1
ATOM 6173 N N . LEU B 1 381 ? 7.973 -6.82 -14.234 1 98.44 381 LEU B N 1
ATOM 6174 C CA . LEU B 1 381 ? 7.938 -5.934 -15.391 1 98.44 381 LEU B CA 1
ATOM 6175 C C . LEU B 1 381 ? 8.531 -4.57 -15.047 1 98.44 381 LEU B C 1
ATOM 6177 O O . LEU B 1 381 ? 9.383 -4.059 -15.773 1 98.44 381 LEU B O 1
ATOM 6181 N N . CYS B 1 382 ? 8.141 -4.098 -13.844 1 98.62 382 CYS B N 1
ATOM 6182 C CA . CYS B 1 382 ? 8.68 -2.809 -13.43 1 98.62 382 CYS B CA 1
ATOM 6183 C C . CYS B 1 382 ? 8.727 -2.703 -11.906 1 98.62 382 CYS B C 1
ATOM 6185 O O . CYS B 1 382 ? 7.688 -2.682 -11.25 1 98.62 382 CYS B O 1
ATOM 6187 N N . ALA B 1 383 ? 9.891 -2.664 -11.375 1 97.94 383 ALA B N 1
ATOM 6188 C CA . ALA B 1 383 ? 10.086 -2.203 -10 1 97.94 383 ALA B CA 1
ATOM 6189 C C . ALA B 1 383 ? 10.344 -0.699 -9.961 1 97.94 383 ALA B C 1
ATOM 6191 O O . ALA B 1 383 ? 11.422 -0.235 -10.352 1 97.94 383 ALA B O 1
ATOM 6192 N N . ILE B 1 384 ? 9.453 0.055 -9.406 1 98.56 384 ILE B N 1
ATOM 6193 C CA . ILE B 1 384 ? 9.375 1.493 -9.633 1 98.56 384 ILE B CA 1
ATOM 6194 C C . ILE B 1 384 ? 10.656 2.166 -9.156 1 98.56 384 ILE B C 1
ATOM 6196 O O . ILE B 1 384 ? 11.312 2.885 -9.914 1 98.56 384 ILE B O 1
ATOM 6200 N N . THR B 1 385 ? 11.078 1.89 -7.914 1 98.25 385 THR B N 1
ATOM 6201 C CA . THR B 1 385 ? 12.18 2.637 -7.316 1 98.25 385 THR B CA 1
ATOM 6202 C C . THR B 1 385 ? 13.5 2.287 -7.996 1 98.25 385 THR B C 1
ATOM 6204 O O . THR B 1 385 ? 14.305 3.174 -8.305 1 98.25 385 THR B O 1
ATOM 6207 N N . ARG B 1 386 ? 13.766 1.004 -8.281 1 98.12 386 ARG B N 1
ATOM 6208 C CA . ARG B 1 386 ? 15 0.616 -8.961 1 98.12 386 ARG B CA 1
ATOM 6209 C C . ARG B 1 386 ? 15.047 1.186 -10.375 1 98.12 386 ARG B C 1
ATOM 6211 O O . ARG B 1 386 ? 16.109 1.557 -10.867 1 98.12 386 ARG B O 1
ATOM 6218 N N . THR B 1 387 ? 13.891 1.229 -11 1 98.88 387 THR B N 1
ATOM 6219 C CA . THR B 1 387 ? 13.828 1.757 -12.359 1 98.88 387 THR B CA 1
ATOM 6220 C C . THR B 1 387 ? 14.102 3.258 -12.375 1 98.88 387 THR B C 1
ATOM 6222 O O . THR B 1 387 ? 14.836 3.754 -13.227 1 98.88 387 THR B O 1
ATOM 6225 N N . ILE B 1 388 ? 13.508 3.979 -11.398 1 98.88 388 ILE B N 1
ATOM 6226 C CA . ILE B 1 388 ? 13.781 5.406 -11.297 1 98.88 388 ILE B CA 1
ATOM 6227 C C . ILE B 1 388 ? 15.273 5.629 -11.047 1 98.88 388 ILE B C 1
ATOM 6229 O O . ILE B 1 388 ? 15.898 6.488 -11.68 1 98.88 388 ILE B O 1
ATOM 6233 N N . ALA B 1 389 ? 15.859 4.84 -10.148 1 98.62 389 ALA B N 1
ATOM 6234 C CA . ALA B 1 389 ? 17.281 4.953 -9.852 1 98.62 389 ALA B CA 1
ATOM 6235 C C . ALA B 1 389 ? 18.125 4.73 -11.109 1 98.62 389 ALA B C 1
ATOM 6237 O O . ALA B 1 389 ? 19.078 5.469 -11.367 1 98.62 389 ALA B O 1
ATOM 6238 N N . ALA B 1 390 ? 17.75 3.725 -11.891 1 98.75 390 ALA B N 1
ATOM 6239 C CA . ALA B 1 390 ? 18.484 3.414 -13.117 1 98.75 390 ALA B CA 1
ATOM 6240 C C . ALA B 1 390 ? 18.359 4.551 -14.125 1 98.75 390 ALA B C 1
ATOM 6242 O O . ALA B 1 390 ? 19.359 4.934 -14.758 1 98.75 390 ALA B O 1
ATOM 6243 N N . LEU B 1 391 ? 17.172 5.09 -14.297 1 98.81 391 LEU B N 1
ATOM 6244 C CA . LEU B 1 391 ? 16.953 6.184 -15.234 1 98.81 391 LEU B CA 1
ATOM 6245 C C . LEU B 1 391 ? 17.812 7.391 -14.867 1 98.81 391 LEU B C 1
ATOM 6247 O O . LEU B 1 391 ? 18.453 7.992 -15.742 1 98.81 391 LEU B O 1
ATOM 6251 N N . LEU B 1 392 ? 17.828 7.734 -13.578 1 98.69 392 LEU B N 1
ATOM 6252 C CA . LEU B 1 392 ? 18.609 8.875 -13.109 1 98.69 392 LEU B CA 1
ATOM 6253 C C . LEU B 1 392 ? 20.094 8.656 -13.367 1 98.69 392 LEU B C 1
ATOM 6255 O O . LEU B 1 392 ? 20.781 9.562 -13.828 1 98.69 392 LEU B O 1
ATOM 6259 N N . ASP B 1 393 ? 20.578 7.426 -13.117 1 98.31 393 ASP B N 1
ATOM 6260 C CA . ASP B 1 393 ? 22 7.105 -13.188 1 98.31 393 ASP B CA 1
ATOM 6261 C C . ASP B 1 393 ? 22.469 7.031 -14.641 1 98.31 393 ASP B C 1
ATOM 6263 O O . ASP B 1 393 ? 23.516 7.598 -14.984 1 98.31 393 ASP B O 1
ATOM 6267 N N . VAL B 1 394 ? 21.719 6.434 -15.477 1 98.56 394 VAL B N 1
ATOM 6268 C CA . VAL B 1 394 ? 22.141 6.098 -16.828 1 98.56 394 VAL B CA 1
ATOM 6269 C C . VAL B 1 394 ? 21.969 7.309 -17.734 1 98.56 394 VAL B C 1
ATOM 6271 O O . VAL B 1 394 ? 22.797 7.562 -18.609 1 98.56 394 VAL B O 1
ATOM 6274 N N . HIS B 1 395 ? 20.922 8.102 -17.547 1 98.56 395 HIS B N 1
ATOM 6275 C CA . HIS B 1 395 ? 20.562 9.133 -18.516 1 98.56 395 HIS B CA 1
ATOM 6276 C C . HIS B 1 395 ? 20.984 10.516 -18.031 1 98.56 395 HIS B C 1
ATOM 6278 O O . HIS B 1 395 ? 20.547 11.531 -18.594 1 98.56 395 HIS B O 1
ATOM 6284 N N . GLN B 1 396 ? 21.828 10.562 -16.984 1 98.5 396 GLN B N 1
ATOM 6285 C CA . GLN B 1 396 ? 22.281 11.844 -16.453 1 98.5 396 GLN B CA 1
ATOM 6286 C C . GLN B 1 396 ? 23.125 12.602 -17.484 1 98.5 396 GLN B C 1
ATOM 6288 O O . GLN B 1 396 ? 23.781 11.992 -18.328 1 98.5 396 GLN B O 1
ATOM 6293 N N . GLN B 1 397 ? 23.047 13.891 -17.391 1 97.38 397 GLN B N 1
ATOM 6294 C CA . GLN B 1 397 ? 23.828 14.781 -18.234 1 97.38 397 GLN B CA 1
ATOM 6295 C C . GLN B 1 397 ? 24.844 15.578 -17.406 1 97.38 397 GLN B C 1
ATOM 6297 O O . GLN B 1 397 ? 24.75 15.625 -16.188 1 97.38 397 GLN B O 1
ATOM 6302 N N . ALA B 1 398 ? 25.734 16.188 -18.109 1 96.56 398 ALA B N 1
ATOM 6303 C CA . ALA B 1 398 ? 26.828 16.891 -17.453 1 96.56 398 ALA B CA 1
ATOM 6304 C C . ALA B 1 398 ? 26.297 18.016 -16.578 1 96.56 398 ALA B C 1
ATOM 6306 O O . ALA B 1 398 ? 26.875 18.312 -15.523 1 96.56 398 ALA B O 1
ATOM 6307 N N . ASP B 1 399 ? 25.219 18.578 -16.953 1 96.19 399 ASP B N 1
ATOM 6308 C CA . ASP B 1 399 ? 24.703 19.734 -16.234 1 96.19 399 ASP B CA 1
ATOM 6309 C C . ASP B 1 399 ? 23.797 19.297 -15.086 1 96.19 399 ASP B C 1
ATOM 6311 O O . ASP B 1 399 ? 23.188 20.141 -14.422 1 96.19 399 ASP B O 1
ATOM 6315 N N . GLY B 1 400 ? 23.641 18.031 -14.883 1 96.12 400 GLY B N 1
ATOM 6316 C CA . GLY B 1 400 ? 22.844 17.516 -13.781 1 96.12 400 GLY B CA 1
ATOM 6317 C C . GLY B 1 400 ? 21.406 17.188 -14.18 1 96.12 400 GLY B C 1
ATOM 6318 O O . GLY B 1 400 ? 20.656 16.625 -13.383 1 96.12 400 GLY B O 1
ATOM 6319 N N . SER B 1 401 ? 21.031 17.562 -15.383 1 97.94 401 SER B N 1
ATOM 6320 C CA . SER B 1 401 ? 19.719 17.156 -15.891 1 97.94 401 SER B CA 1
ATOM 6321 C C . SER B 1 401 ? 19.719 15.68 -16.281 1 97.94 401 SER B C 1
ATOM 6323 O O . SER B 1 401 ? 20.766 15.047 -16.328 1 97.94 401 SER B O 1
ATOM 6325 N N . VAL B 1 402 ? 18.531 15.164 -16.422 1 98.62 402 VAL B N 1
ATOM 6326 C CA . VAL B 1 402 ? 18.375 13.758 -16.797 1 98.62 402 VAL B CA 1
ATOM 6327 C C . VAL B 1 402 ? 17.469 13.656 -18.016 1 98.62 402 VAL B C 1
ATOM 6329 O O . VAL B 1 402 ? 16.344 14.141 -18 1 98.62 402 VAL B O 1
ATOM 6332 N N . ARG B 1 403 ? 17.969 13.039 -19.062 1 98.56 403 ARG B N 1
ATOM 6333 C CA . ARG B 1 403 ? 17.172 12.82 -20.266 1 98.56 403 ARG B CA 1
ATOM 6334 C C . ARG B 1 403 ? 16.109 11.75 -20.031 1 98.56 403 ARG B C 1
ATOM 6336 O O . ARG B 1 403 ? 16.359 10.75 -19.359 1 98.56 403 ARG B O 1
ATOM 6343 N N . ILE B 1 404 ? 14.898 11.977 -20.5 1 98.75 404 ILE B N 1
ATOM 6344 C CA . ILE B 1 404 ? 13.82 11.008 -20.406 1 98.75 404 ILE B CA 1
ATOM 6345 C C . ILE B 1 404 ? 13.773 10.172 -21.688 1 98.75 404 ILE B C 1
ATOM 6347 O O . ILE B 1 404 ? 13.695 10.719 -22.797 1 98.75 404 ILE B O 1
ATOM 6351 N N . PRO B 1 405 ? 13.836 8.844 -21.547 1 98.69 405 PRO B N 1
ATOM 6352 C CA . PRO B 1 405 ? 13.742 7.988 -22.734 1 98.69 405 PRO B CA 1
ATOM 6353 C C . PRO B 1 405 ? 12.5 8.289 -23.578 1 98.69 405 PRO B C 1
ATOM 6355 O O . PRO B 1 405 ? 11.438 8.57 -23.031 1 98.69 405 PRO B O 1
ATOM 6358 N N . GLN B 1 406 ? 12.633 8.109 -24.891 1 98.62 406 GLN B N 1
ATOM 6359 C CA . GLN B 1 406 ? 11.586 8.477 -25.828 1 98.62 406 GLN B CA 1
ATOM 6360 C C . GLN B 1 406 ? 10.281 7.746 -25.516 1 98.62 406 GLN B C 1
ATOM 6362 O O . GLN B 1 406 ? 9.203 8.344 -25.547 1 98.62 406 GLN B O 1
ATOM 6367 N N . ALA B 1 407 ? 10.359 6.539 -25.172 1 98.62 407 ALA B N 1
ATOM 6368 C CA . ALA B 1 407 ? 9.188 5.699 -24.953 1 98.62 407 ALA B CA 1
ATOM 6369 C C . ALA B 1 407 ? 8.391 6.164 -23.75 1 98.62 407 ALA B C 1
ATOM 6371 O O . ALA B 1 407 ? 7.188 5.91 -23.641 1 98.62 407 ALA B O 1
ATOM 6372 N N . LEU B 1 408 ? 9.055 6.859 -22.828 1 98.56 408 LEU B N 1
ATOM 6373 C CA . LEU B 1 408 ? 8.414 7.258 -21.578 1 98.56 408 LEU B CA 1
ATOM 6374 C C . LEU B 1 408 ? 7.832 8.664 -21.688 1 98.56 408 LEU B C 1
ATOM 6376 O O . LEU B 1 408 ? 6.988 9.055 -20.875 1 98.56 408 LEU B O 1
ATOM 6380 N N . GLN B 1 409 ? 8.273 9.453 -22.672 1 98.75 409 GLN B N 1
ATOM 6381 C CA . GLN B 1 409 ? 7.949 10.875 -22.812 1 98.75 409 GLN B CA 1
ATOM 6382 C C . GLN B 1 409 ? 6.445 11.086 -22.938 1 98.75 409 GLN B C 1
ATOM 6384 O O . GLN B 1 409 ? 5.887 12 -22.328 1 98.75 409 GLN B O 1
ATOM 6389 N N . PRO B 1 410 ? 5.688 10.219 -23.703 1 98.12 410 PRO B N 1
ATOM 6390 C CA . PRO B 1 410 ? 4.242 10.445 -23.828 1 98.12 410 PRO B CA 1
ATOM 6391 C C . PRO B 1 410 ? 3.52 10.344 -22.484 1 98.12 410 PRO B C 1
ATOM 6393 O O . PRO B 1 410 ? 2.486 10.992 -22.281 1 98.12 410 PRO B O 1
ATOM 6396 N N . PHE B 1 411 ? 4.043 9.633 -21.562 1 98.25 411 PHE B N 1
ATOM 6397 C CA . PHE B 1 411 ? 3.4 9.414 -20.266 1 98.25 411 PHE B CA 1
ATOM 6398 C C . PHE B 1 411 ? 3.75 10.531 -19.297 1 98.25 411 PHE B C 1
ATOM 6400 O O . PHE B 1 411 ? 3.221 10.578 -18.188 1 98.25 411 PHE B O 1
ATOM 6407 N N . LEU B 1 412 ? 4.664 11.391 -19.719 1 98.06 412 LEU B N 1
ATOM 6408 C CA . LEU B 1 412 ? 5.055 12.547 -18.922 1 98.06 412 LEU B CA 1
ATOM 6409 C C . LEU B 1 412 ? 4.727 13.852 -19.641 1 98.06 412 LEU B C 1
ATOM 6411 O O . LEU B 1 412 ? 5.41 14.859 -19.453 1 98.06 412 LEU B O 1
ATOM 6415 N N . GLY B 1 413 ? 3.729 13.828 -20.531 1 95.88 413 GLY B N 1
ATOM 6416 C CA . GLY B 1 413 ? 3.281 15.016 -21.234 1 95.88 413 GLY B CA 1
ATOM 6417 C C . GLY B 1 413 ? 4.266 15.492 -22.297 1 95.88 413 GLY B C 1
ATOM 6418 O O . GLY B 1 413 ? 4.305 16.672 -22.625 1 95.88 413 GLY B O 1
ATOM 6419 N N . GLY B 1 414 ? 5.129 14.633 -22.734 1 97.88 414 GLY B N 1
ATOM 6420 C CA . GLY B 1 414 ? 6.098 14.984 -23.75 1 97.88 414 GLY B CA 1
ATOM 6421 C C . GLY B 1 414 ? 7.391 15.539 -23.188 1 97.88 414 GLY B C 1
ATOM 6422 O O . GLY B 1 414 ? 8.281 15.945 -23.938 1 97.88 414 GLY B O 1
ATOM 6423 N N . LEU B 1 415 ? 7.543 15.5 -21.875 1 97.62 415 LEU B N 1
ATOM 6424 C CA . LEU B 1 415 ? 8.75 16.016 -21.234 1 97.62 415 LEU B CA 1
ATOM 6425 C C . LEU B 1 415 ? 9.977 15.234 -21.672 1 97.62 415 LEU B C 1
ATOM 6427 O O . LEU B 1 415 ? 9.969 14 -21.641 1 97.62 415 LEU B O 1
ATOM 6431 N N . GLU B 1 416 ? 11.031 15.914 -22.031 1 98.38 416 GLU B N 1
ATOM 6432 C CA . GLU B 1 416 ? 12.203 15.25 -22.609 1 98.38 416 GLU B CA 1
ATOM 6433 C C . GLU B 1 416 ? 13.359 15.211 -21.609 1 98.38 416 GLU B C 1
ATOM 6435 O O . GLU B 1 416 ? 14.289 14.414 -21.766 1 98.38 416 GLU B O 1
ATOM 6440 N N . THR B 1 417 ? 13.297 16.172 -20.672 1 98.31 417 THR B N 1
ATOM 6441 C CA . THR B 1 417 ? 14.406 16.281 -19.734 1 98.31 417 THR B CA 1
ATOM 6442 C C . THR B 1 417 ? 13.906 16.734 -18.375 1 98.31 417 THR B C 1
ATOM 6444 O O . THR B 1 417 ? 13.023 17.578 -18.266 1 98.31 417 THR B O 1
ATOM 6447 N N . ILE B 1 418 ? 14.398 16.062 -17.344 1 98.19 418 ILE B N 1
ATOM 6448 C CA . ILE B 1 418 ? 14.219 16.562 -15.984 1 98.19 418 ILE B CA 1
ATOM 6449 C C . ILE B 1 418 ? 15.305 17.578 -15.656 1 98.19 418 ILE B C 1
ATOM 6451 O O . ILE B 1 418 ? 16.484 17.234 -15.625 1 98.19 418 ILE B O 1
ATOM 6455 N N . GLU B 1 419 ? 14.938 18.75 -15.367 1 95.12 419 GLU B N 1
ATOM 6456 C CA . GLU B 1 419 ? 15.898 19.828 -15.156 1 95.12 419 GLU B CA 1
ATOM 6457 C C . GLU B 1 419 ? 15.953 20.234 -13.688 1 95.12 419 GLU B C 1
ATOM 6459 O O . GLU B 1 419 ? 14.938 20.172 -12.984 1 95.12 419 GLU B O 1
ATOM 6464 N N . PRO B 1 420 ? 17.172 20.5 -13.312 1 85.12 420 PRO B N 1
ATOM 6465 C CA . PRO B 1 420 ? 17.25 21.047 -11.953 1 85.12 420 PRO B CA 1
ATOM 6466 C C . PRO B 1 420 ? 16.375 22.297 -11.773 1 85.12 420 PRO B C 1
ATOM 6468 O O . PRO B 1 420 ? 16.156 23.047 -12.719 1 85.12 420 PRO B O 1
ATOM 6471 N N . ARG B 1 421 ? 15.781 22.312 -10.586 1 68.31 421 ARG B N 1
ATOM 6472 C CA . ARG B 1 421 ? 14.992 23.516 -10.297 1 68.31 421 ARG B CA 1
ATOM 6473 C C . ARG B 1 421 ? 15.883 24.75 -10.234 1 68.31 421 ARG B C 1
ATOM 6475 O O . ARG B 1 421 ? 16.953 24.719 -9.617 1 68.31 421 ARG B O 1
ATOM 6482 N N . ARG B 1 422 ? 15.766 25.734 -11.289 1 53.56 422 ARG B N 1
ATOM 6483 C CA . ARG B 1 422 ? 16.5 26.984 -11.211 1 53.56 422 ARG B CA 1
ATOM 6484 C C . ARG B 1 422 ? 16.172 27.734 -9.93 1 53.56 422 ARG B C 1
ATOM 6486 O O . ARG B 1 422 ? 15.062 27.625 -9.406 1 53.56 422 ARG B O 1
#

Nearest PDB structures (foldseek):
  2dq3-assembly1_B  TM=9.639E-01  e=4.086E-49  Aquifex aeolicus VF5
  2zr2-assembly1_A  TM=9.525E-01  e=1.363E-45  Pyrococcus horikoshii OT3
  6h9x-assembly1_A  TM=9.149E-01  e=1.293E-43  Klebsiella pneumoniae
  6he3-assembly1_A  TM=9.150E-01  e=2.317E-43  Pseudomonas aeruginosa
  6rlu-assembly1_B  TM=8.970E-01  e=5.302E-39  Trypanosoma brucei gambiense

Secondary structure (DSSP, 8-state):
---HHHHHH-HHHHHHHHHHTT--THHHHHHHHHHHHHHHHHHHHHHHHHHHHHHHHHHHH--TTTHHHHHHHHHHHHHHHHHHHHHHHHHHHHHHHHHHHSPPPPPTTPPPSSTT--EEEEEES-----SS-PPPHHHHHHHHTSEEHHHHHHHH-TT--EEETHHHHHHHHHHHHHHHHHGGGTPEEEE--SEE-HHHHHHHT-SSTTGGGSEEETTTTEEE-SSTHHHHHHTTTT-EE--TTS-EEEEEEEEEE---TT-TTSS-STTSS-SEEEEEEEEEEE-GGGHHHHHHHHHHHHHHHHHHTT--EEEEE--GGGSTTT-SEEEEEEEEETTTTEEEEEEEEEE-TTHHHHHHT-EEE-TTS-EEEPEEEEEEEEEHHHHHHHHHHHSB-TTS-EEPPGGGGGGGTT--EE----/---HHHHHH-HHHHHHHHHHTT--THHHHHHHHHHHHHHHHHHHHHHHHHHHHHHHHHHHH--TTTHHHHHHHHHHHHHHHHHHHHHHHHHHHHHHHHHHHSPPPPPTTPPPSSTT--EEEEEES-----SS-PPPHHHHHHHHTSEEHHHHHHHH-TT--EEETHHHHHHHHHHHHHHHHHGGGTPEEEE--SEE-HHHHHHHT-SSTTGGGSEEETTTTEEE-SSTHHHHHHTTTT-EE--TTS-EEEEEEEEEE---TT-TTSS-STTSS-SEEEEEEEEEEE-GGGHHHHHHHHHHHHHHHHHHTT--EEEEE--GGGSTTT-SEEEEEEEEETTTTEEEEEEEEEE-TTHHHHHHT-EEE-TTS-EEEPEEEEEEEEEHHHHHHHHHHHSB-TTS-EEPPGGGGGGGTT--EE----

Sequence (844 aa):
MIDLRYVRDHLDEVRASQQARGIDPQTADDLAAADASRRSAVAAFESLRAEQKQVGQQVKKASAEERPAILERAKSLAADVKSAEAAADAADGALREAQGLVHNLIIDGVPAGGEDDFVTLETVGTPPELDFEPKDHDELGSALGVFDIPRGAKVSGARFYFLTGIGAQLEFALINFAMSKAIPNGFTPIVAPALVRPEAMEGTGFLGAHADEVYHLENDDLYLVGTSEVPLAGFHSGEIVDLADGPLRYAGFSSCFRREAGSYGKDTKGIFRVHWFDKVEMFVYCKPEDAEAEHQRLLDWEREFLTALELPFRIIDVAAGDLGSSAARKYDCEVWFPSQQRYRELTSTSNCTTYQARRLGIRYRDADGKPQVAATLNGTLCAITRTIAALLDVHQQADGSVRIPQALQPFLGGLETIEPRRMIDLRYVRDHLDEVRASQQARGIDPQTADDLAAADASRRSAVAAFESLRAEQKQVGQQVKKASAEERPAILERAKSLAADVKSAEAAADAADGALREAQGLVHNLIIDGVPAGGEDDFVTLETVGTPPELDFEPKDHDELGSALGVFDIPRGAKVSGARFYFLTGIGAQLEFALINFAMSKAIPNGFTPIVAPALVRPEAMEGTGFLGAHADEVYHLENDDLYLVGTSEVPLAGFHSGEIVDLADGPLRYAGFSSCFRREAGSYGKDTKGIFRVHWFDKVEMFVYCKPEDAEAEHQRLLDWEREFLTALELPFRIIDVAAGDLGSSAARKYDCEVWFPSQQRYRELTSTSNCTTYQARRLGIRYRDADGKPQVAATLNGTLCAITRTIAALLDVHQQADGSVRIPQALQPFLGGLETIEPRR